Protein AF-A0A835CDZ9-F1 (afdb_monomer)

Sequence (1054 aa):
MYDGDENKRLDALRLAVELGADYVDVEVKVPVIGIAMGERGVMSRILCGKFGGYMTYGRLECGLVSSPGEPTIKDLLHVYNFREIGADTKIFGVIGNPIAHSKSPFLYNQSFQSVGFDAVYLHFLVDHLPSFLRTYSSTDFAGFSVGIPHKETALKCCDEVNPVAKSIGAVNCIIRRSEDGKLSGYNTDYFGAISAIEDALRGKVKDSSMWSPLTGRLFVVIGAGGAGKALAYGAKQKGARVVIANRTYDRARELANTIGGDALALSDLNNYHPEDAMILANATSIGMQPKVDETPISKHALKFYSLVFDAVYTPKMTRLLKEAEESGATIVTGMEMLIGQAYEQYESTKGAFQKNYDKLLMRIEIIKLGRAEAGGPAARPIGAHYFQPEITLASSLSPYGISEISQTALLFRFRHPSRSFSPRLRLSLHLFFSLKSECSTGPVLMDCNREEALRAKVIAEKKMESKDFTGARKIALKAQQLYPDLENIAQMLIVCEVHCSAEQKLFGNEMDWYGILKVEQTADEATIKKQYRKFALQLHPDKNKFAGAEAAFKLIGEAQGVLLDKNKRAMLDMRCRFPVNRTARSYHPAQKVHTNSNPGFQNNVKANFSNLNPQQQQQPPRQQTQQGPNGSRPTFWTACPFCSSRYEFYRDAINKSFRCPTCGKIFIASDVLMQGKSPAANSGQKAFCQQKYDLNQGASKVDIGSQDSSDSEEEMGVDKDGIPDGLNHPNYSEEPPRRSMRQKQQVIYKENVSDDDDDNLNPSTRAKGSDSSLDAGEDYGETAKMNNQNGYKNDDTVDMRGKEAARCSKGTEDSASKETEDPTFFNYPDAEFSDFVSDKNGEYFESGQIWAIYDTVDGMPRFYALIRKVISPGFRLRITWFEAEPDDKDEMCWVEKTLPVACGKYRFGHTEVTEDRLMFSHLILCKKIGRSNFNVYPRKGETWALYKNWDIKWYINVESHQKYEYEFVEILSDYVEGKGVSVAYLDKLKGFVSLFSRTMKGVECFQIPSVELYRFSHRVPSHKMTGQEREGVPEGSFELDPAALPMSLLAGCS

Organism: NCBI:txid362788

Nearest PDB structures (foldseek):
  2o7q-assembly1_A  TM=8.404E-01  e=3.250E-43  Arabidopsis thaliana
  2gpt-assembly1_A  TM=8.618E-01  e=6.941E-42  Arabidopsis thaliana
  2o7s-assembly1_A  TM=8.391E-01  e=1.553E-41  Arabidopsis thaliana
  6bmb-assembly1_A  TM=8.605E-01  e=1.939E-40  Arabidopsis thaliana
  5swv-assembly1_C  TM=5.764E-01  e=2.647E-18  Schizosaccharomyces pombe 972h-

Structure (mmCIF, N/CA/C/O backbone):
data_AF-A0A835CDZ9-F1
#
_entry.id   AF-A0A835CDZ9-F1
#
loop_
_atom_site.group_PDB
_atom_site.id
_atom_site.type_symbol
_atom_site.label_atom_id
_atom_site.label_alt_id
_atom_site.label_comp_id
_atom_site.label_asym_id
_atom_site.label_entity_id
_atom_site.label_seq_id
_atom_site.pdbx_PDB_ins_code
_atom_site.Cartn_x
_atom_site.Cartn_y
_atom_site.Cartn_z
_atom_site.occupancy
_atom_site.B_iso_or_equiv
_atom_site.auth_seq_id
_atom_site.auth_comp_id
_atom_site.auth_asym_id
_atom_site.auth_atom_id
_atom_site.pdbx_PDB_model_num
ATOM 1 N N . MET A 1 1 ? -32.973 -33.603 4.102 1.00 40.47 1 MET A N 1
ATOM 2 C CA . MET A 1 1 ? -32.270 -33.253 5.355 1.00 40.47 1 MET A CA 1
ATOM 3 C C . MET A 1 1 ? -31.479 -34.480 5.777 1.00 40.47 1 MET A C 1
ATOM 5 O O . MET A 1 1 ? -31.871 -35.575 5.387 1.00 40.47 1 MET A O 1
ATOM 9 N N . TYR A 1 2 ? -30.338 -34.303 6.443 1.00 45.53 2 TYR A N 1
ATOM 10 C CA . TYR A 1 2 ? -29.530 -35.416 6.938 1.00 45.53 2 TYR A CA 1
ATOM 11 C C . TYR A 1 2 ? -29.728 -35.526 8.447 1.00 45.53 2 TYR A C 1
ATOM 13 O O . TYR A 1 2 ? -29.120 -34.784 9.213 1.00 45.53 2 TYR A O 1
ATOM 21 N N . ASP A 1 3 ? -30.585 -36.456 8.857 1.00 49.28 3 ASP A N 1
ATOM 22 C CA . ASP A 1 3 ? -31.043 -36.573 10.245 1.00 49.28 3 ASP A CA 1
ATOM 23 C C . ASP A 1 3 ? -30.138 -37.527 11.063 1.00 49.28 3 ASP A C 1
ATOM 25 O O . ASP A 1 3 ? -30.593 -38.217 11.970 1.00 49.28 3 ASP A O 1
ATOM 29 N N . GLY A 1 4 ? -28.847 -37.605 10.704 1.00 53.53 4 GLY A N 1
ATOM 30 C CA . GLY A 1 4 ? -27.822 -38.419 11.378 1.00 53.53 4 GLY A CA 1
ATOM 31 C C . GLY A 1 4 ? -27.683 -39.879 10.915 1.00 53.53 4 GLY A C 1
ATOM 32 O O . GLY A 1 4 ? -26.839 -40.599 11.441 1.00 53.53 4 GLY A O 1
ATOM 33 N N . ASP A 1 5 ? -28.476 -40.335 9.941 1.00 74.06 5 ASP A N 1
ATOM 34 C CA . ASP A 1 5 ? -28.460 -41.727 9.460 1.00 74.06 5 ASP A CA 1
ATOM 35 C C . ASP A 1 5 ? -27.413 -41.962 8.353 1.00 74.06 5 ASP A C 1
ATOM 37 O O . ASP A 1 5 ? -27.692 -41.791 7.160 1.00 74.06 5 ASP A O 1
ATOM 41 N N . GLU A 1 6 ? -26.209 -42.382 8.757 1.00 69.00 6 GLU A N 1
ATOM 42 C CA . GLU A 1 6 ? -25.085 -42.714 7.862 1.00 69.00 6 GLU A CA 1
ATOM 43 C C . GLU A 1 6 ? -25.469 -43.671 6.721 1.00 69.00 6 GLU A C 1
ATOM 45 O O . GLU A 1 6 ? -24.983 -43.497 5.604 1.00 69.00 6 GLU A O 1
ATOM 50 N N . ASN A 1 7 ? -26.356 -44.650 6.951 1.00 74.81 7 ASN A N 1
ATOM 51 C CA . ASN A 1 7 ? -26.716 -45.628 5.918 1.00 74.81 7 ASN A CA 1
ATOM 52 C C . ASN A 1 7 ? -27.501 -44.957 4.788 1.00 74.81 7 ASN A C 1
ATOM 54 O O . ASN A 1 7 ? -27.161 -45.114 3.615 1.00 74.81 7 ASN A O 1
ATOM 58 N N . LYS A 1 8 ? -28.485 -44.113 5.138 1.00 70.12 8 LYS A N 1
ATOM 59 C CA . LYS A 1 8 ? -29.231 -43.316 4.148 1.00 70.12 8 LYS A CA 1
ATOM 60 C C . LYS A 1 8 ? -28.322 -42.356 3.374 1.00 70.12 8 LYS A C 1
ATOM 62 O O . LYS A 1 8 ? -28.577 -42.108 2.196 1.00 70.12 8 LYS A O 1
ATOM 67 N N . ARG A 1 9 ? -27.257 -41.832 3.999 1.00 69.38 9 ARG A N 1
ATOM 68 C CA . ARG A 1 9 ? -26.239 -41.020 3.305 1.00 69.38 9 ARG A CA 1
ATOM 69 C C . ARG A 1 9 ? -25.410 -41.865 2.338 1.00 69.38 9 ARG A C 1
ATOM 71 O O . ARG A 1 9 ? -25.201 -41.434 1.207 1.00 69.38 9 ARG A O 1
ATOM 78 N N . LEU A 1 10 ? -24.981 -43.059 2.748 1.00 74.62 10 LEU A N 1
ATOM 79 C CA . LEU A 1 10 ? -24.216 -43.980 1.904 1.00 74.62 10 LEU A CA 1
ATOM 80 C C . LEU A 1 10 ? -25.003 -44.420 0.663 1.00 74.62 10 LEU A C 1
ATOM 82 O O . LEU A 1 10 ? -24.458 -44.411 -0.439 1.00 74.62 10 LEU A O 1
ATOM 86 N N . ASP A 1 11 ? -26.281 -44.760 0.825 1.00 78.62 11 ASP A N 1
ATOM 87 C CA . ASP A 1 11 ? -27.119 -45.222 -0.284 1.00 78.62 11 ASP A CA 1
ATOM 88 C C . ASP A 1 11 ? -27.513 -44.078 -1.233 1.00 78.62 11 ASP A C 1
ATOM 90 O O . ASP A 1 11 ? -27.524 -44.271 -2.449 1.00 78.62 11 ASP A O 1
ATOM 94 N N . ALA A 1 12 ? -27.721 -42.858 -0.722 1.00 70.50 12 ALA A N 1
ATOM 95 C CA . ALA A 1 12 ? -27.889 -41.672 -1.567 1.00 70.50 12 ALA A CA 1
ATOM 96 C C . ALA A 1 12 ? -26.617 -41.335 -2.372 1.00 70.50 12 ALA A C 1
ATOM 98 O O . ALA A 1 12 ? -26.710 -40.979 -3.547 1.00 70.50 12 ALA A O 1
ATOM 99 N N . LEU A 1 13 ? -25.429 -41.483 -1.768 1.00 72.94 13 LEU A N 1
ATOM 100 C CA . LEU A 1 13 ? -24.143 -41.304 -2.453 1.00 72.94 13 LEU A CA 1
ATOM 101 C C . LEU A 1 13 ? -23.918 -42.370 -3.536 1.00 72.94 13 LEU A C 1
ATOM 103 O O . LEU A 1 13 ? -23.513 -42.028 -4.645 1.00 72.94 13 LEU A O 1
ATOM 107 N N . ARG A 1 14 ? -24.228 -43.643 -3.250 1.00 78.38 14 ARG A N 1
ATOM 108 C CA . ARG A 1 14 ? -24.182 -44.737 -4.238 1.00 78.38 14 ARG A CA 1
ATOM 109 C C . ARG A 1 14 ? -25.093 -44.455 -5.428 1.00 78.38 14 ARG A C 1
ATOM 111 O O . ARG A 1 14 ? -24.623 -44.494 -6.559 1.00 78.38 14 ARG A O 1
ATOM 118 N N . LEU A 1 15 ? -26.353 -44.098 -5.169 1.00 78.56 15 LEU A N 1
ATOM 119 C CA . LEU A 1 15 ? -27.329 -43.799 -6.217 1.00 78.56 15 LEU A CA 1
ATOM 120 C C . LEU A 1 15 ? -26.882 -42.623 -7.102 1.00 78.56 15 LEU A C 1
ATOM 122 O O . LEU A 1 15 ? -27.055 -42.669 -8.314 1.00 78.56 15 LEU A O 1
ATOM 126 N N . ALA A 1 16 ? -26.268 -41.585 -6.526 1.00 73.00 16 ALA A N 1
ATOM 127 C CA . ALA A 1 16 ? -25.736 -40.464 -7.300 1.00 73.00 16 ALA A CA 1
ATOM 128 C C . ALA A 1 16 ? -24.545 -40.867 -8.197 1.00 73.00 16 ALA A C 1
ATOM 130 O O . ALA A 1 16 ? -24.461 -40.411 -9.338 1.00 73.00 16 ALA A O 1
ATOM 131 N N . VAL A 1 17 ? -23.666 -41.759 -7.725 1.00 75.19 17 VAL A N 1
ATOM 132 C CA . VAL A 1 17 ? -22.567 -42.326 -8.532 1.00 75.19 17 VAL A CA 1
ATOM 133 C C . VAL A 1 17 ? -23.102 -43.244 -9.641 1.00 75.19 17 VAL A C 1
ATOM 135 O O . VAL A 1 17 ? -22.637 -43.158 -10.775 1.00 75.19 17 VAL A O 1
ATOM 138 N N . GLU A 1 18 ? -24.118 -44.067 -9.365 1.00 81.12 18 GLU A N 1
ATOM 139 C CA . GLU A 1 18 ? -24.803 -44.895 -10.376 1.00 81.12 18 GLU A CA 1
ATOM 140 C C . GLU A 1 18 ? -25.531 -44.053 -11.440 1.00 81.12 18 GLU A C 1
ATOM 142 O O . GLU A 1 18 ? -25.611 -44.455 -12.600 1.00 81.12 18 GLU A O 1
ATOM 147 N N . LEU A 1 19 ? -26.007 -42.859 -11.070 1.00 76.81 19 LEU A N 1
ATOM 148 C CA . LEU A 1 19 ? -26.580 -41.862 -11.982 1.00 76.81 19 LEU A CA 1
ATOM 149 C C . LEU A 1 19 ? -25.522 -41.016 -12.724 1.00 76.81 19 LEU A C 1
ATOM 151 O O . LEU A 1 19 ? -25.891 -40.127 -13.493 1.00 76.81 19 LEU A O 1
ATOM 155 N N . GLY A 1 20 ? -24.227 -41.293 -12.535 1.00 70.06 20 GLY A N 1
ATOM 156 C CA . GLY A 1 20 ? -23.135 -40.654 -13.275 1.00 70.06 20 GLY A CA 1
ATOM 157 C C . GLY A 1 20 ? -22.743 -39.257 -12.785 1.00 70.06 20 GLY A C 1
ATOM 158 O O . GLY A 1 20 ? -22.233 -38.467 -13.576 1.00 70.06 20 GLY A O 1
ATOM 159 N N . ALA A 1 21 ? -22.979 -38.925 -11.512 1.00 63.97 21 ALA A N 1
ATOM 160 C CA . ALA A 1 21 ? -22.506 -37.668 -10.936 1.00 63.97 21 ALA A CA 1
ATOM 161 C C . ALA A 1 21 ? -20.988 -37.713 -10.655 1.00 63.97 21 ALA A C 1
ATOM 163 O O . ALA A 1 21 ? -20.535 -38.491 -9.816 1.00 63.97 21 ALA A O 1
ATOM 164 N N . ASP A 1 22 ? -20.211 -36.837 -11.308 1.00 54.94 22 ASP A N 1
ATOM 165 C CA . ASP A 1 22 ? -18.755 -36.702 -11.095 1.00 54.94 22 ASP A CA 1
ATOM 166 C C . ASP A 1 22 ? -18.385 -36.299 -9.651 1.00 54.94 22 ASP A C 1
ATOM 168 O O . ASP A 1 22 ? -17.283 -36.578 -9.176 1.00 54.94 22 ASP A O 1
ATOM 172 N N . TYR A 1 23 ? -19.300 -35.627 -8.947 1.00 49.28 23 TYR A N 1
ATOM 173 C CA . TYR A 1 23 ? -19.199 -35.286 -7.529 1.00 49.28 23 TYR A CA 1
ATOM 174 C C . TYR A 1 23 ? -20.595 -35.149 -6.906 1.00 49.28 23 TYR A C 1
ATOM 176 O O . TYR A 1 23 ? -21.588 -34.965 -7.610 1.00 49.28 23 TYR A O 1
ATOM 184 N N . VAL A 1 24 ? -20.675 -35.226 -5.574 1.00 54.97 24 VAL A N 1
ATOM 185 C CA . VAL A 1 24 ? -21.930 -35.071 -4.823 1.00 54.97 24 VAL A CA 1
ATOM 186 C C . VAL A 1 24 ? -21.724 -34.066 -3.696 1.00 54.97 24 VAL A C 1
ATOM 188 O O . VAL A 1 24 ? -21.040 -34.363 -2.717 1.00 54.97 24 VAL A O 1
ATOM 191 N N . ASP A 1 25 ? -22.336 -32.888 -3.819 1.00 48.78 25 ASP A N 1
ATOM 192 C CA . ASP A 1 25 ? -22.372 -31.906 -2.735 1.00 48.78 25 ASP A CA 1
ATOM 193 C C . ASP A 1 25 ? -23.310 -32.379 -1.620 1.00 48.78 25 ASP A C 1
ATOM 195 O O . ASP A 1 25 ? -24.531 -32.459 -1.780 1.00 48.78 25 ASP A O 1
ATOM 199 N N . VAL A 1 26 ? -22.732 -32.689 -0.460 1.00 51.81 26 VAL A N 1
ATOM 200 C CA . VAL A 1 26 ? -23.492 -33.008 0.750 1.00 51.81 26 VAL A CA 1
ATOM 201 C C . VAL A 1 26 ? -23.608 -31.732 1.580 1.00 51.81 26 VAL A C 1
ATOM 203 O O . VAL A 1 26 ? -22.671 -31.368 2.287 1.00 51.81 26 VAL A O 1
ATOM 206 N N . GLU A 1 27 ? -24.765 -31.062 1.523 1.00 48.94 27 GLU A N 1
ATOM 207 C CA . GLU A 1 27 ? -25.079 -29.880 2.347 1.00 48.94 27 GLU A CA 1
ATOM 208 C C . GLU A 1 27 ? -25.246 -30.277 3.834 1.00 48.94 27 GLU A C 1
ATOM 210 O O . GLU A 1 27 ? -26.351 -30.349 4.383 1.00 48.94 27 GLU A O 1
ATOM 215 N N . VAL A 1 28 ? -24.129 -30.585 4.497 1.00 50.09 28 VAL A N 1
ATOM 216 C CA . VAL A 1 28 ? -24.076 -30.894 5.929 1.00 50.09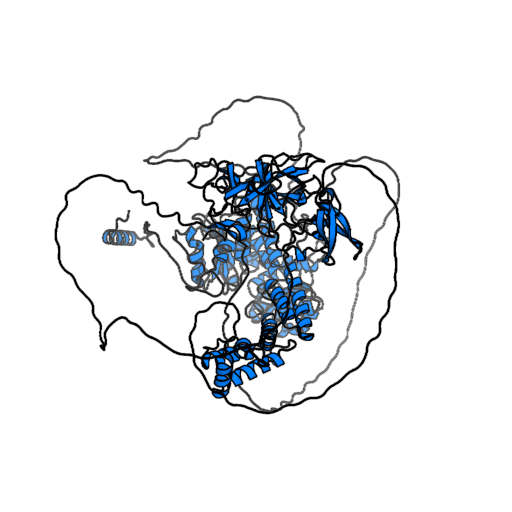 28 VAL A CA 1
ATOM 217 C C . VAL A 1 28 ? -24.278 -29.597 6.714 1.00 50.09 28 VAL A C 1
ATOM 219 O O . VAL A 1 28 ? -23.393 -28.748 6.765 1.00 50.09 28 VAL A O 1
ATOM 222 N N . LYS A 1 29 ? -25.434 -29.447 7.372 1.00 63.66 29 LYS A N 1
ATOM 223 C CA . LYS A 1 29 ? -25.773 -28.266 8.196 1.00 63.66 29 LYS A CA 1
ATOM 224 C C . LYS A 1 29 ? -25.116 -28.309 9.579 1.00 63.66 29 LYS A C 1
ATOM 226 O O . LYS A 1 29 ? -25.790 -28.245 10.602 1.00 63.66 29 LYS A O 1
ATOM 231 N N . VAL A 1 30 ? -23.793 -28.442 9.589 1.00 77.94 30 VAL A N 1
ATOM 232 C CA . VAL A 1 30 ? -22.928 -28.460 10.776 1.00 77.94 30 VAL A CA 1
ATOM 233 C C . VAL A 1 30 ? -21.796 -27.449 10.550 1.00 77.94 30 VAL A C 1
ATOM 235 O O . VAL A 1 30 ? -21.294 -27.370 9.431 1.00 77.94 30 VAL A O 1
ATOM 238 N N . PRO A 1 31 ? -21.365 -26.675 11.562 1.00 83.38 31 PRO A N 1
ATOM 239 C CA . PRO A 1 31 ? -20.198 -25.802 11.438 1.00 83.38 31 PRO A CA 1
ATOM 240 C C . PRO A 1 31 ? -18.922 -26.577 11.066 1.00 83.38 31 PRO A C 1
ATOM 242 O O . PRO A 1 31 ? -18.498 -27.466 11.804 1.00 83.38 31 PRO A O 1
ATOM 245 N N . VAL A 1 32 ? -18.286 -26.224 9.943 1.00 88.56 32 VAL A N 1
ATOM 246 C CA . VAL A 1 32 ? -17.040 -26.851 9.462 1.00 88.56 32 VAL A CA 1
ATOM 247 C C . VAL A 1 32 ? -15.886 -25.849 9.481 1.00 88.56 32 VAL A C 1
ATOM 249 O O . VAL A 1 32 ? -16.013 -24.725 8.997 1.00 88.56 32 VAL A O 1
ATOM 252 N N . ILE A 1 33 ? -14.730 -26.275 9.998 1.00 92.38 33 ILE A N 1
ATOM 253 C CA . ILE A 1 33 ? -13.465 -25.526 9.958 1.00 92.38 33 ILE A CA 1
ATOM 254 C C . ILE A 1 33 ? -12.548 -26.216 8.936 1.00 92.38 33 ILE A C 1
ATOM 256 O O . ILE A 1 33 ? -11.770 -27.104 9.276 1.00 92.38 33 ILE A O 1
ATOM 260 N N . GLY A 1 34 ? -12.700 -25.864 7.656 1.00 90.19 34 GLY A N 1
ATOM 261 C CA . GLY A 1 34 ? -11.948 -26.462 6.548 1.00 90.19 34 GLY A CA 1
ATOM 262 C C . GLY A 1 34 ? -10.712 -25.641 6.183 1.00 90.19 34 GLY A C 1
ATOM 263 O O . GLY A 1 34 ? -10.847 -24.514 5.716 1.00 90.19 34 GLY A O 1
ATOM 264 N N . ILE A 1 35 ? -9.509 -26.195 6.380 1.00 92.31 35 ILE A N 1
ATOM 265 C CA . ILE A 1 35 ? -8.235 -25.498 6.130 1.00 92.31 35 ILE A CA 1
ATOM 266 C C . ILE A 1 35 ? -7.232 -26.428 5.438 1.00 92.31 35 ILE A C 1
ATOM 268 O O . ILE A 1 35 ? -6.968 -27.536 5.902 1.00 92.31 35 ILE A O 1
ATOM 272 N N . ALA A 1 36 ? -6.610 -25.936 4.366 1.00 92.75 36 ALA A N 1
ATOM 273 C CA . ALA A 1 36 ? -5.431 -26.536 3.752 1.00 92.75 36 ALA A CA 1
ATOM 274 C C . ALA A 1 36 ? -4.154 -25.876 4.303 1.00 92.75 36 ALA A C 1
ATOM 276 O O . ALA A 1 36 ? -4.012 -24.651 4.297 1.00 92.75 36 ALA A O 1
ATOM 277 N N . MET A 1 37 ? -3.203 -26.688 4.768 1.00 90.38 37 MET A N 1
ATOM 278 C CA . MET A 1 37 ? -1.915 -26.210 5.286 1.00 90.38 37 MET A CA 1
ATOM 279 C C . MET A 1 37 ? -0.886 -25.944 4.173 1.00 90.38 37 MET A C 1
ATOM 281 O O . MET A 1 37 ? -0.975 -26.468 3.063 1.00 90.38 37 MET A O 1
ATOM 285 N N . GLY A 1 38 ? 0.143 -25.164 4.508 1.00 88.69 38 GLY A N 1
ATOM 286 C CA . GLY A 1 38 ? 1.262 -24.818 3.629 1.00 88.69 38 GLY A CA 1
ATOM 287 C C . GLY A 1 38 ? 0.992 -23.606 2.734 1.00 88.69 38 GLY A C 1
ATOM 288 O O . GLY A 1 38 ? -0.127 -23.114 2.638 1.00 88.69 38 GLY A O 1
ATOM 289 N N . GLU A 1 39 ? 2.033 -23.121 2.052 1.00 86.06 39 GLU A N 1
ATOM 290 C CA . GLU A 1 39 ? 1.974 -21.909 1.212 1.00 86.06 39 GLU A CA 1
ATOM 291 C C . GLU A 1 39 ? 0.934 -22.015 0.077 1.00 86.06 39 GLU A C 1
ATOM 293 O O . GLU A 1 39 ? 0.230 -21.055 -0.220 1.00 86.06 39 GLU A O 1
ATOM 298 N N . ARG A 1 40 ? 0.753 -23.213 -0.498 1.00 89.88 40 ARG A N 1
ATOM 299 C CA . ARG A 1 40 ? -0.297 -23.494 -1.500 1.00 89.88 40 ARG A CA 1
ATOM 300 C C . ARG A 1 40 ? -1.714 -23.502 -0.904 1.00 89.88 40 ARG A C 1
ATOM 302 O O . ARG A 1 40 ? -2.677 -23.301 -1.634 1.00 89.88 40 ARG A O 1
ATOM 309 N N . GLY A 1 41 ? -1.844 -23.729 0.405 1.00 90.56 41 GLY A N 1
ATOM 310 C CA . GLY A 1 41 ? -3.118 -23.789 1.125 1.00 90.56 41 GLY A CA 1
ATOM 311 C C . GLY A 1 41 ? -3.655 -22.433 1.598 1.00 90.56 41 GLY A C 1
ATOM 312 O O . GLY A 1 41 ? -4.828 -22.350 1.964 1.00 90.56 41 GLY A O 1
ATOM 313 N N . VAL A 1 42 ? -2.844 -21.365 1.540 1.00 91.94 42 VAL A N 1
ATOM 314 C CA . VAL A 1 42 ? -3.156 -20.004 2.039 1.00 91.94 42 VAL A CA 1
ATOM 315 C C . VAL A 1 42 ? -4.531 -19.496 1.582 1.00 91.94 42 VAL A C 1
ATOM 317 O O . VAL A 1 42 ? -5.267 -18.930 2.387 1.00 91.94 42 VAL A O 1
ATOM 320 N N . MET A 1 43 ? -4.927 -19.768 0.331 1.00 94.94 43 MET A N 1
ATOM 321 C CA . MET A 1 43 ? -6.247 -19.411 -0.211 1.00 94.94 43 MET A CA 1
ATOM 322 C C . MET A 1 43 ? -7.412 -19.892 0.674 1.00 94.94 43 MET A C 1
ATOM 324 O O . MET A 1 43 ? -8.358 -19.138 0.888 1.00 94.94 43 MET A O 1
ATOM 328 N N . SER A 1 44 ? -7.341 -21.113 1.220 1.00 94.81 44 SER A N 1
ATOM 329 C CA . SER A 1 44 ? -8.411 -21.687 2.058 1.00 94.81 44 SER A CA 1
ATOM 330 C C . SER A 1 44 ? -8.640 -20.906 3.355 1.00 94.81 44 SER A C 1
ATOM 332 O O . SER A 1 44 ? -9.771 -20.794 3.818 1.00 94.81 44 SER A O 1
ATOM 334 N N . ARG A 1 45 ? -7.578 -20.301 3.906 1.00 94.50 45 ARG A N 1
ATOM 335 C CA . ARG A 1 45 ? -7.635 -19.487 5.128 1.00 94.50 45 ARG A CA 1
ATOM 336 C C . ARG A 1 45 ? -8.214 -18.096 4.889 1.00 94.50 45 ARG A C 1
ATOM 338 O O . ARG A 1 45 ? -8.684 -17.483 5.841 1.00 94.50 45 ARG A O 1
ATOM 345 N N . ILE A 1 46 ? -8.151 -17.598 3.654 1.00 95.81 46 ILE A N 1
ATOM 346 C CA . ILE A 1 46 ? -8.638 -16.266 3.275 1.00 95.81 46 ILE A CA 1
ATOM 347 C C . ILE A 1 46 ? -10.087 -16.353 2.779 1.00 95.81 46 ILE A C 1
ATOM 349 O O . ILE A 1 46 ? -10.934 -15.582 3.211 1.00 95.81 46 ILE A O 1
ATOM 353 N N . LEU A 1 47 ? -10.402 -17.326 1.917 1.00 96.25 47 LEU A N 1
ATOM 354 C CA . LEU A 1 47 ? -11.718 -17.449 1.277 1.00 96.25 47 LEU A CA 1
ATOM 355 C C . LEU A 1 47 ? -12.773 -18.196 2.111 1.00 96.25 47 LEU A C 1
ATOM 357 O O . LEU A 1 47 ? -13.834 -18.533 1.586 1.00 96.25 47 LEU A O 1
ATOM 361 N N . CYS A 1 48 ? -12.529 -18.460 3.399 1.00 91.88 48 CYS A N 1
ATOM 362 C CA . CYS A 1 48 ? -13.485 -19.209 4.217 1.00 91.88 48 CYS A CA 1
ATOM 363 C C . CYS A 1 48 ? -14.835 -18.477 4.365 1.00 91.88 48 CYS A C 1
ATOM 365 O O . CYS A 1 48 ? -15.867 -19.139 4.352 1.00 91.88 48 CYS A O 1
ATOM 367 N N . GLY A 1 49 ? -14.848 -17.135 4.389 1.00 85.25 49 GLY A N 1
ATOM 368 C CA . GLY A 1 49 ? -16.081 -16.329 4.394 1.00 85.25 49 GLY A CA 1
ATOM 369 C C . GLY A 1 49 ? -16.937 -16.495 3.131 1.00 85.25 49 GLY A C 1
ATOM 370 O O . GLY A 1 49 ? -18.163 -16.487 3.213 1.00 85.25 49 GLY A O 1
ATOM 371 N N . LYS A 1 50 ? -16.303 -16.752 1.978 1.00 94.06 50 LYS A N 1
ATOM 372 C CA . LYS A 1 50 ? -16.986 -17.042 0.709 1.00 94.06 50 LYS A CA 1
ATOM 373 C C . LYS A 1 50 ? -17.506 -18.478 0.636 1.00 94.06 50 LYS A C 1
ATOM 375 O O . LYS A 1 50 ? -18.619 -18.704 0.175 1.00 94.06 50 LYS A O 1
ATOM 380 N N . PHE A 1 51 ? -16.707 -19.444 1.090 1.00 93.44 51 PHE A N 1
ATOM 381 C CA . PHE A 1 51 ? -16.999 -20.879 0.967 1.00 93.44 51 PHE A CA 1
ATOM 382 C C . PHE A 1 51 ? -17.550 -21.525 2.256 1.00 93.44 51 PHE A C 1
ATOM 384 O O . PHE A 1 51 ? -17.421 -22.731 2.449 1.00 93.44 51 PHE A O 1
ATOM 391 N N . GLY A 1 52 ? -18.168 -20.741 3.147 1.00 86.94 52 GLY A N 1
ATOM 392 C CA . GLY A 1 52 ? -18.925 -21.248 4.303 1.00 86.94 52 GLY A CA 1
ATOM 393 C C . GLY A 1 52 ? -18.101 -21.831 5.462 1.00 86.94 52 GLY A C 1
ATOM 394 O O . GLY A 1 52 ? -18.653 -22.525 6.315 1.00 86.94 52 GLY A O 1
ATOM 395 N N . GLY A 1 53 ? -16.794 -21.565 5.521 1.00 88.75 53 GLY A N 1
ATOM 396 C CA . GLY A 1 53 ? -15.930 -22.014 6.616 1.00 88.75 53 GLY A CA 1
ATOM 397 C C . GLY A 1 53 ? -16.154 -21.201 7.895 1.00 88.75 53 GLY A C 1
ATOM 398 O O . GLY A 1 53 ? -16.046 -19.976 7.887 1.00 88.75 53 GLY A O 1
ATOM 399 N N . TYR A 1 54 ? -16.429 -21.891 9.005 1.00 88.94 54 TYR A N 1
ATOM 400 C CA . TYR A 1 54 ? -16.894 -21.298 10.267 1.00 88.94 54 TYR A CA 1
ATOM 401 C C . TYR A 1 54 ? -15.883 -20.353 10.942 1.00 88.94 54 TYR A C 1
ATOM 403 O O . TYR A 1 54 ? -16.274 -19.372 11.572 1.00 88.94 54 TYR A O 1
ATOM 411 N N . MET A 1 55 ? -14.582 -20.632 10.817 1.00 91.31 55 MET A N 1
ATOM 412 C CA . MET A 1 55 ? -13.506 -19.739 11.257 1.00 91.31 55 MET A CA 1
ATOM 413 C C . MET A 1 55 ? -12.211 -20.000 10.477 1.00 91.31 55 MET A C 1
ATOM 415 O O . MET A 1 55 ? -12.078 -21.012 9.790 1.00 91.31 55 MET A O 1
ATOM 419 N N . THR A 1 56 ? -11.237 -19.104 10.640 1.00 94.19 56 THR A N 1
ATOM 420 C CA . THR A 1 56 ? -9.864 -19.246 10.142 1.00 94.19 56 THR A CA 1
ATOM 421 C C . THR A 1 56 ? -8.863 -18.850 11.227 1.00 94.19 56 THR A C 1
ATOM 423 O O . THR A 1 56 ? -9.212 -18.117 12.153 1.00 94.19 56 THR A O 1
ATOM 426 N N . TYR A 1 57 ? -7.614 -19.298 11.098 1.00 90.19 57 TYR A N 1
ATOM 427 C CA . TYR A 1 57 ? -6.517 -18.906 11.985 1.00 90.19 57 TYR A CA 1
ATOM 428 C C . TYR A 1 57 ? -5.636 -17.858 11.303 1.00 90.19 57 TYR A C 1
ATOM 430 O O . TYR A 1 57 ? -5.055 -18.118 10.246 1.00 90.19 57 TYR A O 1
ATOM 438 N N . GLY A 1 58 ? -5.517 -16.693 11.941 1.00 88.94 58 GLY A N 1
ATOM 439 C CA . GLY A 1 58 ? -4.496 -15.690 11.652 1.00 88.94 58 GLY A CA 1
ATOM 440 C C . GLY A 1 58 ? -3.525 -15.579 12.825 1.00 88.94 58 GLY A C 1
ATOM 441 O O . GLY A 1 58 ? -3.948 -15.603 13.981 1.00 88.94 58 GLY A O 1
ATOM 442 N N . ARG A 1 59 ? -2.227 -15.452 12.544 1.00 85.38 59 ARG A N 1
ATOM 443 C CA . ARG A 1 59 ? -1.186 -15.287 13.577 1.00 85.38 59 ARG A CA 1
ATOM 444 C C . ARG A 1 59 ? -1.028 -13.823 14.009 1.00 85.38 59 ARG A C 1
ATOM 446 O O . ARG A 1 59 ? -1.281 -12.912 13.222 1.00 85.38 59 ARG A O 1
ATOM 453 N N . LEU A 1 60 ? -0.569 -13.601 15.240 1.00 79.50 60 LEU A N 1
ATOM 454 C CA . LEU A 1 60 ? -0.338 -12.255 15.789 1.00 79.50 60 LEU A CA 1
ATOM 455 C C . LEU A 1 60 ? 0.871 -11.554 15.141 1.00 79.50 60 LEU A C 1
ATOM 457 O O . LEU A 1 60 ? 0.787 -10.384 14.790 1.00 79.50 60 LEU A O 1
ATOM 461 N N . GLU A 1 61 ? 1.976 -12.278 14.936 1.00 74.31 61 GLU A N 1
ATOM 462 C CA . GLU A 1 61 ? 3.263 -11.721 14.495 1.00 74.31 61 GLU A CA 1
ATOM 463 C C . GLU A 1 61 ? 3.916 -12.514 13.354 1.00 74.31 61 GLU A C 1
ATOM 465 O O . GLU A 1 61 ? 3.690 -13.715 13.173 1.00 74.31 61 GLU A O 1
ATOM 470 N N . CYS A 1 62 ? 4.841 -11.862 12.643 1.00 58.53 62 CYS A N 1
ATOM 471 C CA . CYS A 1 62 ? 5.769 -12.511 11.720 1.00 58.53 62 CYS A CA 1
ATOM 472 C C . CYS A 1 62 ? 6.862 -13.315 12.453 1.00 58.53 62 CYS A C 1
ATOM 474 O O . CYS A 1 62 ? 8.009 -12.891 12.544 1.00 58.53 62 CYS A O 1
ATOM 476 N N . GLY A 1 63 ? 6.506 -14.509 12.930 1.00 54.31 63 GLY A N 1
ATOM 477 C CA . GLY A 1 63 ? 7.460 -15.503 13.445 1.00 54.31 63 GLY A CA 1
ATOM 478 C C . GLY A 1 63 ? 6.777 -16.665 14.163 1.00 54.31 63 GLY A C 1
ATOM 479 O O . GLY A 1 63 ? 7.106 -17.825 13.935 1.00 54.31 63 GLY A O 1
ATOM 480 N N . LEU A 1 64 ? 5.747 -16.358 14.952 1.00 53.81 64 LEU A N 1
ATOM 481 C CA . LEU A 1 64 ? 4.892 -17.352 15.596 1.00 53.81 64 LEU A CA 1
ATOM 482 C C . LEU A 1 64 ? 3.937 -17.958 14.557 1.00 53.81 64 LEU A C 1
ATOM 484 O O . LEU A 1 64 ? 3.048 -17.276 14.052 1.00 53.81 64 LEU A O 1
ATOM 488 N N . VAL A 1 65 ? 4.139 -19.230 14.216 1.00 61.75 65 VAL A N 1
ATOM 489 C CA . VAL A 1 65 ? 3.323 -19.985 13.252 1.00 61.75 65 VAL A CA 1
ATOM 490 C C . VAL A 1 65 ? 2.820 -21.243 13.951 1.00 61.75 65 VAL A C 1
ATOM 492 O O . VAL A 1 65 ? 3.629 -22.064 14.380 1.00 61.75 65 VAL A O 1
ATOM 495 N N . SER A 1 66 ? 1.500 -21.391 14.075 1.00 68.69 66 SER A N 1
ATOM 496 C CA . SER A 1 66 ? 0.882 -22.564 14.710 1.00 68.69 66 SER A CA 1
ATOM 497 C C . SER A 1 66 ? 0.636 -23.697 13.711 1.00 68.69 66 SER A C 1
ATOM 499 O O . SER A 1 66 ? 0.769 -24.869 14.058 1.00 68.69 66 SER A O 1
ATOM 501 N N . SER A 1 67 ? 0.395 -23.363 12.439 1.00 74.56 67 SER A N 1
ATOM 502 C CA . SER A 1 67 ? 0.458 -24.310 11.324 1.00 74.56 67 SER A CA 1
ATOM 503 C C . SER A 1 67 ? 0.916 -23.636 10.015 1.00 74.56 67 SER A C 1
ATOM 505 O O . SER A 1 67 ? 0.675 -22.444 9.807 1.00 74.56 67 SER A O 1
ATOM 507 N N . PRO A 1 68 ? 1.599 -24.352 9.097 1.00 81.50 68 PRO A N 1
ATOM 508 C CA . PRO A 1 68 ? 2.175 -23.740 7.899 1.00 81.50 68 PRO A CA 1
ATOM 509 C C . PRO A 1 68 ? 1.149 -23.014 7.014 1.00 81.50 68 PRO A C 1
ATOM 511 O O . PRO A 1 68 ? 0.035 -23.499 6.794 1.00 81.50 68 PRO A O 1
ATOM 514 N N . GLY A 1 69 ? 1.555 -21.878 6.441 1.00 80.88 69 GLY A N 1
ATOM 515 C CA . GLY A 1 69 ? 0.704 -21.056 5.570 1.00 80.88 69 GLY A CA 1
ATOM 516 C C . GLY A 1 69 ? -0.261 -20.117 6.306 1.00 80.88 69 GLY A C 1
ATOM 517 O O . GLY A 1 69 ? -1.261 -19.721 5.718 1.00 80.88 69 GLY A O 1
ATOM 518 N N . GLU A 1 70 ? -0.011 -19.774 7.573 1.00 84.75 70 GLU A N 1
ATOM 519 C CA . GLU A 1 70 ? -0.829 -18.810 8.327 1.00 84.75 70 GLU A CA 1
ATOM 520 C C . GLU A 1 70 ? -0.515 -17.346 7.961 1.00 84.75 70 GLU A C 1
ATOM 522 O O . GLU A 1 70 ? 0.594 -16.874 8.241 1.00 84.75 70 GLU A O 1
ATOM 527 N N . PRO A 1 71 ? -1.468 -16.591 7.372 1.00 89.31 71 PRO A N 1
ATOM 528 C CA . PRO A 1 71 ? -1.350 -15.138 7.252 1.00 89.31 71 PRO A CA 1
ATOM 529 C C . PRO A 1 71 ? -1.432 -14.486 8.640 1.00 89.31 71 PRO A C 1
ATOM 531 O O . PRO A 1 71 ? -1.964 -15.082 9.583 1.00 89.31 71 PRO A O 1
ATOM 534 N N . THR A 1 72 ? -0.916 -13.264 8.801 1.00 90.00 72 THR A N 1
ATOM 535 C CA . THR A 1 72 ? -1.164 -12.523 10.048 1.00 90.00 72 THR A CA 1
ATOM 536 C C . THR A 1 72 ? -2.621 -12.052 10.116 1.00 90.00 72 THR A C 1
ATOM 538 O O . THR A 1 72 ? -3.295 -11.920 9.091 1.00 90.00 72 THR A O 1
ATOM 541 N N . ILE A 1 73 ? -3.117 -11.758 11.321 1.00 90.62 73 ILE A N 1
ATOM 542 C CA . ILE A 1 73 ? -4.431 -11.113 11.500 1.00 90.62 73 ILE A CA 1
ATOM 543 C C . ILE A 1 73 ? -4.460 -9.762 10.762 1.00 90.62 73 ILE A C 1
ATOM 545 O O . ILE A 1 73 ? -5.463 -9.429 10.132 1.00 90.62 73 ILE A O 1
ATOM 549 N N . LYS A 1 74 ? -3.336 -9.031 10.756 1.00 89.38 74 LYS A N 1
ATOM 550 C CA . LYS A 1 74 ? -3.164 -7.777 10.010 1.00 89.38 74 LYS A CA 1
ATOM 551 C C . LYS A 1 74 ? -3.316 -7.981 8.497 1.00 89.38 74 LYS A C 1
ATOM 553 O O . LYS A 1 74 ? -4.028 -7.212 7.857 1.00 89.38 74 LYS A O 1
ATOM 558 N N . ASP A 1 75 ? -2.714 -9.033 7.936 1.00 90.75 75 ASP A N 1
ATOM 559 C CA . ASP A 1 75 ? -2.845 -9.358 6.508 1.00 90.75 75 ASP A CA 1
ATOM 560 C C . ASP A 1 75 ? -4.290 -9.723 6.153 1.00 90.75 75 ASP A C 1
ATOM 562 O O . ASP A 1 75 ? -4.833 -9.218 5.172 1.00 90.75 75 ASP A O 1
ATOM 566 N N . LEU A 1 76 ? -4.941 -10.569 6.962 1.00 92.75 76 LEU A N 1
ATOM 567 C CA . LEU A 1 76 ? -6.346 -10.928 6.756 1.00 92.75 76 LEU A CA 1
ATOM 568 C C . LEU A 1 76 ? -7.232 -9.677 6.736 1.00 92.75 76 LEU A C 1
ATOM 570 O O . LEU A 1 76 ? -7.975 -9.474 5.778 1.00 92.75 76 LEU A O 1
ATOM 574 N N . LEU A 1 77 ? -7.140 -8.822 7.756 1.00 91.12 77 LEU A N 1
ATOM 575 C CA . LEU A 1 77 ? -8.029 -7.667 7.894 1.00 91.12 77 LEU A CA 1
ATOM 576 C C . LEU A 1 77 ? -7.745 -6.539 6.888 1.00 91.12 77 LEU A C 1
ATOM 578 O O . LEU A 1 77 ? -8.703 -5.943 6.406 1.00 91.12 77 LEU A O 1
ATOM 582 N N . HIS A 1 78 ? -6.477 -6.256 6.558 1.00 87.69 78 HIS A N 1
ATOM 583 C CA . HIS A 1 78 ? -6.092 -5.037 5.818 1.00 87.69 78 HIS A CA 1
ATOM 584 C C . HIS A 1 78 ? -5.412 -5.275 4.458 1.00 87.69 78 HIS A C 1
ATOM 586 O O . HIS A 1 78 ? -5.319 -4.341 3.661 1.00 87.69 78 HIS A O 1
ATOM 592 N N . VAL A 1 79 ? -4.921 -6.490 4.179 1.00 91.38 79 VAL A N 1
ATOM 593 C CA . VAL A 1 79 ? -4.319 -6.854 2.877 1.00 91.38 79 VAL A CA 1
ATOM 594 C C . VAL A 1 79 ? -5.275 -7.697 2.035 1.00 91.38 79 VAL A C 1
ATOM 596 O O . VAL A 1 79 ? -5.223 -7.606 0.814 1.00 91.38 79 VAL A O 1
ATOM 599 N N . TYR A 1 80 ? -6.149 -8.492 2.660 1.00 94.62 80 TYR A N 1
ATOM 600 C CA . TYR A 1 80 ? -7.159 -9.324 1.987 1.00 94.62 80 TYR A CA 1
ATOM 601 C C . TYR A 1 80 ? -8.609 -8.937 2.316 1.00 94.62 80 TYR A C 1
ATOM 603 O O . TYR A 1 80 ? -9.525 -9.644 1.905 1.00 94.62 80 TYR A O 1
ATOM 611 N N . ASN A 1 81 ? -8.820 -7.846 3.058 1.00 93.56 81 ASN A N 1
ATOM 612 C CA . ASN A 1 81 ? -10.130 -7.291 3.418 1.00 93.56 81 ASN A CA 1
ATOM 613 C C . ASN A 1 81 ? -11.117 -8.343 3.959 1.00 93.56 81 ASN A C 1
ATOM 615 O O . ASN A 1 81 ? -12.294 -8.352 3.614 1.00 93.56 81 ASN A O 1
ATOM 619 N N . PHE A 1 82 ? -10.652 -9.262 4.809 1.00 95.00 82 PHE A N 1
ATOM 620 C CA . PHE A 1 82 ? -11.354 -10.502 5.176 1.00 95.00 82 PHE A CA 1
ATOM 621 C C . PHE A 1 82 ? -12.794 -10.328 5.706 1.00 95.00 82 PHE A C 1
ATOM 623 O O . PHE A 1 82 ? -13.584 -11.266 5.663 1.00 95.00 82 PHE A O 1
ATOM 630 N N . ARG A 1 83 ? -13.162 -9.137 6.198 1.00 92.19 83 ARG A N 1
ATOM 631 C CA . ARG A 1 83 ? -14.531 -8.809 6.645 1.00 92.19 83 ARG A CA 1
ATOM 632 C C . ARG A 1 83 ? -15.513 -8.502 5.507 1.00 92.19 83 ARG A C 1
ATOM 634 O O . ARG A 1 83 ? -16.713 -8.535 5.748 1.00 92.19 83 ARG A O 1
ATOM 641 N N . GLU A 1 84 ? -15.012 -8.214 4.311 1.00 92.38 84 GLU A N 1
ATOM 642 C CA . GLU A 1 84 ? -15.786 -7.890 3.106 1.00 92.38 84 GLU A CA 1
ATOM 643 C C . GLU A 1 84 ? -16.028 -9.130 2.224 1.00 92.38 84 GLU A C 1
ATOM 645 O O . GLU A 1 84 ? -16.908 -9.106 1.371 1.00 92.38 84 GLU A O 1
ATOM 650 N N . ILE A 1 85 ? -15.290 -10.228 2.447 1.00 95.62 85 ILE A N 1
ATOM 651 C CA . ILE A 1 85 ? -15.398 -11.470 1.667 1.00 95.62 85 ILE A CA 1
ATOM 652 C C . ILE A 1 85 ? -16.714 -12.199 1.991 1.00 95.62 85 ILE A C 1
ATOM 654 O O . ILE A 1 85 ? -16.813 -12.919 2.989 1.00 95.62 85 ILE A O 1
ATOM 658 N N . GLY A 1 86 ? -17.702 -12.046 1.112 1.00 92.44 86 GLY A N 1
ATOM 659 C CA . GLY A 1 86 ? -18.981 -12.752 1.130 1.00 92.44 86 GLY A CA 1
ATOM 660 C C . GLY A 1 86 ? -19.079 -13.874 0.090 1.00 92.44 86 GLY A C 1
ATOM 661 O O . GLY A 1 86 ? -18.124 -14.205 -0.613 1.00 92.44 86 GLY A O 1
ATOM 662 N N . ALA A 1 87 ? -20.270 -14.471 -0.017 1.00 92.00 87 ALA A N 1
ATOM 663 C CA . ALA A 1 87 ? -20.537 -15.591 -0.924 1.00 92.00 87 ALA A CA 1
ATOM 664 C C . ALA A 1 87 ? -20.407 -15.213 -2.413 1.00 92.00 87 ALA A C 1
ATOM 666 O O . ALA A 1 87 ? -19.879 -15.998 -3.200 1.00 92.00 87 ALA A O 1
ATOM 667 N N . ASP A 1 88 ? -20.834 -14.009 -2.806 1.00 92.50 88 ASP A N 1
ATOM 668 C CA . ASP A 1 88 ? -20.826 -13.552 -4.204 1.00 92.50 88 ASP A CA 1
ATOM 669 C C . ASP A 1 88 ? -19.459 -13.014 -4.676 1.00 92.50 88 ASP A C 1
ATOM 671 O O . ASP A 1 88 ? -19.151 -13.095 -5.874 1.00 92.50 88 ASP A O 1
ATOM 675 N N . THR A 1 89 ? -18.614 -12.569 -3.734 1.00 94.50 89 THR A N 1
ATOM 676 C CA . THR A 1 89 ? -17.316 -11.905 -3.943 1.00 94.50 89 THR A CA 1
ATOM 677 C C . THR A 1 89 ? -16.467 -12.576 -5.016 1.00 94.50 89 THR A C 1
ATOM 679 O O . THR A 1 89 ? -16.254 -13.796 -4.997 1.00 94.50 89 THR A O 1
ATOM 682 N N . LYS A 1 90 ? -15.953 -11.786 -5.964 1.00 94.19 90 LYS A N 1
ATOM 683 C CA . LYS A 1 90 ? -15.150 -12.303 -7.080 1.00 94.19 90 LYS A CA 1
ATOM 684 C C . LYS A 1 90 ? -13.684 -12.473 -6.717 1.00 94.19 90 LYS A C 1
ATOM 686 O O . LYS A 1 90 ? -13.059 -11.614 -6.106 1.00 94.19 90 LYS A O 1
ATOM 691 N N . ILE A 1 91 ? -13.126 -13.610 -7.112 1.00 96.50 91 ILE A N 1
ATOM 692 C CA . ILE A 1 91 ? -11.751 -13.990 -6.826 1.00 96.50 91 ILE A CA 1
ATOM 693 C C . ILE A 1 91 ? -10.883 -13.577 -8.012 1.00 96.50 91 ILE A C 1
ATOM 695 O O . ILE A 1 91 ? -11.093 -14.011 -9.148 1.00 96.50 91 ILE A O 1
ATOM 699 N N . PHE A 1 92 ? -9.870 -12.777 -7.715 1.00 95.69 92 PHE A N 1
ATOM 700 C CA . PHE A 1 92 ? -8.760 -12.466 -8.602 1.00 95.69 92 PHE A CA 1
ATOM 701 C C . PHE A 1 92 ? -7.445 -12.922 -7.958 1.00 95.69 92 PHE A C 1
ATOM 703 O O . PHE A 1 92 ? -7.404 -13.320 -6.791 1.00 95.69 92 PHE A O 1
ATOM 710 N N . GLY A 1 93 ? -6.332 -12.855 -8.684 1.00 95.25 93 GLY A N 1
ATOM 711 C CA . GLY A 1 93 ? -5.025 -13.020 -8.052 1.00 95.25 93 GLY A CA 1
ATOM 712 C C . GLY A 1 93 ? -3.837 -13.026 -8.997 1.00 95.25 93 GLY A C 1
ATOM 713 O O . GLY A 1 93 ? -3.985 -13.038 -10.218 1.00 95.25 93 GLY A O 1
ATOM 714 N N . VAL A 1 94 ? -2.642 -13.040 -8.410 1.00 96.00 94 VAL A N 1
ATOM 715 C CA . VAL A 1 94 ? -1.370 -13.103 -9.132 1.00 96.00 94 VAL A CA 1
ATOM 716 C C . VAL A 1 94 ? -0.820 -14.529 -9.103 1.00 96.00 94 VAL A C 1
ATOM 718 O O . VAL A 1 94 ? -0.577 -15.101 -8.041 1.00 96.00 94 VAL A O 1
ATOM 721 N N . ILE A 1 95 ? -0.635 -15.113 -10.286 1.00 97.19 95 ILE A N 1
ATOM 722 C CA . ILE A 1 95 ? -0.110 -16.466 -10.487 1.00 97.19 95 ILE A CA 1
ATOM 723 C C . ILE A 1 95 ? 1.405 -16.412 -10.696 1.00 97.19 95 ILE A C 1
ATOM 725 O O . ILE A 1 95 ? 1.878 -15.740 -11.615 1.00 97.19 95 ILE A O 1
ATOM 729 N N . GLY A 1 96 ? 2.175 -17.183 -9.927 1.00 94.75 96 GLY A N 1
ATOM 730 C CA . GLY A 1 96 ? 3.618 -17.323 -10.146 1.00 94.75 96 GLY A CA 1
ATOM 731 C C . GLY A 1 96 ? 4.276 -18.418 -9.310 1.00 94.75 96 GLY A C 1
ATOM 732 O O . GLY A 1 96 ? 3.621 -19.093 -8.515 1.00 94.75 96 GLY A O 1
ATOM 733 N N . ASN A 1 97 ? 5.581 -18.596 -9.511 1.00 92.69 97 ASN A N 1
ATOM 734 C CA . ASN A 1 97 ? 6.448 -19.406 -8.658 1.00 92.69 97 ASN A CA 1
ATOM 735 C C . ASN A 1 97 ? 7.912 -18.910 -8.781 1.00 92.69 97 ASN A C 1
ATOM 737 O O . ASN A 1 97 ? 8.490 -19.042 -9.865 1.00 92.69 97 ASN A O 1
ATOM 741 N N . PRO A 1 98 ? 8.521 -18.333 -7.722 1.00 89.88 98 PRO A N 1
ATOM 742 C CA . PRO A 1 98 ? 7.918 -17.979 -6.427 1.00 89.88 98 PRO A CA 1
ATOM 743 C C . PRO A 1 98 ? 6.885 -16.845 -6.564 1.00 89.88 98 PRO A C 1
ATOM 745 O O . PRO A 1 98 ? 6.833 -16.185 -7.600 1.00 89.88 98 PRO A O 1
ATOM 748 N N . ILE A 1 99 ? 6.076 -16.596 -5.524 1.00 89.75 99 ILE A N 1
ATOM 749 C CA . ILE A 1 99 ? 5.004 -15.579 -5.588 1.00 89.75 99 ILE A CA 1
ATOM 750 C C . ILE A 1 99 ? 4.859 -14.672 -4.356 1.00 89.75 99 ILE A C 1
ATOM 752 O O . ILE A 1 99 ? 4.408 -13.540 -4.502 1.00 89.75 99 ILE A O 1
ATOM 756 N N . ALA A 1 100 ? 5.307 -15.100 -3.170 1.00 84.00 100 ALA A N 1
ATOM 757 C CA . ALA A 1 100 ? 5.150 -14.363 -1.905 1.00 84.00 100 ALA A CA 1
ATOM 758 C C . ALA A 1 100 ? 5.887 -13.001 -1.818 1.00 84.00 100 ALA A C 1
ATOM 760 O O . ALA A 1 100 ? 5.810 -12.319 -0.803 1.00 84.00 100 ALA A O 1
ATOM 761 N N . HIS A 1 101 ? 6.617 -12.599 -2.864 1.00 82.38 101 HIS A N 1
ATOM 762 C CA . HIS A 1 101 ? 7.274 -11.291 -2.982 1.00 82.38 101 HIS A CA 1
ATOM 763 C C . HIS A 1 101 ? 6.404 -10.231 -3.686 1.00 82.38 101 HIS A C 1
ATOM 765 O O . HIS A 1 101 ? 6.868 -9.103 -3.885 1.00 82.38 101 HIS A O 1
ATOM 771 N N . SER A 1 102 ? 5.202 -10.596 -4.146 1.00 88.56 102 SER A N 1
ATOM 772 C CA . SER A 1 102 ? 4.363 -9.716 -4.954 1.00 88.56 102 SER A CA 1
ATOM 773 C C . SER A 1 102 ? 3.616 -8.688 -4.107 1.00 88.56 102 SER A C 1
ATOM 775 O O . SER A 1 102 ? 3.048 -9.006 -3.068 1.00 88.56 102 SER A O 1
ATOM 777 N N . LYS A 1 103 ? 3.558 -7.446 -4.598 1.00 88.12 103 LYS A N 1
ATOM 778 C CA . LYS A 1 103 ? 2.723 -6.385 -4.015 1.00 88.12 103 LYS A CA 1
ATOM 779 C C . LYS A 1 103 ? 1.331 -6.296 -4.653 1.00 88.12 103 LYS A C 1
ATOM 781 O O . LYS A 1 103 ? 0.531 -5.460 -4.241 1.00 88.12 103 LYS A O 1
ATOM 786 N N . SER A 1 104 ? 1.012 -7.154 -5.630 1.00 89.25 104 SER A N 1
ATOM 787 C CA . SER A 1 104 ? -0.262 -7.082 -6.357 1.00 89.25 104 SER A CA 1
ATOM 788 C C . SER A 1 104 ? -1.496 -7.239 -5.455 1.00 89.25 104 SER A C 1
ATOM 790 O O . SER A 1 104 ? -2.399 -6.424 -5.611 1.00 89.25 104 SER A O 1
ATOM 792 N N . PRO A 1 105 ? -1.569 -8.174 -4.482 1.00 91.56 105 PRO A N 1
ATOM 793 C CA . PRO A 1 105 ? -2.731 -8.263 -3.589 1.00 91.56 105 PRO A CA 1
ATOM 794 C C . PRO A 1 105 ? -2.952 -7.014 -2.736 1.00 91.56 105 PRO A C 1
ATOM 796 O O . PRO A 1 105 ? -4.079 -6.543 -2.648 1.00 91.56 105 PRO A O 1
ATOM 799 N N . PHE A 1 106 ? -1.883 -6.425 -2.191 1.00 89.06 106 PHE A N 1
ATOM 800 C CA . PHE A 1 106 ? -1.962 -5.159 -1.457 1.00 89.06 106 PHE A CA 1
ATOM 801 C C . PHE A 1 106 ? -2.519 -4.033 -2.341 1.00 89.06 106 PHE A C 1
ATOM 803 O O . PHE A 1 106 ? -3.500 -3.389 -1.977 1.00 89.06 106 PHE A O 1
ATOM 810 N N . LEU A 1 107 ? -1.951 -3.857 -3.540 1.00 85.81 107 LEU A N 1
ATOM 811 C CA . LEU A 1 107 ? -2.379 -2.834 -4.497 1.00 85.81 107 LEU A CA 1
ATOM 812 C C . LEU A 1 107 ? -3.841 -3.021 -4.941 1.00 85.81 107 LEU A C 1
ATOM 814 O O . LEU A 1 107 ? -4.606 -2.057 -4.966 1.00 85.81 107 LEU A O 1
ATOM 818 N N . TYR A 1 108 ? -4.240 -4.249 -5.287 1.00 87.69 108 TYR A N 1
ATOM 819 C CA . TYR A 1 108 ? -5.577 -4.526 -5.811 1.00 87.69 108 TYR A CA 1
ATOM 820 C C . TYR A 1 108 ? -6.669 -4.524 -4.740 1.00 87.69 108 TYR A C 1
ATOM 822 O O . TYR A 1 108 ? -7.723 -3.959 -5.008 1.00 87.69 108 TYR A O 1
ATOM 830 N N . ASN A 1 109 ? -6.445 -5.069 -3.540 1.00 91.69 109 ASN A N 1
ATOM 831 C CA . ASN A 1 109 ? -7.488 -5.115 -2.502 1.00 91.69 109 ASN A CA 1
ATOM 832 C C . ASN A 1 109 ? -7.775 -3.738 -1.898 1.00 91.69 109 ASN A C 1
ATOM 834 O O . ASN A 1 109 ? -8.939 -3.384 -1.718 1.00 91.69 109 ASN A O 1
ATOM 838 N N . GLN A 1 110 ? -6.739 -2.920 -1.687 1.00 85.75 110 GLN A N 1
ATOM 839 C CA . GLN A 1 110 ? -6.905 -1.510 -1.322 1.00 85.75 110 GLN A CA 1
ATOM 840 C C . GLN A 1 110 ? -7.664 -0.736 -2.419 1.00 85.75 110 GLN A C 1
ATOM 842 O O . GLN A 1 110 ? -8.546 0.070 -2.119 1.00 85.75 110 GLN A O 1
ATOM 847 N N . SER A 1 111 ? -7.390 -1.022 -3.700 1.00 83.06 111 SER A N 1
ATOM 848 C CA . SER A 1 111 ? -8.103 -0.394 -4.824 1.00 83.06 111 SER A CA 1
ATOM 849 C C . SER A 1 111 ? -9.563 -0.855 -4.943 1.00 83.06 111 SER A C 1
ATOM 851 O O . SER A 1 111 ? -10.439 -0.015 -5.134 1.00 83.06 111 SER A O 1
ATOM 853 N N . PHE A 1 112 ? -9.843 -2.159 -4.804 1.00 85.62 112 PHE A N 1
ATOM 854 C CA . PHE A 1 112 ? -11.197 -2.730 -4.830 1.00 85.62 112 PHE A CA 1
ATOM 855 C C . PHE A 1 112 ? -12.069 -2.151 -3.709 1.00 85.62 112 PHE A C 1
ATOM 857 O O . PHE A 1 112 ? -13.163 -1.658 -3.989 1.00 85.62 112 PHE A O 1
ATOM 864 N N . GLN A 1 113 ? -11.548 -2.111 -2.477 1.00 85.44 113 GLN A N 1
ATOM 865 C CA . GLN A 1 113 ? -12.198 -1.485 -1.320 1.00 85.44 113 GLN A CA 1
ATOM 866 C C . GLN A 1 113 ? -12.514 -0.008 -1.576 1.00 85.44 113 GLN A C 1
ATOM 868 O O . GLN A 1 113 ? -13.648 0.434 -1.394 1.00 85.44 113 GLN A O 1
ATOM 873 N N . SER A 1 114 ? -11.530 0.746 -2.078 1.00 79.50 114 SER A N 1
ATOM 874 C CA . SER A 1 114 ? -11.656 2.187 -2.329 1.00 79.50 114 SER A CA 1
ATOM 875 C C . SER A 1 114 ? -12.708 2.548 -3.385 1.00 79.50 114 SER A C 1
ATOM 877 O O . SER A 1 114 ? -13.248 3.653 -3.345 1.00 79.50 114 SER A O 1
ATOM 879 N N . VAL A 1 115 ? -13.028 1.638 -4.315 1.00 78.44 115 VAL A N 1
ATOM 880 C CA . VAL A 1 115 ? -14.117 1.824 -5.297 1.00 78.44 115 VAL A CA 1
ATOM 881 C C . VAL A 1 115 ? -15.394 1.041 -4.970 1.00 78.44 115 VAL A C 1
ATOM 883 O O . VAL A 1 115 ? -16.367 1.138 -5.718 1.00 78.44 115 VAL A O 1
ATOM 886 N N . GLY A 1 116 ? -15.421 0.286 -3.867 1.00 82.38 116 GLY A N 1
ATOM 887 C CA . GLY A 1 116 ? -16.564 -0.538 -3.463 1.00 82.38 116 GLY A CA 1
ATOM 888 C C . GLY A 1 116 ? -16.873 -1.693 -4.423 1.00 82.38 116 GLY A C 1
ATOM 889 O O . GLY A 1 116 ? -18.044 -2.010 -4.637 1.00 82.38 116 GLY A O 1
ATOM 890 N N . PHE A 1 117 ? -15.849 -2.292 -5.039 1.00 84.19 117 PHE A N 1
ATOM 891 C CA . PHE A 1 117 ? -16.008 -3.455 -5.914 1.00 84.19 117 PHE A CA 1
ATOM 892 C C . PHE A 1 117 ? -15.862 -4.756 -5.115 1.00 84.19 117 PHE A C 1
ATOM 894 O O . PHE A 1 117 ? -14.832 -4.982 -4.488 1.00 84.19 117 PHE A O 1
ATOM 901 N N . ASP A 1 118 ? -16.889 -5.609 -5.166 1.00 91.00 118 ASP A N 1
ATOM 902 C CA . ASP A 1 118 ? -16.978 -6.871 -4.419 1.00 91.00 118 ASP A CA 1
ATOM 903 C C . ASP A 1 118 ? -16.042 -7.955 -4.990 1.00 91.00 118 ASP A C 1
ATOM 905 O O . ASP A 1 118 ? -16.439 -8.866 -5.730 1.00 91.00 118 ASP A O 1
ATOM 909 N N . ALA A 1 119 ? -14.754 -7.819 -4.677 1.00 92.31 119 ALA A N 1
ATOM 910 C CA . ALA A 1 119 ? -13.715 -8.740 -5.093 1.00 92.31 119 ALA A CA 1
ATOM 911 C C . ALA A 1 119 ? -12.543 -8.810 -4.109 1.00 92.31 119 ALA A C 1
ATOM 913 O O . ALA A 1 119 ? -12.209 -7.841 -3.431 1.00 92.31 119 ALA A O 1
ATOM 914 N N . VAL A 1 120 ? -11.865 -9.957 -4.111 1.00 96.06 120 VAL A N 1
ATOM 915 C CA . VAL A 1 120 ? -10.623 -10.198 -3.374 1.00 96.06 120 VAL A CA 1
ATOM 916 C C . VAL A 1 120 ? -9.548 -10.744 -4.311 1.00 96.06 120 VAL A C 1
ATOM 918 O O . VAL A 1 120 ? -9.779 -11.643 -5.119 1.00 96.06 120 VAL A O 1
ATOM 921 N N . TYR A 1 121 ? -8.352 -10.185 -4.201 1.00 95.88 121 TYR A N 1
ATOM 922 C CA . TYR A 1 121 ? -7.172 -10.489 -4.993 1.00 95.88 121 TYR A CA 1
ATOM 923 C C . TYR A 1 121 ? -6.159 -11.267 -4.145 1.00 95.88 121 TYR A C 1
ATOM 925 O O . TYR A 1 121 ? -5.784 -10.830 -3.056 1.00 95.88 121 TYR A O 1
ATOM 933 N N . LEU A 1 122 ? -5.691 -12.416 -4.636 1.00 96.06 122 LEU A N 1
ATOM 934 C CA . LEU A 1 122 ? -4.868 -13.360 -3.871 1.00 96.06 122 LEU A CA 1
ATOM 935 C C . LEU A 1 122 ? -3.472 -13.604 -4.462 1.00 96.06 122 LEU A C 1
ATOM 937 O O . LEU A 1 122 ? -3.189 -13.304 -5.622 1.00 96.06 122 LEU A O 1
ATOM 941 N N . HIS A 1 123 ? -2.601 -14.217 -3.660 1.00 94.88 123 HIS A N 1
ATOM 942 C CA . HIS A 1 123 ? -1.400 -14.897 -4.144 1.00 94.88 123 HIS A CA 1
ATOM 943 C C . HIS A 1 123 ? -1.747 -16.327 -4.585 1.00 94.88 123 HIS A C 1
ATOM 945 O O . HIS A 1 123 ? -2.306 -17.093 -3.800 1.00 94.88 123 HIS A O 1
ATOM 951 N N . PHE A 1 124 ? -1.348 -16.719 -5.797 1.00 96.19 124 PHE A N 1
ATOM 952 C CA . PHE A 1 124 ? -1.467 -18.094 -6.285 1.00 96.19 124 PHE A CA 1
ATOM 953 C C . PHE A 1 124 ? -0.084 -18.677 -6.600 1.00 96.19 124 PHE A C 1
ATOM 955 O O . PHE A 1 124 ? 0.498 -18.421 -7.658 1.00 96.19 124 PHE A O 1
ATOM 962 N N . LEU A 1 125 ? 0.437 -19.492 -5.675 1.00 95.44 125 LEU A N 1
ATOM 963 C CA . LEU A 1 125 ? 1.640 -20.293 -5.900 1.00 95.44 125 LEU A CA 1
ATOM 964 C C . LEU A 1 125 ? 1.278 -21.491 -6.784 1.00 95.44 125 LEU A C 1
ATOM 966 O O . LEU A 1 125 ? 0.623 -22.429 -6.327 1.00 95.44 125 LEU A O 1
ATOM 970 N N . VAL A 1 126 ? 1.689 -21.451 -8.052 1.00 95.81 126 VAL A N 1
ATOM 971 C CA . VAL A 1 126 ? 1.277 -22.435 -9.064 1.00 95.81 126 VAL A CA 1
ATOM 972 C C . VAL A 1 126 ? 2.486 -23.109 -9.688 1.00 95.81 126 VAL A C 1
ATOM 974 O O . VAL A 1 126 ? 3.364 -22.449 -10.238 1.00 95.81 126 VAL A O 1
ATOM 977 N N . ASP A 1 127 ? 2.493 -24.439 -9.676 1.00 93.81 127 ASP A N 1
ATOM 978 C CA . ASP A 1 127 ? 3.511 -25.243 -10.359 1.00 93.81 127 ASP A CA 1
ATOM 979 C C . ASP A 1 127 ? 3.122 -25.532 -11.820 1.00 93.81 127 ASP A C 1
ATOM 981 O O . ASP A 1 127 ? 3.949 -25.400 -12.720 1.00 93.81 127 ASP A O 1
ATOM 985 N N . HIS A 1 128 ? 1.848 -25.857 -12.083 1.00 96.12 128 HIS A N 1
ATOM 986 C CA . HIS A 1 128 ? 1.347 -26.209 -13.417 1.00 96.12 128 HIS A CA 1
ATOM 987 C C . HIS A 1 128 ? 0.074 -25.425 -13.790 1.00 96.12 128 HIS A C 1
ATOM 989 O O . HIS A 1 128 ? -1.042 -25.793 -13.412 1.00 96.12 128 HIS A O 1
ATOM 995 N N . LEU A 1 129 ? 0.245 -24.347 -14.566 1.00 96.25 129 LEU A N 1
ATOM 996 C CA . LEU A 1 129 ? -0.835 -23.434 -14.966 1.00 96.25 129 LEU A CA 1
ATOM 997 C C . LEU A 1 129 ? -2.052 -24.126 -15.633 1.00 96.25 129 LEU A C 1
ATOM 999 O O . LEU A 1 129 ? -3.173 -23.815 -15.226 1.00 96.25 129 LEU A O 1
ATOM 1003 N N . PRO A 1 130 ? -1.901 -25.076 -16.584 1.00 97.00 130 PRO A N 1
ATOM 1004 C CA . PRO A 1 130 ? -3.051 -25.730 -17.220 1.00 97.00 130 PRO A CA 1
ATOM 1005 C C . PRO A 1 130 ? -3.913 -26.563 -16.259 1.00 97.00 130 PRO A C 1
ATOM 1007 O O . PRO A 1 130 ? -5.100 -26.752 -16.518 1.00 97.00 130 PRO A O 1
ATOM 1010 N N . SER A 1 131 ? -3.338 -27.066 -15.159 1.00 96.31 131 SER A N 1
ATOM 1011 C CA . SER A 1 131 ? -4.115 -27.737 -14.108 1.00 96.31 131 SER A CA 1
ATOM 1012 C C . SER A 1 131 ? -4.848 -26.712 -13.249 1.00 96.31 131 SER A C 1
ATOM 1014 O O . SER A 1 131 ? -6.050 -26.841 -13.051 1.00 96.31 131 SER A O 1
ATOM 1016 N N . PHE A 1 132 ? -4.153 -25.658 -12.809 1.00 97.12 132 PHE A N 1
ATOM 1017 C CA . PHE A 1 132 ? -4.733 -24.588 -11.992 1.00 97.12 132 PHE A CA 1
ATOM 1018 C C . PHE A 1 132 ? -5.962 -23.944 -12.657 1.00 97.12 132 PHE A C 1
ATOM 1020 O O . PHE A 1 132 ? -7.018 -23.860 -12.037 1.00 97.12 132 PHE A O 1
ATOM 1027 N N . LEU A 1 133 ? -5.860 -23.563 -13.937 1.00 96.25 133 LEU A N 1
ATOM 1028 C CA . LEU A 1 133 ? -6.962 -22.929 -14.679 1.00 96.25 133 LEU A CA 1
ATOM 1029 C C . LEU A 1 133 ? -8.157 -23.869 -14.928 1.00 96.25 133 LEU A C 1
ATOM 1031 O O . LEU A 1 133 ? -9.275 -23.392 -15.124 1.00 96.25 133 LEU A O 1
ATOM 1035 N N . ARG A 1 134 ? -7.931 -25.192 -14.903 1.00 95.12 134 ARG A N 1
ATOM 1036 C CA . ARG A 1 134 ? -8.980 -26.220 -15.001 1.00 95.12 134 ARG A CA 1
ATOM 1037 C C . ARG A 1 134 ? -9.678 -26.442 -13.660 1.00 95.12 134 ARG A C 1
ATOM 1039 O O . ARG A 1 134 ? -10.901 -26.520 -13.628 1.00 95.12 134 ARG A O 1
ATOM 1046 N N . THR A 1 135 ? -8.916 -26.528 -12.569 1.00 95.12 135 THR A N 1
ATOM 1047 C CA . THR A 1 135 ? -9.450 -26.664 -11.204 1.00 95.12 135 THR A CA 1
ATOM 1048 C C . THR A 1 135 ? -10.262 -25.433 -10.802 1.00 95.12 135 THR A C 1
ATOM 1050 O O . THR A 1 135 ? -11.372 -25.570 -10.305 1.00 95.12 135 THR A O 1
ATOM 1053 N N . TYR A 1 136 ? -9.754 -24.231 -11.078 1.00 95.19 136 TYR A N 1
ATOM 1054 C CA . TYR A 1 136 ? -10.413 -22.964 -10.745 1.00 95.19 136 TYR A CA 1
ATOM 1055 C C . TYR A 1 136 ? -11.165 -22.393 -11.954 1.00 95.19 136 TYR A C 1
ATOM 1057 O O . TYR A 1 136 ? -10.928 -21.272 -12.414 1.00 95.19 136 TYR A O 1
ATOM 1065 N N . SER A 1 137 ? -12.053 -23.227 -12.500 1.00 93.31 137 SER A N 1
ATOM 1066 C CA . SER A 1 137 ? -12.839 -22.970 -13.712 1.00 93.31 137 SER A CA 1
ATOM 1067 C C . SER A 1 137 ? -14.172 -22.245 -13.472 1.00 93.31 137 SER A C 1
ATOM 1069 O O . SER A 1 137 ? -14.766 -21.771 -14.439 1.00 93.31 137 SER A O 1
ATOM 1071 N N . SER A 1 138 ? -14.631 -22.110 -12.219 1.00 91.44 138 SER A N 1
ATOM 1072 C CA . SER A 1 138 ? -15.911 -21.458 -11.898 1.00 91.44 138 SER A CA 1
ATOM 1073 C C . SER A 1 138 ? -15.921 -19.948 -12.186 1.00 91.44 138 SER A C 1
ATOM 1075 O O . SER A 1 138 ? -14.885 -19.281 -12.272 1.00 91.44 138 SER A O 1
ATOM 1077 N N . THR A 1 139 ? -17.130 -19.386 -12.262 1.00 89.19 139 THR A N 1
ATOM 1078 C CA . THR A 1 139 ? -17.410 -17.946 -12.418 1.00 89.19 139 THR A CA 1
ATOM 1079 C C . THR A 1 139 ? -17.130 -17.113 -11.157 1.00 89.19 139 THR A C 1
ATOM 1081 O O . THR A 1 139 ? -17.437 -15.917 -11.116 1.00 89.19 139 THR A O 1
ATOM 1084 N N . ASP A 1 140 ? -16.535 -17.710 -10.125 1.00 92.69 140 ASP A N 1
ATOM 1085 C CA . ASP A 1 140 ? -15.933 -16.992 -8.999 1.00 92.69 140 ASP A CA 1
ATOM 1086 C C . ASP A 1 140 ? -14.559 -16.442 -9.370 1.00 92.69 140 ASP A C 1
ATOM 1088 O O . ASP A 1 140 ? -14.233 -15.312 -9.017 1.00 92.69 140 ASP A O 1
ATOM 1092 N N . PHE A 1 141 ? -13.774 -17.230 -10.108 1.00 95.12 141 PHE A N 1
ATOM 1093 C CA . PHE A 1 141 ? -12.411 -16.905 -10.511 1.00 95.12 141 PHE A CA 1
ATOM 1094 C C . PHE A 1 141 ? -12.438 -16.068 -11.794 1.00 95.12 141 PHE A C 1
ATOM 1096 O O . PHE A 1 141 ? -12.364 -16.591 -12.911 1.00 95.12 141 PHE A O 1
ATOM 1103 N N . ALA A 1 142 ? -12.607 -14.759 -11.609 1.00 92.50 142 ALA A N 1
ATOM 1104 C CA . ALA A 1 142 ? -12.925 -13.797 -12.661 1.00 92.50 142 ALA A CA 1
ATOM 1105 C C . ALA A 1 142 ? -11.699 -13.310 -13.457 1.00 92.50 142 ALA A C 1
ATOM 1107 O O . ALA A 1 142 ? -11.834 -12.922 -14.619 1.00 92.50 142 ALA A O 1
ATOM 1108 N N . GLY A 1 143 ? -10.494 -13.349 -12.882 1.00 93.38 143 GLY A N 1
ATOM 1109 C CA . GLY A 1 143 ? -9.281 -12.997 -13.621 1.00 93.38 143 GLY A CA 1
ATOM 1110 C C . GLY A 1 143 ? -7.979 -13.159 -12.844 1.00 93.38 143 GLY A C 1
ATOM 1111 O O . GLY A 1 143 ? -7.956 -13.206 -11.617 1.00 93.38 143 GLY A O 1
ATOM 1112 N N . PHE A 1 144 ? -6.871 -13.227 -13.575 1.00 95.88 144 PHE A N 1
ATOM 1113 C CA . PHE A 1 144 ? -5.545 -13.486 -13.029 1.00 95.88 144 PHE A CA 1
ATOM 1114 C C . PHE A 1 144 ? -4.477 -12.616 -13.694 1.00 95.88 144 PHE A C 1
ATOM 1116 O O . PHE A 1 144 ? -4.389 -12.573 -14.923 1.00 95.88 144 PHE A O 1
ATOM 1123 N N . SER A 1 145 ? -3.593 -12.014 -12.902 1.00 95.88 145 SER A N 1
ATOM 1124 C CA . SER A 1 145 ? -2.312 -11.512 -13.416 1.00 95.88 145 SER A CA 1
ATOM 1125 C C . SER A 1 145 ? -1.288 -12.651 -13.403 1.00 95.88 145 SER A C 1
ATOM 1127 O O . SER A 1 145 ? -1.287 -13.487 -12.500 1.00 95.88 145 SER A O 1
ATOM 1129 N N . VAL A 1 146 ? -0.400 -12.713 -14.393 1.00 96.44 146 VAL A N 1
ATOM 1130 C CA . VAL A 1 146 ? 0.541 -13.827 -14.587 1.00 96.44 146 VAL A CA 1
ATOM 1131 C C . VAL A 1 146 ? 1.981 -13.328 -14.495 1.00 96.44 146 VAL A C 1
ATOM 1133 O O . VAL A 1 146 ? 2.439 -12.512 -15.303 1.00 96.44 146 VAL A O 1
ATOM 1136 N N . GLY A 1 147 ? 2.696 -13.833 -13.493 1.00 92.25 147 GLY A N 1
ATOM 1137 C CA . GLY A 1 147 ? 4.105 -13.576 -13.217 1.00 92.25 147 GLY A CA 1
ATOM 1138 C C . GLY A 1 147 ? 5.048 -14.635 -13.798 1.00 92.25 147 GLY A C 1
ATOM 1139 O O . GLY A 1 147 ? 4.716 -15.388 -14.717 1.00 92.25 147 GLY A O 1
ATOM 1140 N N . ILE A 1 148 ? 6.267 -14.679 -13.263 1.00 89.81 148 ILE A N 1
ATOM 1141 C CA . ILE A 1 148 ? 7.286 -15.674 -13.621 1.00 89.81 148 ILE A CA 1
ATOM 1142 C C . ILE A 1 148 ? 6.887 -17.046 -13.029 1.00 89.81 148 ILE A C 1
ATOM 1144 O O . ILE A 1 148 ? 6.389 -17.084 -11.903 1.00 89.81 148 ILE A O 1
ATOM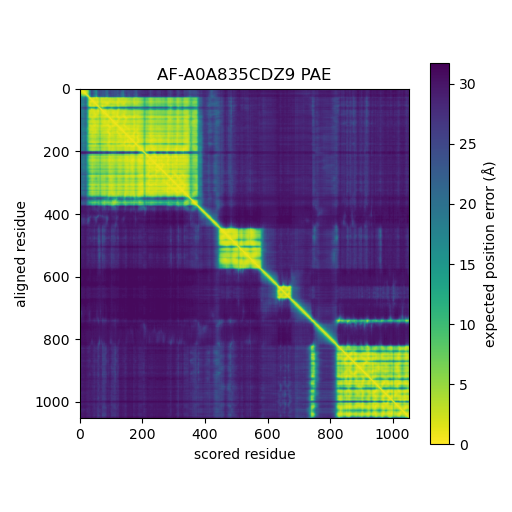 1148 N N . PRO A 1 149 ? 7.084 -18.175 -13.743 1.00 93.38 149 PRO A N 1
ATOM 1149 C CA . PRO A 1 149 ? 7.555 -18.317 -15.130 1.00 93.38 149 PRO A CA 1
ATOM 1150 C C . PRO A 1 149 ? 6.421 -18.333 -16.181 1.00 93.38 149 PRO A C 1
ATOM 1152 O O . PRO A 1 149 ? 6.677 -18.494 -17.372 1.00 93.38 149 PRO A O 1
ATOM 1155 N N . HIS A 1 150 ? 5.163 -18.199 -15.759 1.00 96.88 150 HIS A N 1
ATOM 1156 C CA . HIS A 1 150 ? 3.996 -18.713 -16.487 1.00 96.88 150 HIS A CA 1
ATOM 1157 C C . HIS A 1 150 ? 3.524 -17.905 -17.704 1.00 96.88 150 HIS A C 1
ATOM 1159 O O . HIS A 1 150 ? 2.701 -18.417 -18.464 1.00 96.88 150 HIS A O 1
ATOM 1165 N N . LYS A 1 151 ? 4.041 -16.691 -17.946 1.00 96.94 151 LYS A N 1
ATOM 1166 C CA . LYS A 1 151 ? 3.567 -15.789 -19.024 1.00 96.94 151 LYS A CA 1
ATOM 1167 C C . LYS A 1 151 ? 3.557 -16.413 -20.436 1.00 96.94 151 LYS A C 1
ATOM 1169 O O . LYS A 1 151 ? 2.695 -16.089 -21.251 1.00 96.94 151 LYS A O 1
ATOM 1174 N N . GLU A 1 152 ? 4.492 -17.316 -20.748 1.00 96.44 152 GLU A N 1
ATOM 1175 C CA . GLU A 1 152 ? 4.542 -18.012 -22.054 1.00 96.44 152 GLU A CA 1
ATOM 1176 C C . GLU A 1 152 ? 3.581 -19.210 -22.135 1.00 96.44 152 GLU A C 1
ATOM 1178 O O . GLU A 1 152 ? 3.121 -19.571 -23.219 1.00 96.44 152 GLU A O 1
ATOM 1183 N N . THR A 1 153 ? 3.257 -19.818 -20.992 1.00 97.12 153 THR A N 1
ATOM 1184 C CA . THR A 1 153 ? 2.273 -20.903 -20.879 1.00 97.12 153 THR A CA 1
ATOM 1185 C C . THR A 1 153 ? 0.855 -20.343 -20.924 1.00 97.12 153 THR A C 1
ATOM 1187 O O . THR A 1 153 ? 0.009 -20.906 -21.608 1.00 97.12 153 THR A O 1
ATOM 1190 N N . ALA A 1 154 ? 0.611 -19.189 -20.291 1.00 97.44 154 ALA A N 1
ATOM 1191 C CA . ALA A 1 154 ? -0.679 -18.496 -20.298 1.00 97.44 154 ALA A CA 1
ATOM 1192 C C . ALA A 1 154 ? -1.190 -18.201 -21.716 1.00 97.44 154 ALA A C 1
ATOM 1194 O O . ALA A 1 154 ? -2.363 -18.427 -21.996 1.00 97.44 154 ALA A O 1
ATOM 1195 N N . LEU A 1 155 ? -0.297 -17.817 -22.637 1.00 97.19 155 LEU A N 1
ATOM 1196 C CA . LEU A 1 155 ? -0.604 -17.641 -24.063 1.00 97.19 155 LEU A CA 1
ATOM 1197 C C . LEU A 1 155 ? -1.248 -18.887 -24.702 1.00 97.19 155 LEU A C 1
ATOM 1199 O O . LEU A 1 155 ? -2.064 -18.757 -25.607 1.00 97.19 155 LEU A O 1
ATOM 1203 N N . LYS A 1 156 ? -0.876 -20.087 -24.239 1.00 96.88 156 LYS A N 1
ATOM 1204 C CA . LYS A 1 156 ? -1.368 -21.384 -24.735 1.00 96.88 156 LYS A CA 1
ATOM 1205 C C . LYS A 1 156 ? -2.602 -21.892 -23.979 1.00 96.88 156 LYS A C 1
ATOM 1207 O O . LYS A 1 156 ? -3.162 -22.909 -24.370 1.00 96.88 156 LYS A O 1
ATOM 1212 N N . CYS A 1 157 ? -2.978 -21.235 -22.880 1.00 96.75 157 CYS A N 1
ATOM 1213 C CA . CYS A 1 157 ? -4.106 -21.608 -22.024 1.00 96.75 157 CYS A CA 1
ATOM 1214 C C . CYS A 1 157 ? -5.322 -20.684 -22.175 1.00 96.75 157 CYS A C 1
ATOM 1216 O O . CYS A 1 157 ? -6.339 -20.943 -21.543 1.00 96.75 157 CYS A O 1
ATOM 1218 N N . CYS A 1 158 ? -5.212 -19.606 -22.953 1.00 96.25 158 CYS A N 1
ATOM 1219 C CA . CYS A 1 158 ? -6.325 -18.709 -23.251 1.00 96.25 158 CYS A CA 1
ATOM 1220 C C . CYS A 1 158 ? -7.028 -19.163 -24.536 1.00 96.25 158 CYS A C 1
ATOM 1222 O O . CYS A 1 158 ? -6.359 -19.407 -25.542 1.00 96.25 158 CYS A O 1
ATOM 1224 N N . ASP A 1 159 ? -8.358 -19.232 -24.512 1.00 96.25 159 ASP A N 1
ATOM 1225 C CA . ASP A 1 159 ? -9.187 -19.554 -25.681 1.00 96.25 159 ASP A CA 1
ATOM 1226 C C . ASP A 1 159 ? -9.129 -18.434 -26.733 1.00 96.25 159 ASP A C 1
ATOM 1228 O O . ASP A 1 159 ? -9.148 -18.673 -27.941 1.00 96.25 159 ASP A O 1
ATOM 1232 N N . GLU A 1 160 ? -9.035 -17.191 -26.256 1.00 95.25 160 GLU A N 1
ATOM 1233 C CA . GLU A 1 160 ? -8.984 -15.969 -27.056 1.00 95.25 160 GLU A CA 1
ATOM 1234 C C . GLU A 1 160 ? -7.766 -15.143 -26.614 1.00 95.25 160 GLU A C 1
ATOM 1236 O O . GLU A 1 160 ? -7.507 -14.993 -25.423 1.00 95.25 160 GLU A O 1
ATOM 1241 N N . VAL A 1 161 ? -6.984 -14.597 -27.550 1.00 96.06 161 VAL A N 1
ATOM 1242 C CA . VAL A 1 161 ? -5.760 -13.834 -27.238 1.00 96.06 161 VAL A CA 1
ATOM 1243 C C . VAL A 1 161 ? -5.762 -12.512 -27.993 1.00 96.06 161 VAL A C 1
ATOM 1245 O O . VAL A 1 161 ? -5.906 -12.487 -29.216 1.00 96.06 161 VAL A O 1
ATOM 1248 N N . ASN A 1 162 ? -5.554 -11.413 -27.266 1.00 93.38 162 ASN A N 1
ATOM 1249 C CA . ASN A 1 162 ? -5.433 -10.074 -27.831 1.00 93.38 162 ASN A CA 1
ATOM 1250 C C . ASN A 1 162 ? -4.294 -10.014 -28.880 1.00 93.38 162 ASN A C 1
ATOM 1252 O O . ASN A 1 162 ? -3.208 -10.537 -28.610 1.00 93.38 162 ASN A O 1
ATOM 1256 N N . PRO A 1 163 ? -4.475 -9.345 -30.039 1.00 94.69 163 PRO A N 1
ATOM 1257 C CA . PRO A 1 163 ? -3.454 -9.276 -31.088 1.00 94.69 163 PRO A CA 1
ATOM 1258 C C . PRO A 1 163 ? -2.067 -8.826 -30.606 1.00 94.69 163 PRO A C 1
ATOM 1260 O O . PRO A 1 163 ? -1.067 -9.395 -31.032 1.00 94.69 163 PRO A O 1
ATOM 1263 N N . VAL A 1 164 ? -1.990 -7.875 -29.670 1.00 93.94 164 VAL A N 1
ATOM 1264 C CA . VAL A 1 164 ? -0.719 -7.391 -29.108 1.00 93.94 164 VAL A CA 1
ATOM 1265 C C . VAL A 1 164 ? -0.056 -8.462 -28.237 1.00 93.94 164 VAL A C 1
ATOM 1267 O O . VAL A 1 164 ? 1.132 -8.732 -28.394 1.00 93.94 164 VAL A O 1
ATOM 1270 N N . ALA A 1 165 ? -0.819 -9.149 -27.382 1.00 95.62 165 ALA A N 1
ATOM 1271 C CA . ALA A 1 165 ? -0.312 -10.263 -26.573 1.00 95.62 165 ALA A CA 1
ATOM 1272 C C . ALA A 1 165 ? 0.168 -11.445 -27.437 1.00 95.62 165 ALA A C 1
ATOM 1274 O O . ALA A 1 165 ? 1.169 -12.094 -27.119 1.00 95.62 165 ALA A O 1
ATOM 1275 N N . LYS A 1 166 ? -0.512 -11.684 -28.568 1.00 96.00 166 LYS A N 1
ATOM 1276 C CA . LYS A 1 166 ? -0.128 -12.685 -29.570 1.00 96.00 166 LYS A CA 1
ATOM 1277 C C . LYS A 1 166 ? 1.180 -12.313 -30.276 1.00 96.00 166 LYS A C 1
ATOM 1279 O O . LYS A 1 166 ? 2.049 -13.173 -30.381 1.00 96.00 166 LYS A O 1
ATOM 1284 N N . SER A 1 167 ? 1.353 -11.050 -30.676 1.00 95.38 167 SER A N 1
ATOM 1285 C CA . SER A 1 167 ? 2.594 -10.535 -31.283 1.00 95.38 167 SER A CA 1
ATOM 1286 C C . SER A 1 167 ? 3.780 -10.498 -30.312 1.00 95.38 167 SER A C 1
ATOM 1288 O O . SER A 1 167 ? 4.905 -10.776 -30.713 1.00 95.38 167 SER A O 1
ATOM 1290 N N . ILE A 1 168 ? 3.539 -10.214 -29.028 1.00 97.00 168 ILE A N 1
ATOM 1291 C CA . ILE A 1 168 ? 4.553 -10.317 -27.963 1.00 97.00 168 ILE A CA 1
ATOM 1292 C C . ILE A 1 168 ? 4.925 -11.788 -27.692 1.00 97.00 168 ILE A C 1
ATOM 1294 O O . ILE A 1 168 ? 6.040 -12.094 -27.267 1.00 97.00 168 ILE A O 1
ATOM 1298 N N . GLY A 1 169 ? 3.997 -12.724 -27.910 1.00 96.62 169 GLY A N 1
ATOM 1299 C CA . GLY A 1 169 ? 4.204 -14.138 -27.607 1.00 96.62 169 GLY A CA 1
ATOM 1300 C C . GLY A 1 169 ? 4.299 -14.420 -26.102 1.00 96.62 169 GLY A C 1
ATOM 1301 O O . GLY A 1 169 ? 5.068 -15.301 -25.697 1.00 96.62 169 GLY A O 1
ATOM 1302 N N . ALA A 1 170 ? 3.555 -13.659 -25.287 1.00 97.38 170 ALA A N 1
ATOM 1303 C CA . ALA A 1 170 ? 3.393 -13.842 -23.843 1.00 97.38 170 ALA A CA 1
ATOM 1304 C C . ALA A 1 170 ? 2.130 -13.120 -23.324 1.00 97.38 170 ALA A C 1
ATOM 1306 O O . ALA A 1 170 ? 1.819 -12.014 -23.765 1.00 97.38 170 ALA A O 1
ATOM 1307 N N . VAL A 1 171 ? 1.446 -13.708 -22.339 1.00 97.62 171 VAL A N 1
ATOM 1308 C CA . VAL A 1 171 ? 0.255 -13.155 -21.664 1.00 97.62 171 VAL A CA 1
ATOM 1309 C C . VAL A 1 171 ? 0.595 -12.857 -20.203 1.00 97.62 171 VAL A C 1
ATOM 1311 O O . VAL A 1 171 ? 1.152 -13.714 -19.521 1.00 97.62 171 VAL A O 1
ATOM 1314 N N . ASN A 1 172 ? 0.259 -11.661 -19.710 1.00 96.50 172 ASN A N 1
ATOM 1315 C CA . ASN A 1 172 ? 0.402 -11.297 -18.291 1.00 96.50 172 ASN A CA 1
ATOM 1316 C C . ASN A 1 172 ? -0.941 -11.104 -17.568 1.00 96.50 172 ASN A C 1
ATOM 1318 O O . ASN A 1 172 ? -0.940 -10.845 -16.370 1.00 96.50 172 ASN A O 1
ATOM 1322 N N . CYS A 1 173 ? -2.059 -11.200 -18.282 1.00 95.94 173 CYS A N 1
ATOM 1323 C CA . CYS A 1 173 ? -3.398 -10.922 -17.785 1.00 95.94 173 CYS A CA 1
ATOM 1324 C C . CYS A 1 173 ? -4.378 -11.893 -18.449 1.00 95.94 173 CYS A C 1
ATOM 1326 O O . CYS A 1 173 ? -4.443 -11.953 -19.676 1.00 95.94 173 CYS A O 1
ATOM 1328 N N . ILE A 1 174 ? -5.111 -12.665 -17.653 1.00 95.75 174 ILE A N 1
ATOM 1329 C CA . ILE A 1 174 ? -6.149 -13.593 -18.106 1.00 95.75 174 ILE A CA 1
ATOM 1330 C C . ILE A 1 174 ? -7.466 -13.128 -17.493 1.00 95.75 174 ILE A C 1
ATOM 1332 O O . ILE A 1 174 ? -7.572 -13.071 -16.271 1.00 95.75 174 ILE A O 1
ATOM 1336 N N . ILE A 1 175 ? -8.471 -12.833 -18.312 1.00 93.06 175 ILE A N 1
ATOM 1337 C CA . ILE A 1 175 ? -9.818 -12.470 -17.854 1.00 93.06 175 ILE A CA 1
ATOM 1338 C C . ILE A 1 175 ? -10.780 -13.597 -18.217 1.00 93.06 175 ILE A C 1
ATOM 1340 O O . ILE A 1 175 ? -10.779 -14.057 -19.359 1.00 93.06 175 ILE A O 1
ATOM 1344 N N . ARG A 1 176 ? -11.607 -14.036 -17.263 1.00 91.94 176 ARG A N 1
ATOM 1345 C CA . ARG A 1 176 ? -12.703 -14.969 -17.535 1.00 91.94 176 ARG A CA 1
ATOM 1346 C C . ARG A 1 176 ? -13.925 -14.181 -17.999 1.00 91.94 176 ARG A C 1
ATOM 1348 O O . ARG A 1 176 ? -14.441 -13.348 -17.253 1.00 91.94 176 ARG A O 1
ATOM 1355 N N . ARG A 1 177 ? -14.410 -14.443 -19.213 1.00 87.06 177 ARG A N 1
ATOM 1356 C CA . ARG A 1 177 ? -15.668 -13.860 -19.701 1.00 87.06 177 ARG A CA 1
ATOM 1357 C C . ARG A 1 177 ? -16.845 -14.473 -18.940 1.00 87.06 177 ARG A C 1
ATOM 1359 O O . ARG A 1 177 ? -16.952 -15.688 -18.806 1.00 87.06 177 ARG A O 1
ATOM 1366 N N . SER A 1 178 ? -17.730 -13.620 -18.431 1.00 81.75 178 SER A N 1
ATOM 1367 C CA . SER A 1 178 ? -18.907 -14.007 -17.637 1.00 81.75 178 SER A CA 1
ATOM 1368 C C . SER A 1 178 ? -20.018 -14.667 -18.463 1.00 81.75 178 SER A C 1
ATOM 1370 O O . SER A 1 178 ? -20.891 -15.316 -17.898 1.00 81.75 178 SER A O 1
ATOM 1372 N N . GLU A 1 179 ? -19.983 -14.494 -19.785 1.00 83.81 179 GLU A N 1
ATOM 1373 C CA . GLU A 1 179 ? -21.017 -14.923 -20.734 1.00 83.81 179 GLU A CA 1
ATOM 1374 C C . GLU A 1 179 ? -20.869 -16.397 -21.142 1.00 83.81 179 GLU A C 1
ATOM 1376 O O . GLU A 1 179 ? -21.859 -17.115 -21.237 1.00 83.81 179 GLU A O 1
ATOM 1381 N N . ASP A 1 180 ? -19.632 -16.837 -21.402 1.00 87.81 180 ASP A N 1
ATOM 1382 C CA . ASP A 1 180 ? -19.301 -18.169 -21.931 1.00 87.81 180 ASP A CA 1
ATOM 1383 C C . ASP A 1 180 ? -18.159 -18.874 -21.171 1.00 87.81 180 ASP A C 1
ATOM 1385 O O . ASP A 1 180 ? -17.737 -19.963 -21.555 1.00 87.81 180 ASP A O 1
ATOM 1389 N N . GLY A 1 181 ? -17.655 -18.276 -20.086 1.00 87.62 181 GLY A N 1
ATOM 1390 C CA . GLY A 1 181 ? -16.632 -18.859 -19.213 1.00 87.62 181 GLY A CA 1
ATOM 1391 C C . GLY A 1 181 ? -15.211 -18.892 -19.787 1.00 87.62 181 GLY A C 1
ATOM 1392 O O . GLY A 1 181 ? -14.299 -19.328 -19.073 1.00 87.62 181 GLY A O 1
ATOM 1393 N N . LYS A 1 182 ? -15.002 -18.431 -21.030 1.00 92.81 182 LYS A N 1
ATOM 1394 C CA . LYS A 1 182 ? -13.706 -18.472 -21.728 1.00 92.81 182 LYS A CA 1
ATOM 1395 C C . LYS A 1 182 ? -12.642 -17.597 -21.079 1.00 92.81 182 LYS A C 1
ATOM 1397 O O . LYS A 1 182 ? -12.941 -16.594 -20.429 1.00 92.81 182 LYS A O 1
ATOM 1402 N N . LEU A 1 183 ? -11.385 -17.948 -21.332 1.00 95.62 183 LEU A N 1
ATOM 1403 C CA . LEU A 1 183 ? -10.198 -17.218 -20.906 1.00 95.62 183 LEU A CA 1
ATOM 1404 C C . LEU A 1 183 ? -9.671 -16.321 -22.036 1.00 95.62 183 LEU A C 1
ATOM 1406 O O . LEU A 1 183 ? -9.113 -16.803 -23.024 1.00 95.62 183 LEU A O 1
ATOM 1410 N N . SER A 1 184 ? -9.808 -15.006 -21.865 1.00 94.69 184 SER A N 1
ATOM 1411 C CA . SER A 1 184 ? -9.261 -13.984 -22.764 1.00 94.69 184 SER A CA 1
ATOM 1412 C C . SER A 1 184 ? -7.898 -13.489 -22.254 1.00 94.69 184 SER A C 1
ATOM 1414 O O . SER A 1 184 ? -7.792 -12.976 -21.138 1.00 94.69 184 SER A O 1
ATOM 1416 N N . GLY A 1 185 ? -6.847 -13.646 -23.062 1.00 95.88 185 GLY A N 1
ATOM 1417 C CA . GLY A 1 185 ? -5.455 -13.337 -22.716 1.00 95.88 185 GLY A CA 1
ATOM 1418 C C . GLY A 1 185 ? -4.951 -11.994 -23.256 1.00 95.88 185 GLY A C 1
ATOM 1419 O O . GLY A 1 185 ? -5.013 -11.729 -24.459 1.00 95.88 185 GLY A O 1
ATOM 1420 N N . TYR A 1 186 ? -4.371 -11.179 -22.374 1.00 95.56 186 TYR A N 1
ATOM 1421 C CA . TYR A 1 186 ? -3.837 -9.840 -22.648 1.00 95.56 186 TYR A CA 1
ATOM 1422 C C . TYR A 1 186 ? -2.377 -9.702 -22.177 1.00 95.56 186 TYR A C 1
ATOM 1424 O O . TYR A 1 186 ? -1.861 -10.511 -21.398 1.00 95.56 186 TYR A O 1
ATOM 1432 N N . ASN A 1 187 ? -1.693 -8.660 -22.652 1.00 95.81 187 ASN A N 1
ATOM 1433 C CA . ASN A 1 187 ? -0.361 -8.282 -22.192 1.00 95.81 187 ASN A CA 1
ATOM 1434 C C . ASN A 1 187 ? -0.333 -6.781 -21.899 1.00 95.81 187 ASN A C 1
ATOM 1436 O O . ASN A 1 187 ? -0.633 -5.986 -22.782 1.00 95.81 187 ASN A O 1
ATOM 1440 N N . THR A 1 188 ? 0.035 -6.418 -20.675 1.00 94.31 188 THR A N 1
ATOM 1441 C CA . THR A 1 188 ? 0.117 -5.031 -20.190 1.00 94.31 188 THR A CA 1
ATOM 1442 C C . THR A 1 188 ? 1.520 -4.665 -19.690 1.00 94.31 188 THR A C 1
ATOM 1444 O O . THR A 1 188 ? 1.786 -3.501 -19.397 1.00 94.31 188 THR A O 1
ATOM 1447 N N . ASP A 1 189 ? 2.440 -5.642 -19.652 1.00 95.31 189 ASP A N 1
ATOM 1448 C CA . ASP A 1 189 ? 3.843 -5.466 -19.256 1.00 95.31 189 ASP A CA 1
ATOM 1449 C C . ASP A 1 189 ? 4.524 -4.427 -20.167 1.00 95.31 189 ASP A C 1
ATOM 1451 O O . ASP A 1 189 ? 5.266 -3.571 -19.687 1.00 95.31 189 ASP A O 1
ATOM 1455 N N . TYR A 1 190 ? 4.245 -4.479 -21.480 1.00 94.94 190 TYR A N 1
ATOM 1456 C CA . TYR A 1 190 ? 4.868 -3.584 -22.463 1.00 94.94 190 TYR A CA 1
ATOM 1457 C C . TYR A 1 190 ? 4.469 -2.121 -22.242 1.00 94.94 190 TYR A C 1
ATOM 1459 O O . TYR A 1 190 ? 5.318 -1.242 -22.338 1.00 94.94 190 TYR A O 1
ATOM 1467 N N . PHE A 1 191 ? 3.195 -1.859 -21.928 1.00 91.81 191 PHE A N 1
ATOM 1468 C CA . PHE A 1 191 ? 2.698 -0.507 -21.698 1.00 91.81 191 PHE A CA 1
ATOM 1469 C C . PHE A 1 191 ? 3.301 0.064 -20.414 1.00 91.81 191 PHE A C 1
ATOM 1471 O O . PHE A 1 191 ? 3.941 1.111 -20.452 1.00 91.81 191 PHE A O 1
ATOM 1478 N N . GLY A 1 192 ? 3.175 -0.668 -19.299 1.00 91.25 192 GLY A N 1
ATOM 1479 C CA . GLY A 1 192 ? 3.659 -0.202 -18.001 1.00 91.25 192 GLY A CA 1
ATOM 1480 C C . GLY A 1 192 ? 5.158 0.099 -17.989 1.00 91.25 192 GLY A C 1
ATOM 1481 O O . GLY A 1 192 ? 5.567 1.133 -17.468 1.00 91.25 192 GLY A O 1
ATOM 1482 N N . ALA A 1 193 ? 5.974 -0.762 -18.605 1.00 95.00 193 ALA A N 1
ATOM 1483 C CA . ALA A 1 193 ? 7.419 -0.556 -18.645 1.00 95.00 193 ALA A CA 1
ATOM 1484 C C . ALA A 1 193 ? 7.837 0.573 -19.607 1.00 95.00 193 ALA A C 1
ATOM 1486 O O . ALA A 1 193 ? 8.662 1.409 -19.245 1.00 95.00 193 ALA A O 1
ATOM 1487 N N . ILE A 1 194 ? 7.269 0.632 -20.819 1.00 96.38 194 ILE A N 1
ATOM 1488 C CA . ILE A 1 194 ? 7.668 1.643 -21.812 1.00 96.38 194 ILE A CA 1
ATOM 1489 C C . ILE A 1 194 ? 7.199 3.043 -21.418 1.00 96.38 194 ILE A C 1
ATOM 1491 O O . ILE A 1 194 ? 7.987 3.976 -21.541 1.00 96.38 194 ILE A O 1
ATOM 1495 N N . SER A 1 195 ? 5.984 3.202 -20.884 1.00 92.25 195 SER A N 1
ATOM 1496 C CA . SER A 1 195 ? 5.520 4.509 -20.399 1.00 92.25 195 SER A CA 1
ATOM 1497 C C . SER A 1 195 ? 6.385 5.034 -19.250 1.00 92.25 195 SER A C 1
ATOM 1499 O O . SER A 1 195 ? 6.788 6.191 -19.292 1.00 92.25 195 SER A O 1
ATOM 1501 N N . ALA A 1 196 ? 6.760 4.184 -18.285 1.00 92.19 196 ALA A N 1
ATOM 1502 C CA . ALA A 1 196 ? 7.648 4.581 -17.189 1.00 92.19 196 ALA A CA 1
ATOM 1503 C C . ALA A 1 196 ? 9.037 5.045 -17.680 1.00 92.19 196 ALA A C 1
ATOM 1505 O O . ALA A 1 196 ? 9.608 5.989 -17.133 1.00 92.19 196 ALA A O 1
ATOM 1506 N N . ILE A 1 197 ? 9.571 4.415 -18.733 1.00 95.38 197 ILE A N 1
ATOM 1507 C CA . ILE A 1 197 ? 10.844 4.815 -19.349 1.00 95.38 197 ILE A CA 1
ATOM 1508 C C . ILE A 1 197 ? 10.689 6.111 -20.164 1.00 95.38 197 ILE A C 1
ATOM 1510 O O . ILE A 1 197 ? 11.542 6.992 -20.075 1.00 95.38 197 ILE A O 1
ATOM 1514 N N . GLU A 1 198 ? 9.614 6.267 -20.943 1.00 93.62 198 GLU A N 1
ATOM 1515 C CA . GLU A 1 198 ? 9.363 7.493 -21.714 1.00 93.62 198 GLU A CA 1
ATOM 1516 C C . GLU A 1 198 ? 9.143 8.719 -20.815 1.00 93.62 198 GLU A C 1
ATOM 1518 O O . GLU A 1 198 ? 9.687 9.784 -21.113 1.00 93.62 198 GLU A O 1
ATOM 1523 N N . ASP A 1 199 ? 8.405 8.573 -19.711 1.00 90.38 199 ASP A N 1
ATOM 1524 C CA . ASP A 1 199 ? 8.184 9.643 -18.730 1.00 90.38 199 ASP A CA 1
ATOM 1525 C C . ASP A 1 199 ? 9.507 10.078 -18.075 1.00 90.38 199 ASP A C 1
ATOM 1527 O O . ASP A 1 199 ? 9.802 11.274 -17.990 1.00 90.38 199 ASP A O 1
ATOM 1531 N N . ALA A 1 200 ? 10.351 9.116 -17.682 1.00 91.06 200 ALA A N 1
ATOM 1532 C CA . ALA A 1 200 ? 11.664 9.392 -17.102 1.00 91.06 200 ALA A CA 1
ATOM 1533 C C . ALA A 1 200 ? 12.617 10.108 -18.080 1.00 91.06 200 ALA A C 1
ATOM 1535 O O . ALA A 1 200 ? 13.358 10.998 -17.664 1.00 91.06 200 ALA A O 1
ATOM 1536 N N . LEU A 1 201 ? 12.567 9.782 -19.379 1.00 90.31 201 LEU A N 1
ATOM 1537 C CA . LEU A 1 201 ? 13.373 10.451 -20.413 1.00 90.31 201 LEU A CA 1
ATOM 1538 C C . LEU A 1 201 ? 12.906 11.877 -20.739 1.00 90.31 201 LEU A C 1
ATOM 1540 O O . LEU A 1 201 ? 13.725 12.688 -21.169 1.00 90.31 201 LEU A O 1
ATOM 1544 N N . ARG A 1 202 ? 11.614 12.195 -20.566 1.00 86.44 202 ARG A N 1
ATOM 1545 C CA . ARG A 1 202 ? 11.084 13.560 -20.775 1.00 86.44 202 ARG A CA 1
ATOM 1546 C C . ARG A 1 202 ? 11.349 14.479 -19.574 1.00 86.44 202 ARG A C 1
ATOM 1548 O O . ARG A 1 202 ? 11.533 15.684 -19.743 1.00 86.44 202 ARG A O 1
ATOM 1555 N N . GLY A 1 203 ? 11.415 13.924 -18.363 1.00 70.69 203 GLY A N 1
ATOM 1556 C CA . GLY A 1 203 ? 11.758 14.672 -17.153 1.00 70.69 203 GLY A CA 1
ATOM 1557 C C . GLY A 1 203 ? 10.749 15.780 -16.816 1.00 70.69 203 GLY A C 1
ATOM 1558 O O . GLY A 1 203 ? 9.542 15.629 -16.993 1.00 70.69 203 GLY A O 1
ATOM 1559 N N . LYS A 1 204 ? 11.230 16.915 -16.285 1.00 46.44 204 LYS A N 1
ATOM 1560 C CA . LYS A 1 204 ? 10.364 18.033 -15.846 1.00 46.44 204 LYS A CA 1
ATOM 1561 C C . LYS A 1 204 ? 9.937 18.991 -16.968 1.00 46.44 204 LYS A C 1
ATOM 1563 O O . LYS A 1 204 ? 9.069 19.829 -16.731 1.00 46.44 204 LYS A O 1
ATOM 1568 N N . VAL A 1 205 ? 10.533 18.903 -18.158 1.00 45.62 205 VAL A N 1
ATOM 1569 C CA . VAL A 1 205 ? 10.234 19.808 -19.278 1.00 45.62 205 VAL A CA 1
ATOM 1570 C C . VAL A 1 205 ? 9.198 19.149 -20.182 1.00 45.62 205 VAL A C 1
ATOM 1572 O O . VAL A 1 205 ? 9.467 18.130 -20.809 1.00 45.62 205 VAL A O 1
ATOM 1575 N N . LYS A 1 206 ? 8.007 19.750 -20.280 1.00 46.94 206 LYS A N 1
ATOM 1576 C CA . LYS A 1 206 ? 6.979 19.342 -21.250 1.00 46.94 206 LYS A CA 1
ATOM 1577 C C . LYS A 1 206 ? 7.331 19.830 -22.657 1.00 46.94 206 LYS A C 1
ATOM 1579 O O . LYS A 1 206 ? 6.612 20.650 -23.228 1.00 46.94 206 LYS A O 1
ATOM 1584 N N . ASP A 1 207 ? 8.430 19.328 -23.213 1.00 47.16 207 ASP A N 1
ATOM 1585 C CA . ASP A 1 207 ? 8.622 19.431 -24.654 1.00 47.16 207 ASP A CA 1
ATOM 1586 C C . ASP A 1 207 ? 7.496 18.654 -25.355 1.00 47.16 207 ASP A C 1
ATOM 1588 O O . ASP A 1 207 ? 7.193 17.505 -25.017 1.00 47.16 207 ASP A O 1
ATOM 1592 N N . SER A 1 208 ? 6.839 19.324 -26.297 1.00 49.25 208 SER A N 1
ATOM 1593 C CA . SER A 1 208 ? 5.606 18.860 -26.944 1.00 49.25 208 SER A CA 1
ATOM 1594 C C . SER A 1 208 ? 5.888 18.056 -28.217 1.00 49.25 208 SER A C 1
ATOM 1596 O O . SER A 1 208 ? 5.029 17.931 -29.089 1.00 49.25 208 SER A O 1
ATOM 1598 N N . SER A 1 209 ? 7.096 17.499 -28.329 1.00 56.59 209 SER A N 1
ATOM 1599 C CA . SER A 1 209 ? 7.518 16.656 -29.441 1.00 56.59 209 SER A CA 1
ATOM 1600 C C . SER A 1 209 ? 6.618 15.421 -29.582 1.00 56.59 209 SER A C 1
ATOM 1602 O O . SER A 1 209 ? 6.541 14.559 -28.701 1.00 56.59 209 SER A O 1
ATOM 1604 N N . MET A 1 210 ? 5.962 15.322 -30.745 1.00 63.75 210 MET A N 1
ATOM 1605 C CA . MET A 1 210 ? 4.999 14.270 -31.121 1.00 63.75 210 MET A CA 1
ATOM 1606 C C . MET A 1 210 ? 5.637 12.873 -31.302 1.00 63.75 210 MET A C 1
ATOM 1608 O O . MET A 1 210 ? 4.970 11.908 -31.666 1.00 63.75 210 MET A O 1
ATOM 1612 N N . TRP A 1 211 ? 6.946 12.764 -31.076 1.00 78.81 211 TRP A N 1
ATOM 1613 C CA . TRP A 1 211 ? 7.768 11.577 -31.292 1.00 78.81 211 TRP A CA 1
ATOM 1614 C C . TRP A 1 211 ? 8.119 10.905 -29.958 1.00 78.81 211 TRP A C 1
ATOM 1616 O O . TRP A 1 211 ? 8.027 11.525 -28.896 1.00 78.81 211 TRP A O 1
ATOM 1626 N N . SER A 1 212 ? 8.526 9.634 -29.983 1.00 87.75 212 SER A N 1
ATOM 1627 C CA . SER A 1 212 ? 9.015 8.962 -28.772 1.00 87.75 212 SER A CA 1
ATOM 1628 C C . SER A 1 212 ? 10.453 9.393 -28.446 1.00 87.75 212 SER A C 1
ATOM 1630 O O . SER A 1 212 ? 11.275 9.462 -29.362 1.00 87.75 212 SER A O 1
ATOM 1632 N N . PRO A 1 213 ? 10.819 9.591 -27.161 1.00 91.31 213 PRO A N 1
ATOM 1633 C CA . PRO A 1 213 ? 12.217 9.769 -26.763 1.00 91.31 213 PRO A CA 1
ATOM 1634 C C . PRO A 1 213 ? 13.065 8.498 -26.963 1.00 91.31 213 PRO A C 1
ATOM 1636 O O . PRO A 1 213 ? 14.289 8.566 -26.839 1.00 91.31 213 PRO A O 1
ATOM 1639 N N . LEU A 1 214 ? 12.434 7.351 -27.257 1.00 94.12 214 LEU A N 1
ATOM 1640 C CA . LEU A 1 214 ? 13.092 6.078 -27.563 1.00 94.12 214 LEU A CA 1
ATOM 1641 C C . LEU A 1 214 ? 13.521 5.946 -29.029 1.00 94.12 214 LEU A C 1
ATOM 1643 O O . LEU A 1 214 ? 14.375 5.109 -29.324 1.00 94.12 214 LEU A O 1
ATOM 1647 N N . THR A 1 215 ? 12.943 6.723 -29.952 1.00 94.69 215 THR A N 1
ATOM 1648 C CA . THR A 1 215 ? 13.158 6.481 -31.381 1.00 94.69 215 THR A CA 1
ATOM 1649 C C . THR A 1 215 ? 14.624 6.657 -31.763 1.00 94.69 215 THR A C 1
ATOM 1651 O O . THR A 1 215 ? 15.260 7.645 -31.406 1.00 94.69 215 THR A O 1
ATOM 1654 N N . GLY A 1 216 ? 15.173 5.696 -32.507 1.00 93.31 216 GLY A N 1
ATOM 1655 C CA . GLY A 1 216 ? 16.563 5.712 -32.959 1.00 93.31 216 GLY A CA 1
ATOM 1656 C C . GLY A 1 216 ? 17.601 5.379 -31.881 1.00 93.31 216 GLY A C 1
ATOM 1657 O O . GLY A 1 216 ? 18.688 4.935 -32.251 1.00 93.31 216 GLY A O 1
ATOM 1658 N N . ARG A 1 217 ? 17.292 5.505 -30.580 1.00 95.12 217 ARG A N 1
ATOM 1659 C CA . ARG A 1 217 ? 18.189 5.088 -29.485 1.00 95.12 217 ARG A CA 1
ATOM 1660 C C . ARG A 1 217 ? 18.391 3.572 -29.473 1.00 95.12 217 ARG A C 1
ATOM 1662 O O . ARG A 1 217 ? 17.489 2.818 -29.851 1.00 95.12 217 ARG A O 1
ATOM 1669 N N . LEU A 1 218 ? 19.552 3.132 -28.994 1.00 98.12 218 LEU A N 1
ATOM 1670 C CA . LEU A 1 218 ? 19.816 1.726 -28.706 1.00 98.12 218 LEU A CA 1
ATOM 1671 C C . LEU A 1 218 ? 19.258 1.334 -27.325 1.00 98.12 218 LEU A C 1
ATOM 1673 O O . LEU A 1 218 ? 19.556 1.961 -26.305 1.00 98.12 218 LEU A O 1
ATOM 1677 N N . PHE A 1 219 ? 18.423 0.297 -27.312 1.00 98.38 219 PHE A N 1
ATOM 1678 C CA . PHE A 1 219 ? 17.663 -0.187 -26.163 1.00 98.38 219 PHE A CA 1
ATOM 1679 C C . PHE A 1 219 ? 18.029 -1.651 -25.893 1.00 98.38 219 PHE A C 1
ATOM 1681 O O . PHE A 1 219 ? 17.668 -2.554 -26.654 1.00 98.38 219 PHE A O 1
ATOM 1688 N N . VAL A 1 220 ? 18.765 -1.888 -24.812 1.00 98.62 220 VAL A N 1
ATOM 1689 C CA . VAL A 1 220 ? 19.326 -3.191 -24.450 1.00 98.62 220 VAL A CA 1
ATOM 1690 C C . VAL A 1 220 ? 18.428 -3.865 -23.412 1.00 98.62 220 VAL A C 1
ATOM 1692 O O . VAL A 1 220 ? 18.360 -3.447 -22.256 1.00 98.62 220 VAL A O 1
ATOM 1695 N N . VAL A 1 221 ? 17.730 -4.925 -23.818 1.00 98.62 221 VAL A N 1
ATOM 1696 C CA . VAL A 1 221 ? 16.873 -5.740 -22.946 1.00 98.62 221 VAL A CA 1
ATOM 1697 C C . VAL A 1 221 ? 17.683 -6.900 -22.383 1.00 98.62 221 VAL A C 1
ATOM 1699 O O . VAL A 1 221 ? 18.179 -7.736 -23.141 1.00 98.62 221 VAL A O 1
ATOM 1702 N N . ILE A 1 222 ? 17.767 -7.006 -21.058 1.00 98.44 222 ILE A N 1
ATOM 1703 C CA . ILE A 1 222 ? 18.343 -8.178 -20.396 1.00 98.44 222 ILE A CA 1
ATOM 1704 C C . ILE A 1 222 ? 17.231 -9.188 -20.101 1.00 98.44 222 ILE A C 1
ATOM 1706 O O . ILE A 1 222 ? 16.363 -8.947 -19.265 1.00 98.44 222 ILE A O 1
ATOM 1710 N N . GLY A 1 223 ? 17.293 -10.352 -20.740 1.00 97.00 223 GLY A N 1
ATOM 1711 C CA . GLY A 1 223 ? 16.394 -11.480 -20.516 1.00 97.00 223 GLY A CA 1
ATOM 1712 C C . GLY A 1 223 ? 15.398 -11.703 -21.652 1.00 97.00 223 GLY A C 1
ATOM 1713 O O . GLY A 1 223 ? 14.625 -10.824 -22.011 1.00 97.00 223 GLY A O 1
ATOM 1714 N N . ALA A 1 224 ? 15.347 -12.932 -22.167 1.00 96.75 224 ALA A N 1
ATOM 1715 C CA . ALA A 1 224 ? 14.420 -13.345 -23.227 1.00 96.75 224 ALA A CA 1
ATOM 1716 C C . ALA A 1 224 ? 13.201 -14.127 -22.685 1.00 96.75 224 ALA A C 1
ATOM 1718 O O . ALA A 1 224 ? 12.803 -15.147 -23.251 1.00 96.75 224 ALA A O 1
ATOM 1719 N N . GLY A 1 225 ? 12.652 -13.700 -21.541 1.00 94.44 225 GLY A N 1
ATOM 1720 C CA . GLY A 1 225 ? 11.410 -14.225 -20.946 1.00 94.44 225 GLY A CA 1
ATOM 1721 C C . GLY A 1 225 ? 10.181 -13.378 -21.305 1.00 94.44 225 GLY A C 1
ATOM 1722 O O . GLY A 1 225 ? 10.291 -12.416 -22.057 1.00 94.44 225 GLY A O 1
ATOM 1723 N N . GLY A 1 226 ? 9.008 -13.687 -20.738 1.00 95.38 226 GLY A N 1
ATOM 1724 C CA . GLY A 1 226 ? 7.751 -12.994 -21.079 1.00 95.38 226 GLY A CA 1
ATOM 1725 C C . GLY A 1 226 ? 7.754 -11.470 -20.855 1.00 95.38 226 GLY A C 1
ATOM 1726 O O . GLY A 1 226 ? 7.219 -10.741 -21.684 1.00 95.38 226 GLY A O 1
ATOM 1727 N N . ALA A 1 227 ? 8.410 -10.981 -19.796 1.00 95.88 227 ALA A N 1
ATOM 1728 C CA . ALA A 1 227 ? 8.583 -9.541 -19.566 1.00 95.88 227 ALA A CA 1
ATOM 1729 C C . ALA A 1 227 ? 9.568 -8.911 -20.570 1.00 95.88 227 ALA A C 1
ATOM 1731 O O . ALA A 1 227 ? 9.302 -7.843 -21.114 1.00 95.88 227 ALA A O 1
ATOM 1732 N N . GLY A 1 228 ? 10.670 -9.603 -20.881 1.00 97.25 228 GLY A N 1
ATOM 1733 C CA . GLY A 1 228 ? 11.656 -9.153 -21.867 1.00 97.25 228 GLY A CA 1
ATOM 1734 C C . GLY A 1 228 ? 11.094 -9.097 -23.286 1.00 97.25 228 GLY A C 1
ATOM 1735 O O . GLY A 1 228 ? 11.339 -8.134 -24.003 1.00 97.25 228 GLY A O 1
ATOM 1736 N N . LYS A 1 229 ? 10.245 -10.062 -23.659 1.00 98.00 229 LYS A N 1
ATOM 1737 C CA . LYS A 1 229 ? 9.435 -10.030 -24.886 1.00 98.00 229 LYS A CA 1
ATOM 1738 C C . LYS A 1 229 ? 8.562 -8.779 -24.970 1.00 98.00 229 LYS A C 1
ATOM 1740 O O . LYS A 1 229 ? 8.530 -8.125 -26.008 1.00 98.00 229 LYS A O 1
ATOM 1745 N N . ALA A 1 230 ? 7.874 -8.441 -23.879 1.00 97.62 230 ALA A N 1
ATOM 1746 C CA . ALA A 1 230 ? 6.991 -7.282 -23.819 1.00 97.62 230 ALA A CA 1
ATOM 1747 C C . ALA A 1 230 ? 7.769 -5.957 -23.932 1.00 97.62 230 ALA A C 1
ATOM 1749 O O . ALA A 1 230 ? 7.415 -5.112 -24.753 1.00 97.62 230 ALA A O 1
ATOM 1750 N N . LEU A 1 231 ? 8.872 -5.814 -23.188 1.00 97.88 231 LEU A N 1
ATOM 1751 C CA . LEU A 1 231 ? 9.812 -4.689 -23.295 1.00 97.88 231 LEU A CA 1
ATOM 1752 C C . LEU A 1 231 ? 10.384 -4.539 -24.710 1.00 97.88 231 LEU A C 1
ATOM 1754 O O . LEU A 1 231 ? 10.326 -3.457 -25.286 1.00 97.88 231 LEU A O 1
ATOM 1758 N N . ALA A 1 232 ? 10.892 -5.629 -25.287 1.00 98.06 232 ALA A N 1
ATOM 1759 C CA . ALA A 1 232 ? 11.500 -5.647 -26.613 1.00 98.06 232 ALA A CA 1
ATOM 1760 C C . ALA A 1 232 ? 10.512 -5.241 -27.717 1.00 98.06 232 ALA A C 1
ATOM 1762 O O . ALA A 1 232 ? 10.828 -4.399 -28.559 1.00 98.06 232 ALA A O 1
ATOM 1763 N N . TYR A 1 233 ? 9.297 -5.796 -27.680 1.00 98.12 233 TYR A N 1
ATOM 1764 C CA . TYR A 1 233 ? 8.206 -5.398 -28.567 1.00 98.12 233 TYR A CA 1
ATOM 1765 C C . TYR A 1 233 ? 7.853 -3.917 -28.381 1.00 98.12 233 TYR A C 1
ATOM 1767 O O . TYR A 1 233 ? 7.808 -3.171 -29.356 1.00 98.12 233 TYR A O 1
ATOM 1775 N N . GLY A 1 234 ? 7.642 -3.472 -27.140 1.00 96.88 234 GLY A N 1
ATOM 1776 C CA . GLY A 1 234 ? 7.241 -2.099 -26.840 1.00 96.88 234 GLY A CA 1
ATOM 1777 C C . GLY A 1 234 ? 8.279 -1.058 -27.277 1.00 96.88 234 GLY A C 1
ATOM 1778 O O . GLY A 1 234 ? 7.919 -0.074 -27.920 1.00 96.88 234 GLY A O 1
ATOM 1779 N N . ALA A 1 235 ? 9.566 -1.310 -27.025 1.00 97.38 235 ALA A N 1
ATOM 1780 C CA . ALA A 1 235 ? 10.662 -0.454 -27.481 1.00 97.38 235 ALA A CA 1
ATOM 1781 C C . ALA A 1 235 ? 10.733 -0.395 -29.018 1.00 97.38 235 ALA A C 1
ATOM 1783 O O . ALA A 1 235 ? 10.869 0.687 -29.592 1.00 97.38 235 ALA A O 1
ATOM 1784 N N . LYS A 1 236 ? 10.552 -1.537 -29.701 1.00 97.12 236 LYS A N 1
ATOM 1785 C CA . LYS A 1 236 ? 10.505 -1.599 -31.170 1.00 97.12 236 LYS A CA 1
ATOM 1786 C C . LYS A 1 236 ? 9.317 -0.819 -31.749 1.00 97.12 236 LYS A C 1
ATOM 1788 O O . LYS A 1 236 ? 9.494 -0.097 -32.726 1.00 97.12 236 LYS A O 1
ATOM 1793 N N . GLN A 1 237 ? 8.133 -0.907 -31.132 1.00 95.50 237 GLN A N 1
ATOM 1794 C CA . GLN A 1 237 ? 6.946 -0.124 -31.520 1.00 95.50 237 GLN A CA 1
ATOM 1795 C C . GLN A 1 237 ? 7.139 1.390 -31.321 1.00 95.50 237 GLN A C 1
ATOM 1797 O O . GLN A 1 237 ? 6.513 2.184 -32.017 1.00 95.50 237 GLN A O 1
ATOM 1802 N N . LYS A 1 238 ? 8.032 1.803 -30.412 1.00 95.38 238 LYS A N 1
ATOM 1803 C CA . LYS A 1 238 ? 8.475 3.199 -30.251 1.00 95.38 238 LYS A CA 1
ATOM 1804 C C . LYS A 1 238 ? 9.717 3.558 -31.084 1.00 95.38 238 LYS A C 1
ATOM 1806 O O . LYS A 1 238 ? 10.339 4.584 -30.843 1.00 95.38 238 LYS A O 1
ATOM 1811 N N . GLY A 1 239 ? 10.083 2.733 -32.068 1.00 95.50 239 GLY A N 1
ATOM 1812 C CA . GLY A 1 239 ? 11.149 3.030 -33.028 1.00 95.50 239 GLY A CA 1
ATOM 1813 C C . GLY A 1 239 ? 12.580 2.901 -32.492 1.00 95.50 239 GLY A C 1
ATOM 1814 O O . GLY A 1 239 ? 13.508 3.391 -33.139 1.00 95.50 239 GLY A O 1
ATOM 1815 N N . ALA A 1 240 ? 12.791 2.266 -31.336 1.00 97.00 240 ALA A N 1
ATOM 1816 C CA . ALA A 1 240 ? 14.134 1.987 -30.830 1.00 97.00 240 ALA A CA 1
ATOM 1817 C C . ALA A 1 240 ? 14.852 0.909 -31.666 1.00 97.00 240 ALA A C 1
ATOM 1819 O O . ALA A 1 240 ? 14.227 0.006 -32.239 1.00 97.00 240 ALA A O 1
ATOM 1820 N N . ARG A 1 241 ? 16.189 0.953 -31.673 1.00 97.81 241 ARG A N 1
ATOM 1821 C CA . ARG A 1 241 ? 17.028 -0.191 -32.063 1.00 97.81 241 ARG A CA 1
ATOM 1822 C C . ARG A 1 241 ? 17.132 -1.108 -30.847 1.00 97.81 241 ARG A C 1
ATOM 1824 O O . ARG A 1 241 ? 17.563 -0.657 -29.794 1.00 97.81 241 ARG A O 1
ATOM 1831 N N . VAL A 1 242 ? 16.697 -2.361 -30.958 1.00 98.38 242 VAL A N 1
ATOM 1832 C CA . VAL A 1 242 ? 16.567 -3.260 -29.798 1.00 98.38 242 VAL A CA 1
ATOM 1833 C C . VAL A 1 242 ? 17.627 -4.355 -29.834 1.00 98.38 242 VAL A C 1
ATOM 1835 O O . VAL A 1 242 ? 17.780 -5.031 -30.850 1.00 98.38 242 VAL A O 1
ATOM 1838 N N . VAL A 1 243 ? 18.309 -4.555 -28.706 1.00 98.56 243 VAL A N 1
ATOM 1839 C CA . VAL A 1 243 ? 19.309 -5.613 -28.491 1.00 98.56 243 VAL A CA 1
ATOM 1840 C C . VAL A 1 243 ? 18.826 -6.519 -27.366 1.00 98.56 243 VAL A C 1
ATOM 1842 O O . VAL A 1 243 ? 18.435 -6.029 -26.307 1.00 98.56 243 VAL A O 1
ATOM 1845 N N . ILE A 1 244 ? 18.862 -7.835 -27.564 1.00 98.62 244 ILE A N 1
ATOM 1846 C CA . ILE A 1 244 ? 18.455 -8.821 -26.558 1.00 98.62 244 ILE A CA 1
ATOM 1847 C C . ILE A 1 244 ? 19.694 -9.502 -25.974 1.00 98.62 244 ILE A C 1
ATOM 1849 O O . ILE A 1 244 ? 20.304 -10.349 -26.623 1.00 98.62 244 ILE A O 1
ATOM 1853 N N . ALA A 1 245 ? 20.042 -9.176 -24.730 1.00 98.19 245 ALA A N 1
ATOM 1854 C CA . ALA A 1 245 ? 21.078 -9.862 -23.964 1.00 98.19 245 ALA A CA 1
ATOM 1855 C C . ALA A 1 245 ? 20.455 -10.994 -23.132 1.00 98.19 245 ALA A C 1
ATOM 1857 O O . ALA A 1 245 ? 19.557 -10.751 -22.326 1.00 98.19 245 ALA A O 1
ATOM 1858 N N . ASN A 1 246 ? 20.899 -12.246 -23.285 1.00 97.75 246 ASN A N 1
ATOM 1859 C CA . ASN A 1 246 ? 20.337 -13.361 -22.504 1.00 97.75 246 ASN A CA 1
ATOM 1860 C C . ASN A 1 246 ? 21.370 -14.441 -22.156 1.00 97.75 246 ASN A C 1
ATOM 1862 O O . ASN A 1 246 ? 22.310 -14.696 -22.905 1.00 97.75 246 ASN A O 1
ATOM 1866 N N . ARG A 1 247 ? 21.159 -15.132 -21.024 1.00 94.75 247 ARG A N 1
ATOM 1867 C CA . ARG A 1 247 ? 22.007 -16.259 -20.582 1.00 94.75 247 ARG A CA 1
ATOM 1868 C C . ARG A 1 247 ? 21.967 -17.445 -21.555 1.00 94.75 247 ARG A C 1
ATOM 1870 O O . ARG A 1 247 ? 22.954 -18.151 -21.703 1.00 94.75 247 ARG A O 1
ATOM 1877 N N . THR A 1 248 ? 20.824 -17.673 -22.199 1.00 95.69 248 THR A N 1
ATOM 1878 C CA . THR A 1 248 ? 20.657 -18.681 -23.255 1.00 95.69 248 THR A CA 1
ATOM 1879 C C . THR A 1 248 ? 20.583 -17.951 -24.589 1.00 95.69 248 THR A C 1
ATOM 1881 O O . THR A 1 248 ? 19.554 -17.339 -24.888 1.00 95.69 248 THR A O 1
ATOM 1884 N N . TYR A 1 249 ? 21.672 -17.981 -25.359 1.00 96.06 249 TYR A N 1
ATOM 1885 C CA . TYR A 1 249 ? 21.821 -17.175 -26.574 1.00 96.06 249 TYR A CA 1
ATOM 1886 C C . TYR A 1 249 ? 20.733 -17.457 -27.622 1.00 96.06 249 TYR A C 1
ATOM 1888 O O . TYR A 1 249 ? 20.177 -16.520 -28.188 1.00 96.06 249 TYR A O 1
ATOM 1896 N N . ASP A 1 250 ? 20.334 -18.717 -27.816 1.00 97.06 250 ASP A N 1
ATOM 1897 C CA . ASP A 1 250 ? 19.297 -19.074 -28.794 1.00 97.06 250 ASP A CA 1
ATOM 1898 C C . ASP A 1 250 ? 17.959 -18.369 -28.528 1.00 97.06 250 ASP A C 1
ATOM 1900 O O . ASP A 1 250 ? 17.357 -17.846 -29.460 1.00 97.06 250 ASP A O 1
ATOM 1904 N N . ARG A 1 251 ? 17.553 -18.224 -27.256 1.00 96.38 251 ARG A N 1
ATOM 1905 C CA . ARG A 1 251 ? 16.346 -17.458 -26.889 1.00 96.38 251 ARG A CA 1
ATOM 1906 C C . ARG A 1 251 ? 16.496 -15.949 -27.119 1.00 96.38 251 ARG A C 1
ATOM 1908 O O . ARG A 1 251 ? 15.492 -15.284 -27.359 1.00 96.38 251 ARG A O 1
ATOM 1915 N N . ALA A 1 252 ? 17.714 -15.398 -27.056 1.00 97.12 252 ALA A N 1
ATOM 1916 C CA . ALA A 1 252 ? 17.955 -14.021 -27.495 1.00 97.12 252 ALA A CA 1
ATOM 1917 C C . ALA A 1 252 ? 17.812 -13.904 -29.017 1.00 97.12 252 ALA A C 1
ATOM 1919 O O . ALA A 1 252 ? 17.078 -13.038 -29.481 1.00 97.12 252 ALA A O 1
ATOM 1920 N N . ARG A 1 253 ? 18.436 -14.813 -29.779 1.00 97.69 253 ARG A N 1
ATOM 1921 C CA . ARG A 1 253 ? 18.362 -14.866 -31.249 1.00 97.69 253 ARG A CA 1
ATOM 1922 C C . ARG A 1 253 ? 16.928 -15.037 -31.757 1.00 97.69 253 ARG A C 1
ATOM 1924 O O . ARG A 1 253 ? 16.523 -14.334 -32.673 1.00 97.69 253 ARG A O 1
ATOM 1931 N N . GLU A 1 254 ? 16.139 -15.916 -31.144 1.00 96.75 254 GLU A N 1
ATOM 1932 C CA . GLU A 1 254 ? 14.715 -16.099 -31.459 1.00 96.75 254 GLU A CA 1
ATOM 1933 C C . GLU A 1 254 ? 13.909 -14.805 -31.273 1.00 96.75 254 GLU A C 1
ATOM 1935 O O . GLU A 1 254 ? 13.145 -14.418 -32.160 1.00 96.75 254 GLU A O 1
ATOM 1940 N N . LEU A 1 255 ? 14.098 -14.102 -30.149 1.00 96.69 255 LEU A N 1
ATOM 1941 C CA . LEU A 1 255 ? 13.389 -12.850 -29.873 1.00 96.69 255 LEU A CA 1
ATOM 1942 C C . LEU A 1 255 ? 13.860 -11.708 -30.786 1.00 96.69 255 LEU A C 1
ATOM 1944 O O . LEU A 1 255 ? 13.031 -11.006 -31.359 1.00 96.69 255 LEU A O 1
ATOM 1948 N N . ALA A 1 256 ? 15.172 -11.567 -30.973 1.00 96.94 256 ALA A N 1
ATOM 1949 C CA . ALA A 1 256 ? 15.795 -10.589 -31.860 1.00 96.94 256 ALA A CA 1
ATOM 1950 C C . ALA A 1 256 ? 15.306 -10.737 -33.313 1.00 96.94 256 ALA A C 1
ATOM 1952 O O . ALA A 1 256 ? 14.838 -9.767 -33.912 1.00 96.94 256 ALA A O 1
ATOM 1953 N N . ASN A 1 257 ? 15.278 -11.969 -33.836 1.00 96.31 257 ASN A N 1
ATOM 1954 C CA . ASN A 1 257 ? 14.720 -12.278 -35.155 1.00 96.31 257 ASN A CA 1
ATOM 1955 C C . ASN A 1 257 ? 13.222 -11.932 -35.251 1.00 96.31 257 ASN A C 1
ATOM 1957 O O . ASN A 1 257 ? 12.766 -11.472 -36.295 1.00 96.31 257 ASN A O 1
ATOM 1961 N N . THR A 1 258 ? 12.456 -12.134 -34.171 1.00 94.19 258 THR A N 1
ATOM 1962 C CA . THR A 1 258 ? 11.003 -11.865 -34.130 1.00 94.19 258 THR A CA 1
ATOM 1963 C C . THR A 1 258 ? 10.680 -10.366 -34.179 1.00 94.19 258 THR A C 1
ATOM 1965 O O . THR A 1 258 ? 9.680 -9.977 -34.779 1.00 94.19 258 THR A O 1
ATOM 1968 N N . ILE A 1 259 ? 11.512 -9.515 -33.568 1.00 93.38 259 ILE A N 1
ATOM 1969 C CA . ILE A 1 259 ? 11.300 -8.054 -33.502 1.00 93.38 259 ILE A CA 1
ATOM 1970 C C . ILE A 1 259 ? 12.089 -7.263 -34.559 1.00 93.38 259 ILE A C 1
ATOM 1972 O O . ILE A 1 259 ? 11.898 -6.052 -34.683 1.00 93.38 259 ILE A O 1
ATOM 1976 N N . GLY A 1 260 ? 13.011 -7.902 -35.283 1.00 94.06 260 GLY A N 1
ATOM 1977 C CA . GLY A 1 260 ? 13.986 -7.215 -36.133 1.00 94.06 260 GLY A CA 1
ATOM 1978 C C . GLY A 1 260 ? 14.960 -6.368 -35.309 1.00 94.06 260 GLY A C 1
ATOM 1979 O O . GLY A 1 260 ? 14.988 -5.141 -35.447 1.00 94.06 260 GLY A O 1
ATOM 1980 N N . GLY A 1 261 ? 15.702 -7.019 -34.417 1.00 94.94 261 GLY A N 1
ATOM 1981 C CA . GLY A 1 261 ? 16.777 -6.451 -33.599 1.00 94.94 261 GLY A CA 1
ATOM 1982 C C . GLY A 1 261 ? 17.956 -7.422 -33.484 1.00 94.94 261 GLY A C 1
ATOM 1983 O O . GLY A 1 261 ? 17.974 -8.446 -34.166 1.00 94.94 261 GLY A O 1
ATOM 1984 N N . ASP A 1 262 ? 18.910 -7.121 -32.605 1.00 97.44 262 ASP A N 1
ATOM 1985 C CA . ASP A 1 262 ? 20.158 -7.883 -32.450 1.00 97.44 262 ASP A CA 1
ATOM 1986 C C . ASP A 1 262 ? 20.157 -8.791 -31.207 1.00 97.44 262 ASP A C 1
ATOM 1988 O O . ASP A 1 262 ? 19.426 -8.561 -30.240 1.00 97.44 262 ASP A O 1
ATOM 1992 N N . ALA A 1 263 ? 20.995 -9.833 -31.213 1.00 97.94 263 ALA A N 1
ATOM 1993 C CA . ALA A 1 263 ? 21.114 -10.807 -30.123 1.00 97.94 263 ALA A CA 1
ATOM 1994 C C . ALA A 1 263 ? 22.536 -10.869 -29.553 1.00 97.94 263 ALA A C 1
ATOM 1996 O O . ALA A 1 263 ? 23.506 -11.025 -30.295 1.00 97.94 263 ALA A O 1
ATOM 1997 N N . LEU A 1 264 ? 22.636 -10.826 -28.224 1.00 97.62 264 LEU A N 1
ATOM 1998 C CA . LEU A 1 264 ? 23.882 -10.735 -27.467 1.00 97.62 264 LEU A CA 1
ATOM 1999 C C . LEU A 1 264 ? 23.938 -11.826 -26.382 1.00 97.62 264 LEU A C 1
ATOM 2001 O O . LEU A 1 264 ? 22.936 -12.116 -25.716 1.00 97.62 264 LEU A O 1
ATOM 2005 N N . ALA A 1 265 ? 25.105 -12.438 -26.173 1.00 97.00 265 ALA A N 1
ATOM 2006 C CA . ALA A 1 265 ? 25.301 -13.330 -25.034 1.00 97.00 265 ALA A CA 1
ATOM 2007 C C . ALA A 1 265 ? 25.500 -12.504 -23.752 1.00 97.00 265 ALA A C 1
ATOM 2009 O O . ALA A 1 265 ? 26.173 -11.477 -23.756 1.00 97.00 265 ALA A O 1
ATOM 2010 N N . LEU A 1 266 ? 24.922 -12.946 -22.630 1.00 95.50 266 LEU A N 1
ATOM 2011 C CA . LEU A 1 266 ? 24.993 -12.194 -21.365 1.00 95.50 266 LEU A CA 1
ATOM 2012 C C . LEU A 1 266 ? 26.431 -12.000 -20.835 1.00 95.50 266 LEU A C 1
ATOM 2014 O O . LEU A 1 266 ? 26.678 -11.062 -20.086 1.00 95.50 266 LEU A O 1
ATOM 2018 N N . SER A 1 267 ? 27.378 -12.849 -21.244 1.00 94.31 267 SER A N 1
ATOM 2019 C CA . SER A 1 267 ? 28.818 -12.677 -20.995 1.00 94.31 267 SER A CA 1
ATOM 2020 C C . SER A 1 267 ? 29.368 -11.368 -21.566 1.00 94.31 267 SER A C 1
ATOM 2022 O O . SER A 1 267 ? 30.192 -10.706 -20.933 1.00 94.31 267 SER A O 1
ATOM 2024 N N . ASP A 1 268 ? 28.885 -10.989 -22.746 1.00 96.00 268 ASP A N 1
ATOM 2025 C CA . ASP A 1 268 ? 29.500 -9.980 -23.607 1.00 96.00 268 ASP A CA 1
ATOM 2026 C C . ASP A 1 268 ? 28.962 -8.575 -23.288 1.00 96.00 268 ASP A C 1
ATOM 2028 O O . ASP A 1 268 ? 29.589 -7.570 -23.616 1.00 96.00 268 ASP A O 1
ATOM 2032 N N . LEU A 1 269 ? 27.825 -8.508 -22.582 1.00 96.12 269 LEU A N 1
ATOM 2033 C CA . LEU A 1 269 ? 27.114 -7.289 -22.185 1.00 96.12 269 LEU A CA 1
ATOM 2034 C C . LEU A 1 269 ? 27.995 -6.274 -21.434 1.00 96.12 269 LEU A C 1
ATOM 2036 O O . LEU A 1 269 ? 27.805 -5.072 -21.592 1.00 96.12 269 LEU A O 1
ATOM 2040 N N . ASN A 1 270 ? 28.988 -6.729 -20.663 1.00 95.12 270 ASN A N 1
ATOM 2041 C CA . ASN A 1 270 ? 29.930 -5.836 -19.970 1.00 95.12 270 ASN A CA 1
ATOM 2042 C C . ASN A 1 270 ? 30.830 -5.031 -20.925 1.00 95.12 270 ASN A C 1
ATOM 2044 O O . ASN A 1 270 ? 31.284 -3.950 -20.563 1.00 95.12 270 ASN A O 1
ATOM 2048 N N . ASN A 1 271 ? 31.065 -5.551 -22.132 1.00 94.25 271 ASN A N 1
ATOM 2049 C CA . ASN A 1 271 ? 31.898 -4.940 -23.169 1.00 94.25 271 ASN A CA 1
ATOM 2050 C C . ASN A 1 271 ? 31.044 -4.364 -24.318 1.00 94.25 271 ASN A C 1
ATOM 2052 O O . ASN A 1 271 ? 31.579 -3.937 -25.340 1.00 94.25 271 ASN A O 1
ATOM 2056 N N . TYR A 1 272 ? 29.713 -4.383 -24.184 1.00 94.81 272 TYR A N 1
ATOM 2057 C CA . TYR A 1 272 ? 28.792 -3.935 -25.222 1.00 94.81 272 TYR A CA 1
ATOM 2058 C C . TYR A 1 272 ? 28.446 -2.456 -25.033 1.00 94.81 272 TYR A C 1
ATOM 2060 O O . TYR A 1 272 ? 27.565 -2.098 -24.251 1.00 94.81 272 TYR A O 1
ATOM 2068 N N . HIS A 1 273 ? 29.172 -1.604 -25.754 1.00 92.56 273 HIS A N 1
ATOM 2069 C CA . HIS A 1 273 ? 28.983 -0.153 -25.781 1.00 92.56 273 HIS A CA 1
ATOM 2070 C C . HIS A 1 273 ? 29.307 0.427 -27.180 1.00 92.56 273 HIS A C 1
ATOM 2072 O O . HIS A 1 273 ? 30.303 1.131 -27.357 1.00 92.56 273 HIS A O 1
ATOM 2078 N N . PRO A 1 274 ? 28.511 0.097 -28.219 1.00 94.62 274 PRO A N 1
ATOM 2079 C CA . PRO A 1 274 ? 28.719 0.621 -29.574 1.00 94.62 274 PRO A CA 1
ATOM 2080 C C . PRO A 1 274 ? 28.396 2.122 -29.702 1.00 94.62 274 PRO A C 1
ATOM 2082 O O . PRO A 1 274 ? 28.803 2.748 -30.676 1.00 94.62 274 PRO A O 1
ATOM 2085 N N . GLU A 1 275 ? 27.673 2.688 -28.734 1.00 93.75 275 GLU A N 1
ATOM 2086 C CA . GLU A 1 275 ? 27.354 4.110 -28.606 1.00 93.75 275 GLU A CA 1
ATOM 2087 C C . GLU A 1 275 ? 27.215 4.493 -27.124 1.00 93.75 275 GLU A C 1
ATOM 2089 O O . GLU A 1 275 ? 26.995 3.627 -26.274 1.00 93.75 275 GLU A O 1
ATOM 2094 N N . ASP A 1 276 ? 27.331 5.786 -26.822 1.00 91.88 276 ASP A N 1
ATOM 2095 C CA . ASP A 1 276 ? 27.037 6.351 -25.501 1.00 91.88 276 ASP A CA 1
ATOM 2096 C C . ASP A 1 276 ? 25.532 6.646 -25.333 1.00 91.88 276 ASP A C 1
ATOM 2098 O O . ASP A 1 276 ? 24.772 6.695 -26.301 1.00 91.88 276 ASP A O 1
ATOM 2102 N N . ALA A 1 277 ? 25.098 6.909 -24.095 1.00 92.44 277 ALA A N 1
ATOM 2103 C CA . ALA A 1 277 ? 23.723 7.293 -23.747 1.00 92.44 277 ALA A CA 1
ATOM 2104 C C . ALA A 1 277 ? 22.630 6.278 -24.168 1.00 92.44 277 ALA A C 1
ATOM 2106 O O . ALA A 1 277 ? 21.472 6.643 -24.412 1.00 92.44 277 ALA A O 1
ATOM 2107 N N . MET A 1 278 ? 22.985 4.989 -24.186 1.00 97.44 278 MET A N 1
ATOM 2108 C CA . MET A 1 278 ? 22.065 3.865 -24.405 1.00 97.44 278 MET A CA 1
ATOM 2109 C C . MET A 1 278 ? 20.981 3.772 -23.312 1.00 97.44 278 MET A C 1
ATOM 2111 O O . MET A 1 278 ? 21.057 4.420 -22.263 1.00 97.44 278 MET A O 1
ATOM 2115 N N . ILE A 1 279 ? 19.984 2.909 -23.519 1.00 98.31 279 ILE A N 1
ATOM 2116 C CA . ILE A 1 279 ? 18.986 2.548 -22.499 1.00 98.31 279 ILE A CA 1
ATOM 2117 C C . ILE A 1 279 ? 19.144 1.072 -22.131 1.00 98.31 279 ILE A C 1
ATOM 2119 O O . ILE A 1 279 ? 19.174 0.221 -23.019 1.00 98.31 279 ILE A O 1
ATOM 2123 N N . LEU A 1 280 ? 19.219 0.763 -20.835 1.00 98.62 280 LEU A N 1
ATOM 2124 C CA . LEU A 1 280 ? 19.252 -0.607 -20.313 1.00 98.62 280 LEU A CA 1
ATOM 2125 C C . LEU A 1 280 ? 17.913 -0.955 -19.657 1.00 98.62 280 LEU A C 1
ATOM 2127 O O . LEU A 1 280 ? 17.371 -0.149 -18.903 1.00 98.62 280 LEU A O 1
ATOM 2131 N N . ALA A 1 281 ? 17.400 -2.161 -19.892 1.00 98.56 281 ALA A N 1
ATOM 2132 C CA . ALA A 1 281 ? 16.176 -2.658 -19.271 1.00 98.56 281 ALA A CA 1
ATOM 2133 C C . ALA A 1 281 ? 16.352 -4.102 -18.777 1.00 98.56 281 ALA A C 1
ATOM 2135 O O . ALA A 1 281 ? 16.335 -5.045 -19.573 1.00 98.56 281 ALA A O 1
ATOM 2136 N N . ASN A 1 282 ? 16.498 -4.304 -17.463 1.00 98.50 282 ASN A N 1
ATOM 2137 C CA . ASN A 1 282 ? 16.490 -5.648 -16.882 1.00 98.50 282 ASN A CA 1
ATOM 2138 C C . ASN A 1 282 ? 15.065 -6.216 -16.848 1.00 98.50 282 ASN A C 1
ATOM 2140 O O . ASN A 1 282 ? 14.162 -5.626 -16.262 1.00 98.50 282 ASN A O 1
ATOM 2144 N N . ALA A 1 283 ? 14.885 -7.390 -17.449 1.00 97.25 283 ALA A N 1
ATOM 2145 C CA . ALA A 1 283 ? 13.647 -8.165 -17.464 1.00 97.25 283 ALA A CA 1
ATOM 2146 C C . ALA A 1 283 ? 13.843 -9.590 -16.901 1.00 97.25 283 ALA A C 1
ATOM 2148 O O . ALA A 1 283 ? 13.036 -10.493 -17.154 1.00 97.25 283 ALA A O 1
ATOM 2149 N N . THR A 1 284 ? 14.941 -9.809 -16.169 1.00 95.94 284 THR A N 1
ATOM 2150 C CA . THR A 1 284 ? 15.242 -11.051 -15.443 1.00 95.94 284 THR A CA 1
ATOM 2151 C C . THR A 1 284 ? 14.824 -10.952 -13.971 1.00 95.94 284 THR A C 1
ATOM 2153 O O . THR A 1 284 ? 14.439 -9.893 -13.493 1.00 95.94 284 THR A O 1
ATOM 2156 N N . SER A 1 285 ? 14.944 -12.053 -13.225 1.00 94.31 285 SER A N 1
ATOM 2157 C CA . SER A 1 285 ? 14.806 -12.067 -11.760 1.00 94.31 285 SER A CA 1
ATOM 2158 C C . SER A 1 285 ? 16.142 -11.880 -11.017 1.00 94.31 285 SER A C 1
ATOM 2160 O O . SER A 1 285 ? 16.246 -12.256 -9.850 1.00 94.31 285 SER A O 1
ATOM 2162 N N . ILE A 1 286 ? 17.196 -11.398 -11.686 1.00 95.69 286 ILE A N 1
ATOM 2163 C CA . ILE A 1 286 ? 18.495 -11.108 -11.056 1.00 95.69 286 ILE A CA 1
ATOM 2164 C C . ILE A 1 286 ? 18.341 -9.842 -10.201 1.00 95.69 286 ILE A C 1
ATOM 2166 O O . ILE A 1 286 ? 17.718 -8.885 -10.648 1.00 95.69 286 ILE A O 1
ATOM 2170 N N . GLY A 1 287 ? 18.858 -9.857 -8.969 1.00 93.75 287 GLY A N 1
ATOM 2171 C CA . GLY A 1 287 ? 18.665 -8.785 -7.981 1.00 93.75 287 GLY 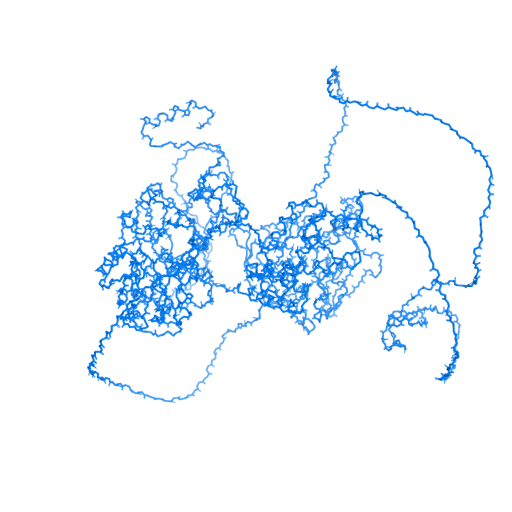A CA 1
ATOM 2172 C C . GLY A 1 287 ? 17.365 -8.886 -7.168 1.00 93.75 287 GLY A C 1
ATOM 2173 O O . GLY A 1 287 ? 17.198 -8.155 -6.194 1.00 93.75 287 GLY A O 1
ATOM 2174 N N . MET A 1 288 ? 16.451 -9.798 -7.524 1.00 92.81 288 MET A N 1
ATOM 2175 C CA . MET A 1 288 ? 15.200 -10.033 -6.791 1.00 92.81 288 MET A CA 1
ATOM 2176 C C . MET A 1 288 ? 15.453 -10.772 -5.472 1.00 92.81 288 MET A C 1
ATOM 2178 O O . MET A 1 288 ? 16.261 -11.702 -5.412 1.00 92.81 288 MET A O 1
ATOM 2182 N N . GLN A 1 289 ? 14.729 -10.403 -4.413 1.00 85.31 289 GLN A N 1
ATOM 2183 C CA . GLN A 1 289 ? 14.875 -11.026 -3.095 1.00 85.31 289 GLN A CA 1
ATOM 2184 C C . GLN A 1 289 ? 14.673 -12.561 -3.144 1.00 85.31 289 GLN A C 1
ATOM 2186 O O . GLN A 1 289 ? 13.777 -13.039 -3.846 1.00 85.31 289 GLN A O 1
ATOM 2191 N N . PRO A 1 290 ? 15.479 -13.355 -2.409 1.00 88.06 290 PRO A N 1
ATOM 2192 C CA . PRO A 1 290 ? 16.518 -12.944 -1.453 1.00 88.06 290 PRO A CA 1
ATOM 2193 C C . PRO A 1 290 ? 17.888 -12.605 -2.079 1.00 88.06 290 PRO A C 1
ATOM 2195 O O . PRO A 1 290 ? 18.809 -12.240 -1.358 1.00 88.06 290 PRO A O 1
ATOM 2198 N N . LYS A 1 291 ? 18.054 -12.709 -3.404 1.00 92.00 291 LYS A N 1
ATOM 2199 C CA . LYS A 1 291 ? 19.326 -12.530 -4.135 1.00 92.00 291 LYS A CA 1
ATOM 2200 C C . LYS A 1 291 ? 19.649 -11.051 -4.413 1.00 92.00 291 LYS A C 1
ATOM 2202 O O . LYS A 1 291 ? 19.932 -10.666 -5.546 1.00 92.00 291 LYS A O 1
ATOM 2207 N N . VAL A 1 292 ? 19.585 -10.217 -3.376 1.00 93.06 292 VAL A N 1
ATOM 2208 C CA . VAL A 1 292 ? 19.655 -8.746 -3.494 1.00 93.06 292 VAL A CA 1
ATOM 2209 C C . VAL A 1 292 ? 21.014 -8.215 -3.969 1.00 93.06 292 VAL A C 1
ATOM 2211 O O . VAL A 1 292 ? 21.069 -7.143 -4.568 1.00 93.06 292 VAL A O 1
ATOM 2214 N N . ASP A 1 293 ? 22.088 -8.981 -3.756 1.00 94.31 293 ASP A N 1
ATOM 2215 C CA . ASP A 1 293 ? 23.466 -8.631 -4.138 1.00 94.31 293 ASP A CA 1
ATOM 2216 C C . ASP A 1 293 ? 23.845 -9.057 -5.570 1.00 94.31 293 ASP A C 1
ATOM 2218 O O . ASP A 1 293 ? 24.973 -8.819 -6.018 1.00 94.31 293 ASP A O 1
ATOM 2222 N N . GLU A 1 294 ? 22.932 -9.696 -6.309 1.00 96.69 294 GLU A N 1
ATOM 2223 C CA . GLU A 1 294 ? 23.156 -10.076 -7.707 1.00 96.69 294 GLU A CA 1
ATOM 2224 C C . GLU A 1 294 ? 22.814 -8.907 -8.648 1.00 96.69 294 GLU A C 1
ATOM 2226 O O . GLU A 1 294 ? 21.793 -8.241 -8.496 1.00 96.69 294 GLU A O 1
ATOM 2231 N N . THR A 1 295 ? 23.662 -8.666 -9.650 1.00 97.56 295 THR A N 1
ATOM 2232 C CA . THR A 1 295 ? 23.443 -7.680 -10.724 1.00 97.56 295 THR A CA 1
ATOM 2233 C C . THR A 1 295 ? 23.714 -8.342 -12.081 1.00 97.56 295 THR A C 1
ATOM 2235 O O . THR A 1 295 ? 24.622 -9.174 -12.166 1.00 97.56 295 THR A O 1
ATOM 2238 N N . PRO A 1 296 ? 22.939 -8.047 -13.144 1.00 96.44 296 PRO A N 1
ATOM 2239 C CA . PRO A 1 296 ? 23.119 -8.677 -14.453 1.00 96.44 296 PRO A CA 1
ATOM 2240 C C . PRO A 1 296 ? 24.257 -8.071 -15.296 1.00 96.44 296 PRO A C 1
ATOM 2242 O O . PRO A 1 296 ? 24.601 -8.633 -16.334 1.00 96.44 296 PRO A O 1
ATOM 2245 N N . ILE A 1 297 ? 24.824 -6.936 -14.878 1.00 97.25 297 ILE A N 1
ATOM 2246 C CA . ILE A 1 297 ? 25.912 -6.212 -15.551 1.00 97.25 297 ILE A CA 1
ATOM 2247 C C . ILE A 1 297 ? 26.809 -5.555 -14.491 1.00 97.25 297 ILE A C 1
ATOM 2249 O O . ILE A 1 297 ? 26.357 -5.274 -13.380 1.00 97.25 297 ILE A O 1
ATOM 2253 N N . SER A 1 298 ? 28.080 -5.313 -14.808 1.00 96.62 298 SER A N 1
ATOM 2254 C CA . SER A 1 298 ? 29.005 -4.604 -13.917 1.00 96.62 298 SER A CA 1
ATOM 2255 C C . SER A 1 298 ? 28.828 -3.082 -13.970 1.00 96.62 298 SER A C 1
ATOM 2257 O O . SER A 1 298 ? 28.657 -2.501 -15.046 1.00 96.62 298 SER A O 1
ATOM 2259 N N . LYS A 1 299 ? 28.984 -2.418 -12.815 1.00 96.62 299 LYS A N 1
ATOM 2260 C CA . LYS A 1 299 ? 29.005 -0.951 -12.684 1.00 96.62 299 LYS A CA 1
ATOM 2261 C C . LYS A 1 299 ? 29.838 -0.222 -13.747 1.00 96.62 299 LYS A C 1
ATOM 2263 O O . LYS A 1 299 ? 29.422 0.817 -14.246 1.00 96.62 299 LYS A O 1
ATOM 2268 N N . HIS A 1 300 ? 30.993 -0.763 -14.141 1.00 94.75 300 HIS A N 1
ATOM 2269 C CA . HIS A 1 300 ? 31.883 -0.122 -15.120 1.00 94.75 300 HIS A CA 1
ATOM 2270 C C . HIS A 1 300 ? 31.261 0.070 -16.512 1.00 94.75 300 HIS A C 1
ATOM 2272 O O . HIS A 1 300 ? 31.678 0.983 -17.227 1.00 94.75 300 HIS A O 1
ATOM 2278 N N . ALA A 1 301 ? 30.272 -0.749 -16.884 1.00 95.88 301 ALA A N 1
ATOM 2279 C CA . ALA A 1 301 ? 29.529 -0.607 -18.133 1.00 95.88 301 ALA A CA 1
ATOM 2280 C C . ALA A 1 301 ? 28.345 0.372 -18.014 1.00 95.88 301 ALA A C 1
ATOM 2282 O O . ALA A 1 301 ? 27.928 0.947 -19.017 1.00 95.88 301 ALA A O 1
ATOM 2283 N N . LEU A 1 302 ? 27.819 0.614 -16.805 1.00 97.69 302 LEU A N 1
ATOM 2284 C CA . LEU A 1 302 ? 26.619 1.438 -16.592 1.00 97.69 302 LEU A CA 1
ATOM 2285 C C . LEU A 1 302 ? 26.805 2.905 -17.006 1.00 97.69 302 LEU A C 1
ATOM 2287 O O . LEU A 1 302 ? 25.848 3.528 -17.451 1.00 97.69 302 LEU A O 1
ATOM 2291 N N . LYS A 1 303 ? 28.041 3.422 -16.977 1.00 96.00 303 LYS A N 1
ATOM 2292 C CA . LYS A 1 303 ? 28.400 4.768 -17.471 1.00 96.00 303 LYS A CA 1
ATOM 2293 C C . LYS A 1 303 ? 28.019 5.036 -18.940 1.00 96.00 303 LYS A C 1
ATOM 2295 O O . LYS A 1 303 ? 27.944 6.192 -19.338 1.00 96.00 303 LYS A O 1
ATOM 2300 N N . PHE A 1 304 ? 27.837 3.989 -19.751 1.00 96.88 304 PHE A N 1
ATOM 2301 C CA . PHE A 1 304 ? 27.474 4.102 -21.170 1.00 96.88 304 PHE A CA 1
ATOM 2302 C C . PHE A 1 304 ? 25.953 4.217 -21.393 1.00 96.88 304 PHE A C 1
ATOM 2304 O O . PHE A 1 304 ? 25.499 4.401 -22.523 1.00 96.88 304 PHE A O 1
ATOM 2311 N N . TYR A 1 305 ? 25.151 4.123 -20.328 1.00 97.44 305 TYR A N 1
ATOM 2312 C CA . TYR A 1 305 ? 23.692 4.143 -20.383 1.00 97.44 305 TYR A CA 1
ATOM 2313 C C . TYR A 1 305 ? 23.151 5.433 -19.754 1.00 97.44 305 TYR A C 1
ATOM 2315 O O . TYR A 1 305 ? 23.457 5.748 -18.608 1.00 97.44 305 TYR A O 1
ATOM 2323 N N . SER A 1 306 ? 22.309 6.178 -20.478 1.00 96.19 306 SER A N 1
ATOM 2324 C CA . SER A 1 306 ? 21.652 7.379 -19.928 1.00 96.19 306 SER A CA 1
ATOM 2325 C C . SER A 1 306 ? 20.477 7.046 -19.008 1.00 96.19 306 SER A C 1
ATOM 2327 O O . SER A 1 306 ? 20.105 7.861 -18.163 1.00 96.19 306 SER A O 1
ATOM 2329 N N . LEU A 1 307 ? 19.889 5.855 -19.174 1.00 98.00 307 LEU A N 1
ATOM 2330 C CA . LEU A 1 307 ? 18.794 5.358 -18.349 1.00 98.00 307 LEU A CA 1
ATOM 2331 C C . LEU A 1 307 ? 18.935 3.854 -18.101 1.00 98.00 307 LEU A C 1
ATOM 2333 O O . LEU A 1 307 ? 19.219 3.092 -19.029 1.00 98.00 307 LEU A O 1
ATOM 2337 N N . VAL A 1 308 ? 18.678 3.437 -16.861 1.00 98.56 308 VAL A N 1
ATOM 2338 C CA . VAL A 1 308 ? 18.607 2.033 -16.442 1.00 98.56 308 VAL A CA 1
ATOM 2339 C C . VAL A 1 308 ? 17.251 1.755 -15.793 1.00 98.56 308 VAL A C 1
ATOM 2341 O O . VAL A 1 308 ? 16.905 2.306 -14.748 1.00 98.56 308 VAL A O 1
ATOM 2344 N N . PHE A 1 309 ? 16.486 0.873 -16.429 1.00 98.62 309 PHE A N 1
ATOM 2345 C CA . PHE A 1 309 ? 15.241 0.310 -15.926 1.00 98.62 309 PHE A CA 1
ATOM 2346 C C . PHE A 1 309 ? 15.479 -1.095 -15.359 1.00 98.62 309 PHE A C 1
ATOM 2348 O O . PHE A 1 309 ? 16.231 -1.888 -15.934 1.00 98.62 309 PHE A O 1
ATOM 2355 N N . ASP A 1 310 ? 14.781 -1.436 -14.277 1.00 98.31 310 ASP A N 1
ATOM 2356 C CA . ASP A 1 310 ? 14.768 -2.786 -13.715 1.00 98.31 310 ASP A CA 1
ATOM 2357 C C . ASP A 1 310 ? 13.332 -3.240 -13.430 1.00 98.31 310 ASP A C 1
ATOM 2359 O O . ASP A 1 310 ? 12.624 -2.594 -12.667 1.00 98.31 310 ASP A O 1
ATOM 2363 N N . ALA A 1 311 ? 12.888 -4.355 -14.020 1.00 96.31 311 ALA A N 1
ATOM 2364 C CA . ALA A 1 311 ? 11.558 -4.923 -13.778 1.00 96.31 311 ALA A CA 1
ATOM 2365 C C . ALA A 1 311 ? 11.388 -5.487 -12.353 1.00 96.31 311 ALA A C 1
ATOM 2367 O O . ALA A 1 311 ? 10.261 -5.749 -11.921 1.00 96.31 311 ALA A O 1
ATOM 2368 N N . VAL A 1 312 ? 12.485 -5.697 -11.619 1.00 94.62 312 VAL A N 1
ATOM 2369 C CA . VAL A 1 312 ? 12.446 -6.120 -10.218 1.00 94.62 312 VAL A CA 1
ATOM 2370 C C . VAL A 1 312 ? 12.000 -4.952 -9.331 1.00 94.62 312 VAL A C 1
ATOM 2372 O O . VAL A 1 312 ? 12.597 -3.879 -9.331 1.00 94.62 312 VAL A O 1
ATOM 2375 N N . TYR A 1 313 ? 10.951 -5.183 -8.537 1.00 91.31 313 TYR A N 1
ATOM 2376 C CA . TYR A 1 313 ? 10.408 -4.224 -7.560 1.00 91.31 313 TYR A CA 1
ATOM 2377 C C . TYR A 1 313 ? 10.550 -4.679 -6.095 1.00 91.31 313 TYR A C 1
ATOM 2379 O O . TYR A 1 313 ? 10.189 -3.940 -5.176 1.00 91.31 313 TYR A O 1
ATOM 2387 N N . THR A 1 314 ? 11.088 -5.880 -5.855 1.00 88.56 314 THR A N 1
ATOM 2388 C CA . THR A 1 314 ? 11.330 -6.435 -4.513 1.00 88.56 314 THR A CA 1
ATOM 2389 C C . THR A 1 314 ? 12.765 -6.980 -4.435 1.00 88.56 314 THR A C 1
ATOM 2391 O O . THR A 1 314 ? 13.004 -8.114 -4.862 1.00 88.56 314 THR A O 1
ATOM 2394 N N . PRO A 1 315 ? 13.743 -6.207 -3.914 1.00 91.94 315 PRO A N 1
ATOM 2395 C CA . PRO A 1 315 ? 13.632 -4.859 -3.337 1.00 91.94 315 PRO A CA 1
ATOM 2396 C C . PRO A 1 315 ? 13.400 -3.755 -4.387 1.00 91.94 315 PRO A C 1
ATOM 2398 O O . PRO A 1 315 ? 13.759 -3.915 -5.548 1.00 91.94 315 PRO A O 1
ATOM 2401 N N . LYS A 1 316 ? 12.861 -2.603 -3.954 1.00 89.56 316 LYS A N 1
ATOM 2402 C CA . LYS A 1 316 ? 12.631 -1.407 -4.798 1.00 89.56 316 LYS A CA 1
ATOM 2403 C C . LYS A 1 316 ? 13.921 -0.880 -5.442 1.00 89.56 316 LYS A C 1
ATOM 2405 O O . LYS A 1 316 ? 13.918 -0.495 -6.604 1.00 89.56 316 LYS A O 1
ATOM 2410 N N . MET A 1 317 ? 15.005 -0.841 -4.663 1.00 95.31 317 MET A N 1
ATOM 2411 C CA . MET A 1 317 ? 16.345 -0.467 -5.118 1.00 95.31 317 MET A CA 1
ATOM 2412 C C . MET A 1 317 ? 17.218 -1.717 -5.159 1.00 95.31 317 MET A C 1
ATOM 2414 O O . MET A 1 317 ? 17.843 -2.084 -4.158 1.00 95.31 317 MET A O 1
ATOM 2418 N N . THR A 1 318 ? 17.229 -2.382 -6.312 1.00 97.69 318 THR A N 1
ATOM 2419 C CA . THR A 1 318 ? 18.154 -3.484 -6.597 1.00 97.69 318 THR A CA 1
ATOM 2420 C C . THR A 1 318 ? 19.597 -2.987 -6.647 1.00 97.69 318 THR A C 1
ATOM 2422 O O . THR A 1 318 ? 19.866 -1.786 -6.762 1.00 97.69 318 THR A O 1
ATOM 2425 N N . ARG A 1 319 ? 20.553 -3.919 -6.596 1.00 98.12 319 ARG A N 1
ATOM 2426 C CA . ARG A 1 319 ? 21.965 -3.600 -6.819 1.00 98.12 319 ARG A CA 1
ATOM 2427 C C . ARG A 1 319 ? 22.200 -2.913 -8.171 1.00 98.12 319 ARG A C 1
ATOM 2429 O O . ARG A 1 319 ? 22.984 -1.972 -8.222 1.00 98.12 319 ARG A O 1
ATOM 2436 N N . LEU A 1 320 ? 21.494 -3.335 -9.224 1.00 98.44 320 LEU A N 1
ATOM 2437 C CA . LEU A 1 320 ? 21.576 -2.727 -10.556 1.00 98.44 320 LEU A CA 1
ATOM 2438 C C . LEU A 1 320 ? 21.225 -1.233 -10.523 1.00 98.44 320 LEU A C 1
ATOM 2440 O O . LEU A 1 320 ? 21.991 -0.418 -11.029 1.00 98.44 320 LEU A O 1
ATOM 2444 N N . LEU A 1 321 ? 20.094 -0.872 -9.907 1.00 98.19 321 LEU A N 1
ATOM 2445 C CA . LEU A 1 321 ? 19.654 0.524 -9.840 1.00 98.19 321 LEU A CA 1
ATOM 2446 C C . LEU A 1 321 ? 20.595 1.384 -8.981 1.00 98.19 321 LEU A C 1
ATOM 2448 O O . LEU A 1 321 ? 20.906 2.503 -9.373 1.00 98.19 321 LEU A O 1
ATOM 2452 N N . LYS A 1 322 ? 21.118 0.850 -7.869 1.00 97.88 322 LYS A N 1
ATOM 2453 C CA . LYS A 1 322 ? 22.132 1.545 -7.051 1.00 97.88 322 LYS A CA 1
ATOM 2454 C C . LYS A 1 322 ? 23.419 1.802 -7.839 1.00 97.88 322 LYS A C 1
ATOM 2456 O O . LYS A 1 322 ? 23.871 2.937 -7.924 1.00 97.88 322 LYS A O 1
ATOM 2461 N N . GLU A 1 323 ? 23.986 0.769 -8.470 1.00 98.25 323 GLU A N 1
ATOM 2462 C CA . GLU A 1 323 ? 25.211 0.916 -9.270 1.00 98.25 323 GLU A CA 1
ATOM 2463 C C . GLU A 1 323 ? 25.006 1.852 -10.480 1.00 98.25 323 GLU A C 1
ATOM 2465 O O . GLU A 1 323 ? 25.960 2.512 -10.898 1.00 98.25 323 GLU A O 1
ATOM 2470 N N . ALA A 1 324 ? 23.783 1.948 -11.019 1.00 98.06 324 ALA A N 1
ATOM 2471 C CA . ALA A 1 324 ? 23.418 2.849 -12.116 1.00 98.06 324 ALA A CA 1
ATOM 2472 C C . ALA A 1 324 ? 23.311 4.319 -11.675 1.00 98.06 324 ALA A C 1
ATOM 2474 O O . ALA A 1 324 ? 23.902 5.190 -12.316 1.00 98.06 324 ALA A O 1
ATOM 2475 N N . GLU A 1 325 ? 22.623 4.587 -10.563 1.00 97.06 325 GLU A N 1
ATOM 2476 C CA . GLU A 1 325 ? 22.522 5.916 -9.943 1.00 97.06 325 GLU A CA 1
ATOM 2477 C C . GLU A 1 325 ? 23.914 6.440 -9.549 1.00 97.06 325 GLU A C 1
ATOM 2479 O O . GLU A 1 325 ? 24.303 7.547 -9.923 1.00 97.06 325 GLU A O 1
ATOM 2484 N N . GLU A 1 326 ? 24.738 5.589 -8.928 1.00 97.06 326 GLU A N 1
ATOM 2485 C CA . GLU A 1 326 ? 26.150 5.872 -8.628 1.00 97.06 326 GLU A CA 1
ATOM 2486 C C . GLU A 1 326 ? 27.047 6.024 -9.878 1.00 97.06 326 GLU A C 1
ATOM 2488 O O . GLU A 1 326 ? 28.221 6.381 -9.746 1.00 97.06 326 GLU A O 1
ATOM 2493 N N . SER A 1 327 ? 26.535 5.715 -11.074 1.00 96.25 327 SER A N 1
ATOM 2494 C CA . SER A 1 327 ? 27.208 5.919 -12.369 1.00 96.25 327 SER A CA 1
ATOM 2495 C C . SER A 1 327 ? 26.644 7.113 -13.153 1.00 96.25 327 SER A C 1
ATOM 2497 O O . SER A 1 327 ? 27.088 7.362 -14.272 1.00 96.25 327 SER A O 1
ATOM 2499 N N . GLY A 1 328 ? 25.689 7.859 -12.580 1.00 94.62 328 GLY A N 1
ATOM 2500 C CA . GLY A 1 328 ? 25.068 9.036 -13.195 1.00 94.62 328 GLY A CA 1
ATOM 2501 C C . GLY A 1 328 ? 23.928 8.739 -14.177 1.00 94.62 328 GLY A C 1
ATOM 2502 O O . GLY A 1 328 ? 23.469 9.656 -14.858 1.00 94.62 328 GLY A O 1
ATOM 2503 N N . ALA A 1 329 ? 23.460 7.490 -14.264 1.00 95.94 329 ALA A N 1
ATOM 2504 C CA . ALA A 1 329 ? 22.331 7.125 -15.116 1.00 95.94 329 ALA A CA 1
ATOM 2505 C C . ALA A 1 329 ? 20.986 7.466 -14.450 1.00 95.94 329 ALA A C 1
ATOM 2507 O O . ALA A 1 329 ? 20.823 7.345 -13.235 1.00 95.94 329 ALA A O 1
ATOM 2508 N N . THR A 1 330 ? 19.983 7.825 -15.255 1.00 96.62 330 THR A N 1
ATOM 2509 C CA . THR A 1 330 ? 18.599 7.971 -14.775 1.00 96.62 330 THR A CA 1
ATOM 2510 C C . THR A 1 330 ? 18.047 6.595 -14.405 1.00 96.62 330 THR A C 1
ATOM 2512 O O . THR A 1 330 ? 18.095 5.679 -15.222 1.00 96.62 330 THR A O 1
ATOM 2515 N N . ILE A 1 331 ? 17.501 6.427 -13.202 1.00 97.38 331 ILE A N 1
ATOM 2516 C CA . ILE A 1 331 ? 16.941 5.143 -12.755 1.00 97.38 331 ILE A CA 1
ATOM 2517 C C . ILE A 1 331 ? 15.418 5.095 -12.892 1.00 97.38 331 ILE A C 1
ATOM 2519 O O . ILE A 1 331 ? 14.726 6.072 -12.609 1.00 97.38 331 ILE A O 1
ATOM 2523 N N . VAL A 1 332 ? 14.886 3.933 -13.281 1.00 96.25 332 VAL A N 1
ATOM 2524 C CA . VAL A 1 332 ? 13.440 3.660 -13.297 1.00 96.25 332 VAL A CA 1
ATOM 2525 C C . VAL A 1 332 ? 13.173 2.329 -12.599 1.00 96.25 332 VAL A C 1
ATOM 2527 O O . VAL A 1 332 ? 13.616 1.273 -13.049 1.00 96.25 332 VAL A O 1
ATOM 2530 N N . THR A 1 333 ? 12.459 2.383 -11.472 1.00 95.00 333 THR A N 1
ATOM 2531 C CA . THR A 1 333 ? 12.190 1.194 -10.646 1.00 95.00 333 THR A CA 1
ATOM 2532 C C . THR A 1 333 ? 11.053 0.347 -11.217 1.00 95.00 333 THR A C 1
ATOM 2534 O O . THR A 1 333 ? 10.097 0.877 -11.793 1.00 95.00 333 THR A O 1
ATOM 2537 N N . GLY A 1 334 ? 11.084 -0.962 -10.959 1.00 91.94 334 GLY A N 1
ATOM 2538 C CA . GLY A 1 334 ? 10.026 -1.888 -11.374 1.00 91.94 334 GLY A CA 1
ATOM 2539 C C . GLY A 1 334 ? 8.665 -1.601 -10.740 1.00 91.94 334 GLY A C 1
ATOM 2540 O O . GLY A 1 334 ? 7.653 -2.125 -11.204 1.00 91.94 334 GLY A O 1
ATOM 2541 N N . MET A 1 335 ? 8.612 -0.748 -9.708 1.00 87.75 335 MET A N 1
ATOM 2542 C CA . MET A 1 335 ? 7.355 -0.295 -9.119 1.00 87.75 335 MET A CA 1
ATOM 2543 C C . MET A 1 335 ? 6.548 0.541 -10.121 1.00 87.75 335 MET A C 1
ATOM 2545 O O . MET A 1 335 ? 5.355 0.301 -10.266 1.00 87.75 335 MET A O 1
ATOM 2549 N N . GLU A 1 336 ? 7.180 1.432 -10.895 1.00 86.88 336 GLU A N 1
ATOM 2550 C CA . GLU A 1 336 ? 6.478 2.226 -11.921 1.00 86.88 336 GLU A CA 1
ATOM 2551 C C . GLU A 1 336 ? 5.880 1.320 -13.014 1.00 86.88 336 GLU A C 1
ATOM 2553 O O . GLU A 1 336 ? 4.724 1.492 -13.411 1.00 86.88 336 GLU A O 1
ATOM 2558 N N . MET A 1 337 ? 6.616 0.274 -13.423 1.00 91.31 337 MET A N 1
ATOM 2559 C CA . MET A 1 337 ? 6.077 -0.771 -14.301 1.00 91.31 337 MET A CA 1
ATOM 2560 C C . MET A 1 337 ? 4.885 -1.482 -13.653 1.00 91.31 337 MET A C 1
ATOM 2562 O O . MET A 1 337 ? 3.874 -1.670 -14.330 1.00 91.31 337 MET A O 1
ATOM 2566 N N . LEU A 1 338 ? 4.983 -1.876 -12.376 1.00 87.88 338 LEU A N 1
ATOM 2567 C CA . LEU A 1 338 ? 3.925 -2.590 -11.652 1.00 87.88 338 LEU A CA 1
ATOM 2568 C C . LEU A 1 338 ? 2.618 -1.777 -11.601 1.00 87.88 338 LEU A C 1
ATOM 2570 O O . LEU A 1 338 ? 1.549 -2.351 -11.817 1.00 87.88 338 LEU A O 1
ATOM 2574 N N . ILE A 1 339 ? 2.709 -0.455 -11.407 1.00 82.75 339 ILE A N 1
ATOM 2575 C CA . ILE A 1 339 ? 1.573 0.483 -11.469 1.00 82.75 339 ILE A CA 1
ATOM 2576 C C . ILE A 1 339 ? 0.982 0.514 -12.882 1.00 82.75 339 ILE A C 1
ATOM 2578 O O . ILE A 1 339 ? -0.208 0.250 -13.065 1.00 82.75 339 ILE A O 1
ATOM 2582 N N . GLY A 1 340 ? 1.809 0.803 -13.893 1.00 82.00 340 GLY A N 1
ATOM 2583 C CA . GLY A 1 340 ? 1.346 0.963 -15.274 1.00 82.00 340 GLY A CA 1
ATOM 2584 C C . GLY A 1 340 ? 0.721 -0.311 -15.851 1.00 82.00 340 GLY A C 1
ATOM 2585 O O . GLY A 1 340 ? -0.329 -0.251 -16.492 1.00 82.00 340 GLY A O 1
ATOM 2586 N N . GLN A 1 341 ? 1.304 -1.480 -15.558 1.00 85.44 341 GLN A N 1
ATOM 2587 C CA . GLN A 1 341 ? 0.753 -2.773 -15.978 1.00 85.44 341 GLN A CA 1
ATOM 2588 C C . GLN A 1 341 ? -0.509 -3.162 -15.193 1.00 85.44 341 GLN A C 1
ATOM 2590 O O . GLN A 1 341 ? -1.339 -3.887 -15.746 1.00 85.44 341 GLN A O 1
ATOM 2595 N N . ALA A 1 342 ? -0.681 -2.673 -13.954 1.00 81.06 342 ALA A N 1
ATOM 2596 C CA . ALA A 1 342 ? -1.860 -2.946 -13.126 1.00 81.06 342 ALA A CA 1
ATOM 2597 C C . ALA A 1 342 ? -3.071 -2.111 -13.565 1.00 81.06 342 ALA A C 1
ATOM 2599 O O . ALA A 1 342 ? -4.189 -2.629 -13.641 1.00 81.06 342 ALA A O 1
ATOM 2600 N N . TYR A 1 343 ? -2.830 -0.845 -13.920 1.00 74.50 343 TYR A N 1
ATOM 2601 C CA . TYR A 1 343 ? -3.817 0.041 -14.537 1.00 74.50 343 TYR A CA 1
ATOM 2602 C C . TYR A 1 343 ? -4.339 -0.535 -15.867 1.00 74.50 343 TYR A C 1
ATOM 2604 O O . TYR A 1 343 ? -5.548 -0.689 -16.025 1.00 74.50 343 TYR A O 1
ATOM 2612 N N . GLU A 1 344 ? -3.464 -0.950 -16.791 1.00 77.75 344 GLU A N 1
ATOM 2613 C CA . GLU A 1 344 ? -3.919 -1.562 -18.052 1.00 77.75 344 GLU A CA 1
ATOM 2614 C C . GLU A 1 344 ? -4.502 -2.978 -17.863 1.00 77.75 344 GLU A C 1
ATOM 2616 O O . GLU A 1 344 ? -5.337 -3.421 -18.653 1.00 77.75 344 GLU A O 1
ATOM 2621 N N . GLN A 1 345 ? -4.131 -3.701 -16.796 1.00 78.44 345 GLN A N 1
ATOM 2622 C CA . GLN A 1 345 ? -4.810 -4.949 -16.412 1.00 78.44 345 GLN A CA 1
ATOM 2623 C C . GLN A 1 345 ? -6.262 -4.669 -16.037 1.00 78.44 345 GLN A C 1
ATOM 2625 O O . GLN A 1 345 ? -7.164 -5.333 -16.545 1.00 78.44 345 GLN A O 1
ATOM 2630 N N . TYR A 1 346 ? -6.491 -3.635 -15.227 1.00 67.62 346 TYR A N 1
ATOM 2631 C CA . TYR A 1 346 ? -7.829 -3.167 -14.907 1.00 67.62 346 TYR A CA 1
ATOM 2632 C C . TYR A 1 346 ? -8.584 -2.700 -16.168 1.00 67.62 346 TYR A C 1
ATOM 2634 O O . TYR A 1 346 ? -9.691 -3.169 -16.423 1.00 67.62 346 TYR A O 1
ATOM 2642 N N . GLU A 1 347 ? -7.981 -1.886 -17.037 1.00 65.69 347 GLU A N 1
ATOM 2643 C CA . GLU A 1 347 ? -8.610 -1.491 -18.309 1.00 65.69 347 GLU A CA 1
ATOM 2644 C C . GLU A 1 347 ? -8.842 -2.673 -19.275 1.00 65.69 347 GLU A C 1
ATOM 2646 O O . GLU A 1 347 ? -9.714 -2.592 -20.141 1.00 65.69 347 GLU A O 1
ATOM 2651 N N . SER A 1 348 ? -8.143 -3.800 -19.124 1.00 65.75 348 SER A N 1
ATOM 2652 C CA . SER A 1 348 ? -8.425 -5.033 -19.878 1.00 65.75 348 SER A CA 1
ATOM 2653 C C . SER A 1 348 ? -9.646 -5.797 -19.340 1.00 65.75 348 SER A C 1
ATOM 2655 O O . SER A 1 348 ? -10.299 -6.513 -20.094 1.00 65.75 348 SER A O 1
ATOM 2657 N N . THR A 1 349 ? -10.037 -5.595 -18.075 1.00 61.53 349 THR A N 1
ATOM 2658 C CA . THR A 1 349 ? -11.201 -6.253 -17.433 1.00 61.53 349 THR A CA 1
ATOM 2659 C C . THR A 1 349 ? -12.570 -5.696 -17.874 1.00 61.53 349 THR A C 1
ATOM 2661 O O . THR A 1 349 ? -13.587 -5.997 -17.252 1.00 61.53 349 THR A O 1
ATOM 2664 N N . LYS A 1 350 ? -12.628 -4.886 -18.943 1.00 52.97 350 LYS A N 1
ATOM 2665 C CA . LYS A 1 350 ? -13.756 -4.017 -19.357 1.00 52.97 350 LYS A CA 1
ATOM 2666 C C . LYS A 1 350 ? -15.175 -4.617 -19.323 1.00 52.97 350 LYS A C 1
ATOM 2668 O O . LYS A 1 350 ? -16.111 -3.829 -19.203 1.00 52.97 350 LYS A O 1
ATOM 2673 N N . GLY A 1 351 ? -15.339 -5.940 -19.435 1.00 47.00 351 GLY A N 1
ATOM 2674 C CA . GLY A 1 351 ? -16.630 -6.647 -19.357 1.00 47.00 351 GLY A CA 1
ATOM 2675 C C . GLY A 1 351 ? -17.073 -7.106 -17.955 1.00 47.00 351 GLY A C 1
ATOM 2676 O O . GLY A 1 351 ? -18.233 -7.462 -17.783 1.00 47.00 351 GLY A O 1
ATOM 2677 N N . ALA A 1 352 ? -16.192 -7.086 -16.949 1.00 47.28 352 ALA A N 1
ATOM 2678 C CA . ALA A 1 352 ? -16.509 -7.487 -15.570 1.00 47.28 352 ALA A CA 1
ATOM 2679 C C . ALA A 1 352 ? -17.023 -6.327 -14.689 1.00 47.28 352 ALA A C 1
ATOM 2681 O O . ALA A 1 352 ? -17.597 -6.565 -13.629 1.00 47.28 352 ALA A O 1
ATOM 2682 N N . PHE A 1 353 ? -16.835 -5.075 -15.122 1.00 46.88 353 PHE A N 1
ATOM 2683 C CA . PHE A 1 353 ? -17.145 -3.866 -14.349 1.00 46.88 353 PHE A CA 1
ATOM 2684 C C . PHE A 1 353 ? -18.329 -3.104 -14.954 1.00 46.88 353 PHE A C 1
ATOM 2686 O O . PHE A 1 353 ? -18.269 -2.639 -16.094 1.00 46.88 353 PHE A O 1
ATOM 2693 N N . GLN A 1 354 ? -19.407 -2.953 -14.178 1.00 40.97 354 GLN A N 1
ATOM 2694 C CA . GLN A 1 354 ? -20.722 -2.516 -14.673 1.00 40.97 354 GLN A CA 1
ATOM 2695 C C . GLN A 1 354 ? -20.858 -1.020 -15.016 1.00 40.97 354 GLN A C 1
ATOM 2697 O O . GLN A 1 354 ? -21.876 -0.633 -15.592 1.00 40.97 354 GLN A O 1
ATOM 2702 N N . LYS A 1 355 ? -19.886 -0.158 -14.682 1.00 47.81 355 LYS A N 1
ATOM 2703 C CA . LYS A 1 355 ? -19.941 1.289 -14.974 1.00 47.81 355 LYS A CA 1
ATOM 2704 C C . LYS A 1 355 ? -18.580 1.823 -15.419 1.00 47.81 355 LYS A C 1
ATOM 2706 O O . LYS A 1 355 ? -17.536 1.256 -15.119 1.00 47.81 355 LYS A O 1
ATOM 2711 N N . ASN A 1 356 ? -18.592 2.954 -16.127 1.00 46.91 356 ASN A N 1
ATOM 2712 C CA . ASN A 1 356 ? -17.369 3.635 -16.573 1.00 46.91 356 ASN A CA 1
ATOM 2713 C C . ASN A 1 356 ? -16.784 4.617 -15.540 1.00 46.91 356 ASN A C 1
ATOM 2715 O O . ASN A 1 356 ? -15.636 5.017 -15.686 1.00 46.91 356 ASN A O 1
ATOM 2719 N N . TYR A 1 357 ? -17.544 5.011 -14.513 1.00 46.62 357 TYR A N 1
ATOM 2720 C CA . TYR A 1 357 ? -17.084 5.967 -13.494 1.00 46.62 357 TYR A CA 1
ATOM 2721 C C . TYR A 1 357 ? -16.072 5.323 -12.535 1.00 46.62 357 TYR A C 1
ATOM 2723 O O . TYR A 1 357 ? -14.985 5.853 -12.312 1.00 46.62 357 TYR A O 1
ATOM 2731 N N . ASP A 1 358 ? -16.404 4.115 -12.079 1.00 54.88 358 ASP A N 1
ATOM 2732 C CA . ASP A 1 358 ? -15.609 3.235 -11.219 1.00 54.88 358 ASP A CA 1
ATOM 2733 C C . ASP A 1 358 ? -14.181 3.034 -11.782 1.00 54.88 358 ASP A C 1
ATOM 2735 O O . ASP A 1 358 ? -13.208 2.969 -11.032 1.00 54.88 358 ASP A O 1
ATOM 2739 N N . LYS A 1 359 ? -14.048 3.040 -13.118 1.00 56.12 359 LYS A N 1
ATOM 2740 C CA . LYS A 1 359 ? -12.784 2.857 -13.848 1.00 56.12 359 LYS A CA 1
ATOM 2741 C C . LYS A 1 359 ? -11.792 3.995 -13.634 1.00 56.12 359 LYS A C 1
ATOM 2743 O O . LYS A 1 359 ? -10.612 3.757 -13.379 1.00 56.12 359 LYS A O 1
ATOM 2748 N N . LEU A 1 360 ? -12.268 5.240 -13.696 1.00 56.59 360 LEU A N 1
ATOM 2749 C CA . LEU A 1 360 ? -11.419 6.413 -13.483 1.00 56.59 360 LEU A CA 1
ATOM 2750 C C . LEU A 1 360 ? -10.983 6.525 -12.015 1.00 56.59 360 LEU A C 1
ATOM 2752 O O . LEU A 1 360 ? -9.837 6.883 -11.752 1.00 56.59 360 LEU A O 1
ATOM 2756 N N . LEU A 1 361 ? -11.859 6.161 -11.073 1.00 59.47 361 LEU A N 1
ATOM 2757 C CA . LEU A 1 361 ? -11.521 6.116 -9.649 1.00 59.47 361 LEU A CA 1
ATOM 2758 C C . LEU A 1 361 ? -10.477 5.031 -9.350 1.00 59.47 361 LEU A C 1
ATOM 2760 O O . LEU A 1 361 ? -9.457 5.335 -8.734 1.00 59.47 361 LEU A O 1
ATOM 2764 N N . MET A 1 362 ? -10.660 3.806 -9.858 1.00 64.25 362 MET A N 1
ATOM 2765 C CA . MET A 1 362 ? -9.687 2.725 -9.653 1.00 64.25 362 MET A CA 1
ATOM 2766 C C . MET A 1 362 ? -8.330 3.052 -10.295 1.00 64.25 362 MET A C 1
ATOM 2768 O O . MET A 1 362 ? -7.288 2.787 -9.697 1.00 64.25 362 MET A O 1
ATOM 2772 N N . ARG A 1 363 ? -8.315 3.711 -11.463 1.00 62.44 363 ARG A N 1
ATOM 2773 C CA . ARG A 1 363 ? -7.087 4.249 -12.074 1.00 62.44 363 ARG A CA 1
ATOM 2774 C C . ARG A 1 363 ? -6.368 5.244 -11.159 1.00 62.44 363 ARG A C 1
ATOM 2776 O O . ARG A 1 363 ? -5.151 5.151 -11.013 1.00 62.44 363 ARG A O 1
ATOM 2783 N N . ILE A 1 364 ? -7.094 6.206 -10.584 1.00 67.25 364 ILE A N 1
ATOM 2784 C CA . ILE A 1 364 ? -6.521 7.211 -9.675 1.00 67.25 364 ILE A CA 1
ATOM 2785 C C . ILE A 1 364 ? -5.925 6.525 -8.443 1.00 67.25 364 ILE A C 1
ATOM 2787 O O . ILE A 1 364 ? -4.797 6.837 -8.061 1.00 67.25 364 ILE A O 1
ATOM 2791 N N . GLU A 1 365 ? -6.641 5.564 -7.861 1.00 69.81 365 GLU A N 1
ATOM 2792 C CA . GLU A 1 365 ? -6.223 4.920 -6.618 1.00 69.81 365 GLU A CA 1
ATOM 2793 C C . GLU A 1 365 ? -5.039 3.954 -6.813 1.00 69.81 365 GLU A C 1
ATOM 2795 O O . GLU A 1 365 ? -4.079 4.024 -6.049 1.00 69.81 365 GLU A O 1
ATOM 2800 N N . ILE A 1 366 ? -5.007 3.170 -7.901 1.00 68.56 366 ILE A N 1
ATOM 2801 C CA . ILE A 1 366 ? -3.835 2.350 -8.281 1.00 68.56 366 ILE A CA 1
ATOM 2802 C C . ILE A 1 366 ? -2.572 3.221 -8.413 1.00 68.56 366 ILE A C 1
ATOM 2804 O O . ILE A 1 366 ? -1.498 2.836 -7.947 1.00 68.56 366 ILE A O 1
ATOM 2808 N N . ILE A 1 367 ? -2.683 4.409 -9.020 1.00 69.31 367 ILE A N 1
ATOM 2809 C CA . ILE A 1 367 ? -1.550 5.337 -9.179 1.00 69.31 367 ILE A CA 1
ATOM 2810 C C . ILE A 1 367 ? -1.158 5.977 -7.835 1.00 69.31 367 ILE A C 1
ATOM 2812 O O . ILE A 1 367 ? 0.032 6.142 -7.565 1.00 69.31 367 ILE A O 1
ATOM 2816 N N . LYS A 1 368 ? -2.132 6.315 -6.981 1.00 73.62 368 LYS A N 1
ATOM 2817 C CA . LYS A 1 368 ? -1.928 6.909 -5.648 1.00 73.62 368 LYS A CA 1
ATOM 2818 C C . LYS A 1 368 ? -1.237 5.940 -4.683 1.00 73.62 368 LYS A C 1
ATOM 2820 O O . LYS A 1 368 ? -0.156 6.257 -4.187 1.00 73.62 368 LYS A O 1
ATOM 2825 N N . LEU A 1 369 ? -1.803 4.749 -4.486 1.00 67.81 369 LEU A N 1
ATOM 2826 C CA . LEU A 1 369 ? -1.223 3.676 -3.666 1.00 67.81 369 LEU A CA 1
ATOM 2827 C C . LEU A 1 369 ? 0.139 3.246 -4.210 1.00 67.81 369 LEU A C 1
ATOM 2829 O O . LEU A 1 369 ? 1.116 3.139 -3.470 1.00 67.81 369 LEU A O 1
ATOM 2833 N N . GLY A 1 370 ? 0.218 3.073 -5.530 1.00 61.94 370 GLY A N 1
ATOM 2834 C CA . GLY A 1 370 ? 1.441 2.708 -6.223 1.00 61.94 370 GLY A CA 1
ATOM 2835 C C . GLY A 1 370 ? 2.591 3.683 -5.986 1.00 61.94 370 GLY A C 1
ATOM 2836 O O . GLY A 1 370 ? 3.712 3.249 -5.738 1.00 61.94 370 GLY A O 1
ATOM 2837 N N . ARG A 1 371 ? 2.324 4.996 -6.013 1.00 66.12 371 ARG A N 1
ATOM 2838 C CA . ARG A 1 371 ? 3.346 6.031 -5.782 1.00 66.12 371 ARG A CA 1
ATOM 2839 C C . ARG A 1 371 ? 3.728 6.209 -4.314 1.00 66.12 371 ARG A C 1
ATOM 2841 O O . ARG A 1 371 ? 4.873 6.571 -4.045 1.00 66.12 371 ARG A O 1
ATOM 2848 N N . ALA A 1 372 ? 2.823 5.901 -3.383 1.00 62.56 372 ALA A N 1
ATOM 2849 C CA . ALA A 1 372 ? 3.166 5.778 -1.966 1.00 62.56 372 ALA A CA 1
ATOM 2850 C C . ALA A 1 372 ? 4.140 4.604 -1.742 1.00 62.56 372 ALA A C 1
ATOM 2852 O O . ALA A 1 372 ? 5.208 4.792 -1.164 1.00 62.56 372 ALA A O 1
ATOM 2853 N N . GLU A 1 373 ? 3.852 3.431 -2.316 1.00 61.09 373 GLU A N 1
ATOM 2854 C CA . GLU A 1 373 ? 4.759 2.268 -2.328 1.00 61.09 373 GLU A CA 1
ATOM 2855 C C . GLU A 1 373 ? 6.074 2.531 -3.090 1.00 61.09 373 GLU A C 1
ATOM 2857 O O . GLU A 1 373 ? 7.136 2.015 -2.725 1.00 61.09 373 GLU A O 1
ATOM 2862 N N . ALA A 1 374 ? 6.034 3.375 -4.125 1.00 54.91 374 ALA A N 1
ATOM 2863 C CA . ALA A 1 374 ? 7.213 3.866 -4.833 1.00 54.91 374 ALA A CA 1
ATOM 2864 C C . ALA A 1 374 ? 7.962 4.979 -4.076 1.00 54.91 374 ALA A C 1
ATOM 2866 O O . ALA A 1 374 ? 8.999 5.429 -4.565 1.00 54.91 374 ALA A O 1
ATOM 2867 N N . GLY A 1 375 ? 7.509 5.406 -2.890 1.00 44.22 375 GLY A N 1
ATOM 2868 C CA . GLY A 1 375 ? 8.176 6.394 -2.033 1.00 44.22 375 GLY A CA 1
ATOM 2869 C C . GLY A 1 375 ? 8.603 7.661 -2.778 1.00 44.22 375 GLY A C 1
ATOM 2870 O O . GLY A 1 375 ? 9.766 8.052 -2.686 1.00 44.22 375 GLY A O 1
ATOM 2871 N N . GLY A 1 376 ? 7.705 8.217 -3.595 1.00 35.34 376 GLY A N 1
ATOM 2872 C CA . GLY A 1 376 ? 7.914 9.466 -4.328 1.00 35.34 376 GLY A CA 1
ATOM 2873 C C . GLY A 1 376 ? 7.029 10.597 -3.786 1.00 35.34 376 GLY A C 1
ATOM 2874 O O . GLY A 1 376 ? 5.949 10.326 -3.255 1.00 35.34 376 GLY A O 1
ATOM 2875 N N . PRO A 1 377 ? 7.430 11.873 -3.932 1.00 27.28 377 PRO A N 1
ATOM 2876 C CA . PRO A 1 377 ? 6.599 12.997 -3.513 1.00 27.28 377 PRO A CA 1
ATOM 2877 C C . PRO A 1 377 ? 5.307 13.042 -4.341 1.00 27.28 377 PRO A C 1
ATOM 2879 O O . PRO A 1 377 ? 5.351 12.998 -5.574 1.00 27.28 377 PRO A O 1
ATOM 2882 N N . ALA A 1 378 ? 4.148 13.168 -3.687 1.00 29.98 378 ALA A N 1
ATOM 2883 C CA . ALA A 1 378 ? 2.888 13.320 -4.409 1.00 29.98 378 ALA A CA 1
ATOM 2884 C C . ALA A 1 378 ? 2.875 14.657 -5.163 1.00 29.98 378 ALA A C 1
ATOM 2886 O O . ALA A 1 378 ? 2.947 15.732 -4.568 1.00 29.98 378 ALA A O 1
ATOM 2887 N N . ALA A 1 379 ? 2.765 14.579 -6.487 1.00 28.72 379 ALA A N 1
ATOM 2888 C CA . ALA A 1 379 ? 2.723 15.727 -7.379 1.00 28.72 379 ALA A CA 1
ATOM 2889 C C . ALA A 1 379 ? 1.429 15.743 -8.206 1.00 28.72 379 ALA A C 1
ATOM 2891 O O . ALA A 1 379 ? 0.771 14.719 -8.397 1.00 28.72 379 ALA A O 1
ATOM 2892 N N . ARG A 1 380 ? 1.080 16.949 -8.673 1.00 27.91 380 ARG A N 1
ATOM 2893 C CA . ARG A 1 380 ? -0.172 17.322 -9.358 1.00 27.91 380 ARG A CA 1
ATOM 2894 C C . ARG A 1 380 ? -0.522 16.403 -10.550 1.00 27.91 380 ARG A C 1
ATOM 2896 O O . ARG A 1 380 ? 0.383 15.818 -11.145 1.00 27.91 380 ARG A O 1
ATOM 2903 N N . PRO A 1 381 ? -1.817 16.287 -10.920 1.00 27.91 381 PRO A N 1
ATOM 2904 C CA . PRO A 1 381 ? -2.282 15.356 -11.949 1.00 27.91 381 PRO A CA 1
ATOM 2905 C C . PRO A 1 381 ? -1.514 15.462 -13.273 1.00 27.91 381 PRO A C 1
ATOM 2907 O O . PRO A 1 381 ? -1.236 16.553 -13.777 1.00 27.91 381 PRO A O 1
ATOM 2910 N N . ILE A 1 382 ? -1.222 14.295 -13.855 1.00 29.62 382 ILE A N 1
ATOM 2911 C CA . ILE A 1 382 ? -0.686 14.169 -15.214 1.00 29.62 382 ILE A CA 1
ATOM 2912 C C . ILE A 1 382 ? -1.695 14.814 -16.177 1.00 29.62 382 ILE A C 1
ATOM 2914 O O . ILE A 1 382 ? -2.900 14.598 -16.061 1.00 29.62 382 ILE A O 1
ATOM 2918 N N . GLY A 1 383 ? -1.207 15.655 -17.092 1.00 27.56 383 GLY A N 1
ATOM 2919 C CA . GLY A 1 383 ? -2.060 16.547 -17.881 1.00 27.56 383 GLY A CA 1
ATOM 2920 C C . GLY A 1 383 ? -3.032 15.802 -18.800 1.00 27.56 383 GLY A C 1
ATOM 2921 O O . GLY A 1 383 ? -2.606 15.007 -19.634 1.00 27.56 383 GLY A O 1
ATOM 2922 N N . ALA A 1 384 ? -4.324 16.118 -18.691 1.00 26.42 384 ALA A N 1
ATOM 2923 C CA . ALA A 1 384 ? -5.417 15.506 -19.451 1.00 26.42 384 ALA A CA 1
ATOM 2924 C C . ALA A 1 384 ? -5.507 16.005 -20.914 1.00 26.42 384 ALA A C 1
ATOM 2926 O O . ALA A 1 384 ? -6.552 16.477 -21.353 1.00 26.42 384 ALA A O 1
ATOM 2927 N N . HIS A 1 385 ? -4.395 15.937 -21.657 1.00 29.83 385 HIS A N 1
ATOM 2928 C CA . HIS A 1 385 ? -4.293 16.401 -23.052 1.00 29.83 385 HIS A CA 1
ATOM 2929 C C . HIS A 1 385 ? -3.882 15.327 -24.071 1.00 29.83 385 HIS A C 1
ATOM 2931 O O . HIS A 1 385 ? -3.817 15.615 -25.261 1.00 29.83 385 HIS A O 1
ATOM 2937 N N . TYR A 1 386 ? -3.703 14.078 -23.638 1.00 29.16 386 TYR A N 1
ATOM 2938 C CA . TYR A 1 386 ? -3.997 12.933 -24.503 1.00 29.16 386 TYR A CA 1
ATOM 2939 C C . TYR A 1 386 ? -5.446 12.490 -24.242 1.00 29.16 386 TYR A C 1
ATOM 2941 O O . TYR A 1 386 ? -5.940 12.650 -23.126 1.00 29.16 386 TYR A O 1
ATOM 2949 N N . PHE A 1 387 ? -6.094 11.913 -25.261 1.00 29.89 387 PHE A N 1
ATOM 2950 C CA . PHE A 1 387 ? -7.495 11.450 -25.268 1.00 29.89 387 PHE A CA 1
ATOM 2951 C C . PHE A 1 387 ? -8.583 12.541 -25.354 1.00 29.89 387 PHE A C 1
ATOM 2953 O O . PHE A 1 387 ? -9.432 12.667 -24.474 1.00 29.89 387 PHE A O 1
ATOM 2960 N N . GLN A 1 388 ? -8.653 13.237 -26.495 1.00 22.12 388 GLN A N 1
ATOM 2961 C CA . GLN A 1 388 ? -9.960 13.614 -27.047 1.00 22.12 388 GLN A CA 1
ATOM 2962 C C . GLN A 1 388 ? -10.537 12.423 -27.835 1.00 22.12 388 GLN A C 1
ATOM 2964 O O . GLN A 1 388 ? -9.862 11.928 -28.737 1.00 22.12 388 GLN A O 1
ATOM 2969 N N . PRO A 1 389 ? -11.766 11.963 -27.548 1.00 25.22 389 PRO A N 1
ATOM 2970 C CA . PRO A 1 389 ? -12.580 11.248 -28.519 1.00 25.22 389 PRO A CA 1
ATOM 2971 C C . PRO A 1 389 ? -13.335 12.268 -29.385 1.00 25.22 389 PRO A C 1
ATOM 2973 O O . PRO A 1 389 ? -14.084 13.095 -28.861 1.00 25.22 389 PRO A O 1
ATOM 2976 N N . GLU A 1 390 ? -13.169 12.214 -30.706 1.00 24.06 390 GLU A N 1
ATOM 2977 C CA . GLU A 1 390 ? -13.994 13.011 -31.619 1.00 24.06 390 GLU A CA 1
ATOM 2978 C C . GLU A 1 390 ? -15.451 12.530 -31.559 1.00 24.06 390 GLU A C 1
ATOM 2980 O O . GLU A 1 390 ? -15.760 11.393 -31.915 1.00 24.06 390 GLU A O 1
ATOM 2985 N N . ILE A 1 391 ? -16.362 13.400 -31.114 1.00 25.56 391 ILE A N 1
ATOM 2986 C CA . ILE A 1 391 ? -17.810 13.185 -31.213 1.00 25.56 391 ILE A CA 1
ATOM 2987 C C . ILE A 1 391 ? -18.416 14.388 -31.929 1.00 25.56 391 ILE A C 1
ATOM 2989 O O . ILE A 1 391 ? -18.841 15.369 -31.318 1.00 25.56 391 ILE A O 1
ATOM 2993 N N . THR A 1 392 ? -18.445 14.305 -33.255 1.00 25.45 392 THR A N 1
ATOM 2994 C CA . THR A 1 392 ? -19.118 15.276 -34.116 1.00 25.45 392 THR A CA 1
ATOM 2995 C C . THR A 1 392 ? -20.631 15.103 -33.984 1.00 25.45 392 THR A C 1
ATOM 2997 O O . THR A 1 392 ? -21.188 14.122 -34.473 1.00 25.45 392 THR A O 1
ATOM 3000 N N . LEU A 1 393 ? -21.315 16.054 -33.347 1.00 25.42 393 LEU A N 1
ATOM 3001 C CA . LEU A 1 393 ? -22.779 16.134 -33.340 1.00 25.42 393 LEU A CA 1
ATOM 3002 C C . LEU A 1 393 ? -23.245 17.546 -33.696 1.00 25.42 393 LEU A C 1
ATOM 3004 O O . LEU A 1 393 ? -22.626 18.539 -33.321 1.00 25.42 393 LEU A O 1
ATOM 3008 N N . ALA A 1 394 ? -24.320 17.613 -34.477 1.00 22.83 394 ALA A N 1
ATOM 3009 C CA . ALA A 1 394 ? -24.732 18.813 -35.191 1.00 22.83 394 ALA A CA 1
ATOM 3010 C C . ALA A 1 394 ? -25.973 19.493 -34.589 1.00 22.83 394 ALA A C 1
ATOM 3012 O O . ALA A 1 394 ? -26.773 18.877 -33.891 1.00 22.83 394 ALA A O 1
ATOM 3013 N N . SER A 1 395 ? -26.150 20.756 -34.990 1.00 22.73 395 SER A N 1
ATOM 3014 C CA . SER A 1 395 ? -27.437 21.449 -35.175 1.00 22.73 395 SER A CA 1
ATOM 3015 C C . SER A 1 395 ? -28.428 21.547 -33.995 1.00 22.73 395 SER A C 1
ATOM 3017 O O . SER A 1 395 ? -29.245 20.663 -33.768 1.00 22.73 395 SER A O 1
ATOM 3019 N N . SER A 1 396 ? -28.470 22.757 -33.418 1.00 23.88 396 SER A N 1
ATOM 3020 C CA . SER A 1 396 ? -29.682 23.578 -33.189 1.00 23.88 396 SER A CA 1
ATOM 3021 C C . SER A 1 396 ? -30.882 23.031 -32.390 1.00 23.88 396 SER A C 1
ATOM 3023 O O . SER A 1 396 ? -31.623 22.184 -32.883 1.00 23.88 396 SER A O 1
ATOM 3025 N N . LEU A 1 397 ? -31.252 23.739 -31.310 1.00 24.84 397 LEU A N 1
ATOM 3026 C CA . LEU A 1 397 ? -32.376 24.707 -31.320 1.00 24.84 397 LEU A CA 1
ATOM 3027 C C . LEU A 1 397 ? -32.410 25.567 -30.029 1.00 24.84 397 LEU A C 1
ATOM 3029 O O . LEU A 1 397 ? -31.578 25.381 -29.144 1.00 24.84 397 LEU A O 1
ATOM 3033 N N . SER A 1 398 ? -33.298 26.569 -29.967 1.00 24.14 398 SER A N 1
ATOM 3034 C CA . SER A 1 398 ? -33.332 27.650 -28.956 1.00 24.14 398 SER A CA 1
ATOM 3035 C C . SER A 1 398 ? -34.448 27.499 -27.885 1.00 24.14 398 SER A C 1
ATOM 3037 O O . SER A 1 398 ? -35.320 26.645 -28.048 1.00 24.14 398 SER A O 1
ATOM 3039 N N . PRO A 1 399 ? -34.433 28.276 -26.770 1.00 32.59 399 PRO A N 1
ATOM 3040 C CA . PRO A 1 399 ? -35.173 27.925 -25.545 1.00 32.59 399 PRO A CA 1
ATOM 3041 C C . PRO A 1 399 ? -36.394 28.804 -25.181 1.00 32.59 399 PRO A C 1
ATOM 3043 O O . PRO A 1 399 ? -36.351 30.024 -25.305 1.00 32.59 399 PRO A O 1
ATOM 3046 N N . TYR A 1 400 ? -37.413 28.169 -24.580 1.00 25.44 400 TYR A N 1
ATOM 3047 C CA . TYR A 1 400 ? -38.495 28.723 -23.731 1.00 25.44 400 TYR A CA 1
ATOM 3048 C C . TYR A 1 400 ? -39.013 27.578 -22.811 1.00 25.44 400 TYR A C 1
ATOM 3050 O O . TYR A 1 400 ? -38.896 26.420 -23.202 1.00 25.44 400 TYR A O 1
ATOM 3058 N N . GLY A 1 401 ? -39.600 27.759 -21.616 1.00 24.67 401 GLY A N 1
ATOM 3059 C CA . GLY A 1 401 ? -39.706 28.946 -20.756 1.00 24.67 401 GLY A CA 1
ATOM 3060 C C . GLY A 1 401 ? -40.812 28.849 -19.672 1.00 24.67 401 GLY A C 1
ATOM 3061 O O . GLY A 1 401 ? -41.976 28.902 -20.031 1.00 24.67 401 GLY A O 1
ATOM 3062 N N . ILE A 1 402 ? -40.421 28.839 -18.380 1.00 22.91 402 ILE A N 1
ATOM 3063 C CA . ILE A 1 402 ? -41.153 29.352 -17.178 1.00 22.91 402 ILE A CA 1
ATOM 3064 C C . ILE A 1 402 ? -42.439 28.613 -16.669 1.00 22.91 402 ILE A C 1
ATOM 3066 O O . ILE A 1 402 ? -43.319 28.293 -17.451 1.00 22.91 402 ILE A O 1
ATOM 3070 N N . SER A 1 403 ? -42.529 28.455 -15.323 1.00 22.36 403 SER A N 1
ATOM 3071 C CA . SER A 1 403 ? -43.712 28.214 -14.428 1.00 22.36 403 SER A CA 1
ATOM 3072 C C . SER A 1 403 ? -44.612 26.959 -14.615 1.00 22.36 403 SER A C 1
ATOM 3074 O O . SER A 1 403 ? -44.657 26.372 -15.685 1.00 22.36 403 SER A O 1
ATOM 3076 N N . GLU A 1 404 ? -45.377 26.444 -13.629 1.00 23.50 404 GLU A N 1
ATOM 3077 C CA . GLU A 1 404 ? -45.353 26.507 -12.142 1.00 23.50 404 GLU A CA 1
ATOM 3078 C C . GLU A 1 404 ? -46.118 25.301 -11.515 1.00 23.50 404 GLU A C 1
ATOM 3080 O O . GLU A 1 404 ? -46.919 24.657 -12.182 1.00 23.50 404 GLU A O 1
ATOM 3085 N N . ILE A 1 405 ? -45.870 25.035 -10.219 1.00 22.95 405 ILE A N 1
ATOM 3086 C CA . ILE A 1 405 ? -46.762 24.460 -9.171 1.00 22.95 405 ILE A CA 1
ATOM 3087 C C . ILE A 1 405 ? -47.830 23.403 -9.569 1.00 22.95 405 ILE A C 1
ATOM 3089 O O . ILE A 1 405 ? -48.860 23.742 -10.141 1.00 22.95 405 ILE A O 1
ATOM 3093 N N . SER A 1 406 ? -47.719 22.171 -9.032 1.00 20.80 406 SER A N 1
ATOM 3094 C CA . SER A 1 406 ? -48.645 21.642 -7.990 1.00 20.80 406 SER A CA 1
ATOM 3095 C C . SER A 1 406 ? -48.267 20.226 -7.495 1.00 20.80 406 SER A C 1
ATOM 3097 O O . SER A 1 406 ? -47.511 19.507 -8.145 1.00 20.80 406 SER A O 1
ATOM 3099 N N . GLN A 1 407 ? -48.798 19.819 -6.335 1.00 23.62 407 GLN A N 1
ATOM 3100 C CA . GLN A 1 407 ? -48.641 18.488 -5.730 1.00 23.62 407 GLN A CA 1
ATOM 3101 C C . GLN A 1 407 ? -49.866 17.591 -5.993 1.00 23.62 407 GLN A C 1
ATOM 3103 O O . GLN A 1 407 ? -50.952 17.915 -5.521 1.00 23.62 407 GLN A O 1
ATOM 3108 N N . THR A 1 408 ? -49.672 16.401 -6.578 1.00 22.00 408 THR A N 1
ATOM 3109 C CA . THR A 1 408 ? -50.568 15.242 -6.361 1.00 22.00 408 THR A CA 1
ATOM 3110 C C . THR A 1 408 ? -49.787 13.932 -6.512 1.00 22.00 408 THR A C 1
ATOM 3112 O O . THR A 1 408 ? -48.947 13.810 -7.401 1.00 22.00 408 THR A O 1
ATOM 3115 N N . ALA A 1 409 ? -50.062 12.934 -5.669 1.00 23.25 409 ALA A N 1
ATOM 3116 C CA . ALA A 1 409 ? -49.453 11.605 -5.765 1.00 23.25 409 ALA A CA 1
ATOM 3117 C C . ALA A 1 409 ? -50.226 10.673 -6.719 1.00 23.25 409 ALA A C 1
ATOM 3119 O O . ALA A 1 409 ? -51.455 10.725 -6.779 1.00 23.25 409 ALA A O 1
ATOM 3120 N N . LEU A 1 410 ? -49.524 9.755 -7.398 1.00 21.00 410 LEU A N 1
ATOM 3121 C CA . LEU A 1 410 ? -50.143 8.646 -8.135 1.00 21.00 410 LEU A CA 1
ATOM 3122 C C . LEU A 1 410 ? -49.290 7.369 -8.060 1.00 21.00 410 LEU A C 1
ATOM 3124 O O . LEU A 1 410 ? -48.074 7.406 -8.226 1.00 21.00 410 LEU A O 1
ATOM 3128 N N . LEU A 1 411 ? -49.942 6.230 -7.810 1.00 20.48 411 LEU A N 1
ATOM 3129 C CA . LEU A 1 411 ? -49.312 4.907 -7.730 1.00 20.48 411 LEU A CA 1
ATOM 3130 C C . LEU A 1 411 ? -49.138 4.300 -9.128 1.00 20.48 411 LEU A C 1
ATOM 3132 O O . LEU A 1 411 ? -50.064 4.381 -9.932 1.00 20.48 411 LEU A O 1
ATOM 3136 N N . PHE A 1 412 ? -48.072 3.518 -9.346 1.00 20.38 412 PHE A N 1
ATOM 3137 C CA . PHE A 1 412 ? -48.090 2.467 -10.371 1.00 20.38 412 PHE A CA 1
ATOM 3138 C C . PHE A 1 412 ? -47.576 1.107 -9.876 1.00 20.38 412 PHE A C 1
ATOM 3140 O O . PHE A 1 412 ? -46.485 0.961 -9.337 1.00 20.38 412 PHE A O 1
ATOM 3147 N N . ARG A 1 413 ? -48.439 0.103 -10.079 1.00 19.61 413 ARG A N 1
ATOM 3148 C CA . ARG A 1 413 ? -48.286 -1.326 -9.763 1.00 19.61 413 ARG A CA 1
ATOM 3149 C C . ARG A 1 413 ? -46.986 -1.952 -10.287 1.00 19.61 413 ARG A C 1
ATOM 3151 O O . ARG A 1 413 ? -46.705 -1.864 -11.478 1.00 19.61 413 ARG A O 1
ATOM 3158 N N . PHE A 1 414 ? -46.364 -2.795 -9.462 1.00 20.30 414 PHE A N 1
ATOM 3159 C CA . PHE A 1 414 ? -45.612 -3.959 -9.950 1.00 20.30 414 PHE A CA 1
ATOM 3160 C C . PHE A 1 414 ? -46.558 -5.112 -10.333 1.00 20.30 414 PHE A C 1
ATOM 3162 O O . PHE A 1 414 ? -47.673 -5.221 -9.813 1.00 20.30 414 PHE A O 1
ATOM 3169 N N . ARG A 1 415 ? -46.110 -5.995 -11.236 1.00 22.77 415 ARG A N 1
ATOM 3170 C CA . ARG A 1 415 ? -46.864 -7.163 -11.723 1.00 22.77 415 ARG A CA 1
ATOM 3171 C C . ARG A 1 415 ? -46.022 -8.434 -11.555 1.00 22.77 415 ARG A C 1
ATOM 3173 O O . ARG A 1 415 ? -45.019 -8.593 -12.239 1.00 22.77 415 ARG A O 1
ATOM 3180 N N . HIS A 1 416 ? -46.434 -9.329 -10.655 1.00 23.84 416 HIS A N 1
ATOM 3181 C CA . HIS A 1 416 ? -45.846 -10.670 -10.514 1.00 23.84 416 HIS A CA 1
ATOM 3182 C C . HIS A 1 416 ? -46.122 -11.549 -11.752 1.00 23.84 416 HIS A C 1
ATOM 3184 O O . HIS A 1 416 ? -47.085 -11.302 -12.486 1.00 23.84 416 HIS A O 1
ATOM 3190 N N . PRO A 1 417 ? -45.292 -12.584 -11.965 1.00 27.11 417 PRO A N 1
ATOM 3191 C CA . PRO A 1 417 ? -45.655 -13.933 -11.500 1.00 27.11 417 PRO A CA 1
ATOM 3192 C C . PRO A 1 417 ? -44.640 -14.480 -10.468 1.00 27.11 417 PRO A C 1
ATOM 3194 O O . PRO A 1 417 ? -43.461 -14.181 -10.580 1.00 27.11 417 PRO A O 1
ATOM 3197 N N . SER A 1 418 ? -44.944 -15.199 -9.375 1.00 23.86 418 SER A N 1
ATOM 3198 C CA . SER A 1 418 ? -46.084 -16.012 -8.888 1.00 23.86 418 SER A CA 1
ATOM 3199 C C . SER A 1 418 ? -45.932 -17.541 -9.032 1.00 23.86 418 SER A C 1
ATOM 3201 O O . SER A 1 418 ? -46.407 -18.119 -10.008 1.00 23.86 418 SER A O 1
ATOM 3203 N N . ARG A 1 419 ? -45.354 -18.174 -7.995 1.00 25.39 419 ARG A N 1
ATOM 3204 C CA . ARG A 1 419 ? -45.656 -19.513 -7.416 1.00 25.39 419 ARG A CA 1
ATOM 3205 C C . ARG A 1 419 ? -44.845 -19.628 -6.098 1.00 25.39 419 ARG A C 1
ATOM 3207 O O . ARG A 1 419 ? -43.627 -19.632 -6.171 1.00 25.39 419 ARG A O 1
ATOM 3214 N N . SER A 1 420 ? -45.386 -19.391 -4.891 1.00 23.31 420 SER A N 1
ATOM 3215 C CA . SER A 1 420 ? -46.286 -20.234 -4.055 1.00 23.31 420 SER A CA 1
ATOM 3216 C C . SER A 1 420 ? -45.641 -21.558 -3.594 1.00 23.31 420 SER A C 1
ATOM 3218 O O . SER A 1 420 ? -45.296 -22.342 -4.469 1.00 23.31 420 SER A O 1
ATOM 3220 N N . PHE A 1 421 ? -45.519 -21.953 -2.314 1.00 24.52 421 PHE A N 1
ATOM 3221 C CA . PHE A 1 421 ? -45.726 -21.353 -0.966 1.00 24.52 421 PHE A CA 1
ATOM 3222 C C . PHE A 1 421 ? -44.865 -22.179 0.056 1.00 24.52 421 PHE A C 1
ATOM 3224 O O . PHE A 1 421 ? -44.154 -23.069 -0.392 1.00 24.52 421 PHE A O 1
ATOM 3231 N N . SER A 1 422 ? -44.783 -21.998 1.390 1.00 25.28 422 SER A N 1
ATOM 3232 C CA . SER A 1 422 ? -45.639 -21.394 2.443 1.00 25.28 422 SER A CA 1
ATOM 3233 C C . SER A 1 422 ? -44.778 -20.823 3.625 1.00 25.28 422 SER A C 1
ATOM 3235 O O . SER A 1 422 ? -43.555 -20.855 3.497 1.00 25.28 422 SER A O 1
ATOM 3237 N N . PRO A 1 423 ? -45.329 -20.235 4.725 1.00 36.03 423 PRO A N 1
ATOM 3238 C CA . PRO A 1 423 ? -44.584 -19.234 5.522 1.00 36.03 423 PRO A CA 1
ATOM 3239 C C . PRO A 1 423 ? -44.398 -19.469 7.044 1.00 36.03 423 PRO A C 1
ATOM 3241 O O . PRO A 1 423 ? -45.240 -20.091 7.690 1.00 36.03 423 PRO A O 1
ATOM 3244 N N . ARG A 1 424 ? -43.372 -18.802 7.617 1.00 25.36 424 ARG A N 1
ATOM 3245 C CA . ARG A 1 424 ? -43.271 -18.064 8.920 1.00 25.36 424 ARG A CA 1
ATOM 3246 C C . ARG A 1 424 ? -41.766 -17.805 9.205 1.00 25.36 424 ARG A C 1
ATOM 3248 O O . ARG A 1 424 ? -40.981 -18.710 8.979 1.00 25.36 424 ARG A O 1
ATOM 3255 N N . LEU A 1 425 ? -41.276 -16.647 9.671 1.00 24.59 425 LEU A N 1
ATOM 3256 C CA . LEU A 1 425 ? -41.911 -15.381 10.072 1.00 24.59 425 LEU A CA 1
ATOM 3257 C C . LEU A 1 425 ? -41.073 -14.156 9.603 1.00 24.59 425 LEU A C 1
ATOM 3259 O O . LEU A 1 425 ? -39.954 -14.295 9.130 1.00 24.59 425 LEU A O 1
ATOM 3263 N N . ARG A 1 426 ? -41.677 -12.967 9.725 1.00 21.94 426 ARG A N 1
ATOM 3264 C CA . ARG A 1 426 ? -41.190 -11.590 9.446 1.00 21.94 426 ARG A CA 1
ATOM 3265 C C . ARG A 1 426 ? -39.838 -11.227 10.127 1.00 21.94 426 ARG A C 1
ATOM 3267 O O . ARG A 1 426 ? -39.466 -11.914 11.066 1.00 21.94 426 ARG A O 1
ATOM 3274 N N . LEU A 1 427 ? -39.119 -10.141 9.780 1.00 21.25 427 LEU A N 1
ATOM 3275 C CA . LEU A 1 427 ? -39.556 -8.829 9.242 1.00 21.25 427 LEU A CA 1
ATOM 3276 C C . LEU A 1 427 ? -38.455 -8.072 8.436 1.00 21.25 427 LEU A C 1
ATOM 3278 O O . LEU A 1 427 ? -37.277 -8.243 8.704 1.00 21.25 427 LEU A O 1
ATOM 3282 N N . SER A 1 428 ? -38.887 -7.193 7.517 1.00 22.28 428 SER A N 1
ATOM 3283 C CA . SER A 1 428 ? -38.216 -6.005 6.925 1.00 22.28 428 SER A CA 1
ATOM 3284 C C . SER A 1 428 ? -36.726 -6.013 6.532 1.00 22.28 428 SER A C 1
ATOM 3286 O O . SER A 1 428 ? -35.839 -5.880 7.367 1.00 22.28 428 SER A O 1
ATOM 3288 N N . LEU A 1 429 ? -36.493 -5.880 5.221 1.00 20.83 429 LEU A N 1
ATOM 3289 C CA . LEU A 1 429 ? -35.331 -5.201 4.630 1.00 20.83 429 LEU A CA 1
ATOM 3290 C C . LEU A 1 429 ? -35.830 -3.920 3.931 1.00 20.83 429 LEU A C 1
ATOM 3292 O O . LEU A 1 429 ? -36.901 -3.968 3.321 1.00 20.83 429 LEU A O 1
ATOM 3296 N N . HIS A 1 430 ? -35.092 -2.803 3.961 1.00 21.39 430 HIS A N 1
ATOM 3297 C CA . HIS A 1 430 ? -35.381 -1.670 3.065 1.00 21.39 430 HIS A CA 1
ATOM 3298 C C . HIS A 1 430 ? -34.191 -0.718 2.870 1.00 21.39 430 HIS A C 1
ATOM 3300 O O . HIS A 1 430 ? -33.896 0.094 3.740 1.00 21.39 430 HIS A O 1
ATOM 3306 N N . LEU A 1 431 ? -33.547 -0.782 1.699 1.00 22.83 431 LEU A N 1
ATOM 3307 C CA . LEU A 1 431 ? -32.712 0.280 1.118 1.00 22.83 431 LEU A CA 1
ATOM 3308 C C . LEU A 1 431 ? -32.272 -0.138 -0.293 1.00 22.83 431 LEU A C 1
ATOM 3310 O O . LEU A 1 431 ? -31.756 -1.237 -0.451 1.00 22.83 431 LEU A O 1
ATOM 3314 N N . PHE A 1 432 ? -32.462 0.725 -1.297 1.00 21.92 432 PHE A N 1
ATOM 3315 C CA . PHE A 1 432 ? -31.372 1.252 -2.133 1.00 21.92 432 PHE A CA 1
ATOM 3316 C C . PHE A 1 432 ? -31.875 2.334 -3.107 1.00 21.92 432 PHE A C 1
ATOM 3318 O O . PHE A 1 432 ? -33.076 2.535 -3.272 1.00 21.92 432 PHE A O 1
ATOM 3325 N N . PHE A 1 433 ? -30.908 2.997 -3.746 1.00 19.78 433 PHE A N 1
ATOM 3326 C CA . PHE A 1 433 ? -30.969 4.254 -4.502 1.00 19.78 433 PHE A CA 1
ATOM 3327 C C . PHE A 1 433 ? -31.177 5.514 -3.631 1.00 19.78 433 PHE A C 1
ATOM 3329 O O . PHE A 1 433 ? -31.960 5.507 -2.692 1.00 19.78 433 PHE A O 1
ATOM 3336 N N . SER A 1 434 ? -30.474 6.628 -3.880 1.00 21.72 434 SER A N 1
ATOM 3337 C CA . SER A 1 434 ? -29.597 6.932 -5.028 1.00 21.72 434 SER A CA 1
ATOM 3338 C C . SER A 1 434 ? -28.256 7.574 -4.639 1.00 21.72 434 SER A C 1
ATOM 3340 O O . SER A 1 434 ? -28.122 8.174 -3.577 1.00 21.72 434 SER A O 1
ATOM 3342 N N . LEU A 1 435 ? -27.269 7.453 -5.532 1.00 25.69 435 LEU A N 1
ATOM 3343 C CA . LEU A 1 435 ? -25.925 8.028 -5.418 1.00 25.69 435 LEU A CA 1
ATOM 3344 C C . LEU A 1 435 ? -25.768 9.261 -6.313 1.00 25.69 435 LEU A C 1
ATOM 3346 O O . LEU A 1 435 ? -26.188 9.234 -7.468 1.00 25.69 435 LEU A O 1
ATOM 3350 N N . LYS A 1 436 ? -25.050 10.262 -5.798 1.00 23.20 436 LYS A N 1
ATOM 3351 C CA . LYS A 1 436 ? -24.104 11.169 -6.483 1.00 23.20 436 LYS A CA 1
ATOM 3352 C C . LYS A 1 436 ? -23.399 11.949 -5.356 1.00 23.20 436 LYS A C 1
ATOM 3354 O O . LYS A 1 436 ? -24.084 12.393 -4.444 1.00 23.20 436 LYS A O 1
ATOM 3359 N N . SER A 1 437 ? -22.080 12.016 -5.182 1.00 24.55 437 SER A N 1
ATOM 3360 C CA . SER A 1 437 ? -20.895 12.100 -6.053 1.00 24.55 437 SER A CA 1
ATOM 3361 C C . SER A 1 437 ? -20.194 13.415 -5.701 1.00 24.55 437 SER A C 1
ATOM 3363 O O . SER A 1 437 ? -20.737 14.467 -6.008 1.00 24.55 437 SER A O 1
ATOM 3365 N N . GLU A 1 438 ? -19.010 13.354 -5.098 1.00 23.47 438 GLU A N 1
ATOM 3366 C CA . GLU A 1 438 ? -17.960 14.374 -5.234 1.00 23.47 438 GLU A CA 1
ATOM 3367 C C . GLU A 1 438 ? -16.647 13.810 -4.677 1.00 23.47 438 GLU A C 1
ATOM 3369 O O . GLU A 1 438 ? -16.663 12.891 -3.856 1.00 23.47 438 GLU A O 1
ATOM 3374 N N . CYS A 1 439 ? -15.514 14.269 -5.212 1.00 23.33 439 CYS A N 1
ATOM 3375 C CA . CYS A 1 439 ? -14.236 13.562 -5.120 1.00 23.33 439 CYS A CA 1
ATOM 3376 C C . CYS A 1 439 ? -13.053 14.537 -5.184 1.00 23.33 439 CYS A C 1
ATOM 3378 O O . CYS A 1 439 ? -12.841 15.162 -6.223 1.00 23.33 439 CYS A O 1
ATOM 3380 N N . SER A 1 440 ? -12.231 14.596 -4.130 1.00 25.45 440 SER A N 1
ATOM 3381 C CA . SER A 1 440 ? -10.933 15.287 -4.162 1.00 25.45 440 SER A CA 1
ATOM 3382 C C . SER A 1 440 ? -9.994 14.879 -3.011 1.00 25.45 440 SER A C 1
ATOM 3384 O O . SER A 1 440 ? -10.298 15.132 -1.852 1.00 25.45 440 SER A O 1
ATOM 3386 N N . THR A 1 441 ? -8.834 14.320 -3.382 1.00 23.22 441 THR A N 1
ATOM 3387 C CA . THR A 1 441 ? -7.475 14.581 -2.835 1.00 23.22 441 THR A CA 1
ATOM 3388 C C . THR A 1 441 ? -7.185 14.563 -1.320 1.00 23.22 441 THR A C 1
ATOM 3390 O O . THR A 1 441 ? -7.742 15.342 -0.556 1.00 23.22 441 THR A O 1
ATOM 3393 N N . GLY A 1 442 ? -6.124 13.836 -0.938 1.00 25.84 442 GLY A N 1
ATOM 3394 C CA . GLY A 1 442 ? -5.366 14.015 0.314 1.00 25.84 442 GLY A CA 1
ATOM 3395 C C . GLY A 1 442 ? -3.844 13.832 0.084 1.00 25.84 442 GLY A C 1
ATOM 3396 O O . GLY A 1 442 ? -3.491 13.085 -0.836 1.00 25.84 442 GLY A O 1
ATOM 3397 N N . PRO A 1 443 ? -2.946 14.512 0.835 1.00 39.56 443 PRO A N 1
ATOM 3398 C CA . PRO A 1 443 ? -1.495 14.521 0.582 1.00 39.56 443 PRO A CA 1
ATOM 3399 C C . PRO A 1 443 ? -0.636 13.622 1.508 1.00 39.56 443 PRO A C 1
ATOM 3401 O O . PRO A 1 443 ? -1.107 13.042 2.481 1.00 39.56 443 PRO A O 1
ATOM 3404 N N . VAL A 1 444 ? 0.658 13.545 1.167 1.00 34.88 444 VAL A N 1
ATOM 3405 C CA . VAL A 1 444 ? 1.772 12.812 1.815 1.00 34.88 444 VAL A CA 1
ATOM 3406 C C . VAL A 1 444 ? 1.956 13.129 3.303 1.00 34.88 444 VAL A C 1
ATOM 3408 O O . VAL A 1 444 ? 1.997 14.307 3.653 1.00 34.88 444 VAL A O 1
ATOM 3411 N N . LEU A 1 445 ? 2.251 12.116 4.141 1.00 31.16 445 LEU A N 1
ATOM 3412 C CA . LEU A 1 445 ? 2.964 12.329 5.416 1.00 31.16 445 LEU A CA 1
ATOM 3413 C C . LEU A 1 445 ? 3.599 11.043 6.016 1.00 31.16 445 LEU A C 1
ATOM 3415 O O . LEU A 1 445 ? 2.977 10.394 6.853 1.00 31.16 445 LEU A O 1
ATOM 3419 N N . MET A 1 446 ? 4.836 10.664 5.635 1.00 39.31 446 MET A N 1
ATOM 3420 C CA . MET A 1 446 ? 5.535 9.534 6.303 1.00 39.31 446 MET A CA 1
ATOM 3421 C C . MET A 1 446 ? 7.078 9.597 6.429 1.00 39.31 446 MET A C 1
ATOM 3423 O O . MET A 1 446 ? 7.642 8.809 7.185 1.00 39.31 446 MET A O 1
ATOM 3427 N N . ASP A 1 447 ? 7.787 10.532 5.786 1.00 40.50 447 ASP A N 1
ATOM 3428 C CA . ASP A 1 447 ? 9.268 10.560 5.829 1.00 40.50 447 ASP A CA 1
ATOM 3429 C C . ASP A 1 447 ? 9.881 11.122 7.133 1.00 40.50 447 ASP A C 1
ATOM 3431 O O . ASP A 1 447 ? 11.038 10.842 7.461 1.00 40.50 447 ASP A O 1
ATOM 3435 N N . CYS A 1 448 ? 9.117 11.892 7.916 1.00 48.91 448 CYS A N 1
ATOM 3436 C CA . CYS A 1 448 ? 9.634 12.692 9.036 1.00 48.91 448 CYS A CA 1
ATOM 3437 C C . CYS A 1 448 ? 10.303 11.883 10.166 1.00 48.91 448 CYS A C 1
ATOM 3439 O O . CYS A 1 448 ? 11.286 12.341 10.754 1.00 48.91 448 CYS A O 1
ATOM 3441 N N . ASN A 1 449 ? 9.805 10.681 10.470 1.00 65.31 449 ASN A N 1
ATOM 3442 C CA . ASN A 1 449 ? 10.281 9.905 11.623 1.00 65.31 449 ASN A CA 1
ATOM 3443 C C . ASN A 1 449 ? 11.681 9.317 11.390 1.00 65.31 449 ASN A C 1
ATOM 3445 O O . ASN A 1 449 ? 12.487 9.241 12.319 1.00 65.31 449 ASN A O 1
ATOM 3449 N N . ARG A 1 450 ? 12.002 8.950 10.141 1.00 77.94 450 ARG A N 1
ATOM 3450 C CA . ARG A 1 450 ? 13.291 8.343 9.778 1.00 77.94 450 ARG A CA 1
ATOM 3451 C C . ARG A 1 450 ? 14.444 9.340 9.900 1.00 77.94 450 ARG A C 1
ATOM 3453 O O . ARG A 1 450 ? 15.512 8.978 10.393 1.00 77.94 450 ARG A O 1
ATOM 3460 N N . GLU A 1 451 ? 14.232 10.592 9.494 1.00 72.75 451 GLU A N 1
ATOM 3461 C CA . GLU A 1 451 ? 15.238 11.643 9.674 1.00 72.75 451 GLU A CA 1
ATOM 3462 C C . GLU A 1 451 ? 15.501 11.946 11.150 1.00 72.75 451 GLU A C 1
ATOM 3464 O O . GLU A 1 451 ? 16.655 12.061 11.556 1.00 72.75 451 GLU A O 1
ATOM 3469 N N . GLU A 1 452 ? 14.452 12.060 11.966 1.00 77.81 452 GLU A N 1
ATOM 3470 C CA . GLU A 1 452 ? 14.596 12.367 13.393 1.00 77.81 452 GLU A CA 1
ATOM 3471 C C . GLU A 1 452 ? 15.249 11.201 14.161 1.00 77.81 452 GLU A C 1
ATOM 3473 O O . GLU A 1 452 ? 16.078 11.435 15.042 1.00 77.81 452 GLU A O 1
ATOM 3478 N N . ALA A 1 453 ? 14.988 9.948 13.770 1.00 84.44 453 ALA A N 1
ATOM 3479 C CA . ALA A 1 453 ? 15.708 8.781 14.285 1.00 84.44 453 ALA A CA 1
ATOM 3480 C C . ALA A 1 453 ? 17.206 8.802 13.922 1.00 84.44 453 ALA A C 1
ATOM 3482 O O . ALA A 1 453 ? 18.057 8.559 14.783 1.00 84.44 453 ALA A O 1
ATOM 3483 N N . LEU A 1 454 ? 17.551 9.151 12.674 1.00 84.69 454 LEU A N 1
ATOM 3484 C CA . LEU A 1 454 ? 18.944 9.321 12.235 1.00 84.69 454 LEU A CA 1
ATOM 3485 C C . LEU A 1 454 ? 19.652 10.447 13.007 1.00 84.69 454 LEU A C 1
ATOM 3487 O O . LEU A 1 454 ? 20.772 10.250 13.485 1.00 84.69 454 LEU A O 1
ATOM 3491 N N . ARG A 1 455 ? 18.991 11.599 13.196 1.00 86.94 455 ARG A N 1
ATOM 3492 C CA . ARG A 1 455 ? 19.506 12.709 14.021 1.00 86.94 455 ARG A CA 1
ATOM 3493 C C . ARG A 1 455 ? 19.744 12.261 15.464 1.00 86.94 455 ARG A C 1
ATOM 3495 O O . ARG A 1 455 ? 20.824 12.504 16.004 1.00 86.94 455 ARG A O 1
ATOM 3502 N N . ALA A 1 456 ? 18.782 11.565 16.073 1.00 88.88 456 ALA A N 1
ATOM 3503 C CA . ALA A 1 456 ? 18.906 11.038 17.430 1.00 88.88 456 ALA A CA 1
ATOM 3504 C C . ALA A 1 456 ? 20.084 10.052 17.560 1.00 88.88 456 ALA A C 1
ATOM 3506 O O . ALA A 1 456 ? 20.890 10.191 18.483 1.00 88.88 456 ALA A O 1
ATOM 3507 N N . LYS A 1 457 ? 20.264 9.126 16.607 1.00 92.19 457 LYS A N 1
ATOM 3508 C CA . LYS A 1 457 ? 21.420 8.212 16.579 1.00 92.19 457 LYS A CA 1
ATOM 3509 C C . LYS A 1 457 ? 22.755 8.966 16.569 1.00 92.19 457 LYS A C 1
ATOM 3511 O O . LYS A 1 457 ? 23.584 8.703 17.434 1.00 92.19 457 LYS A O 1
ATOM 3516 N N . VAL A 1 458 ? 22.934 9.955 15.689 1.00 91.69 458 VAL A N 1
ATOM 3517 C CA . VAL A 1 458 ? 24.177 10.759 15.621 1.00 91.69 458 VAL A CA 1
ATOM 3518 C C . VAL A 1 458 ? 24.438 11.539 16.921 1.00 91.69 458 VAL A C 1
ATOM 3520 O O . VAL A 1 458 ? 25.587 11.725 17.325 1.00 91.69 458 VAL A O 1
ATOM 3523 N N . ILE A 1 459 ? 23.390 11.989 17.619 1.00 89.94 459 ILE A N 1
ATOM 3524 C CA . ILE A 1 459 ? 23.526 12.642 18.933 1.00 89.94 459 ILE A CA 1
ATOM 3525 C C . ILE A 1 459 ? 23.936 11.628 20.018 1.00 89.94 459 ILE A C 1
ATOM 3527 O O . ILE A 1 459 ? 24.730 11.962 20.901 1.00 89.94 459 ILE A O 1
ATOM 3531 N N . ALA A 1 460 ? 23.432 10.394 19.958 1.00 92.12 460 ALA A N 1
ATOM 3532 C CA . ALA A 1 460 ? 23.815 9.328 20.880 1.00 92.12 460 ALA A CA 1
ATOM 3533 C C . ALA A 1 460 ? 25.260 8.843 20.650 1.00 92.12 460 ALA A C 1
ATOM 3535 O O . ALA A 1 460 ? 25.998 8.698 21.623 1.00 92.12 460 ALA A O 1
ATOM 3536 N N . GLU A 1 461 ? 25.700 8.696 19.395 1.00 91.50 461 GLU A N 1
ATOM 3537 C CA . GLU A 1 461 ? 27.094 8.383 19.029 1.00 91.50 461 GLU A CA 1
ATOM 3538 C C . GLU A 1 461 ? 28.068 9.409 19.637 1.00 91.50 461 GLU A C 1
ATOM 3540 O O . GLU A 1 461 ? 28.975 9.037 20.384 1.00 91.50 461 GLU A O 1
ATOM 3545 N N . LYS A 1 462 ? 27.801 10.711 19.453 1.00 91.31 462 LYS A N 1
ATOM 3546 C CA . LYS A 1 462 ? 28.592 11.804 20.056 1.00 91.31 462 LYS A CA 1
ATOM 3547 C C . LYS A 1 462 ? 28.621 11.773 21.588 1.00 91.31 462 LYS A C 1
ATOM 3549 O O . LYS A 1 462 ? 29.609 12.182 22.198 1.00 91.31 462 LYS A O 1
ATOM 3554 N N . LYS A 1 463 ? 27.562 11.277 22.237 1.00 88.50 463 LYS A N 1
ATOM 3555 C CA . LYS A 1 463 ? 27.552 11.072 23.695 1.00 88.50 463 LYS A CA 1
ATOM 3556 C C . LYS A 1 463 ? 28.399 9.877 24.133 1.00 88.50 463 LYS A C 1
ATOM 3558 O O . LYS A 1 463 ? 28.993 9.934 25.205 1.00 88.50 463 LYS A O 1
ATOM 3563 N N . MET A 1 464 ? 28.519 8.831 23.316 1.00 90.75 464 MET A N 1
ATOM 3564 C CA . MET A 1 464 ? 29.440 7.717 23.587 1.00 90.75 464 MET A CA 1
ATOM 3565 C C . MET A 1 464 ? 30.901 8.152 23.425 1.00 90.75 464 MET A C 1
ATOM 3567 O O . MET A 1 464 ? 31.737 7.801 24.256 1.00 90.75 464 MET A O 1
ATOM 3571 N N . GLU A 1 465 ? 31.201 8.989 22.425 1.00 90.25 465 GLU A N 1
ATOM 3572 C CA . GLU A 1 465 ? 32.509 9.649 22.283 1.00 90.25 465 GLU A CA 1
ATOM 3573 C C . GLU A 1 465 ? 32.846 10.501 23.520 1.00 90.25 465 GLU A C 1
ATOM 3575 O O . GLU A 1 465 ? 33.956 10.417 24.052 1.00 90.25 465 GLU A O 1
ATOM 3580 N N . SER A 1 466 ? 31.870 11.250 24.052 1.00 87.69 466 SER A N 1
ATOM 3581 C CA . SER A 1 466 ? 32.021 12.013 25.302 1.00 87.69 466 SER A CA 1
ATOM 3582 C C . SER A 1 466 ? 31.901 11.172 26.586 1.00 87.69 466 SER A C 1
ATOM 3584 O O . SER A 1 466 ? 31.856 11.748 27.674 1.00 87.69 466 SER A O 1
ATOM 3586 N N . LYS A 1 467 ? 31.830 9.835 26.484 1.00 87.00 467 LYS A N 1
ATOM 3587 C CA . LYS A 1 467 ? 31.656 8.867 27.592 1.00 87.00 467 LYS A CA 1
ATOM 3588 C C . LYS A 1 467 ? 30.398 9.065 28.457 1.00 87.00 467 LYS A C 1
ATOM 3590 O O . LYS A 1 467 ? 30.312 8.518 29.550 1.00 87.00 467 LYS A O 1
ATOM 3595 N N . ASP A 1 468 ? 29.399 9.796 27.968 1.00 90.31 468 ASP A N 1
ATOM 3596 C CA . ASP A 1 468 ? 28.075 9.915 28.586 1.00 90.31 468 ASP A CA 1
ATOM 3597 C C . ASP A 1 468 ? 27.200 8.725 28.160 1.00 90.31 468 ASP A C 1
ATOM 3599 O O . ASP A 1 468 ? 26.245 8.868 27.396 1.00 90.31 468 ASP A O 1
ATOM 3603 N N . PHE A 1 469 ? 27.539 7.519 28.624 1.00 90.12 469 PHE A N 1
ATOM 3604 C CA . PHE A 1 469 ? 26.817 6.297 28.249 1.00 90.12 469 PHE A CA 1
ATOM 3605 C C . PHE A 1 469 ? 25.374 6.284 28.773 1.00 90.12 469 PHE A C 1
ATOM 3607 O O . PHE A 1 469 ? 24.469 5.793 28.095 1.00 90.12 469 PHE A O 1
ATOM 3614 N N . THR A 1 470 ? 25.123 6.899 29.934 1.00 88.81 470 THR A N 1
ATOM 3615 C CA . THR A 1 470 ? 23.770 7.070 30.487 1.00 88.81 470 THR A CA 1
ATOM 3616 C C . THR A 1 470 ? 22.897 7.979 29.609 1.00 88.81 470 THR A C 1
ATOM 3618 O O . THR A 1 470 ? 21.733 7.648 29.356 1.00 88.81 470 THR A O 1
ATOM 3621 N N . GLY A 1 471 ? 23.425 9.108 29.123 1.00 84.69 471 GLY A N 1
ATOM 3622 C CA . GLY A 1 471 ? 22.724 10.001 28.198 1.00 84.69 471 GLY A CA 1
ATOM 3623 C C . GLY A 1 471 ? 22.631 9.441 26.779 1.00 84.69 471 GLY A C 1
ATOM 3624 O O . GLY A 1 471 ? 21.573 9.552 26.156 1.00 84.69 471 GLY A O 1
ATOM 3625 N N . ALA A 1 472 ? 23.685 8.779 26.292 1.00 90.75 472 ALA A N 1
ATOM 3626 C CA . ALA A 1 472 ? 23.684 8.073 25.013 1.00 90.75 472 ALA A CA 1
ATOM 3627 C C . ALA A 1 472 ? 22.576 7.018 24.978 1.00 90.75 472 ALA A C 1
ATOM 3629 O O . ALA A 1 472 ? 21.765 7.039 24.059 1.00 90.75 472 ALA A O 1
ATOM 3630 N N . ARG A 1 473 ? 22.450 6.179 26.021 1.00 92.62 473 ARG A N 1
ATOM 3631 C CA . ARG A 1 473 ? 21.386 5.164 26.123 1.00 92.62 473 ARG A CA 1
ATOM 3632 C C . ARG A 1 473 ? 19.986 5.762 25.979 1.00 92.62 473 ARG A C 1
ATOM 3634 O O . ARG A 1 473 ? 19.166 5.196 25.269 1.00 92.62 473 ARG A O 1
ATOM 3641 N N . LYS A 1 474 ? 19.704 6.906 26.615 1.00 90.69 474 LYS A N 1
ATOM 3642 C CA . LYS A 1 474 ? 18.387 7.571 26.518 1.00 90.69 474 LYS A CA 1
ATOM 3643 C C . LYS A 1 474 ? 18.062 8.002 25.087 1.00 90.69 474 LYS A C 1
ATOM 3645 O O . LYS A 1 474 ? 16.944 7.800 24.626 1.00 90.69 474 LYS A O 1
ATOM 3650 N N . ILE A 1 475 ? 19.034 8.583 24.384 1.00 88.50 475 ILE A N 1
ATOM 3651 C CA . ILE A 1 475 ? 18.829 9.082 23.018 1.00 88.50 475 ILE A CA 1
ATOM 3652 C C . ILE A 1 475 ? 18.873 7.930 21.997 1.00 88.50 475 ILE A C 1
ATOM 3654 O O . ILE A 1 475 ? 18.123 7.952 21.027 1.00 88.50 475 ILE A O 1
ATOM 3658 N N . ALA A 1 476 ? 19.653 6.880 22.260 1.00 88.56 476 ALA A N 1
ATOM 3659 C CA . ALA A 1 476 ? 19.654 5.634 21.499 1.00 88.56 476 ALA A CA 1
ATOM 3660 C C . ALA A 1 476 ? 18.303 4.902 21.582 1.00 88.56 476 ALA A C 1
ATOM 3662 O O . ALA A 1 476 ? 17.803 4.440 20.561 1.00 88.56 476 ALA A O 1
ATOM 3663 N N . LEU A 1 477 ? 17.680 4.859 22.769 1.00 89.38 477 LEU A N 1
ATOM 3664 C CA . LEU A 1 477 ? 16.314 4.351 22.939 1.00 89.38 477 LEU A CA 1
ATOM 3665 C C . LEU A 1 477 ? 15.308 5.214 22.164 1.00 89.38 477 LEU A C 1
ATOM 3667 O O . LEU A 1 477 ? 14.530 4.666 21.393 1.00 89.38 477 LEU A O 1
ATOM 3671 N N . LYS A 1 478 ? 15.383 6.555 22.258 1.00 87.44 478 LYS A N 1
ATOM 3672 C CA . LYS A 1 478 ? 14.529 7.450 21.447 1.00 87.44 478 LYS A CA 1
ATOM 3673 C C . LYS A 1 478 ? 14.699 7.183 19.942 1.00 87.44 478 LYS A C 1
ATOM 3675 O O . LYS A 1 478 ? 13.711 7.123 19.222 1.00 87.44 478 LYS A O 1
ATOM 3680 N N . ALA A 1 479 ? 15.932 6.996 19.465 1.00 86.75 479 ALA A N 1
ATOM 3681 C CA . ALA A 1 479 ? 16.213 6.673 18.065 1.00 86.75 479 ALA A CA 1
ATOM 3682 C C . ALA A 1 479 ? 15.610 5.319 17.645 1.00 86.75 479 ALA A C 1
ATOM 3684 O O . ALA A 1 479 ? 15.041 5.225 16.561 1.00 86.75 479 ALA A O 1
ATOM 3685 N N . GLN A 1 480 ? 15.684 4.305 18.516 1.00 87.81 480 GLN A N 1
ATOM 3686 C CA . GLN A 1 480 ? 15.070 2.994 18.291 1.00 87.81 480 GLN A CA 1
ATOM 3687 C C . GLN A 1 480 ? 13.534 3.065 18.271 1.00 87.81 480 GLN A C 1
ATOM 3689 O O . GLN A 1 480 ? 12.916 2.418 17.436 1.00 87.81 480 GLN A O 1
ATOM 3694 N N . GLN A 1 481 ? 12.911 3.862 19.143 1.00 87.12 481 GLN A N 1
ATOM 3695 C CA . GLN A 1 481 ? 11.452 4.039 19.162 1.00 87.12 481 GLN A CA 1
ATOM 3696 C C . GLN A 1 481 ? 10.944 4.814 17.936 1.00 87.12 481 GLN A C 1
ATOM 3698 O O . GLN A 1 481 ? 9.922 4.462 17.357 1.00 87.12 481 GLN A O 1
ATOM 3703 N N . LEU A 1 482 ? 11.680 5.841 17.495 1.00 81.88 482 LEU A N 1
ATOM 3704 C CA . LEU A 1 482 ? 11.339 6.614 16.295 1.00 81.88 482 LEU A CA 1
ATOM 3705 C C . LEU A 1 482 ? 11.477 5.806 14.994 1.00 81.88 482 LEU A C 1
ATOM 3707 O O . LEU A 1 482 ? 10.759 6.080 14.031 1.00 81.88 482 LEU A O 1
ATOM 3711 N N . TYR A 1 483 ? 12.412 4.850 14.943 1.00 83.44 483 TYR A N 1
ATOM 3712 C CA . TYR A 1 483 ? 12.617 3.961 13.798 1.00 83.44 483 TYR A CA 1
ATOM 3713 C C . TYR A 1 483 ? 13.316 2.656 14.249 1.00 83.44 483 TYR A C 1
ATOM 3715 O O . TYR A 1 483 ? 14.544 2.633 14.361 1.00 83.44 483 TYR A O 1
ATOM 3723 N N . PRO A 1 484 ? 12.580 1.556 14.508 1.00 78.75 484 PRO A N 1
ATOM 3724 C CA . PRO A 1 484 ? 13.170 0.316 15.032 1.00 78.75 484 PRO A CA 1
ATOM 3725 C C . PRO A 1 484 ? 14.231 -0.319 14.122 1.00 78.75 484 PRO A C 1
ATOM 3727 O O . PRO A 1 484 ? 15.239 -0.827 14.615 1.00 78.75 484 PRO A O 1
ATOM 3730 N N . ASP A 1 485 ? 14.061 -0.211 12.800 1.00 77.50 485 ASP A N 1
ATOM 3731 C CA . ASP A 1 485 ? 14.966 -0.761 11.776 1.00 77.50 485 ASP A CA 1
ATOM 3732 C C . ASP A 1 485 ? 16.257 0.068 11.570 1.00 77.50 485 ASP A C 1
ATOM 3734 O O . ASP A 1 485 ? 16.898 0.004 10.516 1.00 77.50 485 ASP A O 1
ATOM 3738 N N . LEU A 1 486 ? 16.649 0.909 12.535 1.00 81.69 486 LEU A N 1
ATOM 3739 C CA . LEU A 1 486 ? 17.801 1.798 12.384 1.00 81.69 486 LEU A CA 1
ATOM 3740 C C . LEU A 1 486 ? 19.120 1.027 12.540 1.00 81.69 486 LEU A C 1
ATOM 3742 O O . LEU A 1 486 ? 19.445 0.515 13.613 1.00 81.69 486 LEU A O 1
ATOM 3746 N N . GLU A 1 487 ? 19.912 0.975 11.466 1.00 80.94 487 GLU A N 1
ATOM 3747 C CA . GLU A 1 487 ? 21.131 0.161 11.391 1.00 80.94 487 GLU A CA 1
ATOM 3748 C C . GLU A 1 487 ? 22.041 0.306 12.622 1.00 80.94 487 GLU A C 1
ATOM 3750 O O . GLU A 1 487 ? 22.449 1.408 13.006 1.00 80.94 487 GLU A O 1
ATOM 3755 N N . ASN A 1 488 ? 22.402 -0.837 13.209 1.00 83.94 488 ASN A N 1
ATOM 3756 C CA . ASN A 1 488 ? 23.295 -0.981 14.362 1.00 83.94 488 ASN A CA 1
ATOM 3757 C C . ASN A 1 488 ? 22.824 -0.320 15.681 1.00 83.94 488 ASN A C 1
ATOM 3759 O O . ASN A 1 488 ? 23.576 -0.346 16.657 1.00 83.94 488 ASN A O 1
ATOM 3763 N N . ILE A 1 489 ? 21.583 0.183 15.788 1.00 88.00 489 ILE A N 1
ATOM 3764 C CA . ILE A 1 489 ? 21.088 0.825 17.027 1.00 88.00 489 ILE A CA 1
ATOM 3765 C C . ILE A 1 489 ? 21.133 -0.115 18.246 1.00 88.00 489 ILE A C 1
ATOM 3767 O O . ILE A 1 489 ? 21.547 0.286 19.333 1.00 88.00 489 ILE A O 1
ATOM 3771 N N . ALA A 1 490 ? 20.819 -1.401 18.056 1.00 86.31 490 ALA A N 1
ATOM 3772 C CA . ALA A 1 490 ? 20.891 -2.411 19.112 1.00 86.31 490 ALA A CA 1
ATOM 3773 C C . ALA A 1 490 ? 22.331 -2.658 19.608 1.00 86.31 490 ALA A C 1
ATOM 3775 O O . ALA A 1 490 ? 22.552 -2.812 20.807 1.00 86.31 490 ALA A O 1
ATOM 3776 N N . GLN A 1 491 ? 23.326 -2.645 18.712 1.00 87.94 491 GLN A N 1
ATOM 3777 C CA . GLN A 1 491 ? 24.742 -2.756 19.094 1.00 87.94 491 GLN A CA 1
ATOM 3778 C C . GLN A 1 491 ? 25.177 -1.554 19.944 1.00 87.94 491 GLN A C 1
ATOM 3780 O O . GLN A 1 491 ? 25.858 -1.722 20.955 1.00 87.94 491 GLN A O 1
ATOM 3785 N N . MET A 1 492 ? 24.745 -0.355 19.548 1.00 89.19 492 MET A N 1
ATOM 3786 C CA . MET A 1 492 ? 25.016 0.907 20.237 1.00 89.19 492 MET A CA 1
ATOM 3787 C C . MET A 1 492 ? 24.419 0.921 21.656 1.00 89.19 492 MET A C 1
ATOM 3789 O O . MET A 1 492 ? 25.084 1.315 22.617 1.00 89.19 492 MET A O 1
ATOM 3793 N N . LEU A 1 493 ? 23.193 0.407 21.802 1.00 90.81 493 LEU A N 1
ATOM 3794 C CA . LEU A 1 493 ? 22.520 0.236 23.090 1.00 90.81 493 LEU A CA 1
ATOM 3795 C C . LEU A 1 493 ? 23.270 -0.721 24.019 1.00 90.81 493 LEU A C 1
ATOM 3797 O O . LEU A 1 493 ? 23.524 -0.350 25.161 1.00 90.81 493 LEU A O 1
ATOM 3801 N N . ILE A 1 494 ? 23.688 -1.900 23.542 1.00 88.75 494 ILE A N 1
ATOM 3802 C CA . ILE A 1 494 ? 24.397 -2.895 24.372 1.00 88.75 494 ILE A CA 1
ATOM 3803 C C . ILE A 1 494 ? 25.717 -2.324 24.925 1.00 88.75 494 ILE A C 1
ATOM 3805 O O . ILE A 1 494 ? 26.034 -2.547 26.095 1.00 88.75 494 ILE A O 1
ATOM 3809 N N . VAL A 1 495 ? 26.455 -1.531 24.133 1.00 89.75 495 VAL A N 1
ATOM 3810 C CA . VAL A 1 495 ? 27.655 -0.815 24.615 1.00 89.75 495 VAL A CA 1
ATOM 3811 C C . VAL A 1 495 ? 27.291 0.140 25.751 1.00 89.75 495 VAL A C 1
ATOM 3813 O O . VAL A 1 495 ? 27.918 0.105 26.810 1.00 89.75 495 VAL A O 1
ATOM 3816 N N . CYS A 1 496 ? 26.256 0.966 25.563 1.00 90.81 496 CYS A N 1
ATOM 3817 C CA . CYS A 1 496 ? 25.815 1.904 26.594 1.00 90.81 496 CYS A CA 1
ATOM 3818 C C . CYS A 1 496 ? 25.333 1.187 27.864 1.00 90.81 496 CYS A C 1
ATOM 3820 O O . CYS A 1 496 ? 25.599 1.656 28.968 1.00 90.81 496 CYS A O 1
ATOM 3822 N N . GLU A 1 497 ? 24.636 0.057 27.732 1.00 88.88 497 GLU A N 1
ATOM 3823 C CA . GLU A 1 497 ? 24.125 -0.717 28.865 1.00 88.88 497 GLU A CA 1
ATOM 3824 C C . GLU A 1 497 ? 25.229 -1.350 29.710 1.00 88.88 497 GLU A C 1
ATOM 3826 O O . GLU A 1 497 ? 25.169 -1.235 30.932 1.00 88.88 497 GLU A O 1
ATOM 3831 N N . VAL A 1 498 ? 26.249 -1.959 29.095 1.00 90.19 498 VAL A N 1
ATOM 3832 C CA . VAL A 1 498 ? 27.376 -2.547 29.841 1.00 90.19 498 VAL A CA 1
ATOM 3833 C C . VAL A 1 498 ? 28.140 -1.476 30.624 1.00 90.19 498 VAL A C 1
ATOM 3835 O O . VAL A 1 498 ? 28.461 -1.699 31.793 1.00 90.19 498 VAL A O 1
ATOM 3838 N N . HIS A 1 499 ? 28.359 -0.292 30.040 1.00 89.56 499 HIS A N 1
ATOM 3839 C CA . HIS A 1 499 ? 28.955 0.836 30.768 1.00 89.56 499 HIS A CA 1
ATOM 3840 C C . HIS A 1 499 ? 28.040 1.360 31.881 1.00 89.56 499 HIS A C 1
ATOM 3842 O O . HIS A 1 499 ? 28.512 1.551 32.998 1.00 89.56 499 HIS A O 1
ATOM 3848 N N . CYS A 1 500 ? 26.726 1.480 31.647 1.00 87.38 500 CYS A N 1
ATOM 3849 C CA . CYS A 1 500 ? 25.767 1.842 32.702 1.00 87.38 500 CYS A CA 1
ATOM 3850 C C . CYS A 1 500 ? 25.779 0.847 33.880 1.00 87.38 500 CYS A C 1
ATOM 3852 O O . CYS A 1 500 ? 25.668 1.271 35.030 1.00 87.38 500 CYS A O 1
ATOM 3854 N N . SER A 1 501 ? 25.908 -0.461 33.624 1.00 85.00 501 SER A N 1
ATOM 3855 C CA . SER A 1 501 ? 26.021 -1.480 34.681 1.00 85.00 501 SER A CA 1
ATOM 3856 C C . SER A 1 501 ? 27.368 -1.415 35.414 1.00 85.00 501 SER A C 1
ATOM 3858 O O . SER A 1 501 ? 27.412 -1.587 36.629 1.00 85.00 501 SER A O 1
ATOM 3860 N N . ALA A 1 502 ? 28.467 -1.112 34.716 1.00 83.75 502 ALA A N 1
ATOM 3861 C CA . ALA A 1 502 ? 29.787 -0.932 35.331 1.00 83.75 502 ALA A CA 1
ATOM 3862 C C . ALA A 1 502 ? 29.906 0.367 36.160 1.00 83.75 502 ALA A C 1
ATOM 3864 O O . ALA A 1 502 ? 30.657 0.420 37.139 1.00 83.75 502 ALA A O 1
ATOM 3865 N N . GLU A 1 503 ? 29.141 1.404 35.806 1.00 81.56 503 GLU A N 1
ATOM 3866 C CA . GLU A 1 503 ? 28.957 2.622 36.608 1.00 81.56 503 GLU A CA 1
ATOM 3867 C C . GLU A 1 503 ? 28.120 2.360 37.878 1.00 81.56 503 GLU A C 1
ATOM 3869 O O . GLU A 1 503 ? 28.365 2.977 38.919 1.00 81.56 503 GLU A O 1
ATOM 3874 N N . GLN A 1 504 ? 27.176 1.410 37.833 1.00 73.38 504 GLN A N 1
ATOM 3875 C CA . GLN A 1 504 ? 26.333 0.998 38.966 1.00 73.38 504 GLN A CA 1
ATOM 3876 C C . GLN A 1 504 ? 27.077 0.069 39.939 1.00 73.38 504 GLN A C 1
ATOM 3878 O O . GLN A 1 504 ? 26.798 -1.122 40.072 1.00 73.38 504 GLN A O 1
ATOM 3883 N N . LYS A 1 505 ? 28.036 0.648 40.663 1.00 71.50 505 LYS A N 1
ATOM 3884 C CA . LYS A 1 505 ? 28.824 -0.055 41.682 1.00 71.50 505 LYS A CA 1
ATOM 3885 C C . LYS A 1 505 ? 27.979 -0.518 42.872 1.00 71.50 505 LYS A C 1
ATOM 3887 O O . LYS A 1 505 ? 27.202 0.255 43.438 1.00 71.50 505 LYS A O 1
ATOM 3892 N N . LEU A 1 506 ? 28.204 -1.759 43.297 1.00 63.28 506 LEU A N 1
ATOM 3893 C CA . LEU A 1 506 ? 27.627 -2.344 44.508 1.00 63.28 506 LEU A CA 1
ATOM 3894 C C . LEU A 1 506 ? 28.599 -2.208 45.693 1.00 63.28 506 LEU A C 1
ATOM 3896 O O . LEU A 1 506 ? 29.815 -2.167 45.517 1.00 63.28 506 LEU A O 1
ATOM 3900 N N . PHE A 1 507 ? 28.026 -2.116 46.901 1.00 49.72 507 PHE A N 1
ATOM 3901 C CA . PHE A 1 507 ? 28.667 -1.959 48.222 1.00 49.72 507 PHE A CA 1
ATOM 3902 C C . PHE A 1 507 ? 30.210 -1.918 48.252 1.00 49.72 507 PHE A C 1
ATOM 3904 O O . PHE A 1 507 ? 30.900 -2.918 48.463 1.00 49.72 507 PHE A O 1
ATOM 3911 N N . GLY A 1 508 ? 30.747 -0.703 48.119 1.00 52.97 508 GLY A N 1
ATOM 3912 C CA . GLY A 1 508 ? 32.177 -0.443 47.997 1.00 52.97 508 GLY A CA 1
ATOM 3913 C C . GLY A 1 508 ? 32.524 0.017 46.583 1.00 52.97 508 GLY A C 1
ATOM 3914 O O . GLY A 1 508 ? 31.697 0.605 45.893 1.00 52.97 508 GLY A O 1
ATOM 3915 N N . ASN A 1 509 ? 33.767 -0.211 46.161 1.00 60.91 509 ASN A N 1
ATOM 3916 C CA . ASN A 1 509 ? 34.258 0.212 44.846 1.00 60.91 509 ASN A CA 1
ATOM 3917 C C . ASN A 1 509 ? 34.168 -0.914 43.792 1.00 60.91 509 ASN A C 1
ATOM 3919 O O . ASN A 1 509 ? 34.989 -0.957 42.878 1.00 60.91 509 ASN A O 1
ATOM 3923 N N . GLU A 1 510 ? 33.223 -1.848 43.947 1.00 66.38 510 GLU A N 1
ATOM 3924 C CA . GLU A 1 510 ? 33.095 -3.057 43.118 1.00 66.38 510 GLU A CA 1
ATOM 3925 C C . GLU A 1 510 ? 31.945 -2.952 42.115 1.00 66.38 510 GLU A C 1
ATOM 3927 O O . GLU A 1 510 ? 30.948 -2.275 42.355 1.00 66.38 510 GLU A O 1
ATOM 3932 N N . MET A 1 511 ? 32.103 -3.609 40.967 1.00 76.75 511 MET A N 1
ATOM 3933 C CA . MET A 1 511 ? 31.126 -3.588 39.87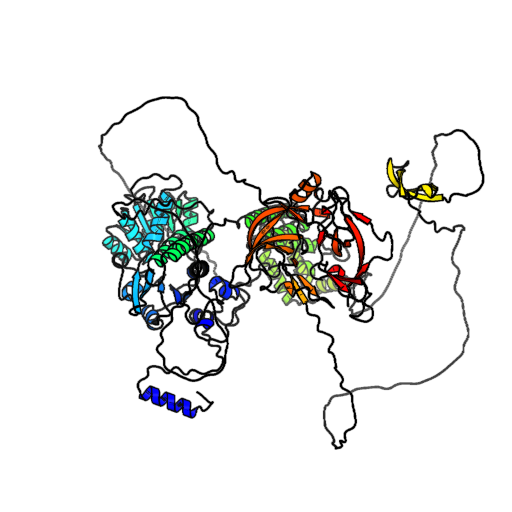8 1.00 76.75 511 MET A CA 1
ATOM 3934 C C . MET A 1 511 ? 30.080 -4.690 40.038 1.00 76.75 511 MET A C 1
ATOM 3936 O O . MET A 1 511 ? 30.381 -5.775 40.538 1.00 76.75 511 MET A O 1
ATOM 3940 N N . ASP A 1 512 ? 28.863 -4.432 39.558 1.00 82.25 512 ASP A N 1
ATOM 3941 C CA . ASP A 1 512 ? 27.838 -5.464 39.442 1.00 82.25 512 ASP A CA 1
ATOM 3942 C C . ASP A 1 512 ? 28.136 -6.396 38.255 1.00 82.25 512 ASP A C 1
ATOM 3944 O O . ASP A 1 512 ? 27.647 -6.211 37.141 1.00 82.25 512 ASP A O 1
ATOM 3948 N N . TRP A 1 513 ? 28.956 -7.422 38.488 1.00 83.81 513 TRP A N 1
ATOM 3949 C CA . TRP A 1 513 ? 29.288 -8.425 37.471 1.00 83.81 513 TRP A CA 1
ATOM 3950 C C . TRP A 1 513 ? 28.063 -9.211 36.967 1.00 83.81 513 TRP A C 1
ATOM 3952 O O . TRP A 1 513 ? 28.069 -9.684 35.829 1.00 83.81 513 TRP A O 1
ATOM 3962 N N . TYR A 1 514 ? 27.000 -9.312 37.774 1.00 84.00 514 TYR A N 1
ATOM 3963 C CA . TYR A 1 514 ? 25.730 -9.927 37.380 1.00 84.00 514 TYR A CA 1
ATOM 3964 C C . TYR A 1 514 ? 24.927 -8.988 36.462 1.00 84.00 514 TYR A C 1
ATOM 3966 O O . TYR A 1 514 ? 24.491 -9.400 35.383 1.00 84.00 514 TYR A O 1
ATOM 3974 N N . GLY A 1 515 ? 24.828 -7.704 36.822 1.00 83.06 515 GLY A N 1
ATOM 3975 C CA . GLY A 1 515 ? 24.224 -6.640 36.011 1.00 83.06 515 GLY A CA 1
ATOM 3976 C C . GLY A 1 515 ? 24.981 -6.315 34.714 1.00 83.06 515 GLY A C 1
ATOM 3977 O O . GLY A 1 515 ? 24.355 -5.945 33.719 1.00 83.06 515 GLY A O 1
ATOM 3978 N N . ILE A 1 516 ? 26.306 -6.506 34.674 1.00 86.38 516 ILE A N 1
ATOM 3979 C CA . ILE A 1 516 ? 27.138 -6.388 33.457 1.00 86.38 516 ILE A CA 1
ATOM 3980 C C . ILE A 1 516 ? 26.816 -7.500 32.446 1.00 86.38 516 ILE A C 1
ATOM 3982 O O . ILE A 1 516 ? 26.783 -7.241 31.244 1.00 86.38 516 ILE A O 1
ATOM 3986 N N . LEU A 1 517 ? 26.546 -8.726 32.908 1.00 85.50 517 LEU A N 1
ATOM 3987 C CA . LEU A 1 517 ? 26.183 -9.865 32.048 1.00 85.50 517 LEU A CA 1
ATOM 3988 C C . LEU A 1 517 ? 24.663 -10.094 31.916 1.00 85.50 517 LEU A C 1
ATOM 3990 O O . LEU A 1 517 ? 24.256 -11.039 31.239 1.00 85.50 517 LEU A O 1
ATOM 3994 N N . LYS A 1 518 ? 23.833 -9.245 32.542 1.00 84.62 518 LYS A N 1
ATOM 3995 C CA . LYS A 1 518 ? 22.366 -9.383 32.644 1.00 84.62 518 LYS A CA 1
ATOM 3996 C C . LYS A 1 518 ? 21.919 -10.808 33.016 1.00 84.62 518 LYS A C 1
ATOM 3998 O O . LYS A 1 518 ? 21.050 -11.397 32.372 1.00 84.62 518 LYS A O 1
ATOM 4003 N N . VAL A 1 519 ? 22.529 -11.358 34.064 1.00 86.38 519 VAL A N 1
ATOM 4004 C CA . VAL A 1 519 ? 22.197 -12.670 34.643 1.00 86.38 519 VAL A CA 1
ATOM 4005 C C . VAL A 1 519 ? 21.781 -12.521 36.100 1.00 86.38 519 VAL A C 1
ATOM 4007 O O . VAL A 1 519 ? 22.357 -11.727 36.836 1.00 86.38 519 VAL A O 1
ATOM 4010 N N . GLU A 1 520 ? 20.797 -13.304 36.537 1.00 81.12 520 GLU A N 1
ATOM 4011 C CA . GLU A 1 520 ? 20.434 -13.374 37.954 1.00 81.12 520 GLU A CA 1
ATOM 4012 C C . GLU A 1 520 ? 21.545 -14.034 38.787 1.00 81.12 520 GLU A C 1
ATOM 4014 O O . GLU A 1 520 ? 22.303 -14.872 38.294 1.00 81.12 520 GLU A O 1
ATOM 4019 N N . GLN A 1 521 ? 21.609 -13.714 40.083 1.00 82.12 521 GLN A N 1
ATOM 4020 C CA . GLN A 1 521 ? 22.594 -14.293 41.012 1.00 82.12 521 GLN A CA 1
ATOM 4021 C C . GLN A 1 521 ? 22.455 -15.820 41.161 1.00 82.12 521 GLN A C 1
ATOM 4023 O O . GLN A 1 521 ? 23.417 -16.517 41.482 1.00 82.12 521 GLN A O 1
ATOM 4028 N N . THR A 1 522 ? 21.264 -16.341 40.870 1.00 81.12 522 THR A N 1
ATOM 4029 C CA . THR A 1 522 ? 20.873 -17.758 40.803 1.00 81.12 522 THR A CA 1
ATOM 4030 C C . THR A 1 522 ? 21.372 -18.490 39.551 1.00 81.12 522 THR A C 1
ATOM 4032 O O . THR A 1 522 ? 21.317 -19.718 39.517 1.00 81.12 522 THR A O 1
ATOM 4035 N N . ALA A 1 523 ? 21.857 -17.781 38.522 1.00 85.00 523 ALA A N 1
ATOM 4036 C CA . ALA A 1 523 ? 22.153 -18.364 37.214 1.00 85.00 523 ALA A CA 1
ATOM 4037 C C . ALA A 1 523 ? 23.259 -19.433 37.263 1.00 85.00 523 ALA A C 1
ATOM 4039 O O . ALA A 1 523 ? 24.313 -19.253 37.886 1.00 85.00 523 ALA A O 1
ATOM 4040 N N . ASP A 1 524 ? 23.042 -20.541 36.557 1.00 85.19 524 ASP A N 1
ATOM 4041 C CA . ASP A 1 524 ? 23.986 -21.652 36.488 1.00 85.19 524 ASP A CA 1
ATOM 4042 C C . ASP A 1 524 ? 25.178 -21.355 35.550 1.00 85.19 524 ASP A C 1
ATOM 4044 O O . ASP A 1 524 ? 25.195 -20.383 34.784 1.00 85.19 524 ASP A O 1
ATOM 4048 N N . GLU A 1 525 ? 26.200 -22.217 35.585 1.00 85.44 525 GLU A N 1
ATOM 4049 C CA . GLU A 1 525 ? 27.373 -22.076 34.715 1.00 85.44 525 GLU A CA 1
ATOM 4050 C C . GLU A 1 525 ? 27.017 -22.087 33.215 1.00 85.44 525 GLU A C 1
ATOM 4052 O O . GLU A 1 525 ? 27.702 -21.418 32.435 1.00 85.44 525 GLU A O 1
ATOM 4057 N N . ALA A 1 526 ? 25.988 -22.829 32.785 1.00 84.94 526 ALA A N 1
ATOM 4058 C CA . ALA A 1 526 ? 25.579 -22.873 31.382 1.00 84.94 526 ALA A CA 1
ATOM 4059 C C . ALA A 1 526 ? 24.898 -21.566 30.953 1.00 84.94 526 ALA A C 1
ATOM 4061 O O . ALA A 1 526 ? 25.235 -21.035 29.892 1.00 84.94 526 ALA A O 1
ATOM 4062 N N . THR A 1 527 ? 24.018 -20.998 31.783 1.00 86.81 527 THR A N 1
ATOM 4063 C CA . THR A 1 527 ? 23.368 -19.700 31.528 1.00 86.81 527 THR A CA 1
ATOM 4064 C C . THR A 1 527 ? 24.390 -18.568 31.438 1.00 86.81 527 THR A C 1
ATOM 4066 O O . THR A 1 527 ? 24.345 -17.783 30.488 1.00 86.81 527 THR A O 1
ATOM 4069 N N . ILE A 1 528 ? 25.376 -18.527 32.342 1.00 87.50 528 ILE A N 1
ATOM 4070 C CA . ILE A 1 528 ? 26.464 -17.531 32.301 1.00 87.50 528 ILE A CA 1
ATOM 4071 C C . ILE A 1 528 ? 27.301 -17.687 31.020 1.00 87.50 528 ILE A C 1
ATOM 4073 O O . ILE A 1 528 ? 27.558 -16.705 30.320 1.00 87.50 528 ILE A O 1
ATOM 4077 N N . LYS A 1 529 ? 27.668 -18.923 30.642 1.00 86.62 529 LYS A N 1
ATOM 4078 C CA . LYS A 1 529 ? 28.379 -19.201 29.377 1.00 86.62 529 LYS A CA 1
ATOM 4079 C C . LYS A 1 529 ? 27.533 -18.838 28.145 1.00 86.62 529 LYS A C 1
ATOM 4081 O O . LYS A 1 529 ? 28.096 -18.384 27.148 1.00 86.62 529 LYS A O 1
ATOM 4086 N N . LYS A 1 530 ? 26.204 -18.992 28.202 1.00 88.50 530 LYS A N 1
ATOM 4087 C CA . LYS A 1 530 ? 25.260 -18.646 27.123 1.00 88.50 530 LYS A CA 1
ATOM 4088 C C . LYS A 1 530 ? 25.125 -17.130 26.940 1.00 88.50 530 LYS A C 1
ATOM 4090 O O . LYS A 1 530 ? 25.266 -16.659 25.812 1.00 88.50 530 LYS A O 1
ATOM 4095 N N . GLN A 1 531 ? 24.920 -16.365 28.016 1.00 87.50 531 GLN A N 1
ATOM 4096 C CA . GLN A 1 531 ? 24.803 -14.901 27.925 1.00 87.50 531 GLN A CA 1
ATOM 4097 C C . GLN A 1 531 ? 26.137 -14.232 27.575 1.00 87.50 531 GLN A C 1
ATOM 4099 O O . GLN A 1 531 ? 26.156 -13.351 26.716 1.00 87.50 531 GLN A O 1
ATOM 4104 N N . TYR A 1 532 ? 27.267 -14.710 28.117 1.00 90.31 532 TYR A N 1
ATOM 4105 C CA . TYR A 1 532 ? 28.582 -14.226 27.682 1.00 90.31 532 TYR A CA 1
ATOM 4106 C C . TYR A 1 532 ? 28.787 -14.420 26.172 1.00 90.31 532 TYR A C 1
ATOM 4108 O O . TYR A 1 532 ? 29.168 -13.475 25.490 1.00 90.31 532 TYR A O 1
ATOM 4116 N N . ARG A 1 533 ? 28.475 -15.603 25.614 1.00 88.56 533 ARG A N 1
ATOM 4117 C CA . ARG A 1 533 ? 28.572 -15.840 24.159 1.00 88.56 533 ARG A CA 1
ATOM 4118 C C . ARG A 1 533 ? 27.686 -14.883 23.355 1.00 88.56 533 ARG A C 1
ATOM 4120 O O . ARG A 1 533 ? 28.132 -14.382 22.327 1.00 88.56 533 ARG A O 1
ATOM 4127 N N . LYS A 1 534 ? 26.466 -14.600 23.831 1.00 89.19 534 LYS A N 1
ATOM 4128 C CA . LYS A 1 534 ? 25.548 -13.637 23.201 1.00 89.19 534 LYS A CA 1
ATOM 4129 C C . LYS A 1 534 ? 26.157 -12.230 23.155 1.00 89.19 534 LYS A C 1
ATOM 4131 O O . LYS A 1 534 ? 26.253 -11.655 22.074 1.00 89.19 534 LYS A O 1
ATOM 4136 N N . PHE A 1 535 ? 26.622 -11.705 24.289 1.00 87.56 535 PHE A N 1
ATOM 4137 C CA . PHE A 1 535 ? 27.232 -10.372 24.344 1.00 87.56 535 PHE A CA 1
ATOM 4138 C C . PHE A 1 535 ? 28.580 -10.303 23.619 1.00 87.56 535 PHE A C 1
ATOM 4140 O O . PHE A 1 535 ? 28.822 -9.338 22.902 1.00 87.56 535 PHE A O 1
ATOM 4147 N N . ALA A 1 536 ? 29.424 -11.335 23.701 1.00 88.19 536 ALA A N 1
ATOM 4148 C CA . ALA A 1 536 ? 30.698 -11.384 22.983 1.00 88.19 536 ALA A CA 1
ATOM 4149 C C . ALA A 1 536 ? 30.508 -11.304 21.456 1.00 88.19 536 ALA A C 1
ATOM 4151 O O . ALA A 1 536 ? 31.264 -10.609 20.785 1.00 88.19 536 ALA A O 1
ATOM 4152 N N . LEU A 1 537 ? 29.464 -11.933 20.902 1.00 86.44 537 LEU A N 1
ATOM 4153 C CA . LEU A 1 537 ? 29.126 -11.827 19.474 1.00 86.44 537 LEU A CA 1
ATOM 4154 C C . LEU A 1 537 ? 28.604 -10.439 19.056 1.00 86.44 537 LEU A C 1
ATOM 4156 O O . LEU A 1 537 ? 28.681 -10.107 17.872 1.00 86.44 537 LEU A O 1
ATOM 4160 N N . GLN A 1 538 ? 28.077 -9.649 19.999 1.00 84.06 538 GLN A N 1
ATOM 4161 C CA . GLN A 1 538 ? 27.441 -8.340 19.771 1.00 84.06 538 GLN A CA 1
ATOM 4162 C C . GLN A 1 538 ? 28.354 -7.145 20.119 1.00 84.06 538 GLN A C 1
ATOM 4164 O O . GLN A 1 538 ? 28.148 -6.040 19.614 1.00 84.06 538 GLN A O 1
ATOM 4169 N N . LEU A 1 539 ? 29.375 -7.367 20.952 1.00 86.69 539 LEU A N 1
ATOM 4170 C CA . LEU A 1 539 ? 30.379 -6.383 21.376 1.00 86.69 539 LEU A CA 1
ATOM 4171 C C . LEU A 1 539 ? 31.770 -6.618 20.758 1.00 86.69 539 LEU A C 1
ATOM 4173 O O . LEU A 1 539 ? 32.689 -5.864 21.058 1.00 86.69 539 LEU A O 1
ATOM 4177 N N . HIS A 1 540 ? 31.950 -7.641 19.912 1.00 85.94 540 HIS A N 1
ATOM 4178 C CA . HIS A 1 540 ? 33.248 -7.926 19.289 1.00 85.94 540 HIS A CA 1
ATOM 4179 C C . HIS A 1 540 ? 33.770 -6.709 18.497 1.00 85.94 540 HIS A C 1
ATOM 4181 O O . HIS A 1 540 ? 33.035 -6.239 17.621 1.00 85.94 540 HIS A O 1
ATOM 4187 N N . PRO A 1 541 ? 35.014 -6.233 18.717 1.00 80.38 541 PRO A N 1
ATOM 4188 C CA . PRO A 1 541 ? 35.539 -5.027 18.062 1.00 80.38 541 PRO A CA 1
ATOM 4189 C C . PRO A 1 541 ? 35.426 -5.032 16.527 1.00 80.38 541 PRO A C 1
ATOM 4191 O O . PRO A 1 541 ? 35.049 -4.027 15.929 1.00 80.38 541 PRO A O 1
ATOM 4194 N N . ASP A 1 542 ? 35.646 -6.182 15.880 1.00 77.75 542 ASP A N 1
ATOM 4195 C CA . ASP A 1 542 ? 35.517 -6.321 14.417 1.00 77.75 542 ASP A CA 1
ATOM 4196 C C . ASP A 1 542 ? 34.094 -6.046 13.892 1.00 77.75 542 ASP A C 1
ATOM 4198 O O . ASP A 1 542 ? 33.919 -5.644 12.739 1.00 77.75 542 ASP A O 1
ATOM 4202 N N . LYS A 1 543 ? 33.072 -6.297 14.725 1.00 74.44 543 LYS A N 1
ATOM 4203 C CA . LYS A 1 543 ? 31.644 -6.192 14.377 1.00 74.44 543 LYS A CA 1
ATOM 4204 C C . LYS A 1 543 ? 30.977 -4.931 14.920 1.00 74.44 543 LYS A C 1
ATOM 4206 O O . LYS A 1 543 ? 29.978 -4.502 14.353 1.00 74.44 543 LYS A O 1
ATOM 4211 N N . ASN A 1 544 ? 31.501 -4.368 16.006 1.00 84.56 544 ASN A N 1
ATOM 4212 C CA . ASN A 1 544 ? 30.924 -3.240 16.726 1.00 84.56 544 ASN A CA 1
ATOM 4213 C C . ASN A 1 544 ? 31.989 -2.146 16.891 1.00 84.56 544 ASN A C 1
ATOM 4215 O O . ASN A 1 544 ? 32.889 -2.254 17.722 1.00 84.56 544 ASN A O 1
ATOM 4219 N N . LYS A 1 545 ? 31.878 -1.095 16.071 1.00 84.56 545 LYS A N 1
ATOM 4220 C CA . LYS A 1 545 ? 32.863 -0.004 15.972 1.00 84.56 545 LYS A CA 1
ATOM 4221 C C . LYS A 1 545 ? 32.501 1.237 16.800 1.00 84.56 545 LYS A C 1
ATOM 4223 O O . LYS A 1 545 ? 33.132 2.276 16.633 1.00 84.56 545 LYS A O 1
ATOM 4228 N N . PHE A 1 546 ? 31.484 1.163 17.662 1.00 89.06 546 PHE A N 1
ATOM 4229 C CA . PHE A 1 546 ? 31.061 2.312 18.466 1.00 89.06 546 PHE A CA 1
ATOM 4230 C C . PHE A 1 546 ? 32.050 2.634 19.594 1.00 89.06 546 PHE A C 1
ATOM 4232 O O . PHE A 1 546 ? 32.703 1.751 20.158 1.00 89.06 546 PHE A O 1
ATOM 4239 N N . ALA A 1 547 ? 32.125 3.915 19.966 1.00 85.81 547 ALA A N 1
ATOM 4240 C CA . ALA A 1 547 ? 32.977 4.383 21.052 1.00 85.81 547 ALA A CA 1
ATOM 4241 C C . ALA A 1 547 ? 32.679 3.622 22.360 1.00 85.81 547 ALA A C 1
ATOM 4243 O O . ALA A 1 547 ? 31.551 3.601 22.848 1.00 85.81 547 ALA A O 1
ATOM 4244 N N . GLY A 1 548 ? 33.700 2.971 22.922 1.00 85.94 548 GLY A N 1
ATOM 4245 C CA . GLY A 1 548 ? 33.577 2.162 24.138 1.00 85.94 548 GLY A CA 1
ATOM 4246 C C . GLY A 1 548 ? 33.204 0.687 23.934 1.00 85.94 548 GLY A C 1
ATOM 4247 O O . GLY A 1 548 ? 33.146 -0.026 24.936 1.00 85.94 548 GLY A O 1
ATOM 4248 N N . ALA A 1 549 ? 33.004 0.197 22.702 1.00 89.00 549 ALA A N 1
ATOM 4249 C CA . ALA A 1 549 ? 32.667 -1.210 22.447 1.00 89.00 549 ALA A CA 1
ATOM 4250 C C . ALA A 1 549 ? 33.746 -2.192 22.942 1.00 89.00 549 ALA A C 1
ATOM 4252 O O . ALA A 1 549 ? 33.429 -3.136 23.661 1.00 89.00 549 ALA A O 1
ATOM 4253 N N . GLU A 1 550 ? 35.025 -1.918 22.667 1.00 89.56 550 GLU A N 1
ATOM 4254 C CA . GLU A 1 550 ? 36.164 -2.703 23.173 1.00 89.56 550 GLU A CA 1
ATOM 4255 C C . GLU A 1 550 ? 36.202 -2.750 24.713 1.00 89.56 550 GLU A C 1
ATOM 4257 O O . GLU A 1 550 ? 36.400 -3.805 25.317 1.00 89.56 550 GLU A O 1
ATOM 4262 N N . ALA A 1 551 ? 35.941 -1.616 25.370 1.00 88.19 551 ALA A N 1
ATOM 4263 C CA . ALA A 1 551 ? 35.903 -1.540 26.828 1.00 88.19 551 ALA A CA 1
ATOM 4264 C C . ALA A 1 551 ? 34.711 -2.324 27.413 1.00 88.19 551 ALA A C 1
ATOM 4266 O O . ALA A 1 551 ? 34.871 -3.008 28.423 1.00 88.19 551 ALA A O 1
ATOM 4267 N N . ALA A 1 552 ? 33.548 -2.298 26.755 1.00 89.56 552 ALA A N 1
ATOM 4268 C CA . ALA A 1 552 ? 32.401 -3.132 27.117 1.00 89.56 552 ALA A CA 1
ATOM 4269 C C . ALA A 1 552 ? 32.690 -4.632 26.902 1.00 89.56 552 ALA A C 1
ATOM 4271 O O . ALA A 1 552 ? 32.372 -5.450 27.766 1.00 89.56 552 ALA A O 1
ATOM 4272 N N . PHE A 1 553 ? 33.363 -4.997 25.805 1.00 91.12 553 PHE A N 1
ATOM 4273 C CA . PHE A 1 553 ? 33.820 -6.364 25.532 1.00 91.12 553 PHE A CA 1
ATOM 4274 C C . PHE A 1 553 ? 34.797 -6.875 26.608 1.00 91.12 553 PHE A C 1
ATOM 4276 O O . PHE A 1 553 ? 34.698 -8.019 27.056 1.00 91.12 553 PHE A O 1
ATOM 4283 N N . LYS A 1 554 ? 35.696 -6.010 27.095 1.00 91.88 554 LYS A N 1
ATOM 4284 C CA . LYS A 1 554 ? 36.585 -6.322 28.225 1.00 91.88 554 LYS A CA 1
ATOM 4285 C C . LYS A 1 554 ? 35.807 -6.515 29.531 1.00 91.88 554 LYS A C 1
ATOM 4287 O O . LYS A 1 554 ? 36.034 -7.508 30.218 1.00 91.88 554 LYS A O 1
ATOM 4292 N N . LEU A 1 555 ? 34.851 -5.632 29.839 1.00 90.25 555 LEU A N 1
ATOM 4293 C CA . LEU A 1 555 ? 34.014 -5.715 31.046 1.00 90.25 555 LEU A CA 1
ATOM 4294 C C . LEU A 1 555 ? 33.198 -7.017 31.119 1.00 90.25 555 LEU A C 1
ATOM 4296 O O . LEU A 1 555 ? 33.171 -7.648 32.174 1.00 90.25 555 LEU A O 1
ATOM 4300 N N . ILE A 1 556 ? 32.592 -7.478 30.015 1.00 91.56 556 ILE A N 1
ATOM 4301 C CA . ILE A 1 556 ? 31.876 -8.772 30.004 1.00 91.56 556 ILE A CA 1
ATOM 4302 C C . ILE A 1 556 ? 32.825 -9.976 30.154 1.00 91.56 556 ILE A C 1
ATOM 4304 O O . ILE A 1 556 ? 32.420 -11.006 30.692 1.00 91.56 556 ILE A O 1
ATOM 4308 N N . GLY A 1 557 ? 34.080 -9.860 29.701 1.00 87.06 557 GLY A N 1
ATOM 4309 C CA . GLY A 1 557 ? 35.111 -10.888 29.872 1.00 87.06 557 GLY A CA 1
ATOM 4310 C C . GLY A 1 557 ? 35.611 -10.975 31.314 1.00 87.06 557 GLY A C 1
ATOM 4311 O O . GLY A 1 557 ? 35.728 -12.070 31.863 1.00 87.06 557 GLY A O 1
ATOM 4312 N N . GLU A 1 558 ? 35.824 -9.829 31.961 1.00 88.94 558 GLU A N 1
ATOM 4313 C CA . GLU A 1 558 ? 36.132 -9.751 33.393 1.00 88.94 558 GLU A CA 1
ATOM 4314 C C . GLU A 1 558 ? 34.969 -10.293 34.237 1.00 88.94 558 GLU A C 1
ATOM 4316 O O . GLU A 1 558 ? 35.189 -11.147 35.098 1.00 88.94 558 GLU A O 1
ATOM 4321 N N . ALA A 1 559 ? 33.726 -9.916 33.911 1.00 88.06 559 ALA A N 1
ATOM 4322 C CA . ALA A 1 559 ? 32.523 -10.462 34.538 1.00 88.06 559 ALA A CA 1
ATOM 4323 C C . ALA A 1 559 ? 32.450 -11.994 34.414 1.00 88.06 559 ALA A C 1
ATOM 4325 O O . ALA A 1 559 ? 32.243 -12.691 35.407 1.00 88.06 559 ALA A O 1
ATOM 4326 N N . GLN A 1 560 ? 32.682 -12.544 33.218 1.00 90.94 560 GLN A N 1
ATOM 4327 C CA . GLN A 1 560 ? 32.677 -13.993 33.000 1.00 90.94 560 GLN A CA 1
ATOM 4328 C C . GLN A 1 560 ? 33.805 -14.688 33.786 1.00 90.94 560 GLN A C 1
ATOM 4330 O O . GLN A 1 560 ? 33.579 -15.739 34.390 1.00 90.94 560 GLN A O 1
ATOM 4335 N N . GLY A 1 561 ? 35.003 -14.095 33.819 1.00 86.62 561 GLY A N 1
ATOM 4336 C CA . GLY A 1 561 ? 36.159 -14.601 34.568 1.00 86.62 561 GLY A CA 1
ATOM 4337 C C . GLY A 1 561 ? 36.003 -14.544 36.094 1.00 86.62 561 GLY A C 1
ATOM 4338 O O . GLY A 1 561 ? 36.686 -15.288 36.805 1.00 86.62 561 GLY A O 1
ATOM 4339 N N . VAL A 1 562 ? 35.097 -13.702 36.601 1.00 86.19 562 VAL A N 1
ATOM 4340 C CA . VAL A 1 562 ? 34.666 -13.676 38.009 1.00 86.19 562 VAL A CA 1
ATOM 4341 C C . VAL A 1 562 ? 33.541 -14.686 38.264 1.00 86.19 562 VAL A C 1
ATOM 4343 O O . VAL A 1 562 ? 33.631 -15.446 39.224 1.00 86.19 562 VAL A O 1
ATOM 4346 N N . LEU A 1 563 ? 32.515 -14.744 37.407 1.00 86.12 563 LEU A N 1
ATOM 4347 C CA . LEU A 1 563 ? 31.322 -15.578 37.625 1.00 86.12 563 LEU A CA 1
ATOM 4348 C C . LEU A 1 563 ? 31.493 -17.070 37.277 1.00 86.12 563 LEU A C 1
ATOM 4350 O O . LEU A 1 563 ? 30.671 -17.884 37.699 1.00 86.12 563 LEU A O 1
ATOM 4354 N N . LEU A 1 564 ? 32.531 -17.460 36.527 1.00 86.50 564 LEU A N 1
ATOM 4355 C CA . LEU A 1 564 ? 32.859 -18.874 36.270 1.00 86.50 564 LEU A CA 1
ATOM 4356 C C . LEU A 1 564 ? 33.968 -19.433 37.172 1.00 86.50 564 LEU A C 1
ATOM 4358 O O . LEU A 1 564 ? 34.111 -20.651 37.282 1.00 86.50 564 LEU A O 1
ATOM 4362 N N . ASP A 1 565 ? 34.735 -18.575 37.841 1.00 86.56 565 ASP A N 1
ATOM 4363 C CA . ASP A 1 565 ? 35.667 -19.001 38.882 1.00 86.56 565 ASP A CA 1
ATOM 4364 C C . ASP A 1 565 ? 34.885 -19.228 40.181 1.00 86.56 565 ASP A C 1
ATOM 4366 O O . ASP A 1 565 ? 34.357 -18.292 40.781 1.00 86.56 565 ASP A O 1
ATOM 4370 N N . LYS A 1 566 ? 34.812 -20.486 40.629 1.00 78.75 566 LYS A N 1
ATOM 4371 C CA . LYS A 1 566 ? 34.006 -20.883 41.797 1.00 78.75 566 LYS A CA 1
ATOM 4372 C C . LYS A 1 566 ? 34.434 -20.183 43.087 1.00 78.75 566 LYS A C 1
ATOM 4374 O O . LYS A 1 566 ? 33.583 -19.934 43.935 1.00 78.75 566 LYS A O 1
ATOM 4379 N N . ASN A 1 567 ? 35.709 -19.813 43.215 1.00 80.00 567 ASN A N 1
ATOM 4380 C CA . ASN A 1 567 ? 36.213 -19.086 44.376 1.00 80.00 567 ASN A CA 1
ATOM 4381 C C . ASN A 1 567 ? 35.879 -17.592 44.271 1.00 80.00 567 ASN A C 1
ATOM 4383 O O . ASN A 1 567 ? 35.394 -17.008 45.240 1.00 80.00 567 ASN A O 1
ATOM 4387 N N . LYS A 1 568 ? 36.082 -16.966 43.100 1.00 81.38 568 LYS A N 1
ATOM 4388 C CA . LYS A 1 568 ? 35.745 -15.542 42.903 1.00 81.38 568 LYS A CA 1
ATOM 4389 C C . LYS A 1 568 ? 34.240 -15.290 42.984 1.00 81.38 568 LYS A C 1
ATOM 4391 O O . LYS A 1 568 ? 33.837 -14.351 43.668 1.00 81.38 568 LYS A O 1
ATOM 4396 N N . ARG A 1 569 ? 33.415 -16.149 42.372 1.00 82.75 569 ARG A N 1
ATOM 4397 C CA . ARG A 1 569 ? 31.953 -16.085 42.490 1.00 82.75 569 ARG A CA 1
ATOM 4398 C C . ARG A 1 569 ? 31.512 -16.255 43.943 1.00 82.75 569 ARG A C 1
ATOM 4400 O O . ARG A 1 569 ? 30.759 -15.425 44.429 1.00 82.75 569 ARG A O 1
ATOM 4407 N N . ALA A 1 570 ? 32.041 -17.243 44.671 1.00 76.50 570 ALA A N 1
ATOM 4408 C CA . ALA A 1 570 ? 31.717 -17.411 46.089 1.00 76.50 570 ALA A CA 1
ATOM 4409 C C . ALA A 1 570 ? 32.103 -16.186 46.942 1.00 76.50 570 ALA A C 1
ATOM 4411 O O . ALA A 1 570 ? 31.339 -15.800 47.824 1.00 76.50 570 ALA A O 1
ATOM 4412 N N . MET A 1 571 ? 33.241 -15.534 46.665 1.00 75.31 571 MET A N 1
ATOM 4413 C CA . MET A 1 571 ? 33.627 -14.287 47.345 1.00 75.31 571 MET A CA 1
ATOM 4414 C C . MET A 1 571 ? 32.693 -13.113 47.006 1.00 75.31 571 MET A C 1
ATOM 4416 O O . MET A 1 571 ? 32.321 -12.363 47.908 1.00 75.31 571 MET A O 1
ATOM 4420 N N . LEU A 1 572 ? 32.278 -12.973 45.742 1.00 74.94 572 LEU A N 1
ATOM 4421 C CA . LEU A 1 572 ? 31.294 -11.973 45.311 1.00 74.94 572 LEU A CA 1
ATOM 4422 C C . LEU A 1 572 ? 29.936 -12.207 45.994 1.00 74.94 572 LEU A C 1
ATOM 4424 O O . LEU A 1 572 ? 29.396 -11.306 46.632 1.00 74.94 572 LEU A O 1
ATOM 4428 N N . ASP A 1 573 ? 29.438 -13.443 45.950 1.00 77.38 573 ASP A N 1
ATOM 4429 C CA . ASP A 1 573 ? 28.158 -13.845 46.536 1.00 77.38 573 ASP A CA 1
ATOM 4430 C C . ASP A 1 573 ? 28.161 -13.713 48.068 1.00 77.38 573 ASP A C 1
ATOM 4432 O O . ASP A 1 573 ? 27.144 -13.344 48.655 1.00 77.38 573 ASP A O 1
ATOM 4436 N N . MET A 1 574 ? 29.295 -13.961 48.737 1.00 68.88 574 MET A N 1
ATOM 4437 C CA . MET A 1 574 ? 29.470 -13.653 50.164 1.00 68.88 574 MET A CA 1
ATOM 4438 C C . MET A 1 574 ? 29.414 -12.147 50.437 1.00 68.88 574 MET A C 1
ATOM 4440 O O . MET A 1 574 ? 28.806 -11.722 51.421 1.00 68.88 574 MET A O 1
ATOM 4444 N N . ARG A 1 575 ? 30.021 -11.326 49.577 1.00 67.62 575 ARG A N 1
ATOM 4445 C CA . ARG A 1 575 ? 30.075 -9.871 49.761 1.00 67.62 575 ARG A CA 1
ATOM 4446 C C . ARG A 1 575 ? 28.729 -9.191 49.504 1.00 67.62 575 ARG A C 1
ATOM 4448 O O . ARG A 1 575 ? 28.404 -8.221 50.184 1.00 67.62 575 ARG A O 1
ATOM 4455 N N . CYS A 1 576 ? 27.897 -9.763 48.636 1.00 64.75 576 CYS A N 1
ATOM 4456 C CA . CYS A 1 576 ? 26.505 -9.354 48.432 1.00 64.75 576 CYS A CA 1
ATOM 4457 C C . CYS A 1 576 ? 25.547 -9.728 49.590 1.00 64.75 576 CYS A C 1
ATOM 4459 O O . CYS A 1 576 ? 24.398 -9.293 49.572 1.00 64.75 576 CYS A O 1
ATOM 4461 N N . ARG A 1 577 ? 25.973 -10.508 50.601 1.00 50.28 577 ARG A N 1
ATOM 4462 C CA . ARG A 1 577 ? 25.092 -11.045 51.669 1.00 50.28 577 ARG A CA 1
ATOM 4463 C C . ARG A 1 577 ? 25.008 -10.222 52.968 1.00 50.28 577 ARG A C 1
ATOM 4465 O O . ARG A 1 577 ? 24.347 -10.667 53.905 1.00 50.28 577 ARG A O 1
ATOM 4472 N N . PHE A 1 578 ? 25.619 -9.037 53.057 1.00 40.66 578 PHE A N 1
ATOM 4473 C CA . PHE A 1 578 ? 25.518 -8.172 54.248 1.00 40.66 578 PHE A CA 1
ATOM 4474 C C . PHE A 1 578 ? 24.394 -7.117 54.128 1.00 40.66 578 PHE A C 1
ATOM 4476 O O . PHE A 1 578 ? 24.477 -6.249 53.259 1.00 40.66 578 PHE A O 1
ATOM 4483 N N . PRO A 1 579 ? 23.364 -7.127 55.002 1.00 39.66 579 PRO A N 1
ATOM 4484 C CA . PRO A 1 579 ? 22.250 -6.183 54.927 1.00 39.66 579 PRO A CA 1
ATOM 4485 C C . PRO A 1 579 ? 22.480 -4.898 55.743 1.00 39.66 579 PRO A C 1
ATOM 4487 O O . PRO A 1 579 ? 22.870 -4.942 56.910 1.00 39.66 579 PRO A O 1
ATOM 4490 N N . VAL A 1 580 ? 22.119 -3.750 55.161 1.00 34.28 580 VAL A N 1
ATOM 4491 C CA . VAL A 1 580 ? 21.895 -2.475 55.868 1.00 34.28 580 VAL A CA 1
ATOM 4492 C C . VAL A 1 580 ? 20.560 -1.894 55.399 1.00 34.28 580 VAL A C 1
ATOM 4494 O O . VAL A 1 580 ? 20.242 -1.946 54.212 1.00 34.28 580 VAL A O 1
ATOM 4497 N N . ASN A 1 581 ? 19.767 -1.351 56.327 1.00 34.97 581 ASN A N 1
ATOM 4498 C CA . ASN A 1 581 ? 18.393 -0.911 56.073 1.00 34.97 581 ASN A CA 1
ATOM 4499 C C . ASN A 1 581 ? 18.278 0.145 54.957 1.00 34.97 581 ASN A C 1
ATOM 4501 O O . ASN A 1 581 ? 18.561 1.325 55.166 1.00 34.97 581 ASN A O 1
ATOM 4505 N N . ARG A 1 582 ? 17.713 -0.264 53.815 1.00 30.50 582 ARG A N 1
ATOM 4506 C CA . ARG A 1 582 ? 16.870 0.594 52.970 1.00 30.50 582 ARG A CA 1
ATOM 4507 C C . ARG A 1 582 ? 15.407 0.208 53.174 1.00 30.50 582 ARG A C 1
ATOM 4509 O O . ARG A 1 582 ? 15.074 -0.967 53.286 1.00 30.50 582 ARG A O 1
ATOM 4516 N N . THR A 1 583 ? 14.524 1.198 53.177 1.00 34.75 583 THR A N 1
ATOM 4517 C CA . THR A 1 583 ? 13.072 1.007 53.253 1.00 34.75 583 THR A CA 1
ATOM 4518 C C . THR A 1 583 ? 12.496 0.531 51.915 1.00 34.75 583 THR A C 1
ATOM 4520 O O . THR A 1 583 ? 12.027 1.353 51.130 1.00 34.75 583 THR A O 1
ATOM 4523 N N . ALA A 1 584 ? 12.503 -0.782 51.655 1.00 27.97 584 ALA A N 1
ATOM 4524 C CA . ALA A 1 584 ? 11.608 -1.418 50.679 1.00 27.97 584 ALA A CA 1
ATOM 4525 C C . ALA A 1 584 ? 11.493 -2.943 50.888 1.00 27.97 584 ALA A C 1
ATOM 4527 O O . ALA A 1 584 ? 12.495 -3.642 50.839 1.00 27.97 584 ALA A O 1
ATOM 4528 N N . ARG A 1 585 ? 10.247 -3.416 51.059 1.00 27.81 585 ARG A N 1
ATOM 4529 C CA . ARG A 1 585 ? 9.695 -4.768 50.789 1.00 27.81 585 ARG A CA 1
ATOM 4530 C C . ARG A 1 585 ? 10.558 -6.006 51.117 1.00 27.81 585 ARG A C 1
ATOM 4532 O O . ARG A 1 585 ? 11.501 -6.342 50.415 1.00 27.81 585 ARG A O 1
ATOM 4539 N N . SER A 1 586 ? 10.092 -6.778 52.103 1.00 24.56 586 SER A N 1
ATOM 4540 C CA . SER A 1 586 ? 10.586 -8.121 52.438 1.00 24.56 586 SER A CA 1
ATOM 4541 C C . SER A 1 586 ? 9.705 -9.218 51.829 1.00 24.56 586 SER A C 1
ATOM 4543 O O . SER A 1 586 ? 8.513 -9.276 52.130 1.00 24.56 586 SER A O 1
ATOM 4545 N N . TYR A 1 587 ? 10.336 -10.180 51.158 1.00 20.08 587 TYR A N 1
ATOM 4546 C CA . TYR A 1 587 ? 10.256 -11.571 51.614 1.00 20.08 587 TYR A CA 1
ATOM 4547 C C . TYR A 1 587 ? 11.691 -12.130 51.687 1.00 20.08 587 TYR A C 1
ATOM 4549 O O . TYR A 1 587 ? 12.518 -11.807 50.836 1.00 20.08 587 TYR A O 1
ATOM 4557 N N . HIS A 1 588 ? 12.015 -12.880 52.743 1.00 33.22 588 HIS A N 1
ATOM 4558 C CA . HIS A 1 588 ? 13.381 -13.326 53.090 1.00 33.22 588 HIS A CA 1
ATOM 4559 C C . HIS A 1 588 ? 13.510 -14.861 53.010 1.00 33.22 588 HIS A C 1
ATOM 4561 O O . HIS A 1 588 ? 12.483 -15.542 53.011 1.00 33.22 588 HIS A O 1
ATOM 4567 N N . PRO A 1 589 ? 14.739 -15.423 52.921 1.00 28.03 589 PRO A N 1
ATOM 4568 C CA . PRO A 1 589 ? 15.517 -15.827 54.124 1.00 28.03 589 PRO A CA 1
ATOM 4569 C C . PRO A 1 589 ? 17.062 -15.670 53.955 1.00 28.03 589 PRO A C 1
ATOM 4571 O O . PRO A 1 589 ? 17.523 -15.356 52.867 1.00 28.03 589 PRO A O 1
ATOM 4574 N N . ALA A 1 590 ? 17.974 -15.930 54.911 1.00 24.38 590 ALA A N 1
ATOM 4575 C CA . ALA A 1 590 ? 18.020 -15.790 56.380 1.00 24.38 590 ALA A CA 1
ATOM 4576 C C . ALA A 1 590 ? 19.494 -15.963 56.886 1.00 24.38 590 ALA A C 1
ATOM 4578 O O . ALA A 1 590 ? 20.239 -16.734 56.297 1.00 24.38 590 ALA A O 1
ATOM 4579 N N . GLN A 1 591 ? 19.885 -15.241 57.959 1.00 26.66 591 GLN A N 1
ATOM 4580 C CA . GLN A 1 591 ? 20.797 -15.572 59.106 1.00 26.66 591 GLN A CA 1
ATOM 4581 C C . GLN A 1 591 ? 21.897 -16.680 58.956 1.00 26.66 591 GLN A C 1
ATOM 4583 O O . GLN A 1 591 ? 21.578 -17.763 58.490 1.00 26.66 591 GLN A O 1
ATOM 4588 N N . LYS A 1 592 ? 23.173 -16.610 59.420 1.00 24.98 592 LYS A N 1
ATOM 4589 C CA . LYS A 1 592 ? 23.895 -16.099 60.645 1.00 24.98 592 LYS A CA 1
ATOM 4590 C C . LYS A 1 592 ? 25.452 -16.212 60.411 1.00 24.98 592 LYS A C 1
ATOM 4592 O O . LYS A 1 592 ? 25.815 -16.795 59.400 1.00 24.98 592 LYS A O 1
ATOM 4597 N N . VAL A 1 593 ? 26.434 -15.885 61.291 1.00 25.75 593 VAL A N 1
ATOM 4598 C CA . VAL A 1 593 ? 26.729 -14.763 62.240 1.00 25.75 593 VAL A CA 1
ATOM 4599 C C . VAL A 1 593 ? 28.155 -14.935 62.887 1.00 25.75 593 VAL A C 1
ATOM 4601 O O . VAL A 1 593 ? 28.607 -16.067 62.995 1.00 25.75 593 VAL A O 1
ATOM 4604 N N . HIS A 1 594 ? 28.801 -13.857 63.397 1.00 26.36 594 HIS A N 1
ATOM 4605 C CA . HIS A 1 594 ? 29.995 -13.803 64.315 1.00 26.36 594 HIS A CA 1
ATOM 4606 C C . HIS A 1 594 ? 31.410 -14.228 63.784 1.00 26.36 594 HIS A C 1
ATOM 4608 O O . HIS A 1 594 ? 31.492 -14.933 62.790 1.00 26.36 594 HIS A O 1
ATOM 4614 N N . THR A 1 595 ? 32.583 -13.797 64.328 1.00 24.12 595 THR A N 1
ATOM 4615 C CA . THR A 1 595 ? 32.924 -13.028 65.573 1.00 24.12 595 THR A CA 1
ATOM 4616 C C . THR A 1 595 ? 34.199 -12.128 65.485 1.00 24.12 595 THR A C 1
ATOM 4618 O O . THR A 1 595 ? 35.045 -12.310 64.621 1.00 24.12 595 THR A O 1
ATOM 4621 N N . ASN A 1 596 ? 34.329 -11.202 66.454 1.00 25.38 596 ASN A N 1
ATOM 4622 C CA . ASN A 1 596 ? 35.351 -10.162 66.756 1.00 25.38 596 ASN A CA 1
ATOM 4623 C C . ASN A 1 596 ? 36.872 -10.495 66.764 1.00 25.38 596 ASN A C 1
ATOM 4625 O O . ASN A 1 596 ? 37.270 -11.584 67.171 1.00 25.38 596 ASN A O 1
ATOM 4629 N N . SER A 1 597 ? 37.719 -9.451 66.620 1.00 23.89 597 SER A N 1
ATOM 4630 C CA . SER A 1 597 ? 38.734 -9.015 67.634 1.00 23.89 597 SER A CA 1
ATOM 4631 C C . SER A 1 597 ? 39.351 -7.609 67.332 1.00 23.89 597 SER A C 1
ATOM 4633 O O . SER A 1 597 ? 38.956 -6.972 66.362 1.00 23.89 597 SER A O 1
ATOM 4635 N N . ASN A 1 598 ? 40.203 -7.065 68.227 1.00 23.72 598 ASN A N 1
ATOM 4636 C CA . ASN A 1 598 ? 40.663 -5.645 68.378 1.00 23.72 598 ASN A CA 1
ATOM 4637 C C . ASN A 1 598 ? 42.195 -5.638 68.752 1.00 23.72 598 ASN A C 1
ATOM 4639 O O . ASN A 1 598 ? 42.714 -6.757 68.796 1.00 23.72 598 ASN A O 1
ATOM 4643 N N . PRO A 1 599 ? 42.947 -4.558 69.154 1.00 44.66 599 PRO A N 1
ATOM 4644 C CA . PRO A 1 599 ? 42.760 -3.075 69.175 1.00 44.66 599 PRO A CA 1
ATOM 4645 C C . PRO A 1 599 ? 44.020 -2.202 68.784 1.00 44.66 599 PRO A C 1
ATOM 4647 O O . PRO A 1 599 ? 45.073 -2.753 68.484 1.00 44.66 599 PRO A O 1
ATOM 4650 N N . GLY A 1 600 ? 43.991 -0.847 68.928 1.00 25.67 600 GLY A N 1
ATOM 4651 C CA . GLY A 1 600 ? 45.220 -0.045 69.240 1.00 25.67 600 GLY A CA 1
ATOM 4652 C C . GLY A 1 600 ? 45.323 1.487 68.927 1.00 25.67 600 GLY A C 1
ATOM 4653 O O . GLY A 1 600 ? 45.395 1.853 67.767 1.00 25.67 600 GLY A O 1
ATOM 4654 N N . PHE A 1 601 ? 45.439 2.340 69.975 1.00 26.23 601 PHE A N 1
ATOM 4655 C CA . PHE A 1 601 ? 46.147 3.664 70.135 1.00 26.23 601 PHE A CA 1
ATOM 4656 C C . PHE A 1 601 ? 46.075 4.804 69.051 1.00 26.23 601 PHE A C 1
ATOM 4658 O O . PHE A 1 601 ? 46.518 4.602 67.933 1.00 26.23 601 PHE A O 1
ATOM 4665 N N . GLN A 1 602 ? 45.476 6.004 69.293 1.00 27.25 602 GLN A N 1
ATOM 4666 C CA . GLN A 1 602 ? 45.955 7.277 69.963 1.00 27.25 602 GLN A CA 1
ATOM 4667 C C . GLN A 1 602 ? 46.723 8.292 69.037 1.00 27.25 602 GLN A C 1
ATOM 4669 O O . GLN A 1 602 ? 47.116 7.885 67.956 1.00 27.25 602 GLN A O 1
ATOM 4674 N N . ASN A 1 603 ? 46.954 9.613 69.288 1.00 26.58 603 ASN A N 1
ATOM 4675 C CA . ASN A 1 603 ? 46.848 10.523 70.472 1.00 26.58 603 ASN A CA 1
ATOM 4676 C C . ASN A 1 603 ? 46.407 12.017 70.125 1.00 26.58 603 ASN A C 1
ATOM 4678 O O . ASN A 1 603 ? 45.448 12.187 69.382 1.00 26.58 603 ASN A O 1
ATOM 4682 N N . ASN A 1 604 ? 47.027 13.081 70.700 1.00 25.66 604 ASN A N 1
ATOM 4683 C CA . ASN A 1 604 ? 46.674 14.546 70.717 1.00 25.66 604 ASN A CA 1
ATOM 4684 C C . ASN A 1 604 ? 47.528 15.472 69.771 1.00 25.66 604 ASN A C 1
ATOM 4686 O O . ASN A 1 604 ? 48.411 14.950 69.101 1.00 25.66 604 ASN A O 1
ATOM 4690 N N . VAL A 1 605 ? 47.335 16.814 69.602 1.00 28.53 605 VAL A N 1
ATOM 4691 C CA . VAL A 1 605 ? 47.645 18.006 70.489 1.00 28.53 605 VAL A CA 1
ATOM 4692 C C . VAL A 1 605 ? 46.937 19.334 70.008 1.00 28.53 605 VAL A C 1
ATOM 4694 O O . VAL A 1 605 ? 46.228 19.317 69.009 1.00 28.53 605 VAL A O 1
ATOM 4697 N N . LYS A 1 606 ? 47.044 20.465 70.754 1.00 25.08 606 LYS A N 1
ATOM 4698 C CA . LYS A 1 606 ? 46.308 21.778 70.668 1.00 25.08 606 LYS A CA 1
ATOM 4699 C C . LYS A 1 606 ? 47.269 22.990 70.360 1.00 25.08 606 LYS A C 1
ATOM 4701 O O . LYS A 1 606 ? 48.431 22.706 70.108 1.00 25.08 606 LYS A O 1
ATOM 4706 N N . ALA A 1 607 ? 46.981 24.320 70.392 1.00 26.56 607 ALA A N 1
ATOM 4707 C CA . ALA A 1 607 ? 45.844 25.188 70.815 1.00 26.56 607 ALA A CA 1
ATOM 4708 C C . ALA A 1 607 ? 45.941 26.675 70.296 1.00 26.56 607 ALA A C 1
ATOM 4710 O O . ALA A 1 607 ? 47.049 27.139 70.057 1.00 26.56 607 ALA A O 1
ATOM 4711 N N . ASN A 1 608 ? 44.824 27.442 70.341 1.00 26.03 608 ASN A N 1
ATOM 4712 C CA . ASN A 1 608 ? 44.677 28.936 70.441 1.00 26.03 608 ASN A CA 1
ATOM 4713 C C . ASN A 1 608 ? 45.189 29.848 69.268 1.00 26.03 608 ASN A C 1
ATOM 4715 O O . ASN A 1 608 ? 45.878 29.352 68.391 1.00 26.03 608 ASN A O 1
ATOM 4719 N N . PHE A 1 609 ? 44.863 31.160 69.113 1.00 24.27 609 PHE A N 1
ATOM 4720 C CA . PHE A 1 609 ? 44.319 32.224 70.009 1.00 24.27 609 PHE A CA 1
ATOM 4721 C C . PHE A 1 609 ? 43.504 33.355 69.274 1.00 24.27 609 PHE A C 1
ATOM 4723 O O . PHE A 1 609 ? 43.754 33.642 68.111 1.00 24.27 609 PHE A O 1
ATOM 4730 N N . SER A 1 610 ? 42.620 34.054 70.019 1.00 24.97 610 SER A N 1
ATOM 4731 C CA . SER A 1 610 ? 42.146 35.478 69.921 1.00 24.97 610 SER A CA 1
ATOM 4732 C C . SER A 1 610 ? 41.342 36.098 68.735 1.00 24.97 610 SER A C 1
ATOM 4734 O O . SER A 1 610 ? 41.840 36.289 67.635 1.00 24.97 610 SER A O 1
ATOM 4736 N N . ASN A 1 611 ? 40.145 36.593 69.107 1.00 24.98 611 ASN A N 1
ATOM 4737 C CA . ASN A 1 611 ? 39.291 37.727 68.658 1.00 24.98 611 ASN A CA 1
ATOM 4738 C C . ASN A 1 611 ? 39.781 38.811 67.659 1.00 24.98 611 ASN A C 1
ATOM 4740 O O . ASN A 1 611 ? 40.878 39.337 67.812 1.00 24.98 611 ASN A O 1
ATOM 4744 N N . LEU A 1 612 ? 38.823 39.361 66.880 1.00 27.44 612 LEU A N 1
ATOM 4745 C CA . LEU A 1 612 ? 38.594 40.819 66.684 1.00 27.44 612 LEU A CA 1
ATOM 4746 C C . LEU A 1 612 ? 37.196 41.121 66.071 1.00 27.44 612 LEU A C 1
ATOM 4748 O O . LEU A 1 612 ? 36.681 40.298 65.319 1.00 27.44 612 LEU A O 1
ATOM 4752 N N . ASN A 1 613 ? 36.577 42.273 66.394 1.00 32.19 613 ASN A N 1
ATOM 4753 C CA . ASN A 1 613 ? 35.320 42.810 65.806 1.00 32.19 613 ASN A CA 1
ATOM 4754 C C . ASN A 1 613 ? 35.088 44.270 66.289 1.00 32.19 613 ASN A C 1
ATOM 4756 O O . ASN A 1 613 ? 35.341 44.502 67.475 1.00 32.19 613 ASN A O 1
ATOM 4760 N N . PRO A 1 614 ? 34.650 45.254 65.459 1.00 42.12 614 PRO A N 1
ATOM 4761 C CA . PRO A 1 614 ? 33.474 46.077 65.853 1.00 42.12 614 PRO A CA 1
ATOM 4762 C C . PRO A 1 614 ? 32.676 46.844 64.748 1.00 42.12 614 PRO A C 1
ATOM 4764 O O . PRO A 1 614 ? 33.271 47.558 63.952 1.00 42.12 614 PRO A O 1
ATOM 4767 N N . GLN A 1 615 ? 31.333 46.890 64.904 1.00 29.08 615 GLN A N 1
ATOM 4768 C CA . GLN A 1 615 ? 30.390 48.031 64.648 1.00 29.08 615 GLN A CA 1
ATOM 4769 C C . GLN A 1 615 ? 30.336 48.667 63.219 1.00 29.08 615 GLN A C 1
ATOM 4771 O O . GLN A 1 615 ? 31.131 48.324 62.361 1.00 29.08 615 GLN A O 1
ATOM 4776 N N . GLN A 1 616 ? 29.397 49.535 62.788 1.00 32.44 616 GLN A N 1
ATOM 4777 C CA . GLN A 1 616 ? 28.408 50.510 63.341 1.00 32.44 616 GLN A CA 1
ATOM 4778 C C . GLN A 1 616 ? 27.139 50.539 62.416 1.00 32.44 616 GLN A C 1
ATOM 4780 O O . GLN A 1 616 ? 27.146 49.796 61.442 1.00 32.44 616 GLN A O 1
ATOM 4785 N N . GLN A 1 617 ? 26.059 51.355 62.471 1.00 29.02 617 GLN A N 1
ATOM 4786 C CA . GLN A 1 617 ? 25.148 52.096 63.407 1.00 29.02 617 GLN A CA 1
ATOM 4787 C C . GLN A 1 617 ? 23.943 52.599 62.505 1.00 29.02 617 GLN A C 1
ATOM 4789 O O . GLN A 1 617 ? 23.952 52.277 61.321 1.00 29.02 617 GLN A O 1
ATOM 4794 N N . GLN A 1 618 ? 22.864 53.341 62.847 1.00 28.55 618 GLN A N 1
ATOM 4795 C CA . GLN A 1 618 ? 22.319 53.992 64.063 1.00 28.55 618 GLN A CA 1
ATOM 4796 C C . GLN A 1 618 ? 20.743 53.998 64.049 1.00 28.55 618 GLN A C 1
ATOM 4798 O O . GLN A 1 618 ? 20.148 52.987 63.688 1.00 28.55 618 GLN A O 1
ATOM 4803 N N . GLN A 1 619 ? 20.063 55.086 64.472 1.00 24.36 619 GLN A N 1
ATOM 4804 C CA . GLN A 1 619 ? 18.591 55.323 64.586 1.00 24.36 619 GLN A CA 1
ATOM 4805 C C . GLN A 1 619 ? 18.310 56.872 64.460 1.00 24.36 619 GLN A C 1
ATOM 4807 O O . GLN A 1 619 ? 19.220 57.540 63.968 1.00 24.36 619 GLN A O 1
ATOM 4812 N N . PRO A 1 620 ? 17.219 57.542 64.964 1.00 45.56 620 PRO A N 1
ATOM 4813 C CA . PRO A 1 620 ? 15.849 57.082 65.318 1.00 45.56 620 PRO A CA 1
ATOM 4814 C C . PRO A 1 620 ? 14.560 57.719 64.670 1.00 45.56 620 PRO A C 1
ATOM 4816 O O . PRO A 1 620 ? 13.827 56.946 64.066 1.00 45.56 620 PRO A O 1
ATOM 4819 N N . PRO A 1 621 ? 14.124 58.995 64.866 1.00 40.53 621 PRO A N 1
ATOM 4820 C CA . PRO A 1 621 ? 13.178 59.372 65.945 1.00 40.53 621 PRO A CA 1
ATOM 4821 C C . PRO A 1 621 ? 11.842 60.102 65.585 1.00 40.53 621 PRO A C 1
ATOM 4823 O O . PRO A 1 621 ? 11.808 60.901 64.658 1.00 40.53 621 PRO A O 1
ATOM 4826 N N . ARG A 1 622 ? 10.850 60.014 66.513 1.00 24.98 622 ARG A N 1
ATOM 4827 C CA . ARG A 1 622 ? 9.729 60.977 66.816 1.00 24.98 622 ARG A CA 1
ATOM 4828 C C . ARG A 1 622 ? 8.554 61.103 65.793 1.00 24.98 622 ARG A C 1
ATOM 4830 O O . ARG A 1 622 ? 8.748 60.835 64.621 1.00 24.98 622 ARG A O 1
ATOM 4837 N N . GLN A 1 623 ? 7.304 61.483 66.154 1.00 25.09 623 GLN A N 1
ATOM 4838 C CA . GLN A 1 623 ? 6.680 61.812 67.466 1.00 25.09 623 GLN A CA 1
ATOM 4839 C C . GLN A 1 623 ? 5.155 61.468 67.569 1.00 25.09 623 GLN A C 1
ATOM 4841 O O . GLN A 1 623 ? 4.563 60.946 66.636 1.00 25.09 623 GLN A O 1
ATOM 4846 N N . GLN A 1 624 ? 4.563 61.735 68.748 1.00 24.53 624 GLN A N 1
ATOM 4847 C CA . GLN A 1 624 ? 3.192 61.450 69.257 1.00 24.53 624 GLN A CA 1
ATOM 4848 C C . GLN A 1 624 ? 2.063 62.236 68.509 1.00 24.53 624 GLN A C 1
ATOM 4850 O O . GLN A 1 624 ? 2.396 63.159 67.778 1.00 24.53 624 GLN A O 1
ATOM 4855 N N . THR A 1 625 ? 0.741 61.962 68.611 1.00 24.06 625 THR A N 1
ATOM 4856 C CA . THR A 1 625 ? -0.111 61.991 69.837 1.00 24.06 625 THR A CA 1
ATOM 4857 C C . THR A 1 625 ? -1.516 61.336 69.751 1.00 24.06 625 THR A C 1
ATOM 4859 O O . THR A 1 625 ? -2.202 61.441 68.747 1.00 24.06 625 THR A O 1
ATOM 4862 N N . GLN A 1 626 ? -1.952 60.781 70.899 1.00 27.03 626 GLN A N 1
ATOM 4863 C CA . GLN A 1 626 ? -3.308 60.758 71.515 1.00 27.03 626 GLN A CA 1
ATOM 4864 C C . GLN A 1 626 ? -4.590 60.487 70.682 1.00 27.03 626 GLN A C 1
ATOM 4866 O O . GLN A 1 626 ? -5.054 61.360 69.960 1.00 27.03 626 GLN A O 1
ATOM 4871 N N . GLN A 1 627 ? -5.305 59.392 70.998 1.00 28.56 627 GLN A N 1
ATOM 4872 C CA . GLN A 1 627 ? -6.561 59.369 71.797 1.00 28.56 627 GLN A CA 1
ATOM 4873 C C . GLN A 1 627 ? -7.044 57.907 72.015 1.00 28.56 627 GLN A C 1
ATOM 4875 O O . GLN A 1 627 ? -6.519 56.985 71.395 1.00 28.56 627 GLN A O 1
ATOM 4880 N N . GLY A 1 628 ? -7.997 57.676 72.928 1.00 26.89 628 GLY A N 1
ATOM 4881 C CA . GLY A 1 628 ? -8.603 56.361 73.235 1.00 26.89 628 GLY A CA 1
ATOM 4882 C C . GLY A 1 628 ? -10.090 56.505 73.619 1.00 26.89 628 GLY A C 1
ATOM 4883 O O . GLY A 1 628 ? -10.574 57.636 73.571 1.00 26.89 628 GLY A O 1
ATOM 4884 N N . PRO A 1 629 ? -10.820 55.438 74.028 1.00 43.50 629 PRO A N 1
ATOM 4885 C CA . PRO A 1 629 ? -10.336 54.137 74.514 1.00 43.50 629 PRO A CA 1
ATOM 4886 C C . PRO A 1 629 ? -10.891 52.902 73.749 1.00 43.50 629 PRO A C 1
ATOM 4888 O O . PRO A 1 629 ? -11.634 53.032 72.784 1.00 43.50 629 PRO A O 1
ATOM 4891 N N . ASN A 1 630 ? -10.594 51.708 74.285 1.00 38.38 630 ASN A N 1
ATOM 4892 C CA . ASN A 1 630 ? -11.110 50.372 73.929 1.00 38.38 630 ASN A CA 1
ATOM 4893 C C . ASN A 1 630 ? -10.660 49.757 72.586 1.00 38.38 630 ASN A C 1
ATOM 4895 O O . ASN A 1 630 ? -10.455 50.429 71.583 1.00 38.38 630 ASN A O 1
ATOM 4899 N N . GLY A 1 631 ? -10.534 48.422 72.587 1.00 36.19 631 GLY A N 1
ATOM 4900 C CA . GLY A 1 631 ? -10.178 47.614 71.414 1.00 36.19 631 GLY A CA 1
ATOM 4901 C C . GLY A 1 631 ? -8.675 47.373 71.245 1.00 36.19 631 GLY A C 1
ATOM 4902 O O . GLY A 1 631 ? -8.034 47.972 70.384 1.00 36.19 631 GLY A O 1
ATOM 4903 N N . SER A 1 632 ? -8.108 46.438 72.015 1.00 46.31 63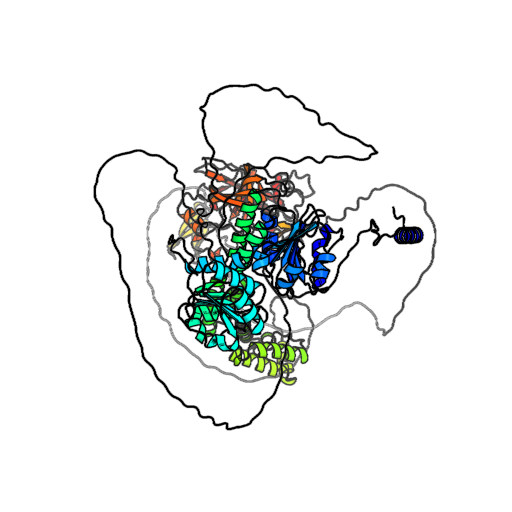2 SER A N 1
ATOM 4904 C CA . SER A 1 632 ? -6.763 45.905 71.763 1.00 46.31 632 SER A CA 1
ATOM 4905 C C . SER A 1 632 ? -6.757 45.117 70.446 1.00 46.31 632 SER A C 1
ATOM 4907 O O . SER A 1 632 ? -7.097 43.931 70.433 1.00 46.31 632 SER A O 1
ATOM 4909 N N . ARG A 1 633 ? -6.419 45.776 69.329 1.00 49.25 633 ARG A N 1
ATOM 4910 C CA . ARG A 1 633 ? -6.374 45.127 68.010 1.00 49.25 633 ARG A CA 1
ATOM 4911 C C . ARG A 1 633 ? -5.355 43.981 68.042 1.00 49.25 633 ARG A C 1
ATOM 4913 O O . ARG A 1 633 ? -4.187 44.250 68.329 1.00 49.25 633 ARG A O 1
ATOM 4920 N N . PRO A 1 634 ? -5.760 42.725 67.777 1.00 66.25 634 PRO A N 1
ATOM 4921 C CA . PRO A 1 634 ? -4.847 41.593 67.850 1.00 66.25 634 PRO A CA 1
ATOM 4922 C C . PRO A 1 634 ? -3.738 41.736 66.807 1.00 66.25 634 PRO A C 1
ATOM 4924 O O . PRO A 1 634 ? -4.005 42.107 65.662 1.00 66.25 634 PRO A O 1
ATOM 4927 N N . THR A 1 635 ? -2.503 41.428 67.189 1.00 75.44 635 THR A N 1
ATOM 4928 C CA . THR A 1 635 ? -1.379 41.280 66.260 1.00 75.44 635 THR A CA 1
ATOM 4929 C C . THR A 1 635 ? -1.251 39.840 65.771 1.00 75.44 635 THR A C 1
ATOM 4931 O O . THR A 1 635 ? -1.871 38.918 66.306 1.00 75.44 635 THR A O 1
ATOM 4934 N N . PHE A 1 636 ? -0.461 39.656 64.719 1.00 82.44 636 PHE A N 1
ATOM 4935 C CA . PHE A 1 636 ? 0.004 38.369 64.231 1.00 82.44 636 PHE A CA 1
ATOM 4936 C C . PHE A 1 636 ? 1.464 38.468 63.799 1.00 82.44 636 PHE A C 1
ATOM 4938 O O . PHE A 1 636 ? 1.945 39.528 63.387 1.00 82.44 636 PHE A O 1
ATOM 4945 N N . TRP A 1 637 ? 2.156 37.335 63.850 1.00 81.00 637 TRP A N 1
ATOM 4946 C CA . TRP A 1 637 ? 3.506 37.203 63.322 1.00 81.00 637 TRP A CA 1
ATOM 4947 C C . TRP A 1 637 ? 3.450 36.624 61.916 1.00 81.00 637 TRP A C 1
ATOM 4949 O O . TRP A 1 637 ? 2.829 35.591 61.706 1.00 81.00 637 TRP A O 1
ATOM 4959 N N . THR A 1 638 ? 4.139 37.253 60.969 1.00 82.56 638 THR A N 1
ATOM 4960 C CA . THR A 1 638 ? 4.345 36.722 59.617 1.00 82.56 638 THR A CA 1
ATOM 4961 C C . THR A 1 638 ? 5.822 36.431 59.389 1.00 82.56 638 THR A C 1
ATOM 4963 O O . THR A 1 638 ? 6.694 37.081 59.967 1.00 82.56 638 THR A O 1
ATOM 4966 N N . ALA A 1 639 ? 6.125 35.485 58.503 1.00 86.81 639 ALA A N 1
ATOM 4967 C CA . ALA A 1 639 ? 7.472 35.269 57.980 1.00 86.81 639 ALA A CA 1
ATOM 4968 C C . ALA A 1 639 ? 7.512 35.617 56.487 1.00 86.81 639 ALA A C 1
ATOM 4970 O O . ALA A 1 639 ? 6.582 35.287 55.754 1.00 86.81 639 ALA A O 1
ATOM 4971 N N . CYS A 1 640 ? 8.586 36.255 56.020 1.00 82.44 640 CYS A N 1
ATOM 4972 C CA . CYS A 1 640 ? 8.838 36.377 54.587 1.00 82.44 640 CYS A CA 1
ATOM 4973 C C . CYS A 1 640 ? 9.285 35.007 54.040 1.00 82.44 640 CYS A C 1
ATOM 4975 O O . CYS A 1 640 ? 10.342 34.522 54.456 1.00 82.44 640 CYS A O 1
ATOM 4977 N N . PRO A 1 641 ? 8.561 34.386 53.089 1.00 74.69 641 PRO A N 1
ATOM 4978 C CA . PRO A 1 641 ? 8.897 33.049 52.590 1.00 74.69 641 PRO A CA 1
ATOM 4979 C C . PRO A 1 641 ? 10.220 33.009 51.808 1.00 74.69 641 PRO A C 1
ATOM 4981 O O . PRO A 1 641 ? 10.800 31.944 51.636 1.00 74.69 641 PRO A O 1
ATOM 4984 N N . PHE A 1 642 ? 10.728 34.162 51.356 1.00 80.94 642 PHE A N 1
ATOM 4985 C CA . PHE A 1 642 ? 11.950 34.253 50.551 1.00 80.94 642 PHE A CA 1
ATOM 4986 C C . PHE A 1 642 ? 13.247 34.366 51.367 1.00 80.94 642 PHE A C 1
ATOM 4988 O O . PHE A 1 642 ? 14.321 34.153 50.810 1.00 80.94 642 PHE A O 1
ATOM 4995 N N . CYS A 1 643 ? 13.176 34.744 52.649 1.00 84.00 643 CYS A N 1
ATOM 4996 C CA . CYS A 1 643 ? 14.362 34.924 53.503 1.00 84.00 643 CYS A CA 1
ATOM 4997 C C . CYS A 1 643 ? 14.149 34.548 54.983 1.00 84.00 643 CYS A C 1
ATOM 4999 O O . CYS A 1 643 ? 15.017 34.809 55.813 1.00 84.00 643 CYS A O 1
ATOM 5001 N N . SER A 1 644 ? 12.995 33.971 55.333 1.00 81.75 644 SER A N 1
ATOM 5002 C CA . SER A 1 644 ? 12.593 33.528 56.682 1.00 81.75 644 SER A CA 1
ATOM 5003 C C . SER A 1 644 ? 12.572 34.599 57.786 1.00 81.75 644 SER A C 1
ATOM 5005 O O . SER A 1 644 ? 12.247 34.292 58.934 1.00 81.75 644 SER A O 1
ATOM 5007 N N . SER A 1 645 ? 12.867 35.861 57.462 1.00 79.50 645 SER A N 1
ATOM 5008 C CA . SER A 1 645 ? 12.779 36.998 58.383 1.00 79.50 645 SER A CA 1
ATOM 5009 C C . SER A 1 645 ? 11.335 37.204 58.847 1.00 79.50 645 SER A C 1
ATOM 5011 O O . SER A 1 645 ? 10.412 37.179 58.030 1.00 79.50 645 SER A O 1
ATOM 5013 N N . ARG A 1 646 ? 11.139 37.384 60.158 1.00 83.44 646 ARG A N 1
ATOM 5014 C CA . ARG A 1 646 ? 9.816 37.502 60.789 1.00 83.44 646 ARG A CA 1
ATOM 5015 C C . ARG A 1 646 ? 9.494 38.947 61.158 1.00 83.44 646 ARG A C 1
ATOM 5017 O O . ARG A 1 646 ? 10.382 39.682 61.581 1.00 83.44 646 ARG A O 1
ATOM 5024 N N . TYR A 1 647 ? 8.223 39.312 61.030 1.00 79.50 647 TYR A N 1
ATOM 5025 C CA . TYR A 1 647 ? 7.693 40.649 61.301 1.00 79.50 647 TYR A CA 1
ATOM 5026 C C . TYR A 1 647 ? 6.342 40.525 62.019 1.00 79.50 647 TYR A C 1
ATOM 5028 O O . TYR A 1 647 ? 5.589 39.592 61.739 1.00 79.50 647 TYR A O 1
ATOM 5036 N N . GLU A 1 648 ? 6.029 41.452 62.922 1.00 85.25 648 GLU A N 1
ATOM 5037 C CA . GLU A 1 648 ? 4.730 41.521 63.602 1.00 85.25 648 GLU A CA 1
ATOM 5038 C C . GLU A 1 648 ? 3.876 42.647 63.004 1.00 85.25 648 GLU A C 1
ATOM 5040 O O . GLU A 1 648 ? 4.368 43.755 62.783 1.00 85.25 648 GLU A O 1
ATOM 5045 N N . PHE A 1 649 ? 2.598 42.366 62.748 1.00 80.62 649 PHE A N 1
ATOM 5046 C CA . PHE A 1 649 ? 1.624 43.328 62.224 1.00 80.62 649 PHE A CA 1
ATOM 5047 C C . PHE A 1 649 ? 0.275 43.188 62.948 1.00 80.62 649 PHE A C 1
ATOM 5049 O O . PHE A 1 649 ? -0.049 42.130 63.480 1.00 80.62 649 PHE A O 1
ATOM 5056 N N . TYR A 1 650 ? -0.556 44.233 62.950 1.00 81.62 650 TYR A N 1
ATOM 5057 C CA . TYR A 1 650 ? -1.958 44.137 63.392 1.00 81.62 650 TYR A CA 1
ATOM 5058 C C . TYR A 1 650 ? -2.770 43.270 62.419 1.00 81.62 650 TYR A C 1
ATOM 5060 O O . TYR A 1 650 ? -2.560 43.382 61.215 1.00 81.62 650 TYR A O 1
ATOM 5068 N N . ARG A 1 651 ? -3.723 42.451 62.894 1.00 75.56 651 ARG A N 1
ATOM 5069 C CA . ARG A 1 651 ? -4.505 41.513 62.052 1.00 75.56 651 ARG A CA 1
ATOM 5070 C C . ARG A 1 651 ? -5.256 42.163 60.889 1.00 75.56 651 ARG A C 1
ATOM 5072 O O . ARG A 1 651 ? -5.465 41.507 59.875 1.00 75.56 651 ARG A O 1
ATOM 5079 N N . ASP A 1 652 ? -5.532 43.460 60.965 1.00 74.06 652 ASP A N 1
ATOM 5080 C CA . ASP A 1 652 ? -6.015 44.303 59.862 1.00 74.06 652 ASP A CA 1
ATOM 5081 C C . ASP A 1 652 ? -5.090 44.285 58.615 1.00 74.06 652 ASP A C 1
ATOM 5083 O O . ASP A 1 652 ? -5.462 44.794 57.554 1.00 74.06 652 ASP A O 1
ATOM 5087 N N . ALA A 1 653 ? -3.871 43.747 58.743 1.00 68.31 653 ALA A N 1
ATOM 5088 C CA . ALA A 1 653 ? -2.869 43.551 57.699 1.00 68.31 653 ALA A CA 1
ATOM 5089 C C . ALA A 1 653 ? -2.764 42.105 57.166 1.00 68.31 653 ALA A C 1
ATOM 5091 O O . ALA A 1 653 ? -1.979 41.875 56.244 1.00 68.31 653 ALA A O 1
ATOM 5092 N N . ILE A 1 654 ? -3.533 41.142 57.696 1.00 75.19 654 ILE A N 1
ATOM 5093 C CA . ILE A 1 654 ? -3.607 39.787 57.121 1.00 75.19 654 ILE A CA 1
ATOM 5094 C C . ILE A 1 654 ? -4.044 39.890 55.653 1.00 75.19 654 ILE A C 1
ATOM 5096 O O . ILE A 1 654 ? -4.903 40.699 55.297 1.00 75.19 654 ILE A O 1
ATOM 5100 N N . ASN A 1 655 ? -3.427 39.073 54.801 1.00 69.94 655 ASN A N 1
ATOM 5101 C CA . ASN A 1 655 ? -3.657 39.004 53.358 1.00 69.94 655 ASN A CA 1
ATOM 5102 C C . ASN A 1 655 ? -3.338 40.297 52.576 1.00 69.94 655 ASN A C 1
ATOM 5104 O O . ASN A 1 655 ? -3.679 40.399 51.399 1.00 69.94 655 ASN A O 1
ATOM 5108 N N . LYS A 1 656 ? -2.624 41.264 53.174 1.00 75.75 656 LYS A N 1
ATOM 5109 C CA . LYS A 1 656 ? -2.078 42.432 52.456 1.00 75.75 656 LYS A CA 1
ATOM 5110 C C . LYS A 1 656 ? -0.622 42.204 52.048 1.00 75.75 656 LYS A C 1
ATOM 5112 O O . LYS A 1 656 ? 0.136 41.511 52.726 1.00 75.75 656 LYS A O 1
ATOM 5117 N N . SER A 1 657 ? -0.240 42.785 50.912 1.00 79.31 657 SER A N 1
ATOM 5118 C CA . SER A 1 657 ? 1.092 42.660 50.315 1.00 79.31 657 SER A CA 1
ATOM 5119 C C . SER A 1 657 ? 2.073 43.691 50.883 1.00 79.31 657 SER A C 1
ATOM 5121 O O . SER A 1 657 ? 1.858 44.895 50.735 1.00 79.31 657 SER A O 1
ATOM 5123 N N . PHE A 1 658 ? 3.188 43.232 51.448 1.00 73.69 658 PHE A N 1
ATOM 5124 C CA . PHE A 1 658 ? 4.256 44.070 51.993 1.00 73.69 658 PHE A CA 1
ATOM 5125 C C . PHE A 1 658 ? 5.590 43.770 51.311 1.00 73.69 658 PHE A C 1
ATOM 5127 O O . PHE A 1 658 ? 5.912 42.620 51.011 1.00 73.69 658 PHE A O 1
ATOM 5134 N N . ARG A 1 659 ? 6.411 44.800 51.085 1.00 83.75 659 ARG A N 1
ATOM 5135 C CA . ARG A 1 659 ? 7.795 44.609 50.636 1.00 83.75 659 ARG A CA 1
ATOM 5136 C C . ARG A 1 659 ? 8.664 44.229 51.834 1.00 83.75 659 ARG A C 1
ATOM 5138 O O . ARG A 1 659 ? 8.788 45.009 52.771 1.00 83.75 659 ARG A O 1
ATOM 5145 N N . CYS A 1 660 ? 9.275 43.048 51.794 1.00 82.62 660 CYS A N 1
ATOM 5146 C CA . CYS A 1 660 ? 10.181 42.553 52.825 1.00 82.62 660 CYS A CA 1
ATOM 5147 C C . CYS A 1 660 ? 11.410 43.472 52.963 1.00 82.62 660 CYS A C 1
ATOM 5149 O O . CYS A 1 660 ? 12.207 43.527 52.021 1.00 82.62 660 CYS A O 1
ATOM 5151 N N . PRO A 1 661 ? 11.644 44.116 54.125 1.00 64.69 661 PRO A N 1
ATOM 5152 C CA . PRO A 1 661 ? 12.809 44.981 54.329 1.00 64.69 661 PRO A CA 1
ATOM 5153 C C . PRO A 1 661 ? 14.155 44.275 54.111 1.00 64.69 661 PRO A C 1
ATOM 5155 O O . PRO A 1 661 ? 15.103 44.893 53.645 1.00 64.69 661 PRO A O 1
ATOM 5158 N N . THR A 1 662 ? 14.238 42.974 54.411 1.00 75.94 662 THR A N 1
ATOM 5159 C CA . THR A 1 662 ? 15.503 42.217 54.386 1.00 75.94 662 THR A CA 1
ATOM 5160 C C . THR A 1 662 ? 15.902 41.681 53.002 1.00 75.94 662 THR A C 1
ATOM 5162 O O . THR A 1 662 ? 17.081 41.433 52.779 1.00 75.94 662 THR A O 1
ATOM 5165 N N . CYS A 1 663 ? 14.967 41.505 52.056 1.00 81.69 663 CYS A N 1
ATOM 5166 C CA . CYS A 1 663 ? 15.277 40.969 50.717 1.00 81.69 663 CYS A CA 1
ATOM 5167 C C . CYS A 1 663 ? 14.607 41.707 49.543 1.00 81.69 663 CYS A C 1
ATOM 5169 O O . CYS A 1 663 ? 14.701 41.255 48.404 1.00 81.69 663 CYS A O 1
ATOM 5171 N N . GLY A 1 664 ? 13.891 42.809 49.791 1.00 68.94 664 GLY A N 1
ATOM 5172 C CA . GLY A 1 664 ? 13.281 43.658 48.759 1.00 68.94 664 GLY A CA 1
ATOM 5173 C C . GLY A 1 664 ? 12.100 43.049 47.984 1.00 68.94 664 GLY A C 1
ATOM 5174 O O . GLY A 1 664 ? 11.417 43.779 47.265 1.00 68.94 664 GLY A O 1
ATOM 5175 N N . LYS A 1 665 ? 11.820 41.748 48.134 1.00 69.31 665 LYS A N 1
ATOM 5176 C CA . LYS A 1 665 ? 10.689 41.059 47.492 1.00 69.31 665 LYS A CA 1
ATOM 5177 C C . LYS A 1 665 ? 9.368 41.371 48.196 1.00 69.31 665 LYS A C 1
ATOM 5179 O O . LYS A 1 665 ? 9.330 41.553 49.411 1.00 69.31 665 LYS A O 1
ATOM 5184 N N . ILE A 1 666 ? 8.281 41.432 47.431 1.00 80.38 666 ILE A N 1
ATOM 5185 C CA . ILE A 1 666 ? 6.925 41.604 47.968 1.00 80.38 666 ILE A CA 1
ATOM 5186 C C . ILE A 1 666 ? 6.378 40.230 48.360 1.00 80.38 666 ILE A C 1
ATOM 5188 O O . ILE A 1 666 ? 6.508 39.278 47.596 1.00 80.38 666 ILE A O 1
ATOM 5192 N N . PHE A 1 667 ? 5.788 40.131 49.548 1.00 82.75 667 PHE A N 1
ATOM 5193 C CA . PHE A 1 667 ? 5.129 38.932 50.062 1.00 82.75 667 PHE A CA 1
ATOM 5194 C C . PHE A 1 667 ? 3.813 39.316 50.748 1.00 82.75 667 PHE A C 1
ATOM 5196 O O . PHE A 1 667 ? 3.619 40.469 51.132 1.00 82.75 667 PHE A O 1
ATOM 5203 N N . ILE A 1 668 ? 2.896 38.363 50.887 1.00 84.94 668 ILE A N 1
ATOM 5204 C CA . ILE A 1 668 ? 1.618 38.573 51.575 1.00 84.94 668 ILE A CA 1
ATOM 5205 C C . ILE A 1 668 ? 1.789 38.196 53.050 1.00 84.94 668 ILE A C 1
ATOM 5207 O O . ILE A 1 668 ? 2.366 37.151 53.350 1.00 84.94 668 ILE A O 1
ATOM 5211 N N . ALA A 1 669 ? 1.312 39.042 53.965 1.00 76.44 669 ALA A N 1
ATOM 5212 C CA . ALA A 1 669 ? 1.419 38.779 55.398 1.00 76.44 669 ALA A CA 1
ATOM 5213 C C . ALA A 1 669 ? 0.336 37.789 55.873 1.00 76.44 669 ALA A C 1
ATOM 5215 O O . ALA A 1 669 ? -0.860 38.030 55.691 1.00 76.44 669 ALA A O 1
ATOM 5216 N N . SER A 1 670 ? 0.759 36.692 56.506 1.00 73.88 670 SER A N 1
ATOM 5217 C CA . SER A 1 670 ? -0.091 35.597 57.000 1.00 73.88 670 SER A CA 1
ATOM 5218 C C . SER A 1 670 ? 0.213 35.244 58.465 1.00 73.88 670 SER A C 1
ATOM 5220 O O . SER A 1 670 ? 1.336 35.423 58.932 1.00 73.88 670 SER A O 1
ATOM 5222 N N . ASP A 1 671 ? -0.794 34.766 59.206 1.00 75.69 671 ASP A N 1
ATOM 5223 C CA . ASP A 1 671 ? -0.689 34.449 60.641 1.00 75.69 671 ASP A CA 1
ATOM 5224 C C . ASP A 1 671 ? 0.071 33.130 60.882 1.00 75.69 671 ASP A C 1
ATOM 5226 O O . ASP A 1 671 ? -0.461 32.031 60.712 1.00 75.69 671 ASP A O 1
ATOM 5230 N N . VAL A 1 672 ? 1.345 33.245 61.263 1.00 69.62 672 VAL A N 1
ATOM 5231 C CA . VAL A 1 672 ? 2.218 32.131 61.649 1.00 69.62 672 VAL A CA 1
ATOM 5232 C C . VAL A 1 672 ? 2.020 31.851 63.139 1.00 69.62 672 VAL A C 1
ATOM 5234 O O . VAL A 1 672 ? 2.729 32.385 63.997 1.00 69.62 672 VAL A O 1
ATOM 5237 N N . LEU A 1 673 ? 1.052 30.982 63.437 1.00 44.03 673 LEU A N 1
ATOM 5238 C CA . LEU A 1 673 ? 0.700 30.575 64.799 1.00 44.03 673 LEU A CA 1
ATOM 5239 C C . LEU A 1 673 ? 1.918 30.037 65.573 1.00 44.03 673 LEU A C 1
ATOM 5241 O O . LEU A 1 673 ? 2.477 28.983 65.262 1.00 44.03 673 LEU A O 1
ATOM 5245 N N . MET A 1 674 ? 2.308 30.756 66.625 1.00 31.84 674 MET A N 1
ATOM 5246 C CA . MET A 1 674 ? 3.435 30.397 67.486 1.00 31.84 674 MET A CA 1
ATOM 5247 C C . MET A 1 674 ? 3.049 29.282 68.469 1.00 31.84 674 MET A C 1
ATOM 5249 O O . MET A 1 674 ? 2.446 29.546 69.508 1.00 31.84 674 MET A O 1
ATOM 5253 N N . GLN A 1 675 ? 3.482 28.044 68.212 1.00 27.62 675 GLN A N 1
ATOM 5254 C CA . GLN A 1 675 ? 3.706 27.088 69.301 1.00 27.62 675 GLN A CA 1
ATOM 5255 C C . GLN A 1 675 ? 5.105 27.314 69.884 1.00 27.62 675 GLN A C 1
ATOM 5257 O O . GLN A 1 675 ? 6.109 27.125 69.199 1.00 27.62 675 GLN A O 1
ATOM 5262 N N . GLY A 1 676 ? 5.181 27.718 71.154 1.00 28.05 676 GLY A N 1
ATOM 5263 C CA . GLY A 1 676 ? 6.462 27.946 71.819 1.00 28.05 676 GLY A CA 1
ATOM 5264 C C . GLY A 1 676 ? 6.359 28.180 73.324 1.00 28.05 676 GLY A C 1
ATOM 5265 O O . GLY A 1 676 ? 5.936 29.245 73.766 1.00 28.05 676 GLY A O 1
ATOM 5266 N N . LYS A 1 677 ? 6.843 27.209 74.108 1.00 24.28 677 LYS A N 1
ATOM 5267 C CA . LYS A 1 677 ? 7.343 27.419 75.476 1.00 24.28 677 LYS A CA 1
ATOM 5268 C C . LYS A 1 677 ? 8.663 26.670 75.687 1.00 24.28 677 LYS A C 1
ATOM 5270 O O . LYS A 1 677 ? 8.697 25.531 76.132 1.00 24.28 677 LYS A O 1
ATOM 5275 N N . SER A 1 678 ? 9.756 27.362 75.384 1.00 23.45 678 SER A N 1
ATOM 5276 C CA . SER A 1 678 ? 11.002 27.315 76.167 1.00 23.45 678 SER A CA 1
ATOM 5277 C C . SER A 1 678 ? 10.768 27.970 77.558 1.00 23.45 678 SER A C 1
ATOM 5279 O O . SER A 1 678 ? 9.725 28.620 77.697 1.00 23.45 678 SER A O 1
ATOM 5281 N N . PRO A 1 679 ? 11.678 27.903 78.567 1.00 32.25 679 PRO A N 1
ATOM 5282 C CA . PRO A 1 679 ? 13.116 27.595 78.454 1.00 32.25 679 PRO A CA 1
ATOM 5283 C C . PRO A 1 679 ? 13.767 26.730 79.570 1.00 32.25 679 PRO A C 1
ATOM 5285 O O . PRO A 1 679 ? 13.187 26.534 80.628 1.00 32.25 679 PRO A O 1
ATOM 5288 N N . ALA A 1 680 ? 15.055 26.395 79.352 1.00 23.89 680 ALA A N 1
ATOM 5289 C CA . ALA A 1 680 ? 16.105 26.133 80.365 1.00 23.89 680 ALA A CA 1
ATOM 5290 C C . ALA A 1 680 ? 15.964 24.872 81.273 1.00 23.89 680 ALA A C 1
ATOM 5292 O O . ALA A 1 680 ? 14.866 24.408 81.536 1.00 23.89 680 ALA A O 1
ATOM 5293 N N . ALA A 1 681 ? 17.034 24.237 81.786 1.00 23.69 681 ALA A N 1
ATOM 5294 C CA . ALA A 1 681 ? 18.489 24.443 81.640 1.00 23.69 681 ALA A CA 1
ATOM 5295 C C . ALA A 1 681 ? 19.285 23.110 81.730 1.00 23.69 681 ALA A C 1
ATOM 5297 O O . ALA A 1 681 ? 18.780 22.119 82.237 1.00 23.69 681 ALA A O 1
ATOM 5298 N N . ASN A 1 682 ? 20.541 23.153 81.257 1.00 22.56 682 ASN A N 1
ATOM 5299 C CA . ASN A 1 682 ? 21.750 22.392 81.641 1.00 22.56 682 ASN A CA 1
ATOM 5300 C C . ASN A 1 682 ? 21.675 20.950 82.207 1.00 22.56 682 ASN A C 1
ATOM 5302 O O . ASN A 1 682 ? 21.130 20.738 83.278 1.00 22.56 682 ASN A O 1
ATOM 5306 N N . SER A 1 683 ? 22.498 20.061 81.612 1.00 23.31 683 SER A N 1
ATOM 5307 C CA . SER A 1 683 ? 23.289 18.955 82.234 1.00 23.31 683 SER A CA 1
ATOM 5308 C C . SER A 1 683 ? 22.604 17.901 83.140 1.00 23.31 683 SER A C 1
ATOM 5310 O O . SER A 1 683 ? 21.841 18.226 84.029 1.00 23.31 683 SER A O 1
ATOM 5312 N N . GLY A 1 684 ? 22.952 16.609 83.095 1.00 23.41 684 GLY A N 1
ATOM 5313 C CA . GLY A 1 684 ? 23.952 15.901 82.286 1.00 23.41 684 GLY A CA 1
ATOM 5314 C C . GLY A 1 684 ? 24.363 14.559 82.931 1.00 23.41 684 GLY A C 1
ATOM 5315 O O . GLY A 1 684 ? 24.200 14.380 84.125 1.00 23.41 684 GLY A O 1
ATOM 5316 N N . GLN A 1 685 ? 24.911 13.639 82.126 1.00 23.80 685 GLN A N 1
ATOM 5317 C CA . GLN A 1 685 ? 25.633 12.401 82.509 1.00 23.80 685 GLN A CA 1
ATOM 5318 C C . GLN A 1 685 ? 25.019 11.401 83.532 1.00 23.80 685 GLN A C 1
ATOM 5320 O O . GLN A 1 685 ? 25.106 11.560 84.739 1.00 23.80 685 GLN A O 1
ATOM 5325 N N . LYS A 1 686 ? 24.609 10.242 82.989 1.00 24.78 686 LYS A N 1
ATOM 5326 C CA . LYS A 1 686 ? 24.914 8.858 83.437 1.00 24.78 686 LYS A CA 1
ATOM 5327 C C . LYS A 1 686 ? 25.124 8.542 84.940 1.00 24.78 686 LYS A C 1
ATOM 5329 O O . LYS A 1 686 ? 26.205 8.767 85.476 1.00 24.78 686 LYS A O 1
ATOM 5334 N N . ALA A 1 687 ? 24.238 7.696 85.468 1.00 21.67 687 ALA A N 1
ATOM 5335 C CA . ALA A 1 687 ? 24.522 6.593 86.406 1.00 21.67 687 ALA A CA 1
ATOM 5336 C C . ALA A 1 687 ? 23.332 5.600 86.369 1.00 21.67 687 ALA A C 1
ATOM 5338 O O . ALA A 1 687 ? 22.263 5.995 85.915 1.00 21.67 687 ALA A O 1
ATOM 5339 N N . PHE A 1 688 ? 23.377 4.347 86.839 1.00 19.36 688 PHE A N 1
ATOM 5340 C CA . PHE A 1 688 ? 24.388 3.268 86.810 1.00 19.36 688 PHE A CA 1
ATOM 5341 C C . PHE A 1 688 ? 23.608 1.935 87.046 1.00 19.36 688 PHE A C 1
ATOM 5343 O O . PHE A 1 688 ? 22.380 1.943 87.043 1.00 19.36 688 PHE A O 1
ATOM 5350 N N . CYS A 1 689 ? 24.269 0.781 87.186 1.00 21.23 689 CYS A N 1
ATOM 5351 C CA . CYS A 1 689 ? 23.625 -0.538 87.358 1.00 21.23 689 CYS A CA 1
ATOM 5352 C C . CYS A 1 689 ? 23.308 -0.890 88.839 1.00 21.23 689 CYS A C 1
ATOM 5354 O O . CYS A 1 689 ? 23.793 -0.195 89.726 1.00 21.23 689 CYS A O 1
ATOM 5356 N N . GLN A 1 690 ? 22.635 -2.043 89.055 1.00 21.61 690 GLN A N 1
ATOM 5357 C CA . GLN A 1 690 ? 22.395 -2.817 90.308 1.00 21.61 690 GLN A CA 1
ATOM 5358 C C . GLN A 1 690 ? 21.078 -2.544 91.081 1.00 21.61 690 GLN A C 1
ATOM 5360 O O . GLN A 1 690 ? 20.657 -1.401 91.168 1.00 21.61 690 GLN A O 1
ATOM 5365 N N . GLN A 1 691 ? 20.409 -3.530 91.721 1.00 23.47 691 GLN A N 1
ATOM 5366 C CA . GLN A 1 691 ? 20.288 -4.996 91.482 1.00 23.47 691 GLN A CA 1
ATOM 5367 C C . GLN A 1 691 ? 19.154 -5.613 92.362 1.00 23.47 691 GLN A C 1
ATOM 5369 O O . GLN A 1 691 ? 18.863 -5.062 93.414 1.00 23.47 691 GLN A O 1
ATOM 5374 N N . LYS A 1 692 ? 18.691 -6.832 92.007 1.00 23.28 692 LYS A N 1
ATOM 5375 C CA . LYS A 1 692 ? 18.158 -7.925 92.880 1.00 23.28 692 LYS A CA 1
ATOM 5376 C C . LYS A 1 692 ? 16.740 -7.880 93.520 1.00 23.28 692 LYS A C 1
ATOM 5378 O O . LYS A 1 692 ? 16.439 -6.991 94.297 1.00 23.28 692 LYS A O 1
ATOM 5383 N N . TYR A 1 693 ? 16.040 -9.018 93.323 1.00 21.70 693 TYR A N 1
ATOM 5384 C CA . TYR A 1 693 ? 15.058 -9.721 94.194 1.00 21.70 693 TYR A CA 1
ATOM 5385 C C . TYR A 1 693 ? 13.683 -9.044 94.498 1.00 21.70 693 TYR A C 1
ATOM 5387 O O . TYR A 1 693 ? 13.608 -7.828 94.594 1.00 21.70 693 TYR A O 1
ATOM 5395 N N . ASP A 1 694 ? 12.544 -9.757 94.635 1.00 21.61 694 ASP A N 1
ATOM 5396 C CA . ASP A 1 694 ? 12.305 -11.224 94.599 1.00 21.61 694 ASP A CA 1
ATOM 5397 C C . ASP A 1 694 ? 10.886 -11.685 94.117 1.00 21.61 694 ASP A C 1
ATOM 5399 O O . ASP A 1 694 ? 10.058 -10.878 93.700 1.00 21.61 694 ASP A O 1
ATOM 5403 N N . LEU A 1 695 ? 10.657 -13.011 94.141 1.00 25.08 695 LEU A N 1
ATOM 5404 C CA . LEU A 1 695 ? 9.562 -13.851 93.584 1.00 25.08 695 LEU A CA 1
ATOM 5405 C C . LEU A 1 695 ? 8.096 -13.681 94.074 1.00 25.08 695 LEU A C 1
ATOM 5407 O O . LEU A 1 695 ? 7.848 -13.523 95.267 1.00 25.08 695 LEU A O 1
ATOM 5411 N N . ASN A 1 696 ? 7.123 -13.975 93.181 1.00 25.23 696 ASN A N 1
ATOM 5412 C CA . ASN A 1 696 ? 6.226 -15.171 93.228 1.00 25.23 696 ASN A CA 1
ATOM 5413 C C . ASN A 1 696 ? 5.280 -15.246 91.991 1.00 25.23 696 ASN A C 1
ATOM 5415 O O . ASN A 1 696 ? 4.771 -14.222 91.557 1.00 25.23 696 ASN A O 1
ATOM 5419 N N . GLN A 1 697 ? 5.223 -16.356 91.229 1.00 29.11 697 GLN A N 1
ATOM 5420 C CA . GLN A 1 697 ? 4.355 -17.565 91.350 1.00 29.11 697 GLN A CA 1
ATOM 5421 C C . GLN A 1 697 ? 2.842 -17.319 91.129 1.00 29.11 697 GLN A C 1
ATOM 5423 O O . GLN A 1 697 ? 2.286 -16.418 91.740 1.00 29.11 697 GLN A O 1
ATOM 5428 N N . GLY A 1 698 ? 2.100 -18.096 90.318 1.00 24.11 698 GLY A N 1
ATOM 5429 C CA . GLY A 1 698 ? 2.418 -19.270 89.469 1.00 24.11 698 GLY A CA 1
ATOM 5430 C C . GLY A 1 698 ? 1.290 -19.523 88.430 1.00 24.11 698 GLY A C 1
ATOM 5431 O O . GLY A 1 698 ? 0.475 -18.633 88.227 1.00 24.11 698 GLY A O 1
ATOM 5432 N N . ALA A 1 699 ? 1.149 -20.667 87.741 1.00 23.88 699 ALA A N 1
ATOM 5433 C CA . ALA A 1 699 ? 1.911 -21.924 87.760 1.00 23.88 699 ALA A CA 1
ATOM 5434 C C . ALA A 1 699 ? 1.651 -22.786 86.485 1.00 23.88 699 ALA A C 1
ATOM 5436 O O . ALA A 1 699 ? 0.578 -22.671 85.911 1.00 23.88 699 ALA A O 1
ATOM 5437 N N . SER A 1 700 ? 2.592 -23.695 86.151 1.00 25.17 700 SER A N 1
ATOM 5438 C CA . SER A 1 700 ? 2.393 -25.112 85.716 1.00 25.17 700 SER A CA 1
ATOM 5439 C C . SER A 1 700 ? 1.474 -25.485 84.515 1.00 25.17 700 SER A C 1
ATOM 5441 O O . SER A 1 700 ? 0.361 -24.998 84.418 1.00 25.17 700 SER A O 1
ATOM 5443 N N . LYS A 1 701 ? 1.784 -26.467 83.638 1.00 25.41 701 LYS A N 1
ATOM 5444 C CA . LYS A 1 701 ? 2.868 -27.492 83.585 1.00 25.41 701 LYS A CA 1
ATOM 5445 C C . LYS A 1 701 ? 2.832 -28.298 82.244 1.00 25.41 701 LYS A C 1
ATOM 5447 O O . LYS A 1 701 ? 1.726 -28.509 81.774 1.00 25.41 701 LYS A O 1
ATOM 5452 N N . VAL A 1 702 ? 3.982 -28.859 81.794 1.00 24.38 702 VAL A N 1
ATOM 5453 C CA . VAL A 1 702 ? 4.194 -30.246 81.228 1.00 24.38 702 VAL A CA 1
ATOM 5454 C C . VAL A 1 702 ? 3.442 -30.670 79.933 1.00 24.38 702 VAL A C 1
ATOM 5456 O O . VAL A 1 702 ? 2.246 -30.450 79.835 1.00 24.38 702 VAL A O 1
ATOM 5459 N N . ASP A 1 703 ? 3.997 -31.411 78.952 1.00 22.58 703 ASP A N 1
ATOM 5460 C CA . ASP A 1 703 ? 5.384 -31.688 78.486 1.00 22.58 703 ASP A CA 1
ATOM 5461 C C . ASP A 1 703 ? 5.373 -32.562 77.189 1.00 22.58 703 ASP A C 1
ATOM 5463 O O . ASP A 1 703 ? 4.342 -33.140 76.874 1.00 22.58 703 ASP A O 1
ATOM 5467 N N . ILE A 1 704 ? 6.536 -32.696 76.516 1.00 26.12 704 ILE A N 1
ATOM 5468 C CA . ILE A 1 704 ? 7.066 -33.869 75.741 1.00 26.12 704 ILE A CA 1
ATOM 5469 C C . ILE A 1 704 ? 6.180 -34.615 74.693 1.00 26.12 704 ILE A C 1
ATOM 5471 O O . ILE A 1 704 ? 5.131 -35.147 75.030 1.00 26.12 704 ILE A O 1
ATOM 5475 N N . GLY A 1 705 ? 6.736 -34.908 73.490 1.00 23.45 705 GLY A N 1
ATOM 5476 C CA . GLY A 1 705 ? 6.512 -36.240 72.857 1.00 23.45 705 GLY A CA 1
ATOM 5477 C C . GLY A 1 705 ? 6.425 -36.409 71.321 1.00 23.45 705 GLY A C 1
ATOM 5478 O O . GLY A 1 705 ? 5.341 -36.612 70.802 1.00 23.45 705 GLY A O 1
ATOM 5479 N N . SER A 1 706 ? 7.572 -36.439 70.632 1.00 27.27 706 SER A N 1
ATOM 5480 C CA . SER A 1 706 ? 7.966 -37.335 69.508 1.00 27.27 706 SER A CA 1
ATOM 5481 C C . SER A 1 706 ? 7.010 -37.856 68.390 1.00 27.27 706 SER A C 1
ATOM 5483 O O . SER A 1 706 ? 6.149 -38.687 68.639 1.00 27.27 706 SER A O 1
ATOM 5485 N N . GLN A 1 707 ? 7.441 -37.590 67.139 1.00 25.64 707 GLN A N 1
ATOM 5486 C CA . GLN A 1 707 ? 7.592 -38.510 65.972 1.00 25.64 707 GLN A CA 1
ATOM 5487 C C . GLN A 1 707 ? 6.421 -38.964 65.047 1.00 25.64 707 GLN A C 1
ATOM 5489 O O . GLN A 1 707 ? 5.548 -39.725 65.438 1.00 25.64 707 GLN A O 1
ATOM 5494 N N . ASP A 1 708 ? 6.612 -38.613 63.759 1.00 23.86 708 ASP A N 1
ATOM 5495 C CA . ASP A 1 708 ? 6.557 -39.414 62.507 1.00 23.86 708 ASP A CA 1
ATOM 5496 C C . ASP A 1 708 ? 5.253 -40.009 61.905 1.00 23.86 708 ASP A C 1
ATOM 5498 O O . ASP A 1 708 ? 4.458 -40.654 62.577 1.00 23.86 708 ASP A O 1
ATOM 5502 N N . SER A 1 709 ? 5.185 -39.950 60.553 1.00 25.97 709 SER A N 1
ATOM 5503 C CA . SER A 1 709 ? 4.349 -40.744 59.600 1.00 25.97 709 SER A CA 1
ATOM 5504 C C . SER A 1 709 ? 2.812 -40.514 59.580 1.00 25.97 709 SER A C 1
ATOM 5506 O O . SER A 1 709 ? 2.261 -40.034 60.562 1.00 25.97 709 SER A O 1
ATOM 5508 N N . SER A 1 710 ? 2.029 -40.834 58.527 1.00 24.97 710 SER A N 1
ATOM 5509 C CA . SER A 1 710 ? 2.231 -40.894 57.048 1.00 24.97 710 SER A CA 1
ATOM 5510 C C . SER A 1 710 ? 0.894 -41.198 56.321 1.00 24.97 710 SER A C 1
ATOM 5512 O O . SER A 1 710 ? 0.165 -42.047 56.817 1.00 24.97 710 SER A O 1
ATOM 5514 N N . ASP A 1 711 ? 0.671 -40.617 55.130 1.00 24.83 711 ASP A N 1
ATOM 5515 C CA . ASP A 1 711 ? -0.123 -41.116 53.971 1.00 24.83 711 ASP A CA 1
ATOM 5516 C C . ASP A 1 711 ? -1.612 -41.574 54.101 1.00 24.83 711 ASP A C 1
ATOM 5518 O O . ASP A 1 711 ? -2.150 -41.777 55.184 1.00 24.83 711 ASP A O 1
ATOM 5522 N N . SER A 1 712 ? -2.256 -41.778 52.930 1.00 26.31 712 SER A N 1
ATOM 5523 C CA . SER A 1 712 ? -3.625 -42.310 52.643 1.00 26.31 712 SER A CA 1
ATOM 5524 C C . SER A 1 712 ? -4.836 -41.494 53.166 1.00 26.31 712 SER A C 1
ATOM 5526 O O . SER A 1 712 ? -4.855 -41.070 54.313 1.00 26.31 712 SER A O 1
ATOM 5528 N N . GLU A 1 713 ? -5.831 -41.069 52.367 1.00 25.83 713 GLU A N 1
ATOM 5529 C CA . GLU A 1 713 ? -6.723 -41.732 51.370 1.00 25.83 713 GLU A CA 1
ATOM 5530 C C . GLU A 1 713 ? -8.006 -42.347 51.985 1.00 25.83 713 GLU A C 1
ATOM 5532 O O . GLU A 1 713 ? -7.908 -43.079 52.956 1.00 25.83 713 GLU A O 1
ATOM 5537 N N . GLU A 1 714 ? -9.165 -41.991 51.389 1.00 24.80 714 GLU A N 1
ATOM 5538 C CA . GLU A 1 714 ? -10.446 -42.726 51.153 1.00 24.80 714 GLU A CA 1
ATOM 5539 C C . GLU A 1 714 ? -11.067 -43.651 52.260 1.00 24.80 714 GLU A C 1
ATOM 5541 O O . GLU A 1 714 ? -10.382 -44.228 53.089 1.00 24.80 714 GLU A O 1
ATOM 5546 N N . GLU A 1 715 ? -12.389 -43.874 52.397 1.00 24.84 715 GLU A N 1
ATOM 5547 C CA . GLU A 1 715 ? -13.573 -43.571 51.566 1.00 24.84 715 GLU A CA 1
ATOM 5548 C C . GLU A 1 715 ? -14.907 -43.558 52.393 1.00 24.84 715 GLU A C 1
ATOM 5550 O O . GLU A 1 715 ? -14.923 -43.879 53.577 1.00 24.84 715 GLU A O 1
ATOM 5555 N N . MET A 1 716 ? -16.018 -43.200 51.724 1.00 23.86 716 MET A N 1
ATOM 5556 C CA . MET A 1 716 ? -17.466 -43.492 51.932 1.00 23.86 716 MET A CA 1
ATOM 5557 C C . MET A 1 716 ? -18.106 -43.962 53.273 1.00 23.86 716 MET A C 1
ATOM 5559 O O . MET A 1 716 ? -17.701 -44.931 53.907 1.00 23.86 716 MET A O 1
ATOM 5563 N N . GLY A 1 717 ? -19.324 -43.431 53.519 1.00 24.44 717 GLY A N 1
ATOM 5564 C CA . GLY A 1 717 ? -20.437 -44.095 54.239 1.00 24.44 717 GLY A CA 1
ATOM 5565 C C . GLY A 1 717 ? -21.254 -43.169 55.168 1.00 24.44 717 GLY A C 1
ATOM 5566 O O . GLY A 1 717 ? -20.668 -42.313 55.819 1.00 24.44 717 GLY A O 1
ATOM 5567 N N . VAL A 1 718 ? -22.588 -43.256 55.328 1.00 28.88 718 VAL A N 1
ATOM 5568 C CA . VAL A 1 718 ? -23.678 -44.046 54.692 1.00 28.88 718 VAL A CA 1
ATOM 5569 C C . VAL A 1 718 ? -24.982 -43.201 54.740 1.00 28.88 718 VAL A C 1
ATOM 5571 O O . VAL A 1 718 ? -25.090 -42.289 55.560 1.00 28.88 718 VAL A O 1
ATOM 5574 N N . ASP A 1 719 ? -25.966 -43.488 53.881 1.00 26.09 719 ASP A N 1
ATOM 5575 C CA . ASP A 1 719 ? -27.252 -42.774 53.715 1.00 26.09 719 ASP A CA 1
ATOM 5576 C C . ASP A 1 719 ? -28.156 -42.658 54.967 1.00 26.09 719 ASP A C 1
ATOM 5578 O O . ASP A 1 719 ? -28.174 -43.567 55.806 1.00 26.09 719 ASP A O 1
ATOM 5582 N N . LYS A 1 720 ? -29.049 -41.639 54.986 1.00 30.08 720 LYS A N 1
ATOM 5583 C CA . LYS A 1 720 ? -30.521 -41.851 54.851 1.00 30.08 720 LYS A CA 1
ATOM 5584 C C . LYS A 1 720 ? -31.417 -40.593 54.850 1.00 30.08 720 LYS A C 1
ATOM 5586 O O . LYS A 1 720 ? -31.339 -39.760 55.743 1.00 30.08 720 LYS A O 1
ATOM 5591 N N . ASP A 1 721 ? -32.315 -40.566 53.860 1.00 28.22 721 ASP A N 1
ATOM 5592 C CA . ASP A 1 721 ? -33.746 -40.186 53.850 1.00 28.22 721 ASP A CA 1
ATOM 5593 C C . ASP A 1 721 ? -34.330 -39.139 54.833 1.00 28.22 721 ASP A C 1
ATOM 5595 O O . ASP A 1 721 ? -34.319 -39.331 56.048 1.00 28.22 721 ASP A O 1
ATOM 5599 N N . GLY A 1 722 ? -35.078 -38.157 54.293 1.00 26.73 722 GLY A N 1
ATOM 5600 C CA . GLY A 1 722 ? -36.201 -37.517 55.013 1.00 26.73 722 GLY A CA 1
ATOM 5601 C C . GLY A 1 722 ? -36.522 -36.052 54.664 1.00 26.73 722 GLY A C 1
ATOM 5602 O O . GLY A 1 722 ? -35.933 -35.146 55.241 1.00 26.73 722 GLY A O 1
ATOM 5603 N N . ILE A 1 723 ? -37.522 -35.809 53.803 1.00 27.52 723 ILE A N 1
ATOM 5604 C CA . ILE A 1 723 ? -38.118 -34.473 53.546 1.00 27.52 723 ILE A CA 1
ATOM 5605 C C . ILE A 1 723 ? -39.486 -34.382 54.253 1.00 27.52 723 ILE A C 1
ATOM 5607 O O . ILE A 1 723 ? -40.251 -35.349 54.210 1.00 27.52 723 ILE A O 1
ATOM 5611 N N . PRO A 1 724 ? -39.801 -33.252 54.913 1.00 35.47 724 PRO A N 1
ATOM 5612 C CA . PRO A 1 724 ? -41.034 -32.524 54.569 1.00 35.47 724 PRO A CA 1
ATOM 5613 C C . PRO A 1 724 ? -40.864 -30.986 54.518 1.00 35.47 724 PRO A C 1
ATOM 5615 O O . PRO A 1 724 ? -39.983 -30.414 55.158 1.00 35.47 724 PRO A O 1
ATOM 5618 N N . ASP A 1 725 ? -41.733 -30.318 53.754 1.00 26.28 725 ASP A N 1
ATOM 5619 C CA . ASP A 1 725 ? -41.686 -28.879 53.434 1.00 26.28 725 ASP A CA 1
ATOM 5620 C C . ASP A 1 725 ? -42.041 -27.918 54.591 1.00 26.28 725 ASP A C 1
ATOM 5622 O O . ASP A 1 725 ? -42.815 -28.257 55.489 1.00 26.28 725 ASP A O 1
ATOM 5626 N N . GLY A 1 726 ? -41.583 -26.655 54.509 1.00 25.41 726 GLY A N 1
ATOM 5627 C CA . GLY A 1 726 ? -42.040 -25.599 55.427 1.00 25.41 726 GLY A CA 1
ATOM 5628 C C . GLY A 1 726 ? -41.461 -24.181 55.259 1.00 25.41 726 GLY A C 1
ATOM 5629 O O . GLY A 1 726 ? -40.566 -23.802 56.000 1.00 25.41 726 GLY A O 1
ATOM 5630 N N . LEU A 1 727 ? -42.103 -23.362 54.410 1.00 28.44 727 LEU A N 1
ATOM 5631 C CA . LEU A 1 727 ? -42.171 -21.879 54.453 1.00 28.44 727 LEU A CA 1
ATOM 5632 C C . LEU A 1 727 ? -40.934 -21.003 54.094 1.00 28.44 727 LEU A C 1
ATOM 5634 O O . LEU A 1 727 ? -39.994 -20.839 54.858 1.00 28.44 727 LEU A O 1
ATOM 5638 N N . ASN A 1 728 ? -41.104 -20.253 52.995 1.00 26.00 728 ASN A N 1
ATOM 5639 C CA . ASN A 1 728 ? -40.764 -18.829 52.795 1.00 26.00 728 ASN A CA 1
ATOM 5640 C C . ASN A 1 728 ? -39.365 -18.279 53.171 1.00 26.00 728 ASN A C 1
ATOM 5642 O O . ASN A 1 728 ? -39.189 -17.750 54.265 1.00 26.00 728 ASN A O 1
ATOM 5646 N N . HIS A 1 729 ? -38.492 -18.098 52.166 1.00 29.20 729 HIS A N 1
ATOM 5647 C CA . HIS A 1 729 ? -38.094 -16.741 51.725 1.00 29.20 729 HIS A CA 1
ATOM 5648 C C . HIS A 1 729 ? -37.403 -16.751 50.339 1.00 29.20 729 HIS A C 1
ATOM 5650 O O . HIS A 1 729 ? -36.586 -17.634 50.083 1.00 29.20 729 HIS A O 1
ATOM 5656 N N . PRO A 1 730 ? -37.673 -15.780 49.440 1.00 28.38 730 PRO A N 1
ATOM 5657 C CA . PRO A 1 730 ? -36.931 -15.635 48.188 1.00 28.38 730 PRO A CA 1
ATOM 5658 C C . PRO A 1 730 ? -35.627 -14.854 48.415 1.00 28.38 730 PRO A C 1
ATOM 5660 O O . PRO A 1 730 ? -35.633 -13.624 48.447 1.00 28.38 730 PRO A O 1
ATOM 5663 N N . ASN A 1 731 ? -34.498 -15.553 48.545 1.00 25.88 731 ASN A N 1
ATOM 5664 C CA . ASN A 1 731 ? -33.187 -14.901 48.550 1.00 25.88 731 ASN A CA 1
ATOM 5665 C C . ASN A 1 731 ? -32.701 -14.646 47.119 1.00 25.88 731 ASN A C 1
ATOM 5667 O O . ASN A 1 731 ? -32.185 -15.543 46.453 1.00 25.88 731 ASN A O 1
ATOM 5671 N N . TYR A 1 732 ? -32.795 -13.388 46.687 1.00 28.02 732 TYR A N 1
ATOM 5672 C CA . TYR A 1 732 ? -31.880 -12.847 45.686 1.00 28.02 732 TYR A CA 1
ATOM 5673 C C . TYR A 1 732 ? -30.467 -12.847 46.284 1.00 28.02 732 TYR A C 1
ATOM 5675 O O . TYR A 1 732 ? -30.128 -11.989 47.096 1.00 28.02 732 TYR A O 1
ATOM 5683 N N . SER A 1 733 ? -29.635 -13.814 45.898 1.00 26.95 733 SER A N 1
ATOM 5684 C CA . SER A 1 733 ? -28.190 -13.718 46.097 1.00 26.95 733 SER A CA 1
ATOM 5685 C C . SER A 1 733 ? -27.606 -12.852 44.982 1.00 26.95 733 SER A C 1
ATOM 5687 O O . SER A 1 733 ? -27.213 -13.365 43.932 1.00 26.95 733 SER A O 1
ATOM 5689 N N . GLU A 1 734 ? -27.588 -11.537 45.188 1.00 28.80 734 GLU A N 1
ATOM 5690 C CA . GLU A 1 734 ? -26.852 -10.626 44.313 1.00 28.80 734 GLU A CA 1
ATOM 5691 C C . GLU A 1 734 ? -25.353 -10.962 44.391 1.00 28.80 734 GLU A C 1
ATOM 5693 O O . GLU A 1 734 ? -24.703 -10.717 45.410 1.00 28.80 734 GLU A O 1
ATOM 5698 N N . GLU A 1 735 ? -24.784 -11.539 43.323 1.00 26.02 735 GLU A N 1
ATOM 5699 C CA . GLU A 1 735 ? -23.328 -11.503 43.153 1.00 26.02 735 GLU A CA 1
ATOM 5700 C C . GLU A 1 735 ? -22.905 -10.024 43.088 1.00 26.02 735 GLU A C 1
ATOM 5702 O O . GLU A 1 735 ? -23.529 -9.255 42.348 1.00 26.02 735 GLU A O 1
ATOM 5707 N N . PRO A 1 736 ? -21.847 -9.596 43.804 1.00 27.30 736 PRO A N 1
ATOM 5708 C CA . PRO A 1 736 ? -21.346 -8.237 43.659 1.00 27.30 736 PRO A CA 1
ATOM 5709 C C . PRO A 1 736 ? -20.943 -8.017 42.191 1.00 27.30 736 PRO A C 1
ATOM 5711 O O . PRO A 1 736 ? -20.214 -8.850 41.637 1.00 27.30 736 PRO A O 1
ATOM 5714 N N . PRO A 1 737 ? -21.395 -6.928 41.537 1.00 31.36 737 PRO A N 1
ATOM 5715 C CA . PRO A 1 737 ? -21.199 -6.749 40.106 1.00 31.36 737 PRO A CA 1
ATOM 5716 C C . PRO A 1 737 ? -19.707 -6.763 39.776 1.00 31.36 737 PRO A C 1
ATOM 5718 O O . PRO A 1 737 ? -18.925 -5.949 40.278 1.00 31.36 737 PRO A O 1
ATOM 5721 N N . ARG A 1 738 ? -19.303 -7.716 38.928 1.00 32.09 738 ARG A N 1
ATOM 5722 C CA . ARG A 1 738 ? -17.919 -7.845 38.458 1.00 32.09 738 ARG A CA 1
ATOM 5723 C C . ARG A 1 738 ? -17.551 -6.553 37.736 1.00 32.09 738 ARG A C 1
ATOM 5725 O O . ARG A 1 738 ? -18.050 -6.327 36.640 1.00 32.09 738 ARG A O 1
ATOM 5732 N N . ARG A 1 739 ? -16.700 -5.718 38.351 1.00 43.56 739 ARG A N 1
ATOM 5733 C CA . ARG A 1 739 ? -16.267 -4.426 37.790 1.00 43.56 739 ARG A CA 1
ATOM 5734 C C . ARG A 1 739 ? -15.754 -4.608 36.360 1.00 43.56 739 ARG A C 1
ATOM 5736 O O . ARG A 1 739 ? -14.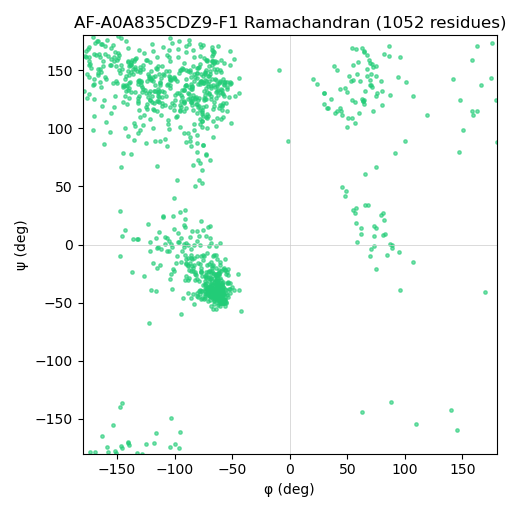631 -5.067 36.151 1.00 43.56 739 ARG A O 1
ATOM 5743 N N . SER A 1 740 ? -16.569 -4.201 35.394 1.00 52.12 740 SER A N 1
ATOM 5744 C CA . SER A 1 740 ? -16.139 -3.920 34.033 1.00 52.12 740 SER A CA 1
ATOM 5745 C C . SER A 1 740 ? -15.089 -2.807 34.049 1.00 52.12 740 SER A C 1
ATOM 5747 O O . SER A 1 740 ? -15.103 -1.910 34.897 1.00 52.12 740 SER A O 1
ATOM 5749 N N . MET A 1 741 ? -14.165 -2.882 33.094 1.00 57.09 741 MET A N 1
ATOM 5750 C CA . MET A 1 741 ? -13.316 -1.760 32.717 1.00 57.09 741 MET A CA 1
ATOM 5751 C C . MET A 1 741 ? -13.674 -1.379 31.284 1.00 57.09 741 MET A C 1
ATOM 5753 O O . MET A 1 741 ? -13.676 -2.242 30.402 1.00 57.09 741 MET A O 1
ATOM 5757 N N . ARG A 1 742 ? -13.975 -0.103 31.050 1.00 69.12 742 ARG A N 1
ATOM 5758 C CA . ARG A 1 742 ? -14.233 0.452 29.715 1.00 69.12 742 ARG A CA 1
ATOM 5759 C C . ARG A 1 742 ? -12.970 1.102 29.158 1.00 69.12 742 ARG A C 1
ATOM 5761 O O . ARG A 1 742 ? -12.038 1.417 29.894 1.00 69.12 742 ARG A O 1
ATOM 5768 N N . GLN A 1 743 ? -12.947 1.287 27.842 1.00 71.69 743 GLN A N 1
ATOM 5769 C CA . GLN A 1 743 ? -11.823 1.857 27.100 1.00 71.69 743 GLN A CA 1
ATOM 5770 C C . GLN A 1 743 ? -12.210 3.172 26.425 1.00 71.69 743 GLN A C 1
ATOM 5772 O O . GLN A 1 743 ? -13.340 3.338 25.964 1.00 71.69 743 GLN A O 1
ATOM 5777 N N . LYS A 1 744 ? -11.254 4.102 26.368 1.00 71.62 744 LYS A N 1
ATOM 5778 C CA . LYS A 1 744 ? -11.275 5.308 25.524 1.00 71.62 744 LYS A CA 1
ATOM 5779 C C . LYS A 1 744 ? -9.985 5.383 24.705 1.00 71.62 744 LYS A C 1
ATOM 5781 O O . LYS A 1 744 ? -8.964 4.840 25.137 1.00 71.62 744 LYS A O 1
ATOM 5786 N N . GLN A 1 745 ? -10.036 6.065 23.565 1.00 69.06 745 GLN A N 1
ATOM 5787 C CA . GLN A 1 745 ? -8.916 6.223 22.632 1.00 69.06 745 GLN A CA 1
ATOM 5788 C C . GLN A 1 745 ? -8.543 7.709 22.491 1.00 69.06 745 GLN A C 1
ATOM 5790 O O . GLN A 1 745 ? -9.415 8.573 22.545 1.00 69.06 745 GLN A O 1
ATOM 5795 N N . GLN A 1 746 ? -7.248 8.007 22.347 1.00 68.69 746 GLN A N 1
ATOM 5796 C CA . GLN A 1 746 ? -6.723 9.359 22.098 1.00 68.69 746 GLN A CA 1
ATOM 5797 C C . GLN A 1 746 ? -6.531 9.603 20.593 1.00 68.69 746 GLN A C 1
ATOM 5799 O O . GLN A 1 746 ? -6.189 8.667 19.870 1.00 68.69 746 GLN A O 1
ATOM 5804 N N . VAL A 1 747 ? -6.662 10.851 20.121 1.00 53.75 747 VAL A N 1
ATOM 5805 C CA . VAL A 1 747 ? -6.471 11.195 18.693 1.00 53.75 747 VAL A CA 1
ATOM 5806 C C . VAL A 1 747 ? -5.500 12.364 18.496 1.00 53.75 747 VAL A C 1
ATOM 5808 O O . VAL A 1 747 ? -5.614 13.402 19.143 1.00 53.75 747 VAL A O 1
ATOM 5811 N N . ILE A 1 748 ? -4.528 12.187 17.591 1.00 44.91 748 ILE A N 1
ATOM 5812 C CA . ILE A 1 748 ? -3.465 13.163 17.299 1.00 44.91 748 ILE A CA 1
ATOM 5813 C C . ILE A 1 748 ? -4.005 14.296 16.415 1.00 44.91 748 ILE A C 1
ATOM 5815 O O . ILE A 1 748 ? -4.189 14.119 15.213 1.00 44.91 748 ILE A O 1
ATOM 5819 N N . TYR A 1 749 ? -4.162 15.481 16.998 1.00 38.12 749 TYR A N 1
ATOM 5820 C CA . TYR A 1 749 ? -4.408 16.731 16.275 1.00 38.12 749 TYR A CA 1
ATOM 5821 C C . TYR A 1 749 ? -3.095 17.314 15.708 1.00 38.12 749 TYR A C 1
ATOM 5823 O O . TYR A 1 749 ? -2.022 17.129 16.291 1.00 38.12 749 TYR A O 1
ATOM 5831 N N . LYS A 1 750 ? -3.162 17.990 14.552 1.00 35.41 750 LYS A N 1
ATOM 5832 C CA . LYS A 1 750 ? -2.013 18.612 13.867 1.00 35.41 750 LYS A CA 1
ATOM 5833 C C . LYS A 1 750 ? -2.421 19.928 13.210 1.00 35.41 750 LYS A C 1
ATOM 5835 O O . LYS A 1 750 ? -2.941 19.922 12.098 1.00 35.41 750 LYS A O 1
ATOM 5840 N N . GLU A 1 751 ? -2.115 21.042 13.861 1.00 31.78 751 GLU A N 1
ATOM 5841 C CA . GLU A 1 751 ? -2.244 22.367 13.248 1.00 31.78 751 GLU A CA 1
ATOM 5842 C C . GLU A 1 751 ? -1.212 22.541 12.131 1.00 31.78 751 GLU A C 1
ATOM 5844 O O . GLU A 1 751 ? -0.043 22.187 12.298 1.00 31.78 751 GLU A O 1
ATOM 5849 N N . ASN A 1 752 ? -1.634 23.098 10.996 1.00 33.00 752 ASN A N 1
ATOM 5850 C CA . ASN A 1 752 ? -0.736 23.690 10.010 1.00 33.00 752 ASN A CA 1
ATOM 5851 C C . ASN A 1 752 ? -1.402 24.909 9.367 1.00 33.00 752 ASN A C 1
ATOM 5853 O O . ASN A 1 752 ? -2.583 24.890 9.043 1.00 33.00 752 ASN A O 1
ATOM 5857 N N . VAL A 1 753 ? -0.583 25.947 9.223 1.00 30.77 753 VAL A N 1
ATOM 5858 C CA . VAL A 1 753 ? -0.882 27.325 8.818 1.00 30.77 753 VAL A CA 1
ATOM 5859 C C . VAL A 1 753 ? -1.841 27.453 7.624 1.00 30.77 753 VAL A C 1
ATOM 5861 O O . VAL A 1 753 ? -1.765 26.699 6.658 1.00 30.77 753 VAL A O 1
ATOM 5864 N N . SER A 1 754 ? -2.691 28.478 7.704 1.00 28.09 754 SER A N 1
ATOM 5865 C CA . SER A 1 754 ? -3.631 28.968 6.690 1.00 28.09 754 SER A CA 1
ATOM 5866 C C . SER A 1 754 ? -3.024 29.253 5.309 1.00 28.09 754 SER A C 1
ATOM 5868 O O . SER A 1 754 ? -2.009 29.943 5.216 1.00 28.09 754 SER A O 1
ATOM 5870 N N . ASP A 1 755 ? -3.768 28.892 4.263 1.00 26.69 755 ASP A N 1
ATOM 5871 C CA . ASP A 1 755 ? -3.912 29.691 3.038 1.00 26.69 755 ASP A CA 1
ATOM 5872 C C . ASP A 1 755 ? -5.393 30.126 2.982 1.00 26.69 755 ASP A C 1
ATOM 5874 O O . ASP A 1 755 ? -6.274 29.268 3.058 1.00 26.69 755 ASP A O 1
ATOM 5878 N N . ASP A 1 756 ? -5.677 31.431 2.907 1.00 31.52 756 ASP A N 1
ATOM 5879 C CA . ASP A 1 756 ? -7.051 31.964 2.848 1.00 31.52 756 ASP A CA 1
ATOM 5880 C C . ASP A 1 756 ? -7.631 31.924 1.418 1.00 31.52 756 ASP A C 1
ATOM 5882 O O . ASP A 1 756 ? -6.929 32.182 0.436 1.00 31.52 756 ASP A O 1
ATOM 5886 N N . ASP A 1 757 ? -8.938 31.661 1.307 1.00 30.02 757 ASP A N 1
ATOM 5887 C CA . ASP A 1 757 ? -9.715 31.866 0.077 1.00 30.02 757 ASP A CA 1
ATOM 5888 C C . ASP A 1 757 ? -9.913 33.371 -0.207 1.00 30.02 757 ASP A C 1
ATOM 5890 O O . ASP A 1 757 ? -10.184 34.147 0.711 1.00 30.02 757 ASP A O 1
ATOM 5894 N N . ASP A 1 758 ? -9.925 33.774 -1.483 1.00 27.92 758 ASP A N 1
ATOM 5895 C CA . ASP A 1 758 ? -10.575 35.024 -1.912 1.00 27.92 758 ASP A CA 1
ATOM 5896 C C . ASP A 1 758 ? -11.275 34.833 -3.271 1.00 27.92 758 ASP A C 1
ATOM 5898 O O . ASP A 1 758 ? -10.743 34.187 -4.180 1.00 27.92 758 ASP A O 1
ATOM 5902 N N . ASP A 1 759 ? -12.497 35.358 -3.401 1.00 27.97 759 ASP A N 1
ATOM 5903 C CA . ASP A 1 759 ? -13.451 34.979 -4.452 1.00 27.97 759 ASP A CA 1
ATOM 5904 C C . ASP A 1 759 ? -14.112 36.204 -5.113 1.00 27.97 759 ASP A C 1
ATOM 5906 O O . ASP A 1 759 ? -15.069 36.779 -4.600 1.00 27.97 759 ASP A O 1
ATOM 5910 N N . ASN A 1 760 ? -13.606 36.538 -6.308 1.00 26.48 760 ASN A N 1
ATOM 5911 C CA . ASN A 1 760 ? -14.199 37.391 -7.350 1.00 26.48 760 ASN A CA 1
ATOM 5912 C C . ASN A 1 760 ? -14.668 38.825 -6.990 1.00 26.48 760 ASN A C 1
ATOM 5914 O O . ASN A 1 760 ? -15.668 39.026 -6.309 1.00 26.48 760 ASN A O 1
ATOM 5918 N N . LEU A 1 761 ? -14.136 39.823 -7.721 1.00 25.30 761 LEU A N 1
ATOM 5919 C CA . LEU A 1 761 ? -14.909 40.556 -8.751 1.00 25.30 761 LEU A CA 1
ATOM 5920 C C . LEU A 1 761 ? -14.045 41.532 -9.591 1.00 25.30 761 LEU A C 1
ATOM 5922 O O . LEU A 1 761 ? -13.040 42.070 -9.140 1.00 25.30 761 LEU A O 1
ATOM 5926 N N . ASN A 1 762 ? -14.466 41.768 -10.839 1.00 24.58 762 ASN A N 1
ATOM 5927 C CA . ASN A 1 762 ? -13.889 42.721 -11.813 1.00 24.58 762 ASN A CA 1
ATOM 5928 C C . ASN A 1 762 ? -14.618 44.088 -11.694 1.00 24.58 762 ASN A C 1
ATOM 5930 O O . ASN A 1 762 ? -15.785 44.058 -11.287 1.00 24.58 762 ASN A O 1
ATOM 5934 N N . PRO A 1 763 ? -14.052 45.266 -12.080 1.00 31.31 763 PRO A N 1
ATOM 5935 C CA . PRO A 1 763 ? -13.813 45.565 -13.511 1.00 31.31 763 PRO A CA 1
ATOM 5936 C C . PRO A 1 763 ? -12.681 46.577 -13.880 1.00 31.31 763 PRO A C 1
ATOM 5938 O O . PRO A 1 763 ? -12.368 47.477 -13.116 1.00 31.31 763 PRO A O 1
ATOM 5941 N N . SER A 1 764 ? -12.198 46.518 -15.139 1.00 23.47 764 SER A N 1
ATOM 5942 C CA . SER A 1 764 ? -11.729 47.627 -16.035 1.00 23.47 764 SER A CA 1
ATOM 5943 C C . SER A 1 764 ? -10.826 48.773 -15.483 1.00 23.47 764 SER A C 1
ATOM 5945 O O . SER A 1 764 ? -11.183 49.447 -14.532 1.00 23.47 764 SER A O 1
ATOM 5947 N N . THR A 1 765 ? -9.725 49.206 -16.126 1.00 23.97 765 THR A N 1
ATOM 5948 C CA . THR A 1 765 ? -9.693 49.816 -17.482 1.00 23.97 765 THR A CA 1
ATOM 5949 C C . THR A 1 765 ? -8.274 50.002 -18.084 1.00 23.97 765 THR A C 1
ATOM 5951 O O . THR A 1 765 ? -7.392 50.522 -17.414 1.00 23.97 765 THR A O 1
ATOM 5954 N N . ARG A 1 766 ? -8.145 49.793 -19.411 1.00 22.28 766 ARG A N 1
ATOM 5955 C CA . ARG A 1 766 ? -7.492 50.689 -20.417 1.00 22.28 766 ARG A CA 1
ATOM 5956 C C . ARG A 1 766 ? -6.023 51.173 -20.213 1.00 22.28 766 ARG A C 1
ATOM 5958 O O . ARG A 1 766 ? -5.822 52.173 -19.537 1.00 22.28 766 ARG A O 1
ATOM 5965 N N . ALA A 1 767 ? -5.074 50.657 -21.022 1.00 22.81 767 ALA A N 1
ATOM 5966 C CA . ALA A 1 767 ? -4.312 51.403 -22.071 1.00 22.81 767 ALA A CA 1
ATOM 5967 C C . ALA A 1 767 ? -2.847 50.945 -22.335 1.00 22.81 767 ALA A C 1
ATOM 5969 O O . ALA A 1 767 ? -2.013 51.121 -21.462 1.00 22.81 767 ALA A O 1
ATOM 5970 N N . LYS A 1 768 ? -2.541 50.605 -23.610 1.00 24.41 768 LYS A N 1
ATOM 5971 C CA . LYS A 1 768 ? -1.237 50.702 -24.341 1.00 24.41 768 LYS A CA 1
ATOM 5972 C C . LYS A 1 768 ? -0.003 49.947 -23.773 1.00 24.41 768 LYS A C 1
ATOM 5974 O O . LYS A 1 768 ? 0.169 49.845 -22.574 1.00 24.41 768 LYS A O 1
ATOM 5979 N N . GLY A 1 769 ? 0.931 49.437 -24.583 1.00 23.58 769 GLY A N 1
ATOM 5980 C CA . GLY A 1 769 ? 1.063 49.368 -26.052 1.00 23.58 769 GLY A CA 1
ATOM 5981 C C . GLY A 1 769 ? 1.900 48.132 -26.461 1.00 23.58 769 GLY A C 1
ATOM 5982 O O . GLY A 1 769 ? 2.387 47.427 -25.588 1.00 23.58 769 GLY A O 1
ATOM 5983 N N . SER A 1 770 ? 1.893 47.717 -27.734 1.00 25.19 770 SER A N 1
ATOM 5984 C CA . SER A 1 770 ? 2.931 48.041 -28.747 1.00 25.19 770 SER A CA 1
ATOM 5985 C C . SER A 1 770 ? 4.332 47.471 -28.415 1.00 25.19 770 SER A C 1
ATOM 5987 O O . SER A 1 770 ? 4.881 47.829 -27.379 1.00 25.19 770 SER A O 1
ATOM 5989 N N . ASP A 1 771 ? 4.991 46.672 -29.263 1.00 22.80 771 ASP A N 1
ATOM 5990 C CA . ASP A 1 771 ? 4.672 46.323 -30.662 1.00 22.80 771 ASP A CA 1
ATOM 5991 C C . ASP A 1 771 ? 5.443 45.069 -31.160 1.00 22.80 771 ASP A C 1
ATOM 5993 O O . ASP A 1 771 ? 6.322 44.595 -30.449 1.00 22.80 771 ASP A O 1
ATOM 5997 N N . SER A 1 772 ? 5.098 44.589 -32.369 1.00 26.05 772 SER A N 1
ATOM 5998 C CA . SER A 1 772 ? 5.926 43.966 -33.443 1.00 26.05 772 SER A CA 1
ATOM 5999 C C . SER A 1 772 ? 7.103 42.985 -33.163 1.00 26.05 772 SER A C 1
ATOM 6001 O O . SER A 1 772 ? 7.845 43.156 -32.208 1.00 26.05 772 SER A O 1
ATOM 6003 N N . SER A 1 773 ? 7.508 42.053 -34.048 1.00 24.72 773 SER A N 1
ATOM 6004 C CA . SER A 1 773 ? 6.895 41.355 -35.210 1.00 24.72 773 SER A CA 1
ATOM 6005 C C . SER A 1 773 ? 7.956 40.461 -35.907 1.00 24.72 773 SER A C 1
ATOM 6007 O O . SER A 1 773 ? 9.051 40.978 -36.110 1.00 24.72 773 SER A O 1
ATOM 6009 N N . LEU A 1 774 ? 7.589 39.268 -36.425 1.00 25.23 774 LEU A N 1
ATOM 6010 C CA . LEU A 1 774 ? 8.264 38.555 -37.555 1.00 25.23 774 LEU A CA 1
ATOM 6011 C C . LEU A 1 774 ? 9.748 38.132 -37.303 1.00 25.23 774 LEU A C 1
ATOM 6013 O O . LEU A 1 774 ? 10.333 38.525 -36.300 1.00 25.23 774 LEU A O 1
ATOM 6017 N N . ASP A 1 775 ? 10.459 37.315 -38.094 1.00 23.05 775 ASP A N 1
ATOM 6018 C CA . ASP A 1 775 ? 10.165 36.276 -39.116 1.00 23.05 775 ASP A CA 1
ATOM 6019 C C . AS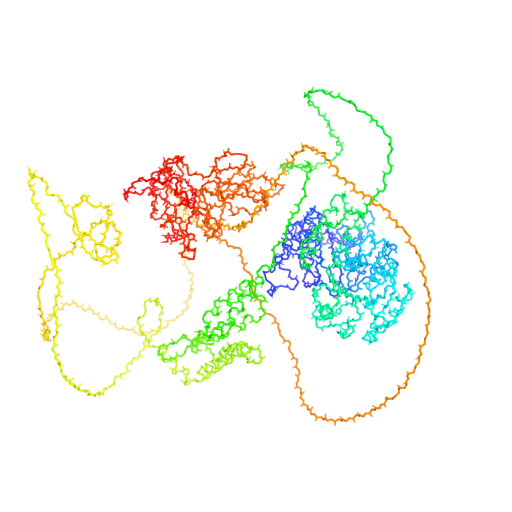P A 1 775 ? 11.346 35.254 -39.050 1.00 23.05 775 ASP A C 1
ATOM 6021 O O . ASP A 1 775 ? 12.446 35.635 -38.653 1.00 23.05 775 ASP A O 1
ATOM 6025 N N . ALA A 1 776 ? 11.165 33.929 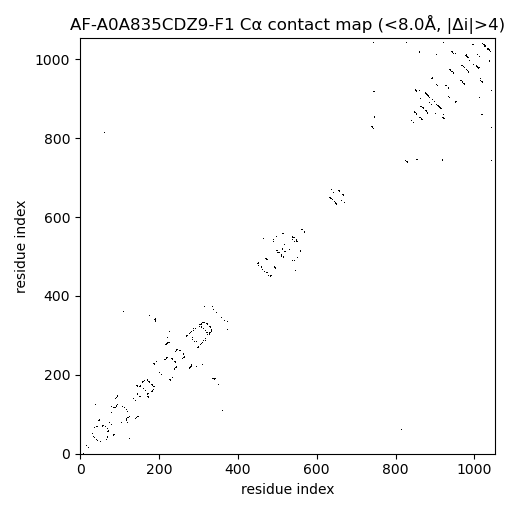-39.133 1.00 23.84 776 ALA A N 1
ATOM 6026 C CA . ALA A 1 776 ? 11.009 33.053 -40.315 1.00 23.84 776 ALA A CA 1
ATOM 6027 C C . ALA A 1 776 ? 12.317 32.649 -41.058 1.00 23.84 776 ALA A C 1
ATOM 6029 O O . ALA A 1 776 ? 13.130 33.494 -41.419 1.00 23.84 776 ALA A O 1
ATOM 6030 N N . GLY A 1 777 ? 12.445 31.338 -41.338 1.00 22.72 777 GLY A N 1
ATOM 6031 C CA . GLY A 1 777 ? 13.403 30.698 -42.264 1.00 22.72 777 GLY A CA 1
ATOM 6032 C C . GLY A 1 777 ? 14.844 30.423 -41.770 1.00 22.72 777 GLY A C 1
ATOM 6033 O O . GLY A 1 777 ? 15.290 31.013 -40.793 1.00 22.72 777 GLY A O 1
ATOM 6034 N N . GLU A 1 778 ? 15.658 29.571 -42.420 1.00 24.58 778 GLU A N 1
ATOM 6035 C CA . GLU A 1 778 ? 15.378 28.288 -43.117 1.00 24.58 778 GLU A CA 1
ATOM 6036 C C . GLU A 1 778 ? 16.696 27.562 -43.531 1.00 24.58 778 GLU A C 1
ATOM 6038 O O . GLU A 1 778 ? 17.595 28.195 -44.071 1.00 24.58 778 GLU A O 1
ATOM 6043 N N . ASP A 1 779 ? 16.740 26.235 -43.326 1.00 23.42 779 ASP A N 1
ATOM 6044 C CA . ASP A 1 779 ? 17.328 25.180 -44.200 1.00 23.42 779 ASP A CA 1
ATOM 6045 C C . ASP A 1 779 ? 18.867 24.954 -44.439 1.00 23.42 779 ASP A C 1
ATOM 6047 O O . ASP A 1 779 ? 19.693 25.857 -44.346 1.00 23.42 779 ASP A O 1
ATOM 6051 N N . TYR A 1 780 ? 19.196 23.691 -44.805 1.00 23.42 780 TYR A N 1
ATOM 6052 C CA . TYR A 1 780 ? 20.462 23.055 -45.291 1.00 23.42 780 TYR A CA 1
ATOM 6053 C C . TYR A 1 780 ? 21.765 23.173 -44.448 1.00 23.42 780 TYR A C 1
ATOM 6055 O O . TYR A 1 780 ? 21.968 24.112 -43.692 1.00 23.42 780 TYR A O 1
ATOM 6063 N N . GLY A 1 781 ? 22.759 22.266 -44.520 1.00 22.80 781 GLY A N 1
ATOM 6064 C CA . GLY A 1 781 ? 22.928 20.950 -45.181 1.00 22.80 781 GLY A CA 1
ATOM 6065 C C . GLY A 1 781 ? 24.355 20.406 -44.887 1.00 22.80 781 GLY A C 1
ATOM 6066 O O . GLY A 1 781 ? 25.307 21.175 -44.895 1.00 22.80 781 GLY A O 1
ATOM 6067 N N . GLU A 1 782 ? 24.520 19.198 -44.334 1.00 24.73 782 GLU A N 1
ATOM 6068 C CA . GLU A 1 782 ? 24.887 17.921 -45.001 1.00 24.73 782 GLU A CA 1
ATOM 6069 C C . GLU A 1 782 ? 26.394 17.702 -45.355 1.00 24.73 782 GLU A C 1
ATOM 6071 O O . GLU A 1 782 ? 27.072 18.583 -45.866 1.00 24.73 782 GLU A O 1
ATOM 6076 N N . THR A 1 783 ? 26.876 16.454 -45.177 1.00 22.47 783 THR A N 1
ATOM 6077 C CA . THR A 1 783 ? 28.162 15.848 -45.646 1.00 22.47 783 THR A CA 1
ATOM 6078 C C . THR A 1 783 ? 29.488 16.224 -44.931 1.00 22.47 783 THR A C 1
ATOM 6080 O O . THR A 1 783 ? 29.612 17.313 -44.392 1.00 22.47 783 THR A O 1
ATOM 6083 N N . ALA A 1 784 ? 30.564 15.403 -44.900 1.00 23.70 784 ALA A N 1
ATOM 6084 C CA . ALA A 1 784 ? 30.726 13.927 -44.916 1.00 23.70 784 ALA A CA 1
ATOM 6085 C C . ALA A 1 784 ? 32.211 13.486 -44.689 1.00 23.70 784 ALA A C 1
ATOM 6087 O O . ALA A 1 784 ? 33.107 14.171 -45.169 1.00 23.70 784 ALA A O 1
ATOM 6088 N N . LYS A 1 785 ? 32.440 12.248 -44.175 1.00 23.80 785 LYS A N 1
ATOM 6089 C CA . LYS A 1 785 ? 33.662 11.387 -44.362 1.00 23.80 785 LYS A CA 1
ATOM 6090 C C . LYS A 1 785 ? 34.993 11.899 -43.717 1.00 23.80 785 LYS A C 1
ATOM 6092 O O . LYS A 1 785 ? 35.074 13.056 -43.348 1.00 23.80 785 LYS A O 1
ATOM 6097 N N . MET A 1 786 ? 36.082 11.126 -43.505 1.00 22.31 786 MET A N 1
ATOM 6098 C CA . MET A 1 786 ? 36.396 9.676 -43.619 1.00 22.31 786 MET A CA 1
ATOM 6099 C C . MET A 1 786 ? 37.678 9.300 -42.820 1.00 22.31 786 MET A C 1
ATOM 6101 O O . MET A 1 786 ? 38.612 10.092 -42.816 1.00 22.31 786 MET A O 1
ATOM 6105 N N . ASN A 1 787 ? 37.789 8.034 -42.367 1.00 22.89 787 ASN A N 1
ATOM 6106 C CA . ASN A 1 787 ? 39.046 7.271 -42.122 1.00 22.89 787 ASN A CA 1
ATOM 6107 C C . ASN A 1 787 ? 40.010 7.796 -40.997 1.00 22.89 787 ASN A C 1
ATOM 6109 O O . ASN A 1 787 ? 39.824 8.891 -40.491 1.00 22.89 787 ASN A O 1
ATOM 6113 N N . ASN A 1 788 ? 41.034 7.071 -40.492 1.00 23.05 788 ASN A N 1
ATOM 6114 C CA . ASN A 1 788 ? 41.588 5.759 -40.874 1.00 23.05 788 ASN A CA 1
ATOM 6115 C C . ASN A 1 788 ? 42.293 4.975 -39.718 1.00 23.05 788 ASN A C 1
ATOM 6117 O O . ASN A 1 788 ? 43.101 5.552 -39.006 1.00 23.05 788 ASN A O 1
ATOM 6121 N N . GLN A 1 789 ? 42.066 3.651 -39.663 1.00 24.55 789 GLN A N 1
ATOM 6122 C CA . GLN A 1 789 ? 43.027 2.524 -39.479 1.00 24.55 789 GLN A CA 1
ATOM 6123 C C . GLN A 1 789 ? 44.098 2.395 -38.347 1.00 24.55 789 GLN A C 1
ATOM 6125 O O . GLN A 1 789 ? 44.885 3.293 -38.081 1.00 24.55 789 GLN A O 1
ATOM 6130 N N . ASN A 1 790 ? 44.278 1.115 -37.946 1.00 24.03 790 ASN A N 1
ATOM 6131 C CA . ASN A 1 790 ? 45.459 0.428 -37.353 1.00 24.03 790 ASN A CA 1
ATOM 6132 C C . ASN A 1 790 ? 45.820 0.703 -35.868 1.00 24.03 790 ASN A C 1
ATOM 6134 O O . ASN A 1 790 ? 45.694 1.822 -35.396 1.00 24.03 790 ASN A O 1
ATOM 6138 N N . GLY A 1 791 ? 46.332 -0.267 -35.086 1.00 22.05 791 GLY A N 1
ATOM 6139 C CA . GLY A 1 791 ? 46.518 -1.718 -35.321 1.00 22.05 791 GLY A CA 1
ATOM 6140 C C . GLY A 1 791 ? 47.521 -2.385 -34.342 1.00 22.05 791 GLY A C 1
ATOM 6141 O O . GLY A 1 791 ? 48.256 -1.670 -33.675 1.00 22.05 791 GLY A O 1
ATOM 6142 N N . TYR A 1 792 ? 47.608 -3.733 -34.350 1.00 23.83 792 TYR A N 1
ATOM 6143 C CA . TYR A 1 792 ? 48.540 -4.614 -33.577 1.00 23.83 792 TYR A CA 1
ATOM 6144 C C . TYR A 1 792 ? 48.206 -4.772 -32.062 1.00 23.83 792 TYR A C 1
ATOM 6146 O O . TYR A 1 792 ? 47.808 -3.804 -31.429 1.00 23.83 792 TYR A O 1
ATOM 6154 N N . LYS A 1 793 ? 48.084 -5.984 -31.465 1.00 23.83 793 LYS A N 1
ATOM 6155 C CA . LYS A 1 793 ? 49.015 -7.141 -31.253 1.00 23.83 793 LYS A CA 1
ATOM 6156 C C . LYS A 1 793 ? 50.110 -6.835 -30.211 1.00 23.83 793 LYS A C 1
ATOM 6158 O O . LYS A 1 793 ? 50.693 -5.765 -30.304 1.00 23.83 793 LYS A O 1
ATOM 6163 N N . ASN A 1 794 ? 50.479 -7.684 -29.239 1.00 23.62 794 ASN A N 1
ATOM 6164 C CA . ASN A 1 794 ? 50.167 -9.087 -28.848 1.00 23.62 794 ASN A CA 1
ATOM 6165 C C . ASN A 1 794 ? 50.016 -9.134 -27.291 1.00 23.62 794 ASN A C 1
ATOM 6167 O O . ASN A 1 794 ? 50.412 -8.174 -26.638 1.00 23.62 794 ASN A O 1
ATOM 6171 N N . ASP A 1 795 ? 49.292 -10.049 -26.633 1.00 23.73 795 ASP A N 1
ATOM 6172 C CA . ASP A 1 795 ? 49.538 -11.493 -26.385 1.00 23.73 795 ASP A CA 1
ATOM 6173 C C . ASP A 1 795 ? 50.837 -11.814 -25.606 1.00 23.73 795 ASP A C 1
ATOM 6175 O O . ASP A 1 795 ? 51.917 -11.574 -26.135 1.00 23.73 795 ASP A O 1
ATOM 6179 N N . ASP A 1 796 ? 50.709 -12.339 -24.372 1.00 24.78 796 ASP A N 1
ATOM 6180 C CA . ASP A 1 796 ? 51.584 -13.379 -23.780 1.00 24.78 796 ASP A CA 1
ATOM 6181 C C . ASP A 1 796 ? 51.108 -13.837 -22.374 1.00 24.78 796 ASP A C 1
ATOM 6183 O O . ASP A 1 796 ? 50.577 -13.054 -21.581 1.00 24.78 796 ASP A O 1
ATOM 6187 N N . THR A 1 797 ? 51.322 -15.118 -22.038 1.00 25.16 797 THR A N 1
ATOM 6188 C CA . THR A 1 797 ? 50.857 -15.769 -20.787 1.00 25.16 797 THR A CA 1
ATOM 6189 C C . THR A 1 797 ? 51.993 -16.343 -19.933 1.00 25.16 797 THR A C 1
ATOM 6191 O O . THR A 1 797 ? 52.852 -17.031 -20.479 1.00 25.16 797 THR A O 1
ATOM 6194 N N . VAL A 1 798 ? 51.922 -16.240 -18.594 1.00 25.23 798 VAL A N 1
ATOM 6195 C CA . VAL A 1 798 ? 52.661 -17.136 -17.669 1.00 25.23 798 VAL A CA 1
ATOM 6196 C C . VAL A 1 798 ? 51.828 -17.466 -16.414 1.00 25.23 798 VAL A C 1
ATOM 6198 O O . VAL A 1 798 ? 51.360 -16.564 -15.725 1.00 25.23 798 VAL A O 1
ATOM 6201 N N . ASP A 1 799 ? 51.680 -18.761 -16.098 1.00 23.34 799 ASP A N 1
ATOM 6202 C CA . ASP A 1 799 ? 51.160 -19.294 -14.819 1.00 23.34 799 ASP A CA 1
ATOM 6203 C C . ASP A 1 799 ? 52.318 -19.513 -13.828 1.00 23.34 799 ASP A C 1
ATOM 6205 O O . ASP A 1 799 ? 53.345 -20.079 -14.205 1.00 23.34 799 ASP A O 1
ATOM 6209 N N . MET A 1 800 ? 52.137 -19.135 -12.557 1.00 24.98 800 MET A N 1
ATOM 6210 C CA . MET A 1 800 ? 52.952 -19.636 -11.445 1.00 24.98 800 MET A CA 1
ATOM 6211 C C . MET A 1 800 ? 52.101 -19.877 -10.195 1.00 24.98 800 MET A C 1
ATOM 6213 O O . MET A 1 800 ? 51.508 -18.965 -9.619 1.00 24.98 800 MET A O 1
ATOM 6217 N N . ARG A 1 801 ? 52.100 -21.129 -9.727 1.00 22.70 801 ARG A N 1
ATOM 6218 C CA . ARG A 1 801 ? 51.349 -21.574 -8.547 1.00 22.70 801 ARG A CA 1
ATOM 6219 C C . ARG A 1 801 ? 52.150 -21.407 -7.257 1.00 22.70 801 ARG A C 1
ATOM 6221 O O . ARG A 1 801 ? 53.228 -21.979 -7.124 1.00 22.70 801 ARG A O 1
ATOM 6228 N N . GLY A 1 802 ? 51.533 -20.792 -6.250 1.00 22.78 802 GLY A N 1
ATOM 6229 C CA . GLY A 1 802 ? 51.887 -20.951 -4.836 1.00 22.78 802 GLY A CA 1
ATOM 6230 C C . GLY A 1 802 ? 50.671 -21.452 -4.055 1.00 22.78 802 GLY A C 1
ATOM 6231 O O . GLY A 1 802 ? 49.582 -20.906 -4.207 1.00 22.78 802 GLY A O 1
ATOM 6232 N N . LYS A 1 803 ? 50.823 -22.512 -3.251 1.00 24.77 803 LYS A N 1
ATOM 6233 C CA . LYS A 1 803 ? 49.761 -23.005 -2.356 1.00 24.77 803 LYS A CA 1
ATOM 6234 C C . LYS A 1 803 ? 49.979 -22.464 -0.948 1.00 24.77 803 LYS A C 1
ATOM 6236 O O . LYS A 1 803 ? 51.081 -22.608 -0.440 1.00 24.77 803 LYS A O 1
ATOM 6241 N N . GLU A 1 804 ? 48.898 -22.090 -0.273 1.00 22.55 804 GLU A N 1
ATOM 6242 C CA . GLU A 1 804 ? 48.596 -22.655 1.048 1.00 22.55 804 GLU A CA 1
ATOM 6243 C C . GLU A 1 804 ? 47.083 -22.613 1.319 1.00 22.55 804 GLU A C 1
ATOM 6245 O O . GLU A 1 804 ? 46.324 -22.151 0.464 1.00 22.55 804 GLU A O 1
ATOM 6250 N N . ALA A 1 805 ? 46.613 -23.234 2.406 1.00 22.36 805 ALA A N 1
ATOM 6251 C CA . ALA A 1 805 ? 45.218 -23.670 2.508 1.00 22.36 805 ALA A CA 1
ATOM 6252 C C . ALA A 1 805 ? 44.572 -23.448 3.883 1.00 22.36 805 ALA A C 1
ATOM 6254 O O . ALA A 1 805 ? 45.136 -23.809 4.912 1.00 22.36 805 ALA A O 1
ATOM 6255 N N . ALA A 1 806 ? 43.310 -23.009 3.868 1.00 23.14 806 ALA A N 1
ATOM 6256 C CA . ALA A 1 806 ? 42.379 -23.148 4.985 1.00 23.14 806 ALA A CA 1
ATOM 6257 C C . ALA A 1 806 ? 40.947 -23.411 4.476 1.00 23.14 806 ALA A C 1
ATOM 6259 O O . ALA A 1 806 ? 40.476 -22.783 3.530 1.00 23.14 806 ALA A O 1
ATOM 6260 N N . ARG A 1 807 ? 40.252 -24.359 5.117 1.00 21.25 807 ARG A N 1
ATOM 6261 C CA . ARG A 1 807 ? 38.781 -24.518 5.076 1.00 21.25 807 ARG A CA 1
ATOM 6262 C C . ARG A 1 807 ? 38.177 -23.627 6.201 1.00 21.25 807 ARG A C 1
ATOM 6264 O O . ARG A 1 807 ? 38.939 -23.107 7.004 1.00 21.25 807 ARG A O 1
ATOM 6271 N N . CYS A 1 808 ? 36.866 -23.416 6.372 1.00 20.72 808 CYS A N 1
ATOM 6272 C CA . CYS A 1 808 ? 35.702 -24.201 5.943 1.00 20.72 808 CYS A CA 1
ATOM 6273 C C . CYS A 1 808 ? 34.374 -23.396 5.991 1.00 20.72 808 CYS A C 1
ATOM 6275 O O . CYS A 1 808 ? 34.347 -22.300 6.531 1.00 20.72 808 CYS A O 1
ATOM 6277 N N . SER A 1 809 ? 33.295 -24.005 5.466 1.00 21.80 809 SER A N 1
ATOM 6278 C CA . SER A 1 809 ? 31.860 -23.922 5.867 1.00 21.80 809 SER A CA 1
ATOM 6279 C C . SER A 1 809 ? 31.300 -22.637 6.516 1.00 21.80 809 SER A C 1
ATOM 6281 O O . SER A 1 809 ? 31.734 -22.240 7.589 1.00 21.80 809 SER A O 1
ATOM 6283 N N . LYS A 1 810 ? 30.280 -21.987 5.932 1.00 23.84 810 LYS A N 1
ATOM 6284 C CA . LYS A 1 810 ? 28.831 -22.356 5.942 1.00 23.84 810 LYS A CA 1
ATOM 6285 C C . LYS A 1 810 ? 28.140 -22.332 7.325 1.00 23.84 810 LYS A C 1
ATOM 6287 O O . LYS A 1 810 ? 28.493 -23.115 8.195 1.00 23.84 810 LYS A O 1
ATOM 6292 N N . GLY A 1 811 ? 27.054 -21.555 7.393 1.00 21.31 811 GLY A N 1
ATOM 6293 C CA . GLY A 1 811 ? 25.971 -21.537 8.397 1.00 21.31 811 GLY A CA 1
ATOM 6294 C C . GLY A 1 811 ? 25.278 -20.162 8.315 1.00 21.31 811 GLY A C 1
ATOM 6295 O O . GLY A 1 811 ? 25.985 -19.169 8.431 1.00 21.31 811 GLY A O 1
ATOM 6296 N N . THR A 1 812 ? 24.027 -19.957 7.875 1.00 25.00 812 THR A N 1
ATOM 6297 C CA . THR A 1 812 ? 22.709 -20.412 8.387 1.00 25.00 812 THR A CA 1
ATOM 6298 C C . THR A 1 812 ? 22.532 -20.266 9.892 1.00 25.00 812 THR A C 1
ATOM 6300 O O . THR A 1 812 ? 23.128 -21.043 10.627 1.00 25.00 812 THR A O 1
ATOM 6303 N N . GLU A 1 813 ? 21.649 -19.354 10.308 1.00 22.44 813 GLU A N 1
ATOM 6304 C CA . GLU A 1 813 ? 20.607 -19.599 11.322 1.00 22.44 813 GLU A CA 1
ATOM 6305 C C . GLU A 1 813 ? 19.550 -18.474 11.295 1.00 22.44 813 GLU A C 1
ATOM 6307 O O . GLU A 1 813 ? 19.773 -17.425 10.686 1.00 22.44 813 GLU A O 1
ATOM 6312 N N . ASP A 1 814 ? 18.375 -18.751 11.864 1.00 21.94 814 ASP A N 1
ATOM 6313 C CA . ASP A 1 814 ? 17.118 -18.032 11.612 1.00 21.94 814 ASP A CA 1
ATOM 6314 C C . ASP A 1 814 ? 16.830 -16.831 12.536 1.00 21.94 814 ASP A C 1
ATOM 6316 O O . ASP A 1 814 ? 17.504 -16.569 13.535 1.00 21.94 814 ASP A O 1
ATOM 6320 N N . SER A 1 815 ? 15.784 -16.084 12.174 1.00 24.88 815 SER A N 1
ATOM 6321 C CA . SER A 1 815 ? 15.281 -14.901 12.872 1.00 24.88 815 SER A CA 1
ATOM 6322 C C . SER A 1 815 ? 14.435 -15.211 14.118 1.00 24.88 815 SER A C 1
ATOM 6324 O O . SER A 1 815 ? 13.732 -16.216 14.201 1.00 24.88 815 SER A O 1
ATOM 6326 N N . ALA A 1 816 ? 14.429 -14.264 15.061 1.00 22.78 816 ALA A N 1
ATOM 6327 C CA . ALA A 1 816 ? 13.411 -14.114 16.104 1.00 22.78 816 ALA A CA 1
ATOM 6328 C C . ALA A 1 816 ? 12.929 -12.645 16.127 1.00 22.78 816 ALA A C 1
ATOM 6330 O O . ALA A 1 816 ? 13.698 -11.754 15.765 1.00 22.78 816 ALA A O 1
ATOM 6331 N N . SER A 1 817 ? 11.659 -12.409 16.476 1.00 29.94 817 SER A N 1
ATOM 6332 C CA . SER A 1 817 ? 10.892 -11.187 16.147 1.00 29.94 817 SER A CA 1
ATOM 6333 C C . SER A 1 817 ? 10.779 -10.141 17.280 1.00 29.94 817 SER A C 1
ATOM 6335 O O . SER A 1 817 ? 11.385 -10.319 18.338 1.00 29.94 817 SER A O 1
ATOM 6337 N N . LYS A 1 818 ? 9.931 -9.114 17.026 1.00 27.44 818 LYS A N 1
ATOM 6338 C CA . LYS A 1 818 ? 9.454 -7.972 17.857 1.00 27.44 818 LYS A CA 1
ATOM 6339 C C . LYS A 1 818 ? 10.160 -6.629 17.573 1.00 27.44 818 LYS A C 1
ATOM 6341 O O . LYS A 1 818 ? 11.363 -6.620 17.349 1.00 27.44 818 LYS A O 1
ATOM 6346 N N . GLU A 1 819 ? 9.486 -5.468 17.540 1.00 26.84 819 GLU A N 1
ATOM 6347 C CA . GLU A 1 819 ? 8.064 -5.110 17.789 1.00 26.84 819 GLU A CA 1
ATOM 6348 C C . GLU A 1 819 ? 7.729 -3.734 17.143 1.00 26.84 819 GLU A C 1
ATOM 6350 O O . GLU A 1 819 ? 8.641 -3.026 16.717 1.00 26.84 819 GLU A O 1
ATOM 6355 N N . THR A 1 820 ? 6.450 -3.327 17.097 1.00 28.05 820 THR A N 1
ATOM 6356 C CA . THR A 1 820 ? 6.009 -1.950 16.747 1.00 28.05 820 THR A CA 1
ATOM 6357 C C . THR A 1 820 ? 4.866 -1.506 17.666 1.00 28.05 820 THR A C 1
ATOM 6359 O O . THR A 1 820 ? 4.001 -2.325 17.956 1.00 28.05 820 THR A O 1
ATOM 6362 N N . GLU A 1 821 ? 4.858 -0.243 18.106 1.00 31.47 821 GLU A N 1
ATOM 6363 C CA . GLU A 1 821 ? 3.980 0.265 19.181 1.00 31.47 821 GLU A CA 1
ATOM 6364 C C . GLU A 1 821 ? 2.489 0.434 18.770 1.00 31.47 821 GLU A C 1
ATOM 6366 O O . GLU A 1 821 ? 2.174 0.727 17.615 1.00 31.47 821 GLU A O 1
ATOM 6371 N N . ASP A 1 822 ? 1.583 0.237 19.741 1.00 30.00 822 ASP A N 1
ATOM 6372 C CA . ASP A 1 822 ? 0.110 0.173 19.609 1.00 30.00 822 ASP A CA 1
ATOM 6373 C C . ASP A 1 822 ? -0.619 1.506 19.939 1.00 30.00 822 ASP A C 1
ATOM 6375 O O . ASP A 1 822 ? -0.026 2.404 20.546 1.00 30.00 822 ASP A O 1
ATOM 6379 N N . PRO A 1 823 ? -1.928 1.648 19.622 1.00 41.75 823 PRO A N 1
ATOM 6380 C CA . PRO A 1 823 ? -2.744 2.788 20.054 1.00 41.75 823 PRO A CA 1
ATOM 6381 C C . PRO A 1 823 ? -2.906 2.870 21.584 1.00 41.75 823 PRO A C 1
ATOM 6383 O O . PRO A 1 823 ? -3.121 1.865 22.267 1.00 41.75 823 PRO A O 1
ATOM 6386 N N . THR A 1 824 ? -2.879 4.085 22.140 1.00 55.28 824 THR A N 1
ATOM 6387 C CA . THR A 1 824 ? -2.956 4.334 23.590 1.00 55.28 824 THR A CA 1
ATOM 6388 C C . THR A 1 824 ? -4.387 4.274 24.141 1.00 55.28 824 THR A C 1
ATOM 6390 O O . THR A 1 824 ? -5.035 5.290 24.406 1.00 55.28 824 THR A O 1
ATOM 6393 N N . PHE A 1 825 ? -4.882 3.055 24.366 1.00 63.97 825 PHE A N 1
ATOM 6394 C CA . PHE A 1 825 ? -6.142 2.821 25.076 1.00 63.97 825 PHE A CA 1
ATOM 6395 C C . PHE A 1 825 ? -6.011 3.061 26.584 1.00 63.97 825 PHE A C 1
ATOM 6397 O O . PHE A 1 825 ? -5.172 2.458 27.257 1.00 63.97 825 PHE A O 1
ATOM 6404 N N . PHE A 1 826 ? -6.905 3.877 27.146 1.00 68.69 826 PHE A N 1
ATOM 6405 C CA . PHE A 1 826 ? -7.017 4.056 28.597 1.00 68.69 826 PHE A CA 1
ATOM 6406 C C . PHE A 1 826 ? -8.179 3.233 29.151 1.00 68.69 826 PHE A C 1
ATOM 6408 O O . PHE A 1 826 ? -9.339 3.513 28.847 1.00 68.69 826 PHE A O 1
ATOM 6415 N N . ASN A 1 827 ? -7.858 2.251 29.998 1.00 77.75 827 ASN A N 1
ATOM 6416 C CA . ASN A 1 827 ? -8.840 1.492 30.773 1.00 77.75 827 ASN A CA 1
ATOM 6417 C C . ASN A 1 827 ? -9.302 2.319 31.986 1.00 77.75 827 ASN A C 1
ATOM 6419 O O . ASN A 1 827 ? -8.467 2.719 32.799 1.00 77.75 827 ASN A O 1
ATOM 6423 N N . TYR A 1 828 ? -10.609 2.520 32.148 1.00 80.12 828 TYR A N 1
ATOM 6424 C CA . TYR A 1 828 ? -11.220 3.197 33.300 1.00 80.12 828 TYR A CA 1
ATOM 6425 C C . TYR A 1 828 ? -12.332 2.327 33.923 1.00 80.12 828 TYR A C 1
ATOM 6427 O O . TYR A 1 828 ? -12.923 1.505 33.220 1.00 80.12 828 TYR A O 1
ATOM 6435 N N . PRO A 1 829 ? -12.597 2.440 35.240 1.00 83.25 829 PRO A N 1
ATOM 6436 C CA . PRO A 1 829 ? -13.702 1.735 35.888 1.00 83.25 829 PRO A CA 1
ATOM 6437 C C . PRO A 1 829 ? -15.054 2.294 35.438 1.00 83.25 829 PRO A C 1
ATOM 6439 O O . PRO A 1 829 ? -15.179 3.493 35.190 1.00 83.25 829 PRO A O 1
ATOM 6442 N N . ASP A 1 830 ? -16.072 1.440 35.405 1.00 80.62 830 ASP A N 1
ATOM 6443 C CA . ASP A 1 830 ? -17.459 1.874 35.227 1.00 80.62 830 ASP A CA 1
ATOM 6444 C C . ASP A 1 830 ? -17.910 2.818 36.361 1.00 80.62 830 ASP A C 1
ATOM 6446 O O . ASP A 1 830 ? -17.438 2.726 37.499 1.00 80.62 830 ASP A O 1
ATOM 6450 N N . ALA A 1 831 ? -18.837 3.723 36.033 1.00 84.12 831 ALA A N 1
ATOM 6451 C CA . ALA A 1 831 ? -19.581 4.516 37.010 1.00 84.12 831 ALA A CA 1
ATOM 6452 C C . ALA A 1 831 ? -20.488 3.611 37.870 1.00 84.12 831 ALA A C 1
ATOM 6454 O O . ALA A 1 831 ? -20.842 2.504 37.458 1.00 84.12 831 ALA A O 1
ATOM 6455 N N . GLU A 1 832 ? -20.852 4.066 39.068 1.00 81.94 832 GLU A N 1
ATOM 6456 C CA . GLU A 1 832 ? -21.654 3.295 40.026 1.00 81.94 832 GLU A CA 1
ATOM 6457 C C . GLU A 1 832 ? -23.164 3.472 39.815 1.00 81.94 832 GLU A C 1
ATOM 6459 O O . GLU A 1 832 ? -23.912 2.539 40.112 1.00 81.94 832 GLU A O 1
ATOM 6464 N N . PHE A 1 833 ? -23.615 4.623 39.294 1.00 85.06 833 PHE A N 1
ATOM 6465 C CA . PHE A 1 833 ? -25.049 4.948 39.196 1.00 85.06 833 PHE A CA 1
ATOM 6466 C C . PHE A 1 833 ? -25.533 5.355 37.787 1.00 85.06 833 PHE A C 1
ATOM 6468 O O . PHE A 1 833 ? -26.702 5.134 37.469 1.00 85.06 833 PHE A O 1
ATOM 6475 N N . SER A 1 834 ? -24.668 5.910 36.927 1.00 84.38 834 SER A N 1
ATOM 6476 C CA . SER A 1 834 ? -25.075 6.571 35.666 1.00 84.38 834 SER A CA 1
ATOM 6477 C C . SER A 1 834 ? -24.378 6.015 34.415 1.00 84.38 834 SER A C 1
ATOM 6479 O O . SER A 1 834 ? -23.152 5.917 34.373 1.00 84.38 834 SER A O 1
ATOM 6481 N N . ASP A 1 835 ? -25.120 5.729 33.334 1.00 82.50 835 ASP A N 1
ATOM 6482 C CA . ASP A 1 835 ? -24.517 5.279 32.066 1.00 82.50 835 ASP A CA 1
ATOM 6483 C C . ASP A 1 835 ? -24.172 6.429 31.103 1.00 82.50 835 ASP A C 1
ATOM 6485 O O . ASP A 1 835 ? -24.928 6.764 30.187 1.00 82.50 835 ASP A O 1
ATOM 6489 N N . PHE A 1 836 ? -22.962 6.967 31.258 1.00 83.62 836 PHE A N 1
ATOM 6490 C CA . PHE A 1 836 ? -22.371 7.980 30.372 1.00 83.62 836 PHE A CA 1
ATOM 6491 C C . PHE A 1 836 ? -22.003 7.473 28.956 1.00 83.62 836 PHE A C 1
ATOM 6493 O O . PHE A 1 836 ? -21.367 8.205 28.195 1.00 83.62 836 PHE A O 1
ATOM 6500 N N . VAL A 1 837 ? -22.338 6.227 28.586 1.00 75.56 837 VAL A N 1
ATOM 6501 C CA . VAL A 1 837 ? -21.974 5.617 27.287 1.00 75.56 837 VAL A CA 1
ATOM 6502 C C . VAL A 1 837 ? -23.182 5.353 26.377 1.00 75.56 837 VAL A C 1
ATOM 6504 O O . VAL A 1 837 ? -22.996 5.249 25.166 1.00 75.56 837 VAL A O 1
ATOM 6507 N N . SER A 1 838 ? -24.402 5.333 26.915 1.00 69.94 838 SER A N 1
ATOM 6508 C CA . SER A 1 838 ? -25.678 5.246 26.181 1.00 69.94 838 SER A CA 1
ATOM 6509 C C . SER A 1 838 ? -25.740 6.137 24.924 1.00 69.94 838 SER A C 1
ATOM 6511 O O . SER A 1 838 ? -25.869 5.622 23.808 1.00 69.94 838 SER A O 1
ATOM 6513 N N . ASP A 1 839 ? -25.534 7.447 25.092 1.00 66.81 839 ASP A N 1
ATOM 6514 C CA . ASP A 1 839 ? -25.503 8.461 24.021 1.00 66.81 839 ASP A CA 1
ATOM 6515 C C . ASP A 1 839 ? -24.405 8.217 22.966 1.00 66.81 839 ASP A C 1
ATOM 6517 O O . ASP A 1 839 ? -24.460 8.757 21.863 1.00 66.81 839 ASP A O 1
ATOM 6521 N N . LYS A 1 840 ? -23.391 7.395 23.272 1.00 69.50 840 LYS A N 1
ATOM 6522 C CA . LYS A 1 840 ? -22.272 7.082 22.366 1.00 69.50 840 LYS A CA 1
ATOM 6523 C C . LYS A 1 840 ? -22.578 5.925 21.417 1.00 69.50 840 LYS A C 1
ATOM 6525 O O . LYS A 1 840 ? -21.680 5.469 20.704 1.00 69.50 840 LYS A O 1
ATOM 6530 N N . ASN A 1 841 ? -23.802 5.401 21.385 1.00 67.06 841 ASN A N 1
ATOM 6531 C CA . ASN A 1 841 ? -24.206 4.445 20.355 1.00 67.06 841 ASN A CA 1
ATOM 6532 C C . ASN A 1 841 ? -24.343 5.132 18.992 1.00 67.06 841 ASN A C 1
ATOM 6534 O O . ASN A 1 841 ? -24.840 6.247 18.888 1.00 67.06 841 ASN A O 1
ATOM 6538 N N . GLY A 1 842 ? -23.864 4.465 17.936 1.00 60.25 842 GLY A N 1
ATOM 6539 C CA . GLY A 1 842 ? -23.650 5.081 16.617 1.00 60.25 842 GLY A CA 1
ATOM 6540 C C . GLY A 1 842 ? -24.912 5.589 15.908 1.00 60.25 842 GLY A C 1
ATOM 6541 O O . GLY A 1 842 ? -24.799 6.267 14.894 1.00 60.25 842 GLY A O 1
ATOM 6542 N N . GLU A 1 843 ? -26.089 5.275 16.448 1.00 65.50 843 GLU A N 1
ATOM 6543 C CA . GLU A 1 843 ? -27.404 5.714 15.978 1.00 65.50 843 GLU A CA 1
ATOM 6544 C C . GLU A 1 843 ? -27.795 7.113 16.503 1.00 65.50 843 GLU A C 1
ATOM 6546 O O . GLU A 1 843 ? -28.662 7.750 15.913 1.00 65.50 843 GLU A O 1
ATOM 6551 N N . TYR A 1 844 ? -27.145 7.616 17.564 1.00 71.69 844 TYR A N 1
ATOM 6552 C CA . TYR A 1 844 ? -27.428 8.928 18.178 1.00 71.69 844 TYR A CA 1
ATOM 6553 C C . TYR A 1 844 ? -26.557 10.080 17.651 1.00 71.69 844 TYR A C 1
ATOM 6555 O O . TYR A 1 844 ? -26.757 11.239 18.020 1.00 71.69 844 TYR A O 1
ATOM 6563 N N . PHE A 1 845 ? -25.581 9.783 16.792 1.00 85.12 845 PHE A N 1
ATOM 6564 C CA . PHE A 1 845 ? -24.729 10.797 16.182 1.00 85.12 845 PHE A CA 1
ATOM 6565 C C . PHE A 1 845 ? -25.453 11.421 14.986 1.00 85.12 845 PHE A C 1
ATOM 6567 O O . PHE A 1 845 ? -25.882 10.710 14.081 1.00 85.12 845 PHE A O 1
ATOM 6574 N N . GLU A 1 846 ? -25.554 12.750 14.955 1.00 86.31 846 GLU A N 1
ATOM 6575 C CA . GLU A 1 846 ? -26.306 13.495 13.937 1.00 86.31 846 GLU A CA 1
ATOM 6576 C C . GLU A 1 846 ? -25.492 14.639 13.316 1.00 86.31 846 GLU A C 1
ATOM 6578 O O . GLU A 1 846 ? -24.612 15.245 13.931 1.00 86.31 846 GLU A O 1
ATOM 6583 N N . SER A 1 847 ? -25.833 14.985 12.074 1.00 88.38 847 SER A N 1
ATOM 6584 C CA . SER A 1 847 ? -25.248 16.126 11.367 1.00 88.38 847 SER A CA 1
ATOM 6585 C C . SER A 1 847 ? -25.637 17.449 12.034 1.00 88.38 847 SER A C 1
ATOM 6587 O O . SER A 1 847 ? -26.816 17.781 12.106 1.00 88.38 847 SER A O 1
ATOM 6589 N N . GLY A 1 848 ? -24.647 18.241 12.446 1.00 86.69 848 GLY A N 1
ATOM 6590 C CA . GLY A 1 848 ? -24.837 19.505 13.168 1.00 86.69 848 GLY A CA 1
ATOM 6591 C C . GLY A 1 848 ? -24.467 19.445 14.654 1.00 86.69 848 GLY A C 1
ATOM 6592 O O . GLY A 1 848 ? -24.280 20.497 15.265 1.00 86.69 848 GLY A O 1
ATOM 6593 N N . GLN A 1 849 ? -24.310 18.248 15.226 1.00 92.38 849 GLN A N 1
ATOM 6594 C CA . GLN A 1 849 ? -23.823 18.068 16.595 1.00 92.38 849 GLN A CA 1
ATOM 6595 C C . GLN A 1 849 ? -22.335 18.427 16.721 1.00 92.38 849 GLN A C 1
ATOM 6597 O O . GLN A 1 849 ? -21.540 18.147 15.822 1.00 92.38 849 GLN A O 1
ATOM 6602 N N . ILE A 1 850 ? -21.944 18.988 17.867 1.00 93.31 850 ILE A N 1
ATOM 6603 C CA . ILE A 1 850 ? -20.544 19.244 18.232 1.00 93.31 850 ILE A CA 1
ATOM 6604 C C . ILE A 1 850 ? -20.200 18.356 19.421 1.00 93.31 850 ILE A C 1
ATOM 6606 O O . ILE A 1 850 ? -20.953 18.311 20.394 1.00 93.31 850 ILE A O 1
ATOM 6610 N N . TRP A 1 851 ? -19.068 17.664 19.345 1.00 94.75 851 TRP A N 1
ATOM 6611 C CA . TRP A 1 851 ? -18.627 16.712 20.362 1.00 94.75 851 TRP A CA 1
ATOM 6612 C C . TRP A 1 851 ? -17.255 17.078 20.929 1.00 94.75 851 TRP A C 1
ATOM 6614 O O . TRP A 1 851 ? -16.384 17.550 20.199 1.00 94.75 851 TRP A O 1
ATOM 6624 N N . ALA A 1 852 ? -17.069 16.812 22.222 1.00 94.88 852 ALA A N 1
ATOM 6625 C CA . ALA A 1 852 ? -15.769 16.762 22.882 1.00 94.88 852 ALA A CA 1
ATOM 6626 C C . ALA A 1 852 ? -15.052 15.444 22.571 1.00 94.88 852 ALA A C 1
ATOM 6628 O O . ALA A 1 852 ? -15.679 14.380 22.561 1.00 94.88 852 ALA A O 1
ATOM 6629 N N . ILE A 1 853 ? -13.742 15.520 22.351 1.00 94.62 853 ILE A N 1
ATOM 6630 C CA . ILE A 1 853 ? -12.877 14.430 21.894 1.00 94.62 853 ILE A CA 1
ATOM 6631 C C . ILE A 1 853 ? -11.626 14.354 22.782 1.00 94.62 853 ILE A C 1
ATOM 6633 O O . ILE A 1 853 ? -11.087 15.384 23.196 1.00 94.62 853 ILE A O 1
ATOM 6637 N N . TYR A 1 854 ? -11.181 13.135 23.098 1.00 92.50 854 TYR A N 1
ATOM 6638 C CA . TYR A 1 854 ? -10.039 12.895 23.985 1.00 92.50 854 TYR A CA 1
ATOM 6639 C C . TYR A 1 854 ? -8.688 13.214 23.312 1.00 92.50 854 TYR A C 1
ATOM 6641 O O . TYR A 1 854 ? -8.353 12.662 22.261 1.00 92.50 854 TYR A O 1
ATOM 6649 N N . ASP A 1 855 ? -7.894 14.082 23.944 1.00 87.38 855 ASP A N 1
ATOM 6650 C CA . ASP A 1 855 ? -6.578 14.502 23.444 1.00 87.38 855 ASP A CA 1
ATOM 6651 C C . ASP A 1 855 ? -5.448 13.487 23.680 1.00 87.38 855 ASP A C 1
ATOM 6653 O O . ASP A 1 855 ? -5.598 12.492 24.388 1.00 87.38 855 ASP A O 1
ATOM 6657 N N . THR A 1 856 ? -4.276 13.766 23.109 1.00 81.25 856 THR A N 1
ATOM 6658 C CA . THR A 1 856 ? -3.052 12.960 23.245 1.00 81.25 856 THR A CA 1
ATOM 6659 C C . THR A 1 856 ? -2.194 13.270 24.469 1.00 81.25 856 THR A C 1
ATOM 6661 O O . THR A 1 856 ? -1.252 12.522 24.726 1.00 81.25 856 THR A O 1
ATOM 6664 N N . VAL A 1 857 ? -2.472 14.332 25.231 1.00 80.44 857 VAL A N 1
ATOM 6665 C CA . VAL A 1 857 ? -1.563 14.800 26.295 1.00 80.44 857 VAL A CA 1
ATOM 6666 C C . VAL A 1 857 ? -1.775 14.008 27.582 1.00 80.44 857 VAL A C 1
ATOM 6668 O O . VAL A 1 857 ? -0.825 13.456 28.134 1.00 80.44 857 VAL A O 1
ATOM 6671 N N . ASP A 1 858 ? -3.025 13.905 28.034 1.00 84.94 858 ASP A N 1
ATOM 6672 C CA . ASP A 1 858 ? -3.411 13.011 29.136 1.00 84.94 858 ASP A CA 1
ATOM 6673 C C . ASP A 1 858 ? -4.791 12.355 28.945 1.00 84.94 858 ASP A C 1
ATOM 6675 O O . ASP A 1 858 ? -5.321 11.718 29.859 1.00 84.94 858 ASP A O 1
ATOM 6679 N N . GLY A 1 859 ? -5.360 12.449 27.736 1.00 85.62 859 GLY A N 1
ATOM 6680 C CA . GLY A 1 859 ? -6.576 11.722 27.372 1.00 85.62 859 GLY A CA 1
ATOM 6681 C C . GLY A 1 859 ? -7.842 12.400 27.868 1.00 85.62 859 GLY A C 1
ATOM 6682 O O . GLY A 1 859 ? -8.829 11.712 28.129 1.00 85.62 859 GLY A O 1
ATOM 6683 N N . MET A 1 860 ? -7.820 13.719 28.050 1.00 93.25 860 MET A N 1
ATOM 6684 C CA . MET A 1 860 ? -8.965 14.488 28.540 1.00 93.25 860 MET A CA 1
ATOM 6685 C C . MET A 1 860 ? -9.789 15.054 27.373 1.00 93.25 860 MET A C 1
ATOM 6687 O O . MET A 1 860 ? -9.251 15.252 26.284 1.00 93.25 860 MET A O 1
ATOM 6691 N N . PRO A 1 861 ? -11.104 15.279 27.551 1.00 94.44 861 PRO A N 1
ATOM 6692 C CA . PRO A 1 861 ? -12.001 15.665 26.461 1.00 94.44 861 PRO A CA 1
ATOM 6693 C C . PRO A 1 861 ? -11.904 17.164 26.126 1.00 94.44 861 PRO A C 1
ATOM 6695 O O . PRO A 1 861 ? -12.794 17.948 26.466 1.00 94.44 861 PRO A O 1
ATOM 6698 N N . ARG A 1 862 ? -10.790 17.561 25.498 1.00 93.62 862 ARG A N 1
ATOM 6699 C CA . ARG A 1 862 ? -10.436 18.964 25.214 1.00 93.62 862 ARG A CA 1
ATOM 6700 C C . ARG A 1 862 ? -10.682 19.402 23.781 1.00 93.62 862 ARG A C 1
ATOM 6702 O O . ARG A 1 862 ? -11.096 20.534 23.566 1.00 93.62 862 ARG A O 1
ATOM 6709 N N . PHE A 1 863 ? -10.422 18.529 22.810 1.00 94.38 863 PHE A N 1
ATOM 6710 C CA . PHE A 1 863 ? -10.633 18.868 21.407 1.00 94.38 863 PHE A CA 1
ATOM 6711 C C . PHE A 1 863 ? -12.128 18.879 21.086 1.00 94.38 863 PHE A C 1
ATOM 6713 O O . PHE A 1 863 ? -12.893 18.085 21.638 1.00 94.38 863 PHE A O 1
ATOM 6720 N N . TYR A 1 864 ? -12.543 19.742 20.159 1.00 95.38 864 TYR A N 1
ATOM 6721 C CA . TYR A 1 864 ? -13.926 19.816 19.691 1.00 95.38 864 TYR A CA 1
ATOM 6722 C C . TYR A 1 864 ? -14.005 19.592 18.185 1.00 95.38 864 TYR A C 1
ATOM 6724 O O . TYR A 1 864 ? -13.144 20.052 17.434 1.00 95.38 864 TYR A O 1
ATOM 6732 N N . ALA A 1 865 ? -15.060 18.914 17.733 1.00 94.81 865 ALA A N 1
ATOM 6733 C CA . ALA A 1 865 ? -15.359 18.802 16.310 1.00 94.81 865 ALA A CA 1
ATOM 6734 C C . ALA A 1 865 ? -16.866 18.835 16.025 1.00 94.81 865 ALA A C 1
ATOM 6736 O O . ALA A 1 865 ? -17.675 18.271 16.766 1.00 94.81 865 ALA A O 1
ATOM 6737 N N . LEU A 1 866 ? -17.233 19.486 14.919 1.00 93.88 866 LEU A N 1
ATOM 6738 C CA . LEU A 1 866 ? -18.584 19.515 14.360 1.00 93.88 866 LEU A CA 1
ATOM 6739 C C . LEU A 1 866 ? -18.776 18.338 13.400 1.00 93.88 866 LEU A C 1
ATOM 6741 O O . LEU A 1 866 ? -18.055 18.225 12.405 1.00 93.88 866 LEU A O 1
ATOM 6745 N N . ILE A 1 867 ? -19.811 17.530 13.621 1.00 93.50 867 ILE A N 1
ATOM 6746 C CA . ILE A 1 867 ? -20.243 16.505 12.668 1.00 93.50 867 ILE A CA 1
ATOM 6747 C C . ILE A 1 867 ? -20.884 17.198 11.465 1.00 93.50 867 ILE A C 1
ATOM 6749 O O . ILE A 1 867 ? -21.975 17.763 11.549 1.00 93.50 867 ILE A O 1
ATOM 6753 N N . ARG A 1 868 ? -20.204 17.142 10.318 1.00 89.12 868 ARG A N 1
ATOM 6754 C CA . ARG A 1 868 ? -20.693 17.651 9.027 1.00 89.12 868 ARG A CA 1
ATOM 6755 C C . ARG A 1 868 ? -21.621 16.673 8.324 1.00 89.12 868 ARG A C 1
ATOM 6757 O O . ARG A 1 868 ? -22.451 17.105 7.530 1.00 89.12 868 ARG A O 1
ATOM 6764 N N . LYS A 1 869 ? -21.412 15.369 8.530 1.00 89.44 869 LYS A N 1
ATOM 6765 C CA . LYS A 1 869 ? -22.211 14.302 7.919 1.00 89.44 869 LYS A CA 1
ATOM 6766 C C . LYS A 1 869 ? -21.995 12.969 8.631 1.00 89.44 869 LYS A C 1
ATOM 6768 O O . LYS A 1 869 ? -20.855 12.570 8.851 1.00 89.44 869 LYS A O 1
ATOM 6773 N N . VAL A 1 870 ? -23.089 12.257 8.881 1.00 88.19 870 VAL A N 1
ATOM 6774 C CA . VAL A 1 870 ? -23.096 10.833 9.245 1.00 88.19 870 VAL A CA 1
ATOM 6775 C C . VAL A 1 870 ? -23.115 10.016 7.949 1.00 88.19 870 VAL A C 1
ATOM 6777 O O . VAL A 1 870 ? -23.905 10.312 7.048 1.00 88.19 870 VAL A O 1
ATOM 6780 N N . ILE A 1 871 ? -22.218 9.041 7.809 1.00 83.06 871 ILE A N 1
ATOM 6781 C CA . ILE A 1 871 ? -21.983 8.302 6.559 1.00 83.06 871 ILE A CA 1
ATOM 6782 C C . ILE A 1 871 ? -22.333 6.825 6.762 1.00 83.06 871 ILE A C 1
ATOM 6784 O O . ILE A 1 871 ? -21.486 6.005 7.107 1.00 83.06 871 ILE A O 1
ATOM 6788 N N . SER A 1 872 ? -23.597 6.488 6.513 1.00 63.97 872 SER A N 1
ATOM 6789 C CA . SER A 1 872 ? -24.084 5.109 6.520 1.00 63.97 872 SER A CA 1
ATOM 6790 C C . SER A 1 872 ? -23.760 4.367 5.205 1.00 63.97 872 SER A C 1
ATOM 6792 O O . SER A 1 872 ? -23.679 4.997 4.145 1.00 63.97 872 SER A O 1
ATOM 6794 N N . PRO A 1 873 ? -23.602 3.027 5.233 1.00 61.66 873 PRO A N 1
ATOM 6795 C CA . PRO A 1 873 ? -23.546 2.170 6.419 1.00 61.66 873 PRO A CA 1
ATOM 6796 C C . PRO A 1 873 ? -22.204 2.281 7.173 1.00 61.66 873 PRO A C 1
ATOM 6798 O O . PRO A 1 873 ? -21.187 2.697 6.607 1.00 61.66 873 PRO A O 1
ATOM 6801 N N . GLY A 1 874 ? -22.231 1.862 8.443 1.00 67.81 874 GLY A N 1
ATOM 6802 C CA . GLY A 1 874 ? -21.115 1.941 9.392 1.00 67.81 874 GLY A CA 1
ATOM 6803 C C . GLY A 1 874 ? -21.174 3.177 10.299 1.00 67.81 874 GLY A C 1
ATOM 6804 O O . GLY A 1 874 ? -21.858 4.152 9.993 1.00 67.81 874 GLY A O 1
ATOM 6805 N N . PHE A 1 875 ? -20.449 3.138 11.421 1.00 79.19 875 PHE A N 1
ATOM 6806 C CA . PHE A 1 875 ? -20.194 4.331 12.231 1.00 79.19 875 PHE A CA 1
ATOM 6807 C C . PHE A 1 875 ? -19.058 5.120 11.583 1.00 79.19 875 PHE A C 1
ATOM 6809 O O . PHE A 1 875 ? -17.888 4.810 11.785 1.00 79.19 875 PHE A O 1
ATOM 6816 N N . ARG A 1 876 ? -19.407 6.094 10.739 1.00 84.94 876 ARG A N 1
ATOM 6817 C CA . ARG A 1 876 ? -18.433 6.942 10.044 1.00 84.94 876 ARG A CA 1
ATOM 6818 C C . ARG A 1 876 ? -18.921 8.375 10.011 1.00 84.94 876 ARG A C 1
ATOM 6820 O O . ARG A 1 876 ? -20.036 8.647 9.559 1.00 84.94 876 ARG A O 1
ATOM 6827 N N . LEU A 1 877 ? -18.090 9.290 10.488 1.00 89.44 877 LEU A N 1
ATOM 6828 C CA . LEU A 1 877 ? -18.447 10.691 10.671 1.00 89.44 877 LEU A CA 1
ATOM 6829 C C . LEU A 1 877 ? -17.468 11.567 9.901 1.00 89.44 877 LEU A C 1
ATOM 6831 O O . LEU A 1 877 ? -16.270 11.558 10.180 1.00 89.44 877 LEU A O 1
ATOM 6835 N N . ARG A 1 878 ? -17.977 12.374 8.964 1.00 91.81 878 ARG A N 1
ATOM 6836 C CA . ARG A 1 878 ? -17.208 13.511 8.450 1.00 91.81 878 ARG A CA 1
ATOM 6837 C C . ARG A 1 878 ? -17.250 14.601 9.511 1.00 91.81 878 ARG A C 1
ATOM 6839 O O . ARG A 1 878 ? -18.321 15.170 9.743 1.00 91.81 878 ARG A O 1
ATOM 6846 N N . ILE A 1 879 ? -16.114 14.887 10.131 1.00 94.62 879 ILE A N 1
ATOM 6847 C CA . ILE A 1 879 ? -15.981 15.889 11.190 1.00 94.62 879 ILE A CA 1
ATOM 6848 C C . ILE A 1 879 ? -15.114 17.057 10.718 1.00 94.62 879 ILE A C 1
ATOM 6850 O O . ILE A 1 879 ? -14.190 16.872 9.930 1.00 94.62 879 ILE A O 1
ATOM 6854 N N . THR A 1 880 ? -15.418 18.263 11.190 1.00 94.94 880 THR A N 1
ATOM 6855 C CA . THR A 1 880 ? -14.522 19.424 11.089 1.00 94.94 880 THR A CA 1
ATOM 6856 C C . THR A 1 880 ? -14.074 19.799 12.487 1.00 94.94 880 THR A C 1
ATOM 6858 O O . THR A 1 880 ? -14.927 20.077 13.334 1.00 94.94 880 THR A O 1
ATOM 6861 N N . TRP A 1 881 ? -12.765 19.819 12.717 1.00 95.25 881 TRP A N 1
ATOM 6862 C CA . TRP A 1 881 ? -12.193 20.221 13.998 1.00 95.25 881 TRP A CA 1
ATOM 6863 C C . TRP A 1 881 ? -12.407 21.711 14.271 1.00 95.25 881 TRP A C 1
ATOM 6865 O O . TRP A 1 881 ? -12.662 22.507 13.361 1.00 95.25 881 TRP A O 1
ATOM 6875 N N . PHE A 1 882 ? -12.339 22.074 15.545 1.00 93.75 882 PHE A N 1
ATOM 6876 C CA . PHE A 1 882 ? -12.362 23.451 16.017 1.00 93.75 882 PHE A CA 1
ATOM 6877 C C . PHE A 1 882 ? -10.944 23.856 16.423 1.00 93.75 882 PHE A C 1
ATOM 6879 O O . PHE A 1 882 ? -10.391 23.283 17.359 1.00 93.75 882 PHE A O 1
ATOM 6886 N N . GLU A 1 883 ? -10.383 24.858 15.750 1.00 92.12 883 GLU A N 1
ATOM 6887 C CA . GLU A 1 883 ? -9.093 25.458 16.125 1.00 92.12 883 GLU A CA 1
ATOM 6888 C C . GLU A 1 883 ? -9.346 26.616 17.086 1.00 92.12 883 GLU A C 1
ATOM 6890 O O . GLU A 1 883 ? -10.319 27.356 16.904 1.00 92.12 883 GLU A O 1
ATOM 6895 N N . ALA A 1 884 ? -8.484 26.796 18.087 1.00 91.88 884 ALA A N 1
ATOM 6896 C CA . ALA A 1 884 ? -8.590 27.925 19.004 1.00 91.88 884 ALA A CA 1
ATOM 6897 C C . ALA A 1 884 ? -8.319 29.253 18.272 1.00 91.88 884 ALA A C 1
ATOM 6899 O O . ALA A 1 884 ? -7.387 29.375 17.475 1.00 91.88 884 ALA A O 1
ATOM 6900 N N . GLU A 1 885 ? -9.132 30.264 18.565 1.00 90.75 885 GLU A N 1
ATOM 6901 C CA . GLU A 1 885 ? -8.989 31.628 18.050 1.00 90.75 885 GLU A CA 1
ATOM 6902 C C . GLU A 1 885 ? -8.616 32.551 19.230 1.00 90.75 885 GLU A C 1
ATOM 6904 O O . GLU A 1 885 ? -9.515 33.032 19.923 1.00 90.75 885 GLU A O 1
ATOM 6909 N N . PRO A 1 886 ? -7.313 32.723 19.538 1.00 90.69 886 PRO A N 1
ATOM 6910 C CA . PRO A 1 886 ? -6.853 33.485 20.703 1.00 90.69 886 PRO A CA 1
ATOM 6911 C C . PRO A 1 886 ? -7.094 34.993 20.544 1.00 90.69 886 PRO A C 1
ATOM 6913 O O . PRO A 1 886 ? -6.871 35.555 19.470 1.00 90.69 886 PRO A O 1
ATOM 6916 N N . ASP A 1 887 ? -7.500 35.655 21.630 1.00 82.56 887 ASP A N 1
ATOM 6917 C CA . ASP A 1 887 ? -7.793 37.096 21.659 1.00 82.56 887 ASP A CA 1
ATOM 6918 C C . ASP A 1 887 ? -6.571 37.962 22.015 1.00 82.56 887 ASP A C 1
ATOM 6920 O O . ASP A 1 887 ? -6.511 39.135 21.629 1.00 82.56 887 ASP A O 1
ATOM 6924 N N . ASP A 1 888 ? -5.598 37.422 22.762 1.00 86.50 888 ASP A N 1
ATOM 6925 C CA . ASP A 1 888 ? -4.432 38.178 23.235 1.00 86.50 888 ASP A CA 1
ATOM 6926 C C . ASP A 1 888 ? -3.072 37.486 23.019 1.00 86.50 888 ASP A C 1
ATOM 6928 O O . ASP A 1 888 ? -2.956 36.420 22.416 1.00 86.50 888 ASP A O 1
ATOM 6932 N N . LYS A 1 889 ? -1.995 38.157 23.448 1.00 87.44 889 LYS A N 1
ATOM 6933 C CA . LYS A 1 889 ? -0.612 37.707 23.231 1.00 87.44 889 LYS A CA 1
ATOM 6934 C C . LYS A 1 889 ? -0.193 36.529 24.101 1.00 87.44 889 LYS A C 1
ATOM 6936 O O . LYS A 1 889 ? 0.615 35.730 23.631 1.00 87.44 889 LYS A O 1
ATOM 6941 N N . ASP A 1 890 ? -0.678 36.441 25.333 1.00 87.75 890 ASP A N 1
ATOM 6942 C CA . ASP A 1 890 ? -0.369 35.315 26.212 1.00 87.75 890 ASP A CA 1
ATOM 6943 C C . ASP A 1 890 ? -1.186 34.079 25.755 1.00 87.75 890 ASP A C 1
ATOM 6945 O O . ASP A 1 890 ? -0.641 32.974 25.718 1.00 87.75 890 ASP A O 1
ATOM 6949 N N . GLU A 1 891 ? -2.424 34.268 25.266 1.00 90.81 891 GLU A N 1
ATOM 6950 C CA . GLU A 1 891 ? -3.211 33.217 24.589 1.00 90.81 891 GLU A CA 1
ATOM 6951 C C . GLU A 1 891 ? -2.587 32.755 23.255 1.00 90.81 891 GLU A C 1
ATOM 6953 O O . GLU A 1 891 ? -2.471 31.552 23.016 1.00 90.81 891 GLU A O 1
ATOM 6958 N N . MET A 1 892 ? -2.110 33.673 22.399 1.00 88.25 892 MET A N 1
ATOM 6959 C CA . MET A 1 892 ? -1.376 33.304 21.174 1.00 88.25 892 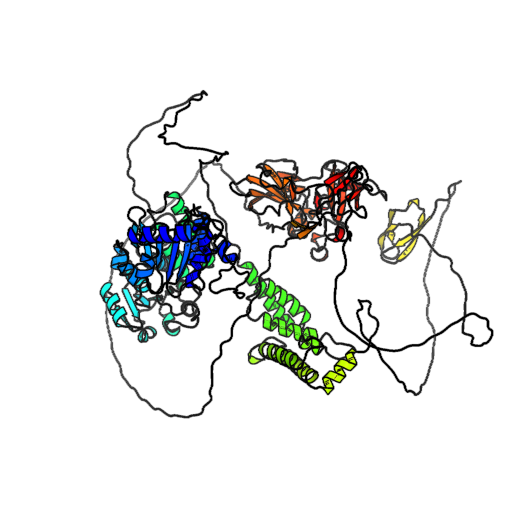MET A CA 1
ATOM 6960 C C . MET A 1 892 ? -0.119 32.486 21.499 1.00 88.25 892 MET A C 1
ATOM 6962 O O . MET A 1 892 ? 0.106 31.441 20.890 1.00 88.25 892 MET A O 1
ATOM 6966 N N . CYS A 1 893 ? 0.666 32.899 22.502 1.00 88.19 893 CYS A N 1
ATOM 6967 C CA . CYS A 1 893 ? 1.840 32.140 22.940 1.00 88.19 893 CYS A CA 1
ATOM 6968 C C . CYS A 1 893 ? 1.483 30.747 23.497 1.00 88.19 893 CYS A C 1
ATOM 6970 O O . CYS A 1 893 ? 2.283 29.822 23.363 1.00 88.19 893 CYS A O 1
ATOM 6972 N N . TRP A 1 894 ? 0.307 30.576 24.112 1.00 89.94 894 TRP A N 1
ATOM 6973 C CA . TRP A 1 894 ? -0.190 29.276 24.578 1.00 89.94 894 TRP A CA 1
ATOM 6974 C C . TRP A 1 894 ? -0.475 28.327 23.403 1.00 89.94 894 TRP A C 1
ATOM 6976 O O . TRP A 1 894 ? 0.029 27.199 23.390 1.00 89.94 894 TRP A O 1
ATOM 6986 N N . VAL A 1 895 ? -1.193 28.808 22.380 1.00 88.31 895 VAL A N 1
ATOM 6987 C CA . VAL A 1 895 ? -1.501 28.042 21.156 1.00 88.31 895 VAL A CA 1
ATOM 6988 C C . VAL A 1 895 ? -0.226 27.731 20.356 1.00 88.31 895 VAL A C 1
ATOM 6990 O O . VAL A 1 895 ? 0.013 26.574 20.022 1.00 88.31 895 VAL A O 1
ATOM 6993 N N . GLU A 1 896 ? 0.681 28.700 20.168 1.00 86.88 896 GLU A N 1
ATOM 6994 C CA . GLU A 1 896 ? 1.990 28.493 19.511 1.00 86.88 896 GLU A CA 1
ATOM 6995 C C . GLU A 1 896 ? 2.877 27.422 20.177 1.00 86.88 896 GLU A C 1
ATOM 6997 O O . GLU A 1 896 ? 3.839 26.940 19.571 1.00 86.88 896 GLU A O 1
ATOM 7002 N N . LYS A 1 897 ? 2.626 27.090 21.448 1.00 84.81 897 LYS A N 1
ATOM 7003 C CA . LYS A 1 897 ? 3.335 26.026 22.177 1.00 84.81 897 LYS A CA 1
ATOM 7004 C C . LYS A 1 897 ? 2.537 24.730 22.265 1.00 84.81 897 LYS A C 1
ATOM 7006 O O . LYS A 1 897 ? 2.921 23.831 23.014 1.00 84.81 897 LYS A O 1
ATOM 7011 N N . THR A 1 898 ? 1.472 24.600 21.472 1.00 84.88 898 THR A N 1
ATOM 7012 C CA . THR A 1 898 ? 0.597 23.419 21.394 1.00 84.88 898 THR A CA 1
ATOM 7013 C C . THR A 1 898 ? 0.026 23.005 22.757 1.00 84.88 898 THR A C 1
ATOM 7015 O O . THR A 1 898 ? -0.222 21.826 23.009 1.00 84.88 898 THR A O 1
ATOM 7018 N N . LEU A 1 899 ? -0.158 23.971 23.666 1.00 86.38 899 LEU A N 1
ATOM 7019 C CA . LEU A 1 899 ? -0.786 23.722 24.960 1.00 86.38 899 LEU A CA 1
ATOM 7020 C C . LEU A 1 899 ? -2.307 23.581 24.771 1.00 86.38 899 LEU A C 1
ATOM 7022 O O . LEU A 1 899 ? -2.888 24.340 23.993 1.00 86.38 899 LEU A O 1
ATOM 7026 N N . PRO A 1 900 ? -2.986 22.642 25.460 1.00 86.75 900 PRO A N 1
ATOM 7027 C CA . PRO A 1 900 ? -4.397 22.389 25.193 1.00 86.75 900 PRO A CA 1
ATOM 7028 C C . PRO A 1 900 ? -5.300 23.578 25.538 1.00 86.75 900 PRO A C 1
ATOM 7030 O O . PRO A 1 900 ? -5.110 24.242 26.557 1.00 86.75 900 PRO A O 1
ATOM 7033 N N . VAL A 1 901 ? -6.321 23.803 24.710 1.00 91.19 901 VAL A N 1
ATOM 7034 C CA . VAL A 1 901 ? -7.372 24.808 24.915 1.00 91.19 901 VAL A CA 1
ATOM 7035 C C . VAL A 1 901 ? -8.726 24.100 24.857 1.00 91.19 901 VAL A C 1
ATOM 7037 O O . VAL A 1 901 ? -8.974 23.330 23.935 1.00 91.19 901 VAL A O 1
ATOM 7040 N N . ALA A 1 902 ? -9.581 24.345 25.855 1.00 91.31 902 ALA A N 1
ATOM 7041 C CA . ALA A 1 902 ? -10.925 23.759 25.967 1.00 91.31 902 ALA A CA 1
ATOM 7042 C C . ALA A 1 902 ? -12.020 24.806 26.277 1.00 91.31 902 ALA A C 1
ATOM 7044 O O . ALA A 1 902 ? -13.186 24.481 26.486 1.00 91.31 902 ALA A O 1
ATOM 7045 N N . CYS A 1 903 ? -11.669 26.094 26.315 1.00 92.94 903 CYS A N 1
ATOM 7046 C CA . CYS A 1 903 ? -12.578 27.185 26.657 1.00 92.94 903 CYS A CA 1
ATOM 7047 C C . CYS A 1 903 ? -12.111 28.468 25.961 1.00 92.94 903 CYS A C 1
ATOM 7049 O O . CYS A 1 903 ? -10.935 28.809 26.060 1.00 92.94 903 CYS A O 1
ATOM 7051 N N . GLY A 1 904 ? -13.000 29.152 25.236 1.00 91.56 904 GLY A N 1
ATOM 7052 C CA . GLY A 1 904 ? -12.624 30.297 24.400 1.00 91.56 904 GLY A CA 1
ATOM 7053 C C . GLY A 1 904 ? -13.435 30.427 23.108 1.00 91.56 904 GLY A C 1
ATOM 7054 O O . GLY A 1 904 ? -14.542 29.886 22.983 1.00 91.56 904 GLY A O 1
ATOM 7055 N N . LYS A 1 905 ? -12.869 31.169 22.152 1.00 92.00 905 LYS A N 1
ATOM 7056 C CA . LYS A 1 905 ? -13.335 31.279 20.762 1.00 92.00 905 LYS A CA 1
ATOM 7057 C C . LYS A 1 905 ? -12.672 30.213 19.890 1.00 92.00 905 LYS A C 1
ATOM 7059 O O . LYS A 1 905 ? -11.540 29.807 20.147 1.00 92.00 905 LYS A O 1
ATOM 7064 N N . TYR A 1 906 ? -13.390 29.783 18.860 1.00 94.06 906 TYR A N 1
ATOM 7065 C CA . TYR A 1 906 ? -12.964 28.765 17.911 1.00 94.06 906 TYR A CA 1
ATOM 7066 C C . TYR A 1 906 ? -13.428 29.089 16.492 1.00 94.06 906 TYR A C 1
ATOM 7068 O O . TYR A 1 906 ? -14.558 29.550 16.279 1.00 94.06 906 TYR A O 1
ATOM 7076 N N . ARG A 1 907 ? -12.588 28.735 15.520 1.00 92.44 907 ARG A N 1
ATOM 7077 C CA . ARG A 1 907 ? -12.912 28.695 14.087 1.00 92.44 907 ARG A CA 1
ATOM 7078 C C . ARG A 1 907 ? -12.976 27.248 13.590 1.00 92.44 907 ARG A C 1
ATOM 7080 O O . ARG A 1 907 ? -12.595 26.318 14.297 1.00 92.44 907 ARG A O 1
ATOM 7087 N N . PHE A 1 908 ? -13.451 27.047 12.364 1.00 92.38 908 PHE A N 1
ATOM 7088 C CA . PHE A 1 908 ? -13.306 25.756 11.689 1.00 92.38 908 PHE A CA 1
ATOM 7089 C C . PHE A 1 908 ? -11.853 25.522 11.269 1.00 92.38 908 PHE A C 1
ATOM 7091 O O . PHE A 1 908 ? -11.273 26.389 10.623 1.00 92.38 908 PHE A O 1
ATOM 7098 N N . GLY A 1 909 ? -11.327 24.340 11.584 1.00 89.56 909 GLY A N 1
ATOM 7099 C CA . GLY A 1 909 ? -10.056 23.836 11.068 1.00 89.56 909 GLY A CA 1
ATOM 7100 C C . GLY A 1 909 ? -10.240 22.800 9.969 1.00 89.56 909 GLY A C 1
ATOM 7101 O O . GLY A 1 909 ? -11.234 22.808 9.227 1.00 89.56 909 GLY A O 1
ATOM 7102 N N . HIS A 1 910 ? -9.297 21.861 9.878 1.00 88.00 910 HIS A N 1
ATOM 7103 C CA . HIS A 1 910 ? -9.351 20.809 8.866 1.00 88.00 910 HIS A CA 1
ATOM 7104 C C . HIS A 1 910 ? -10.569 19.884 9.032 1.00 88.00 910 HIS A C 1
ATOM 7106 O O . HIS A 1 910 ? -11.192 19.764 10.091 1.00 88.00 910 HIS A O 1
ATOM 7112 N N . THR A 1 911 ? -10.947 19.241 7.927 1.00 91.50 911 THR A N 1
ATOM 7113 C CA . THR A 1 911 ? -12.107 18.345 7.853 1.00 91.50 911 THR A CA 1
ATOM 7114 C C . THR A 1 911 ? -11.664 16.960 7.416 1.00 91.50 911 THR A C 1
ATOM 7116 O O . THR A 1 911 ? -11.093 16.807 6.339 1.00 91.50 911 THR A O 1
ATOM 7119 N N . GLU A 1 912 ? -11.987 15.952 8.216 1.00 90.75 912 GLU A N 1
ATOM 7120 C CA . GLU A 1 912 ? -11.608 14.555 8.001 1.00 90.75 912 GLU A CA 1
ATOM 7121 C C . GLU A 1 912 ? -12.826 13.624 8.083 1.00 90.75 912 GLU A C 1
ATOM 7123 O O . GLU A 1 912 ? -13.963 14.066 8.281 1.00 90.75 912 GLU A O 1
ATOM 7128 N N . VAL A 1 913 ? -12.594 12.324 7.905 1.00 89.50 913 VAL A N 1
ATOM 7129 C CA . VAL A 1 913 ? -13.570 11.271 8.198 1.00 89.50 913 VAL A CA 1
ATOM 7130 C C . VAL A 1 913 ? -12.963 10.368 9.260 1.00 89.50 913 VAL A C 1
ATOM 7132 O O . VAL A 1 913 ? -11.889 9.816 9.038 1.00 89.50 913 VAL A O 1
ATOM 7135 N N . THR A 1 914 ? -13.656 10.214 10.386 1.00 87.38 914 THR A N 1
ATOM 7136 C CA . THR A 1 914 ? -13.287 9.264 11.440 1.00 87.38 914 THR A CA 1
ATOM 7137 C C . THR A 1 914 ? -14.274 8.101 11.496 1.00 87.38 914 THR A C 1
ATOM 7139 O O . THR A 1 914 ? -15.476 8.264 11.256 1.00 87.38 914 THR A O 1
ATOM 7142 N N . GLU A 1 915 ? -13.742 6.926 11.821 1.00 86.06 915 GLU A N 1
ATOM 7143 C CA . GLU A 1 915 ? -14.483 5.692 12.108 1.00 86.06 915 GLU A CA 1
ATOM 7144 C C . GLU A 1 915 ? -14.286 5.255 13.581 1.00 86.06 915 GLU A C 1
ATOM 7146 O O . GLU A 1 915 ? -14.888 4.284 14.040 1.00 86.06 915 GLU A O 1
ATOM 7151 N N . ASP A 1 916 ? -13.462 5.984 14.348 1.00 84.19 916 ASP A N 1
ATOM 7152 C CA . ASP A 1 916 ? -13.221 5.727 15.768 1.00 84.19 916 ASP A CA 1
ATOM 7153 C C . ASP A 1 916 ? -14.368 6.294 16.619 1.00 84.19 916 ASP A C 1
ATOM 7155 O O . ASP A 1 916 ? -14.626 7.497 16.640 1.00 84.19 916 ASP A O 1
ATOM 7159 N N . ARG A 1 917 ? -15.065 5.415 17.345 1.00 83.50 917 ARG A N 1
ATOM 7160 C CA . ARG A 1 917 ? -16.143 5.775 18.281 1.00 83.50 917 ARG A CA 1
ATOM 7161 C C . ARG A 1 917 ? -15.631 6.087 19.693 1.00 83.50 917 ARG A C 1
ATOM 7163 O O . ARG A 1 917 ? -16.321 6.760 20.454 1.00 83.50 917 ARG A O 1
ATOM 7170 N N . LEU A 1 918 ? -14.445 5.597 20.051 1.00 85.19 918 LEU A N 1
ATOM 7171 C CA . LEU A 1 918 ? -13.851 5.686 21.389 1.00 85.19 918 LEU A CA 1
ATOM 7172 C C . LEU A 1 918 ? -13.089 6.998 21.628 1.00 85.19 918 LEU A C 1
ATOM 7174 O O . LEU A 1 918 ? -12.795 7.313 22.783 1.00 85.19 918 LEU A O 1
ATOM 7178 N N . MET A 1 919 ? -12.829 7.782 20.575 1.00 90.44 919 MET A N 1
ATOM 7179 C CA . MET A 1 919 ? -12.364 9.172 20.683 1.00 90.44 919 MET A CA 1
ATOM 7180 C C . MET A 1 919 ? -13.428 10.129 21.248 1.00 90.44 919 MET A C 1
ATOM 7182 O O . MET A 1 919 ? -13.077 11.169 21.803 1.00 90.44 919 MET A O 1
ATOM 7186 N N . PHE A 1 920 ? -14.721 9.807 21.115 1.00 91.44 920 PHE A N 1
ATOM 7187 C CA . PHE A 1 920 ? -15.818 10.717 21.457 1.00 91.44 920 PHE A CA 1
ATOM 7188 C C . PHE A 1 920 ? -16.195 10.659 22.947 1.00 91.44 920 PHE A C 1
ATOM 7190 O O . PHE A 1 920 ? -16.521 9.613 23.520 1.00 91.44 920 PHE A O 1
ATOM 7197 N N . SER A 1 921 ? -16.193 11.827 23.589 1.00 92.00 921 SER A N 1
ATOM 7198 C CA . SER A 1 921 ? -16.517 11.976 25.005 1.00 92.00 921 SER A CA 1
ATOM 7199 C C . SER A 1 921 ? -17.980 12.328 25.246 1.00 92.00 921 SER A C 1
ATOM 7201 O O . SER A 1 921 ? -18.650 11.573 25.942 1.00 92.00 921 SER A O 1
ATOM 7203 N N . HIS A 1 922 ? -18.474 13.450 24.716 1.00 92.69 922 HIS A N 1
ATOM 7204 C CA . HIS A 1 922 ? -19.838 13.934 24.974 1.00 92.69 922 HIS A CA 1
ATOM 7205 C C . HIS A 1 922 ? -20.232 15.104 24.057 1.00 92.69 922 HIS A C 1
ATOM 7207 O O . HIS A 1 922 ? -19.364 15.764 23.486 1.00 92.69 922 HIS A O 1
ATOM 7213 N N . LEU A 1 923 ? -21.531 15.404 23.967 1.00 91.50 923 LEU A N 1
ATOM 7214 C CA . LEU A 1 923 ? -22.061 16.574 23.254 1.00 91.50 923 LEU A CA 1
ATOM 7215 C C . LEU A 1 923 ? -21.707 17.901 23.948 1.00 91.50 923 LEU A C 1
ATOM 7217 O O . LEU A 1 923 ? -21.891 18.057 25.157 1.00 91.50 923 LEU A O 1
ATOM 7221 N N . ILE A 1 924 ? -21.262 18.884 23.162 1.00 90.00 924 ILE A N 1
ATOM 7222 C CA . ILE A 1 924 ? -20.886 20.233 23.604 1.00 90.00 924 ILE A CA 1
ATOM 7223 C C . ILE A 1 924 ? -21.853 21.270 23.036 1.00 90.00 924 ILE A C 1
ATOM 7225 O O . ILE A 1 924 ? -22.044 21.397 21.826 1.00 90.00 924 ILE A O 1
ATOM 7229 N N . LEU A 1 925 ? -22.417 22.087 23.924 1.00 84.62 925 LEU A N 1
ATOM 7230 C CA . LEU A 1 925 ? -23.271 23.207 23.549 1.00 84.62 925 LEU A CA 1
ATOM 7231 C C . LEU A 1 925 ? -22.421 24.469 23.325 1.00 84.62 925 LEU A C 1
ATOM 7233 O O . LEU A 1 925 ? -22.130 25.218 24.261 1.00 84.62 925 LEU A O 1
ATOM 7237 N N . CYS A 1 926 ? -22.060 24.750 22.074 1.00 83.12 926 CYS A N 1
ATOM 7238 C CA . CYS A 1 926 ? -21.427 26.020 21.692 1.00 83.12 926 CYS A CA 1
ATOM 7239 C C . CYS A 1 926 ? -22.432 27.195 21.637 1.00 83.12 926 CYS A C 1
ATOM 7241 O O . CYS A 1 926 ? -23.653 27.007 21.688 1.00 83.12 926 CYS A O 1
ATOM 7243 N N . LYS A 1 927 ? -21.919 28.418 21.469 1.00 82.31 927 LYS A N 1
ATOM 7244 C CA . LYS A 1 927 ? -22.667 29.577 20.957 1.00 82.31 927 LYS A CA 1
ATOM 7245 C C . LYS A 1 927 ? -22.053 29.998 19.620 1.00 82.31 927 LYS A C 1
ATOM 7247 O O . LYS A 1 927 ? -20.911 30.441 19.589 1.00 82.31 927 LYS A O 1
ATOM 7252 N N . LYS A 1 928 ? -22.800 29.884 18.519 1.00 81.12 928 LYS A N 1
ATOM 7253 C CA . LYS A 1 928 ? -22.379 30.405 17.208 1.00 81.12 928 LYS A CA 1
ATOM 7254 C C . LYS A 1 928 ? -22.519 31.932 17.184 1.00 81.12 928 LYS A C 1
ATOM 7256 O O . LYS A 1 928 ? -23.567 32.438 17.586 1.00 81.12 928 LYS A O 1
ATOM 7261 N N . ILE A 1 929 ? -21.490 32.648 16.722 1.00 75.44 929 ILE A N 1
ATOM 7262 C CA . ILE A 1 929 ? -21.487 34.125 16.657 1.00 75.44 929 ILE A CA 1
ATOM 7263 C C . ILE A 1 929 ? -21.403 34.641 15.212 1.00 75.44 929 ILE A C 1
ATOM 7265 O O . ILE A 1 929 ? -22.105 35.590 14.870 1.00 75.44 929 ILE A O 1
ATOM 7269 N N . GLY A 1 930 ? -20.600 34.004 14.352 1.00 71.81 930 GLY A N 1
ATOM 7270 C CA . GLY A 1 930 ? -20.433 34.391 12.943 1.00 71.81 930 GLY A CA 1
ATOM 7271 C C . GLY A 1 930 ? -20.905 33.321 11.954 1.00 71.81 930 GLY A C 1
ATOM 7272 O O . GLY A 1 930 ? -21.615 32.384 12.318 1.00 71.81 930 GLY A O 1
ATOM 7273 N N . ARG A 1 931 ? -20.470 33.407 10.687 1.00 67.44 931 ARG A N 1
ATOM 7274 C CA . ARG A 1 931 ? -20.619 32.292 9.724 1.00 67.44 931 ARG A CA 1
ATOM 7275 C C . ARG A 1 931 ? -19.761 31.085 10.138 1.00 67.44 931 ARG A C 1
ATOM 7277 O O . ARG A 1 931 ? -20.250 29.951 10.077 1.00 67.44 931 ARG A O 1
ATOM 7284 N N . SER A 1 932 ? -18.547 31.371 10.609 1.00 73.50 932 SER A N 1
ATOM 7285 C CA . SER A 1 932 ? -17.419 30.466 10.885 1.00 73.50 932 SER A CA 1
ATOM 7286 C C . SER A 1 932 ? -17.010 30.357 12.362 1.00 73.50 932 SER A C 1
ATOM 7288 O O . SER A 1 932 ? -16.363 29.377 12.715 1.00 73.50 932 SER A O 1
ATOM 7290 N N . ASN A 1 933 ? -17.373 31.328 13.211 1.00 84.44 933 ASN A N 1
ATOM 7291 C CA . ASN A 1 933 ? -16.812 31.474 14.561 1.00 84.44 933 ASN A CA 1
ATOM 7292 C C . ASN A 1 933 ? -17.811 31.042 15.652 1.00 84.44 933 ASN A C 1
ATOM 7294 O O . ASN A 1 933 ? -19.011 31.369 15.595 1.00 84.44 933 ASN A O 1
ATOM 7298 N N . PHE A 1 934 ? -17.293 30.330 16.652 1.00 90.44 934 PHE A N 1
ATOM 7299 C CA . PHE A 1 934 ? -18.029 29.667 17.728 1.00 90.44 934 PHE A CA 1
ATOM 7300 C C . PHE A 1 934 ? -17.353 29.905 19.076 1.00 90.44 934 PHE A C 1
ATOM 7302 O O . PHE A 1 934 ? -16.132 29.925 19.164 1.00 90.44 934 PHE A O 1
ATOM 7309 N N . ASN A 1 935 ? -18.136 29.991 20.147 1.00 90.06 935 ASN A N 1
ATOM 7310 C CA . ASN A 1 935 ? -17.606 30.121 21.500 1.00 90.06 935 ASN A CA 1
ATOM 7311 C C . ASN A 1 935 ? -18.017 28.899 22.325 1.00 90.06 935 ASN A C 1
ATOM 7313 O O . ASN A 1 935 ? -19.196 28.518 22.337 1.00 90.06 935 ASN A O 1
ATOM 7317 N N . VAL A 1 936 ? -17.053 28.306 23.028 1.00 93.25 936 VAL A N 1
ATOM 7318 C CA . VAL A 1 936 ? -17.280 27.260 24.032 1.00 93.25 936 VAL A CA 1
ATOM 7319 C C . VAL A 1 936 ? -16.941 27.867 25.386 1.00 93.25 936 VAL A C 1
ATOM 7321 O O . VAL A 1 936 ? -15.785 28.184 25.658 1.00 93.25 936 VAL A O 1
ATOM 7324 N N . TYR A 1 937 ? -17.971 28.064 26.209 1.00 93.62 937 TYR A N 1
ATOM 7325 C CA . TYR A 1 937 ? -17.877 28.651 27.543 1.00 93.62 937 TYR A CA 1
ATOM 7326 C C . TYR A 1 937 ? -18.669 27.804 28.552 1.00 93.62 937 TYR A C 1
ATOM 7328 O O . TYR A 1 937 ? -19.699 27.243 28.163 1.00 93.62 937 TYR A O 1
ATOM 7336 N N . PRO A 1 938 ? -18.255 27.760 29.833 1.00 93.75 938 PRO A N 1
ATOM 7337 C CA . PRO A 1 938 ? -18.988 27.071 30.889 1.00 93.75 938 PRO A CA 1
ATOM 7338 C C . PRO A 1 938 ? -20.398 27.637 31.091 1.00 93.75 938 PRO A C 1
ATOM 7340 O O . PRO A 1 938 ? -20.609 28.857 31.063 1.00 93.75 938 PRO A O 1
ATOM 7343 N N . ARG A 1 939 ? -21.358 26.738 31.322 1.00 93.00 939 ARG A N 1
ATOM 7344 C CA . ARG A 1 939 ? -22.779 27.053 31.536 1.00 93.00 939 ARG A CA 1
ATOM 7345 C C . ARG A 1 939 ? -23.218 26.674 32.942 1.00 93.00 939 ARG A C 1
ATOM 7347 O O . ARG A 1 939 ? -22.706 25.721 33.528 1.00 93.00 939 ARG A O 1
ATOM 7354 N N . LYS A 1 940 ? -24.203 27.389 33.481 1.00 94.12 940 LYS A N 1
ATOM 7355 C CA . LYS A 1 940 ? -24.725 27.141 34.828 1.00 94.12 940 LYS A CA 1
ATOM 7356 C C . LYS A 1 940 ? -25.247 25.705 34.981 1.00 94.12 940 LYS A C 1
ATOM 7358 O O . LYS A 1 940 ? -26.081 25.255 34.201 1.00 94.12 940 LYS A O 1
ATOM 7363 N N . GLY A 1 941 ? -24.802 25.026 36.037 1.00 89.25 941 GLY A N 1
ATOM 7364 C CA . GLY A 1 941 ? -25.158 23.643 36.362 1.00 89.25 941 GLY A CA 1
ATOM 7365 C C . GLY A 1 941 ? -24.248 22.580 35.741 1.00 89.25 941 GLY A C 1
ATOM 7366 O O . GLY A 1 941 ? -24.432 21.403 36.033 1.00 89.25 941 GLY A O 1
ATOM 7367 N N . GLU A 1 942 ? -23.268 22.961 34.917 1.00 95.12 942 GLU A N 1
ATOM 7368 C CA . GLU A 1 942 ? -22.238 22.036 34.433 1.00 95.12 942 GLU A CA 1
ATOM 7369 C C . GLU A 1 942 ? -21.153 21.773 35.485 1.00 95.12 942 GLU A C 1
ATOM 7371 O O . GLU A 1 942 ? -20.944 22.571 36.402 1.00 95.12 942 GLU A O 1
ATOM 7376 N N . THR A 1 943 ? -20.400 20.689 35.296 1.00 96.81 943 THR A N 1
ATOM 7377 C CA . THR A 1 943 ? -19.163 20.405 36.030 1.00 96.81 943 THR A CA 1
ATOM 7378 C C . THR A 1 943 ? -17.949 20.478 35.112 1.00 96.81 943 THR A C 1
ATOM 7380 O O . THR A 1 943 ? -17.977 19.997 33.977 1.00 96.81 943 THR A O 1
ATOM 7383 N N . TRP A 1 944 ? -16.872 21.093 35.595 1.00 97.19 944 TRP A N 1
ATOM 7384 C CA . TRP A 1 944 ? -15.651 21.345 34.825 1.00 97.19 944 TRP A CA 1
ATOM 7385 C C . TRP A 1 944 ? -14.399 21.033 35.652 1.00 97.19 944 TRP A C 1
ATOM 7387 O O . TRP A 1 944 ? -14.394 21.165 36.877 1.00 97.19 944 TRP A O 1
ATOM 7397 N N . ALA A 1 945 ? -13.326 20.652 34.963 1.00 96.69 945 ALA A N 1
ATOM 7398 C CA . ALA A 1 945 ? -11.986 20.541 35.523 1.00 96.69 945 ALA A CA 1
ATOM 7399 C C . ALA A 1 945 ? -11.209 21.846 35.289 1.00 96.69 945 ALA A C 1
ATOM 7401 O O . ALA A 1 945 ? -11.166 22.366 34.170 1.00 96.69 945 ALA A O 1
ATOM 7402 N N . LEU A 1 946 ? -10.549 22.347 36.329 1.00 95.25 946 LEU A N 1
ATOM 7403 C CA . LEU A 1 946 ? -9.620 23.474 36.283 1.00 95.25 946 LEU A CA 1
ATOM 7404 C C . LEU A 1 946 ? -8.182 22.971 36.385 1.00 95.25 946 LEU A C 1
ATOM 7406 O O . LEU A 1 946 ? -7.904 22.033 37.134 1.00 95.25 946 LEU A O 1
ATOM 7410 N N . TYR A 1 947 ? -7.257 23.628 35.690 1.00 92.69 947 TYR A N 1
ATOM 7411 C CA . TYR A 1 947 ? -5.829 23.434 35.923 1.00 92.69 947 TYR A CA 1
ATOM 7412 C C . TYR A 1 947 ? -5.428 23.983 37.298 1.00 92.69 947 TYR A C 1
ATOM 7414 O O . TYR A 1 947 ? -5.651 25.154 37.621 1.00 92.69 947 TYR A O 1
ATOM 7422 N N . LYS A 1 948 ? -4.800 23.132 38.107 1.00 88.62 948 LYS A N 1
ATOM 7423 C CA . LYS A 1 948 ? -4.273 23.488 39.425 1.00 88.62 948 LYS A CA 1
ATOM 7424 C C . LYS A 1 948 ? -2.892 24.138 39.290 1.00 88.62 948 LYS A C 1
ATOM 7426 O O . LYS A 1 948 ? -2.074 23.698 38.486 1.00 88.62 948 LYS A O 1
ATOM 7431 N N . ASN A 1 949 ? -2.620 25.166 40.100 1.00 84.81 949 ASN A N 1
ATOM 7432 C CA . ASN A 1 949 ? -1.422 26.022 40.003 1.00 84.81 949 ASN A CA 1
ATOM 7433 C C . ASN A 1 949 ? -1.243 26.700 38.622 1.00 84.81 949 ASN A C 1
ATOM 7435 O O . ASN A 1 949 ? -0.116 26.972 38.208 1.00 84.81 949 ASN A O 1
ATOM 7439 N N . TRP A 1 950 ? -2.343 26.935 37.901 1.00 88.38 950 TRP A N 1
ATOM 7440 C CA . TRP A 1 950 ? -2.344 27.522 36.561 1.00 88.38 950 TRP A CA 1
ATOM 7441 C C . TRP A 1 950 ? -1.749 28.936 36.515 1.00 88.38 950 TRP A C 1
ATOM 7443 O O . TRP A 1 950 ? -2.037 29.774 37.370 1.00 88.38 950 TRP A O 1
ATOM 7453 N N . ASP A 1 951 ? -0.966 29.192 35.469 1.00 83.81 951 ASP A N 1
ATOM 7454 C CA . ASP A 1 951 ? -0.497 30.505 35.028 1.00 83.81 951 ASP A CA 1
ATOM 7455 C C . ASP A 1 951 ? -0.505 30.475 33.491 1.00 83.81 951 ASP A C 1
ATOM 7457 O O . ASP A 1 951 ? 0.019 29.531 32.895 1.00 83.81 951 ASP A O 1
ATOM 7461 N N . ILE A 1 952 ? -1.068 31.494 32.834 1.00 86.31 952 ILE A N 1
ATOM 7462 C CA . ILE A 1 952 ? -1.063 31.604 31.364 1.00 86.31 952 ILE A CA 1
ATOM 7463 C C . ILE A 1 952 ? 0.366 31.516 30.788 1.00 86.31 952 ILE A C 1
ATOM 7465 O O . ILE A 1 952 ? 0.564 31.068 29.665 1.00 86.31 952 ILE A O 1
ATOM 7469 N N . LYS A 1 953 ? 1.399 31.837 31.578 1.00 85.94 953 LYS A N 1
ATOM 7470 C CA . LYS A 1 953 ? 2.816 31.806 31.173 1.00 85.94 953 LYS A CA 1
ATOM 7471 C C . LYS A 1 953 ? 3.468 30.424 31.208 1.00 85.94 953 LYS A C 1
ATOM 7473 O O . LYS A 1 953 ? 4.684 30.324 31.024 1.00 85.94 953 LYS A O 1
ATOM 7478 N N . TRP A 1 954 ? 2.698 29.345 31.364 1.00 85.31 954 TRP A N 1
ATOM 7479 C CA . TRP A 1 954 ? 3.195 27.971 31.185 1.00 85.31 954 TRP A CA 1
ATOM 7480 C C . TRP A 1 954 ? 3.874 27.749 29.818 1.00 85.31 954 TRP A C 1
ATOM 7482 O O . TRP A 1 954 ? 4.810 26.952 29.737 1.00 85.31 954 TRP A O 1
ATOM 7492 N N . TYR A 1 955 ? 3.511 28.520 28.782 1.00 79.25 955 TYR A N 1
ATOM 7493 C CA . TYR A 1 955 ? 4.174 28.511 27.468 1.00 79.25 955 TYR A CA 1
ATOM 7494 C C . TYR A 1 955 ? 5.685 28.834 27.520 1.00 79.25 955 TYR A C 1
ATOM 7496 O O . TYR A 1 955 ? 6.425 28.468 26.606 1.00 79.25 955 TYR A O 1
ATOM 7504 N N . ILE A 1 956 ? 6.173 29.495 28.580 1.00 82.56 956 ILE A N 1
ATOM 7505 C CA . ILE A 1 956 ? 7.601 29.818 28.767 1.00 82.56 956 ILE A CA 1
ATOM 7506 C C . ILE A 1 956 ? 8.417 28.566 29.144 1.00 82.56 956 ILE A C 1
ATOM 7508 O O . ILE A 1 956 ? 9.610 28.498 28.849 1.00 82.56 956 ILE A O 1
ATOM 7512 N N . ASN A 1 957 ? 7.795 27.568 29.783 1.00 74.25 957 ASN A N 1
ATOM 7513 C CA . ASN A 1 957 ? 8.454 26.325 30.183 1.00 74.25 957 ASN A CA 1
ATOM 7514 C C . ASN A 1 957 ? 7.494 25.132 30.059 1.00 74.25 957 ASN A C 1
ATOM 7516 O O . ASN A 1 957 ? 6.930 24.653 31.041 1.00 74.25 957 ASN A O 1
ATOM 7520 N N . VAL A 1 958 ? 7.308 24.649 28.831 1.00 69.00 958 VAL A N 1
ATOM 7521 C CA . VAL A 1 958 ? 6.421 23.512 28.534 1.00 69.00 958 VAL A CA 1
ATOM 7522 C C . VAL A 1 958 ? 6.901 22.224 29.227 1.00 69.00 958 VAL A C 1
ATOM 7524 O O . VAL A 1 958 ? 6.089 21.437 29.712 1.00 69.00 958 VAL A O 1
ATOM 7527 N N . GLU A 1 959 ? 8.219 22.024 29.347 1.00 63.91 959 GLU A N 1
ATOM 7528 C CA . GLU A 1 959 ? 8.806 20.805 29.924 1.00 63.91 959 GLU A CA 1
ATOM 7529 C C . GLU A 1 959 ? 8.477 20.614 31.413 1.00 63.91 959 GLU A C 1
ATOM 7531 O O . GLU A 1 959 ? 8.295 19.478 31.854 1.00 63.91 959 GLU A O 1
ATOM 7536 N N . SER A 1 960 ? 8.330 21.689 32.199 1.00 59.88 960 SER A N 1
ATOM 7537 C CA . SER A 1 960 ? 7.996 21.567 33.629 1.00 59.88 960 SER A CA 1
ATOM 7538 C C . SER A 1 960 ? 6.533 21.215 33.919 1.00 59.88 960 SER A C 1
ATOM 7540 O O . SER A 1 960 ? 6.210 20.925 35.069 1.00 59.88 960 SER A O 1
ATOM 7542 N N . HIS A 1 961 ? 5.652 21.235 32.912 1.00 60.66 961 HIS A N 1
ATOM 7543 C CA . HIS A 1 961 ? 4.200 21.088 33.084 1.00 60.66 961 HIS A CA 1
ATOM 7544 C C . HIS A 1 961 ? 3.624 19.797 32.469 1.00 60.66 961 HIS A C 1
ATOM 7546 O O . HIS A 1 961 ? 2.410 19.628 32.437 1.00 60.66 961 HIS A O 1
ATOM 7552 N N . GLN A 1 962 ? 4.474 18.845 32.057 1.00 56.91 962 GLN A N 1
ATOM 7553 C CA . GLN A 1 962 ? 4.102 17.565 31.411 1.00 56.91 962 GLN A CA 1
ATOM 7554 C C . GLN A 1 962 ? 3.210 16.614 32.244 1.00 56.91 962 GLN A C 1
ATOM 7556 O O . GLN A 1 962 ? 2.889 15.514 31.799 1.00 56.91 962 GLN A O 1
ATOM 7561 N N . LYS A 1 963 ? 2.814 16.998 33.460 1.00 71.81 963 LYS A N 1
ATOM 7562 C CA . LYS A 1 963 ? 1.832 16.274 34.270 1.00 71.81 963 LYS A CA 1
ATOM 7563 C C . LYS A 1 963 ? 0.928 17.267 34.992 1.00 71.81 963 LYS A C 1
ATOM 7565 O O . LYS A 1 963 ? 1.252 17.734 36.082 1.00 71.81 963 LYS A O 1
ATOM 7570 N N . TYR A 1 964 ? -0.204 17.569 34.372 1.00 85.06 964 TYR A N 1
ATOM 7571 C CA . TYR A 1 964 ? -1.227 18.434 34.943 1.00 85.06 964 TYR A CA 1
ATOM 7572 C C . TYR A 1 964 ? -1.846 17.836 36.220 1.00 85.06 964 TYR A C 1
ATOM 7574 O O . TYR A 1 964 ? -1.995 16.619 36.362 1.00 85.06 964 TYR A O 1
ATOM 7582 N N . GLU A 1 965 ? -2.251 18.711 37.139 1.00 88.50 965 GLU A N 1
ATOM 7583 C CA . GLU A 1 965 ? -3.144 18.384 38.255 1.00 88.50 965 GLU A CA 1
ATOM 7584 C C . GLU A 1 965 ? -4.453 19.172 38.108 1.00 88.50 965 GLU A C 1
ATOM 7586 O O . GLU A 1 965 ? -4.458 20.270 37.544 1.00 88.50 965 GLU A O 1
ATOM 7591 N N . TYR A 1 966 ? -5.550 18.626 38.642 1.00 93.19 966 TYR A N 1
ATOM 7592 C CA . TYR A 1 966 ? -6.893 19.185 38.475 1.00 93.19 966 TYR A CA 1
ATOM 7593 C C . TYR A 1 966 ? -7.593 19.490 39.793 1.00 93.19 966 TYR A C 1
ATOM 7595 O O . TYR A 1 966 ? -7.457 18.757 40.775 1.00 93.19 966 TYR A O 1
ATOM 7603 N N . GLU A 1 967 ? -8.402 20.542 39.758 1.00 93.88 967 GLU A N 1
ATOM 7604 C CA . GLU A 1 967 ? -9.435 20.858 40.742 1.00 93.88 967 GLU A CA 1
ATOM 7605 C C . GLU A 1 967 ? -10.789 20.816 40.022 1.00 93.88 967 GLU A C 1
ATOM 7607 O O . GLU A 1 967 ? -10.900 21.290 38.892 1.00 93.88 967 GLU A O 1
ATOM 7612 N N . PHE A 1 968 ? -11.816 20.229 40.636 1.00 95.19 968 PHE A N 1
ATOM 7613 C CA . PHE A 1 968 ? -13.132 20.067 40.009 1.00 95.19 968 PHE A CA 1
ATOM 7614 C C . PHE A 1 968 ? -14.111 21.094 40.568 1.00 95.19 968 PHE A C 1
ATOM 7616 O O . PHE A 1 968 ? -14.076 21.399 41.763 1.00 95.19 968 PHE A O 1
ATOM 7623 N N . VAL A 1 969 ? -14.970 21.641 39.706 1.00 95.69 969 VAL A N 1
ATOM 7624 C CA . VAL A 1 969 ? -15.930 22.686 40.078 1.00 95.69 969 VAL A CA 1
ATOM 7625 C C . VAL A 1 969 ? -17.314 22.482 39.465 1.00 95.69 969 VAL A C 1
ATOM 7627 O O . VAL A 1 969 ? -17.441 21.993 38.343 1.00 95.69 969 VAL A O 1
ATOM 7630 N N . GLU A 1 970 ? -18.344 22.922 40.187 1.00 95.94 970 GLU A N 1
ATOM 7631 C CA . GLU A 1 970 ? -19.690 23.176 39.659 1.00 95.94 970 GLU A CA 1
ATOM 7632 C C . GLU A 1 970 ? -19.788 24.639 39.200 1.00 95.94 970 GLU A C 1
ATOM 7634 O O . GLU A 1 970 ? -19.360 25.558 39.907 1.00 95.94 970 GLU A O 1
ATOM 7639 N N . ILE A 1 971 ? -20.384 24.866 38.031 1.00 96.25 971 ILE A N 1
ATOM 7640 C CA . ILE A 1 971 ? -20.597 26.195 37.457 1.00 96.25 971 ILE A CA 1
ATOM 7641 C C . ILE A 1 971 ? -21.902 26.806 37.990 1.00 96.25 971 ILE A C 1
ATOM 7643 O O . ILE A 1 971 ? -22.988 26.253 37.821 1.00 96.25 971 ILE A O 1
ATOM 7647 N N . LEU A 1 972 ? -21.820 27.982 38.613 1.00 93.88 972 LEU A N 1
ATOM 7648 C CA . LEU A 1 972 ? -22.936 28.629 39.321 1.00 93.88 972 LEU A CA 1
ATOM 7649 C C . LEU A 1 972 ? -23.612 29.749 38.517 1.00 93.88 972 LEU A C 1
ATOM 7651 O O . LEU A 1 972 ? -24.774 30.085 38.775 1.00 93.88 972 LEU A O 1
ATOM 7655 N N . SER A 1 973 ? -22.897 30.322 37.549 1.00 94.44 973 SER A N 1
ATOM 7656 C CA . SER A 1 973 ? -23.403 31.298 36.582 1.00 94.44 973 SER A CA 1
ATOM 7657 C C . SER A 1 973 ? -22.925 30.943 35.182 1.00 94.44 973 SER A C 1
ATOM 7659 O O . SER A 1 973 ? -21.824 30.431 35.019 1.00 94.44 973 SER A O 1
ATOM 7661 N N . ASP A 1 974 ? -23.701 31.294 34.164 1.00 92.31 974 ASP A N 1
ATOM 7662 C CA . ASP A 1 974 ? -23.197 31.311 32.793 1.00 92.31 974 ASP A CA 1
ATOM 7663 C C . ASP A 1 974 ? -22.091 32.370 32.635 1.00 92.31 974 ASP A C 1
ATOM 7665 O O . ASP A 1 974 ? -22.011 33.325 33.420 1.00 92.31 974 ASP A O 1
ATOM 7669 N N . TYR A 1 975 ? -21.237 32.207 31.621 1.00 92.56 975 TYR A N 1
ATOM 7670 C CA . TYR A 1 975 ? -20.203 33.190 31.290 1.00 92.56 975 TYR A CA 1
ATOM 7671 C C . TYR A 1 975 ? -20.795 34.560 30.929 1.00 92.56 975 TYR A C 1
ATOM 7673 O O . TYR A 1 975 ? -21.659 34.674 30.053 1.00 92.56 975 TYR A O 1
ATOM 7681 N N . VAL A 1 976 ? -20.256 35.613 31.547 1.00 89.19 976 VAL A N 1
ATOM 7682 C CA . VAL A 1 976 ? -20.544 37.012 31.205 1.00 89.19 976 VAL A CA 1
ATOM 7683 C C . VAL A 1 976 ? -19.245 37.721 30.831 1.00 89.19 976 VAL A C 1
ATOM 7685 O O . VAL A 1 976 ? -18.297 37.759 31.612 1.00 89.19 976 VAL A O 1
ATOM 7688 N N . GLU A 1 977 ? -19.204 38.317 29.645 1.00 84.81 977 GLU A N 1
ATOM 7689 C CA . GLU A 1 977 ? -18.042 39.052 29.136 1.00 84.81 977 GLU A CA 1
ATOM 7690 C C . GLU A 1 977 ? -17.626 40.199 30.081 1.00 84.81 977 GLU A C 1
ATOM 7692 O O . GLU A 1 977 ? -18.464 40.872 30.687 1.00 84.81 977 GLU A O 1
ATOM 7697 N N . GLY A 1 978 ? -16.316 40.367 30.284 1.00 85.50 978 GLY A N 1
ATOM 7698 C CA . GLY A 1 978 ? -15.744 41.298 31.265 1.00 85.50 978 GLY A CA 1
ATOM 7699 C C . GLY A 1 978 ? -15.928 40.912 32.744 1.00 85.50 978 GLY A C 1
ATOM 7700 O O . GLY A 1 978 ? -15.402 41.607 33.612 1.00 85.50 978 GLY A O 1
ATOM 7701 N N . LYS A 1 979 ? -16.643 39.821 33.061 1.00 87.44 979 LYS A N 1
ATOM 7702 C CA . LYS A 1 979 ? -16.822 39.305 34.435 1.00 87.44 979 LYS A CA 1
ATOM 7703 C C . LYS A 1 979 ? -16.315 37.873 34.608 1.00 87.44 979 LYS A C 1
ATOM 7705 O O . LYS A 1 979 ? -15.725 37.574 35.642 1.00 87.44 979 LYS A O 1
ATOM 7710 N N . GLY A 1 980 ? -16.524 37.012 33.621 1.00 91.44 980 GLY A N 1
ATOM 7711 C CA . GLY A 1 980 ? -16.179 35.596 33.650 1.00 91.44 980 GLY A CA 1
ATOM 7712 C C . GLY A 1 980 ? -17.289 34.728 34.246 1.00 91.44 980 GLY A C 1
ATOM 7713 O O . GLY A 1 980 ? -18.455 34.891 33.882 1.00 91.44 980 GLY A O 1
ATOM 7714 N N . VAL A 1 981 ? -16.918 33.783 35.114 1.00 94.75 981 VAL A N 1
ATOM 7715 C CA . VAL A 1 981 ? -17.768 32.668 35.571 1.00 94.75 981 VAL A CA 1
ATOM 7716 C C . VAL A 1 981 ? -17.681 32.503 37.091 1.00 94.75 981 VAL A C 1
ATOM 7718 O O . VAL A 1 981 ? -16.580 32.413 37.633 1.00 94.75 981 VAL A O 1
ATOM 7721 N N . SER A 1 982 ? -18.816 32.403 37.786 1.00 93.88 982 SER A N 1
ATOM 7722 C CA . SER A 1 982 ? -18.858 31.995 39.200 1.00 93.88 982 SER A CA 1
ATOM 7723 C C . SER A 1 982 ? -18.901 30.472 39.332 1.00 93.88 982 SER A C 1
ATOM 7725 O O . SER A 1 982 ? -19.706 29.822 38.664 1.00 93.88 982 SER A O 1
ATOM 7727 N N . VAL A 1 983 ? -18.080 29.902 40.216 1.00 95.25 983 VAL A N 1
ATOM 7728 C CA . VAL A 1 983 ? -17.899 28.450 40.397 1.00 95.25 983 VAL A CA 1
ATOM 7729 C C . VAL A 1 983 ? -17.764 28.060 41.880 1.00 95.25 983 VAL A C 1
ATOM 7731 O O . VAL A 1 983 ? -17.367 28.887 42.703 1.00 95.25 983 VAL A O 1
ATOM 7734 N N . ALA A 1 984 ? -18.065 26.805 42.227 1.00 93.00 984 ALA A N 1
ATOM 7735 C CA . ALA A 1 984 ? -17.833 26.208 43.554 1.00 93.00 984 ALA A CA 1
ATOM 7736 C C . ALA A 1 984 ? -16.979 24.937 43.444 1.00 93.00 984 ALA A C 1
ATOM 7738 O O . ALA A 1 984 ? -17.200 24.141 42.535 1.00 93.00 984 ALA A O 1
ATOM 7739 N N . TYR A 1 985 ? -16.045 24.716 44.375 1.00 93.69 985 TYR A N 1
ATOM 7740 C CA . TYR A 1 985 ? -15.216 23.501 44.398 1.00 93.69 985 TYR A CA 1
ATOM 7741 C C . TYR A 1 985 ? -16.011 22.237 44.752 1.00 93.69 985 TYR A C 1
ATOM 7743 O O . TYR A 1 985 ? -16.948 22.276 45.555 1.00 93.69 985 TYR A O 1
ATOM 7751 N N . LEU A 1 986 ? -15.593 21.116 44.162 1.00 93.06 986 LEU A N 1
ATOM 7752 C CA . LEU A 1 986 ? -16.123 19.773 44.369 1.00 93.06 986 LEU A CA 1
ATOM 7753 C C . LEU A 1 986 ? -15.031 18.851 44.942 1.00 93.06 986 LEU A C 1
ATOM 7755 O O . LEU A 1 986 ? -14.049 18.535 44.270 1.00 93.06 986 LEU A O 1
ATOM 7759 N N . ASP A 1 987 ? -15.231 18.374 46.171 1.00 91.50 987 ASP A N 1
ATOM 7760 C CA . ASP A 1 987 ? -14.407 17.343 46.811 1.00 91.50 987 ASP A CA 1
ATOM 7761 C C . ASP A 1 987 ? -14.898 15.941 46.426 1.00 91.50 987 ASP A C 1
ATOM 7763 O O . ASP A 1 987 ? -16.103 15.674 46.453 1.00 91.50 987 ASP A O 1
ATOM 7767 N N . LYS A 1 988 ? -13.975 15.009 46.147 1.00 91.94 988 LYS A N 1
ATOM 7768 C CA . LYS A 1 988 ? -14.326 13.594 45.945 1.00 91.94 988 LYS A CA 1
ATOM 7769 C C . LYS A 1 988 ? -14.764 12.956 47.267 1.00 91.94 988 LYS A C 1
ATOM 7771 O O . LYS A 1 988 ? -14.032 13.002 48.260 1.00 91.94 988 LYS A O 1
ATOM 7776 N N . LEU A 1 989 ? -15.915 12.290 47.264 1.00 89.38 989 LEU A N 1
ATOM 7777 C CA . LEU A 1 989 ? -16.388 11.504 48.399 1.00 89.38 989 LEU A CA 1
ATOM 7778 C C . LEU A 1 989 ? -15.601 10.189 48.518 1.00 89.38 989 LEU A C 1
ATOM 7780 O O . LEU A 1 989 ? -15.283 9.524 47.532 1.00 89.38 989 LEU A O 1
ATOM 7784 N N . LYS A 1 990 ? -15.257 9.813 49.754 1.00 85.88 990 LYS A N 1
ATOM 7785 C CA . LYS A 1 990 ? -14.515 8.576 50.041 1.00 85.88 990 LYS A CA 1
ATOM 7786 C C . LYS A 1 990 ? -15.430 7.356 49.927 1.00 85.88 990 LYS A C 1
ATOM 7788 O O . LYS A 1 990 ? -16.590 7.427 50.308 1.00 85.88 990 LYS A O 1
ATOM 7793 N N . GLY A 1 991 ? -14.877 6.241 49.451 1.00 82.12 991 GLY A N 1
ATOM 7794 C CA . GLY A 1 991 ? -15.601 4.989 49.193 1.00 82.12 991 GLY A CA 1
ATOM 7795 C C . GLY A 1 991 ? -16.050 4.847 47.735 1.00 82.12 991 GLY A C 1
ATOM 7796 O O . GLY A 1 991 ? -15.887 3.777 47.157 1.00 82.12 991 GLY A O 1
ATOM 7797 N N . PHE A 1 992 ? -16.503 5.940 47.121 1.00 86.31 992 PHE A N 1
ATOM 7798 C CA . PHE A 1 992 ? -17.077 5.959 45.773 1.00 86.31 992 PHE A CA 1
ATOM 7799 C C . PHE A 1 992 ? -16.037 6.105 44.649 1.00 86.31 992 PHE A C 1
ATOM 7801 O O . PHE A 1 992 ? -14.992 6.750 44.813 1.00 86.31 992 PHE A O 1
ATOM 7808 N N . VAL A 1 993 ? -16.344 5.546 43.477 1.00 86.00 993 VAL A N 1
ATOM 7809 C CA . VAL A 1 993 ? -15.502 5.540 42.268 1.00 86.00 993 VAL A CA 1
ATOM 7810 C C . VAL A 1 993 ? -15.326 6.952 41.715 1.00 86.00 993 VAL A C 1
ATOM 7812 O O . VAL A 1 993 ? -14.184 7.381 41.536 1.00 86.00 993 VAL A O 1
ATOM 7815 N N . SER A 1 994 ? -16.416 7.695 41.511 1.00 92.62 994 SER A N 1
ATOM 7816 C CA . SER A 1 994 ? -16.392 9.040 40.913 1.00 92.62 994 SER A CA 1
ATOM 7817 C C . SER A 1 994 ? -17.477 9.989 41.448 1.00 92.62 994 SER A C 1
ATOM 7819 O O . SER A 1 994 ? -17.887 10.914 40.750 1.00 92.62 994 SER A O 1
ATOM 7821 N N . LEU A 1 995 ? -17.916 9.801 42.699 1.00 93.38 995 LEU A N 1
ATOM 7822 C CA . LEU A 1 995 ? -18.881 10.685 43.364 1.00 93.38 995 LEU A CA 1
ATOM 7823 C C . LEU A 1 995 ? -18.195 11.875 44.068 1.00 93.38 995 LEU A C 1
ATOM 7825 O O . LEU A 1 995 ? -17.195 11.702 44.771 1.00 93.38 995 LEU A O 1
ATOM 7829 N N . PHE A 1 996 ? -18.746 13.079 43.905 1.00 94.12 996 PHE A N 1
ATOM 7830 C CA . PHE A 1 996 ? -18.216 14.351 44.410 1.00 94.12 996 PHE A CA 1
ATOM 7831 C C . PHE A 1 996 ? -19.309 15.216 45.061 1.00 94.12 996 PHE A C 1
ATOM 7833 O O . PHE A 1 996 ? -20.477 15.164 44.685 1.00 94.12 996 PHE A O 1
ATOM 7840 N N . SER A 1 997 ? -18.931 16.076 46.006 1.00 91.88 997 SER A N 1
ATOM 7841 C CA . SER A 1 997 ? -19.834 17.018 46.691 1.00 91.88 997 SER A CA 1
ATOM 7842 C C . SER A 1 997 ? -19.191 18.392 46.859 1.00 91.88 997 SER A C 1
ATOM 7844 O O . SER A 1 997 ? -17.968 18.477 46.963 1.00 91.88 997 SER A O 1
ATOM 7846 N N . ARG A 1 998 ? -19.991 19.462 46.962 1.00 90.06 998 ARG A N 1
ATOM 7847 C CA . ARG A 1 998 ? -19.472 20.819 47.209 1.00 90.06 998 ARG A CA 1
ATOM 7848 C C . ARG A 1 998 ? -18.592 20.889 48.463 1.00 90.06 998 ARG A C 1
ATOM 7850 O O . ARG A 1 998 ? -18.955 20.373 49.521 1.00 90.06 998 ARG A O 1
ATOM 7857 N N . THR A 1 999 ? -17.458 21.572 48.348 1.00 81.31 999 THR A N 1
ATOM 7858 C CA . THR A 1 999 ? -16.465 21.719 49.419 1.00 81.31 999 THR A CA 1
ATOM 7859 C C . THR A 1 999 ? -16.997 22.543 50.597 1.00 81.31 999 THR A C 1
ATOM 7861 O O . THR A 1 999 ? -17.036 23.769 50.557 1.00 81.31 999 THR A O 1
ATOM 7864 N N . MET A 1 1000 ? -17.297 21.870 51.712 1.00 66.00 1000 MET A N 1
ATOM 7865 C CA . MET A 1 1000 ? -17.689 22.466 53.008 1.00 66.00 1000 MET A CA 1
ATOM 7866 C C . MET A 1 1000 ? -16.530 23.182 53.753 1.00 66.00 1000 MET A C 1
ATOM 7868 O O . MET A 1 1000 ? -16.593 23.385 54.966 1.00 66.00 1000 MET A O 1
ATOM 7872 N N . LYS A 1 1001 ? -15.409 23.483 53.081 1.00 52.59 1001 LYS A N 1
ATOM 7873 C CA . LYS A 1 1001 ? -14.143 23.918 53.707 1.00 52.59 1001 LYS A CA 1
ATOM 7874 C C . LYS A 1 1001 ? -13.466 25.062 52.950 1.00 52.59 1001 LYS A C 1
ATOM 7876 O O . LYS A 1 1001 ? -12.455 24.859 52.284 1.00 52.59 1001 LYS A O 1
ATOM 7881 N N . GLY A 1 1002 ? -13.969 26.281 53.119 1.00 55.56 1002 GLY A N 1
ATOM 7882 C CA . GLY A 1 1002 ? -13.290 27.491 52.652 1.00 55.56 1002 GLY A CA 1
ATOM 7883 C C . GLY A 1 1002 ? -14.251 28.506 52.053 1.00 55.56 1002 GLY A C 1
ATOM 7884 O O . GLY A 1 1002 ? -15.359 28.688 52.546 1.00 55.56 1002 GLY A O 1
ATOM 7885 N N . VAL A 1 1003 ? -13.804 29.180 50.995 1.00 55.75 1003 VAL A N 1
ATOM 7886 C CA . VAL A 1 1003 ? -14.642 30.089 50.207 1.00 55.75 1003 VAL A CA 1
ATOM 7887 C C . VAL A 1 1003 ? -15.547 29.239 49.313 1.00 55.75 1003 VAL A C 1
ATOM 7889 O O . VAL A 1 1003 ? -15.076 28.653 48.343 1.00 55.75 1003 VAL A O 1
ATOM 7892 N N . GLU A 1 1004 ? -16.832 29.158 49.662 1.00 61.94 1004 GLU A N 1
ATOM 7893 C CA . GLU A 1 1004 ? -17.812 28.257 49.028 1.00 61.94 1004 GLU A CA 1
ATOM 7894 C C . GLU A 1 1004 ? -17.973 28.490 47.518 1.00 61.94 1004 GLU A C 1
ATOM 7896 O O . GLU A 1 1004 ? -18.225 27.550 46.769 1.00 61.94 1004 GLU A O 1
ATOM 7901 N N . CYS A 1 1005 ? -17.846 29.746 47.076 1.00 81.12 1005 CYS A N 1
ATOM 7902 C CA . CYS A 1 1005 ? -18.015 30.177 45.690 1.00 81.12 1005 CYS A CA 1
ATOM 7903 C C . CYS A 1 1005 ? -16.957 31.236 45.341 1.00 81.12 1005 CYS A C 1
ATOM 7905 O O . CYS A 1 1005 ? -16.804 32.209 46.083 1.00 81.12 1005 CYS A O 1
ATOM 7907 N N . PHE A 1 1006 ? -16.278 31.108 44.202 1.00 88.62 1006 PHE A N 1
ATOM 7908 C CA . PHE A 1 1006 ? -15.351 32.122 43.683 1.00 88.62 1006 PHE A CA 1
ATOM 7909 C C . PHE A 1 1006 ? -15.637 32.441 42.211 1.00 88.62 1006 PHE A C 1
ATOM 7911 O O . PHE A 1 1006 ? -16.411 31.751 41.554 1.00 88.62 1006 PHE A O 1
ATOM 7918 N N . GLN A 1 1007 ? -15.044 33.520 41.701 1.00 91.50 1007 GLN A N 1
ATOM 7919 C CA . GLN A 1 1007 ? -15.253 33.997 40.335 1.00 91.50 1007 GLN A CA 1
ATOM 7920 C C . GLN A 1 1007 ? -13.944 33.893 39.550 1.00 91.50 1007 GLN A C 1
ATOM 7922 O O . GLN A 1 1007 ? -12.933 34.453 39.969 1.00 91.50 1007 GLN A O 1
ATOM 7927 N N . ILE A 1 1008 ? -13.972 33.178 38.426 1.00 93.50 1008 ILE A N 1
ATOM 7928 C CA . ILE A 1 1008 ? -12.875 33.090 37.457 1.00 93.50 1008 ILE A CA 1
ATOM 7929 C C . ILE A 1 1008 ? -13.081 34.226 36.442 1.00 93.50 1008 ILE A C 1
ATOM 7931 O O . ILE A 1 1008 ? -14.123 34.229 35.781 1.00 93.50 1008 ILE A O 1
ATOM 7935 N N . PRO A 1 1009 ? -12.163 35.205 36.325 1.00 92.00 1009 PRO A N 1
ATOM 7936 C CA . PRO A 1 1009 ? -12.278 36.326 35.390 1.00 92.00 1009 PRO A CA 1
ATOM 7937 C C . PRO A 1 1009 ? -12.361 35.906 33.916 1.00 92.00 1009 PRO A C 1
ATOM 7939 O O . PRO A 1 1009 ? -11.860 34.856 33.525 1.00 92.00 1009 PRO A O 1
ATOM 7942 N N . SER A 1 1010 ? -12.891 36.786 33.057 1.00 88.25 1010 SER A N 1
ATOM 7943 C CA . SER A 1 1010 ? -12.899 36.577 31.595 1.00 88.25 1010 SER A CA 1
ATOM 7944 C C . SER A 1 1010 ? -11.509 36.439 30.956 1.00 88.25 1010 SER A C 1
ATOM 7946 O O . SER A 1 1010 ? -11.444 35.986 29.823 1.00 88.25 1010 SER A O 1
ATOM 7948 N N . VAL A 1 1011 ? -10.435 36.818 31.658 1.00 87.94 1011 VAL A N 1
ATOM 7949 C CA . VAL A 1 1011 ? -9.029 36.685 31.221 1.00 87.94 1011 VAL A CA 1
ATOM 7950 C C . VAL A 1 1011 ? -8.335 35.427 31.772 1.00 87.94 1011 VAL A C 1
ATOM 7952 O O . VAL A 1 1011 ? -7.152 35.218 31.542 1.00 87.94 1011 VAL A O 1
ATOM 7955 N N . GLU A 1 1012 ? -9.051 34.582 32.522 1.00 91.44 1012 GLU A N 1
ATOM 7956 C CA . GLU A 1 1012 ? -8.553 33.291 33.028 1.00 91.44 1012 GLU A CA 1
ATOM 7957 C C . GLU A 1 1012 ? -9.237 32.102 32.319 1.00 91.44 1012 GLU A C 1
ATOM 7959 O O . GLU A 1 1012 ? -9.342 31.014 32.879 1.00 91.44 1012 GLU A O 1
ATOM 7964 N N . LEU A 1 1013 ? -9.749 32.268 31.092 1.00 90.88 1013 LEU A N 1
ATOM 7965 C CA . LEU A 1 1013 ? -10.522 31.205 30.430 1.00 90.88 1013 LEU A CA 1
ATOM 7966 C C . LEU A 1 1013 ? -9.702 29.942 30.139 1.00 90.88 1013 LEU A C 1
ATOM 7968 O O . LEU A 1 1013 ? -10.215 28.838 30.318 1.00 90.88 1013 LEU A O 1
ATOM 7972 N N . TYR A 1 1014 ? -8.415 30.076 29.809 1.00 92.69 1014 TYR A N 1
ATOM 7973 C CA . TYR A 1 1014 ? -7.515 28.932 29.592 1.00 92.69 1014 TYR A CA 1
ATOM 7974 C C . TYR A 1 1014 ? -7.166 28.172 30.894 1.00 92.69 1014 TYR A C 1
ATOM 7976 O O . TYR A 1 1014 ? -6.485 27.149 30.855 1.00 92.69 1014 TYR A O 1
ATOM 7984 N N . ARG A 1 1015 ? -7.672 28.614 32.058 1.00 93.75 1015 ARG A N 1
ATOM 7985 C CA . ARG A 1 1015 ? -7.643 27.851 33.317 1.00 93.75 1015 ARG A CA 1
ATOM 7986 C C . ARG A 1 1015 ? -8.624 26.673 33.315 1.00 93.75 1015 ARG A C 1
ATOM 7988 O O . ARG A 1 1015 ? -8.423 25.716 34.065 1.00 93.75 1015 ARG A O 1
ATOM 7995 N N . PHE A 1 1016 ? -9.673 26.719 32.489 1.00 95.56 1016 PHE A N 1
ATOM 7996 C CA . PHE A 1 1016 ? -10.600 25.603 32.291 1.00 95.56 1016 PHE A CA 1
ATOM 7997 C C . PHE A 1 1016 ? -9.949 24.527 31.406 1.00 95.56 1016 PHE A C 1
ATOM 7999 O O . PHE A 1 1016 ? -9.696 24.749 30.225 1.00 95.56 1016 PHE A O 1
ATOM 8006 N N . SER A 1 1017 ? -9.700 23.348 31.982 1.00 94.56 1017 SER A N 1
ATOM 8007 C CA . SER A 1 1017 ? -9.035 22.219 31.315 1.00 94.56 1017 SER A CA 1
ATOM 8008 C C . SER A 1 1017 ? -9.984 21.423 30.426 1.00 94.56 1017 SER A C 1
ATOM 8010 O O . SER A 1 1017 ? -9.570 21.006 29.354 1.00 94.56 1017 SER A O 1
ATOM 8012 N N . HIS A 1 1018 ? -11.219 21.169 30.874 1.00 96.25 1018 HIS A N 1
ATOM 8013 C CA . HIS A 1 1018 ? -12.288 20.518 30.100 1.00 96.25 1018 HIS A CA 1
ATOM 8014 C C . HIS A 1 1018 ? -13.611 20.503 30.879 1.00 96.25 1018 HIS A C 1
ATOM 8016 O O . HIS A 1 1018 ? -13.632 20.603 32.109 1.00 96.25 1018 HIS A O 1
ATOM 8022 N N . ARG A 1 1019 ? -14.718 20.307 30.157 1.00 96.12 1019 ARG A N 1
ATOM 8023 C CA . ARG A 1 1019 ? -16.015 19.930 30.728 1.00 96.12 1019 ARG A CA 1
ATOM 8024 C C . ARG A 1 1019 ? -15.997 18.451 31.114 1.00 96.12 1019 ARG A C 1
ATOM 8026 O O . ARG A 1 1019 ? -15.497 17.617 30.361 1.00 96.12 1019 ARG A O 1
ATOM 8033 N N . VAL A 1 1020 ? -16.572 18.125 32.264 1.00 96.06 1020 VAL A N 1
ATOM 8034 C CA . VAL A 1 1020 ? -16.703 16.754 32.773 1.00 96.06 1020 VAL A CA 1
ATOM 8035 C C . VAL A 1 1020 ? -18.190 16.392 32.731 1.00 96.06 1020 VAL A C 1
ATOM 8037 O O . VAL A 1 1020 ? -18.981 17.126 33.326 1.00 96.06 1020 VAL A O 1
ATOM 8040 N N . PRO A 1 1021 ? -18.619 15.325 32.028 1.00 94.88 1021 PRO A N 1
ATOM 8041 C CA . PRO A 1 1021 ? -20.000 14.854 32.104 1.00 94.88 1021 PRO A CA 1
ATOM 8042 C C . PRO A 1 1021 ? -20.358 14.434 33.531 1.00 94.88 1021 PRO A C 1
ATOM 8044 O O . PRO A 1 1021 ? -19.540 13.827 34.222 1.00 94.88 1021 PRO A O 1
ATOM 8047 N N . SER A 1 1022 ? -21.580 14.743 33.963 1.00 94.31 1022 SER A N 1
ATOM 8048 C CA . SER A 1 1022 ? -22.036 14.449 35.321 1.00 94.31 1022 SER A CA 1
ATOM 8049 C C . SER A 1 1022 ? -23.522 14.140 35.399 1.00 94.31 1022 SER A C 1
ATOM 8051 O O . SER A 1 1022 ? -24.318 14.785 34.712 1.00 94.31 1022 SER A O 1
ATOM 8053 N N . HIS A 1 1023 ? -23.896 13.263 36.324 1.00 92.75 1023 HIS A N 1
ATOM 8054 C CA . HIS A 1 1023 ? -25.267 13.128 36.809 1.00 92.75 1023 HIS A CA 1
ATOM 8055 C C . HIS A 1 1023 ? -25.367 13.683 38.236 1.00 92.75 1023 HIS A C 1
ATOM 8057 O O . HIS A 1 1023 ? -24.392 13.637 38.987 1.00 92.75 1023 HIS A O 1
ATOM 8063 N N . LYS A 1 1024 ? -26.528 14.223 38.620 1.00 92.38 1024 LYS A N 1
ATOM 8064 C CA . LYS A 1 1024 ? -26.743 14.814 39.949 1.00 92.38 1024 LYS A CA 1
ATOM 8065 C C . LYS A 1 1024 ? -27.644 13.910 40.783 1.00 92.38 1024 LYS A C 1
ATOM 8067 O O . LYS A 1 1024 ? -28.777 13.658 40.387 1.00 92.38 1024 LYS A O 1
ATOM 8072 N N . MET A 1 1025 ? -27.132 13.445 41.917 1.00 91.94 1025 MET A N 1
ATOM 8073 C CA . MET A 1 1025 ? -27.784 12.448 42.763 1.00 91.94 1025 MET A CA 1
ATOM 8074 C C . MET A 1 1025 ? -28.980 13.023 43.525 1.00 91.94 1025 MET A C 1
ATOM 8076 O O . MET A 1 1025 ? -28.964 14.171 43.985 1.00 91.94 1025 MET A O 1
ATOM 8080 N N . THR A 1 1026 ? -29.978 12.174 43.732 1.00 89.38 1026 THR A N 1
ATOM 8081 C CA . THR A 1 1026 ? -31.149 12.405 44.587 1.00 89.38 1026 THR A CA 1
ATOM 8082 C C . THR A 1 1026 ? -30.890 12.058 46.056 1.00 89.38 1026 THR A C 1
ATOM 8084 O O . THR A 1 1026 ? -31.625 12.518 46.924 1.00 89.38 1026 THR A O 1
ATOM 8087 N N . GLY A 1 1027 ? -29.855 11.262 46.351 1.00 86.00 1027 GLY A N 1
ATOM 8088 C CA . GLY A 1 1027 ? -29.600 10.710 47.686 1.00 86.00 1027 GLY A CA 1
ATOM 8089 C C . GLY A 1 1027 ? -30.434 9.462 48.006 1.00 86.00 1027 GLY A C 1
ATOM 8090 O O . GLY A 1 1027 ? -30.430 9.003 49.147 1.00 86.00 1027 GLY A O 1
ATOM 8091 N N . GLN A 1 1028 ? -31.157 8.915 47.022 1.00 85.69 1028 GLN A N 1
ATOM 8092 C CA . GLN A 1 1028 ? -31.951 7.682 47.146 1.00 85.69 1028 GLN A CA 1
ATOM 8093 C C . GLN A 1 1028 ? -31.289 6.477 46.456 1.00 85.69 1028 GLN A C 1
ATOM 8095 O O . GLN A 1 1028 ? -31.777 5.358 46.582 1.00 85.69 1028 GLN A O 1
ATOM 8100 N N . GLU A 1 1029 ? -30.178 6.689 45.745 1.00 87.25 1029 GLU A N 1
ATOM 8101 C CA . GLU A 1 1029 ? -29.495 5.670 44.939 1.00 87.25 1029 GLU A CA 1
ATOM 8102 C C . GLU A 1 1029 ? -28.880 4.559 45.804 1.00 87.25 1029 GLU A C 1
ATOM 8104 O O . GLU A 1 1029 ? -28.921 3.385 45.438 1.00 87.25 1029 GLU A O 1
ATOM 8109 N N . ARG A 1 1030 ? -28.295 4.930 46.953 1.00 85.31 1030 ARG A N 1
ATOM 8110 C CA . ARG A 1 1030 ? -27.680 4.012 47.923 1.00 85.31 1030 ARG A CA 1
ATOM 8111 C C . ARG A 1 1030 ? -27.457 4.707 49.268 1.00 85.31 1030 ARG A C 1
ATOM 8113 O O . ARG A 1 1030 ? -27.185 5.905 49.318 1.00 85.31 1030 ARG A O 1
ATOM 8120 N N . GLU A 1 1031 ? -27.484 3.941 50.360 1.00 76.44 1031 GLU A N 1
ATOM 8121 C CA . GLU A 1 1031 ? -27.055 4.426 51.677 1.00 76.44 1031 GLU A CA 1
ATOM 8122 C C . GLU A 1 1031 ? -25.642 5.045 51.609 1.00 76.44 1031 GLU A C 1
ATOM 8124 O O . GLU A 1 1031 ? -24.694 4.428 51.121 1.00 76.44 1031 GLU A O 1
ATOM 8129 N N . GLY A 1 1032 ? -25.514 6.286 52.090 1.00 79.38 1032 GLY A N 1
ATOM 8130 C CA . GLY A 1 1032 ? -24.265 7.054 52.078 1.00 79.38 1032 GLY A CA 1
ATOM 8131 C C . GLY A 1 1032 ? -24.078 8.012 50.893 1.00 79.38 1032 GLY A C 1
ATOM 8132 O O . GLY A 1 1032 ? -23.123 8.788 50.919 1.00 79.38 1032 GLY A O 1
ATOM 8133 N N . VAL A 1 1033 ? -24.967 8.011 49.891 1.00 88.19 1033 VAL A N 1
ATOM 8134 C CA . VAL A 1 1033 ? -24.973 9.000 48.792 1.00 88.19 1033 VAL A CA 1
ATOM 8135 C C . VAL A 1 1033 ? -25.651 10.300 49.263 1.00 88.19 1033 VAL A C 1
ATOM 8137 O O . VAL A 1 1033 ? -26.817 10.258 49.650 1.00 88.19 1033 VAL A O 1
ATOM 8140 N N . PRO A 1 1034 ? -24.981 11.471 49.251 1.00 87.06 1034 PRO A N 1
ATOM 8141 C CA . PRO A 1 1034 ? -25.621 12.728 49.648 1.00 87.06 1034 PRO A CA 1
ATOM 8142 C C . PRO A 1 1034 ? -26.525 13.296 48.545 1.00 87.06 1034 PRO A C 1
ATOM 8144 O O . PRO A 1 1034 ? -26.119 13.355 47.381 1.00 87.06 1034 PRO A O 1
ATOM 8147 N N . GLU A 1 1035 ? -27.703 13.806 48.914 1.00 88.50 1035 GLU A N 1
ATOM 8148 C CA . GLU A 1 1035 ? -28.567 14.567 48.000 1.00 88.50 1035 GLU A CA 1
ATOM 8149 C C . GLU A 1 1035 ? -27.798 15.744 47.373 1.00 88.50 1035 GLU A C 1
ATOM 8151 O O . GLU A 1 1035 ? -27.080 16.487 48.049 1.00 88.50 1035 GLU A O 1
ATOM 8156 N N . GLY A 1 1036 ? -27.931 15.913 46.056 1.00 85.50 1036 GLY A N 1
ATOM 8157 C CA . GLY A 1 1036 ? -27.294 16.999 45.318 1.00 85.50 1036 GLY A CA 1
ATOM 8158 C C . GLY A 1 1036 ? -25.780 16.859 45.123 1.00 85.50 1036 GLY A C 1
ATOM 8159 O O . GLY A 1 1036 ? -25.167 17.796 44.604 1.00 85.50 1036 GLY A O 1
ATOM 8160 N N . SER A 1 1037 ? -25.187 15.717 45.494 1.00 92.25 1037 SER A N 1
ATOM 8161 C CA . SER A 1 1037 ? -23.855 15.310 45.027 1.00 92.25 1037 SER A CA 1
ATOM 8162 C C . SER A 1 1037 ? -23.858 15.024 43.516 1.00 92.25 1037 SER A C 1
ATOM 8164 O O . SER A 1 1037 ? -24.914 14.894 42.895 1.00 92.25 1037 SER A O 1
ATOM 8166 N N . PHE A 1 1038 ? -22.676 14.960 42.906 1.00 94.81 1038 PHE A N 1
ATOM 8167 C CA . PHE A 1 1038 ? -22.497 14.702 41.478 1.00 94.81 1038 PHE A CA 1
ATOM 8168 C C . PHE A 1 1038 ? -21.672 13.436 41.272 1.00 94.81 1038 PHE A C 1
ATOM 8170 O O . PHE A 1 1038 ? -20.569 13.326 41.806 1.00 94.81 1038 PHE A O 1
ATOM 8177 N N . GLU A 1 1039 ? -22.169 12.508 40.461 1.00 94.88 1039 GLU A N 1
ATOM 8178 C CA . GLU A 1 1039 ? -21.332 11.464 39.875 1.00 94.88 1039 GLU A CA 1
ATOM 8179 C C . GLU A 1 1039 ? -20.729 12.016 38.586 1.00 94.88 1039 GLU A C 1
ATOM 8181 O O . GLU A 1 1039 ? -21.457 12.516 37.729 1.00 94.88 1039 GLU A O 1
ATOM 8186 N N . LEU A 1 1040 ? -19.404 11.957 38.467 1.00 95.44 1040 LEU A N 1
ATOM 8187 C CA . LEU A 1 1040 ? -18.660 12.411 37.294 1.00 95.44 1040 LEU A CA 1
ATOM 8188 C C . LEU A 1 1040 ? -18.269 11.208 36.423 1.00 95.44 1040 LEU A C 1
ATOM 8190 O O . LEU A 1 1040 ? -17.929 10.152 36.958 1.00 95.44 1040 LEU A O 1
ATOM 8194 N N . ASP A 1 1041 ? -18.268 11.364 35.098 1.00 93.69 1041 ASP A N 1
ATOM 8195 C CA . ASP A 1 1041 ? -17.818 10.324 34.158 1.00 93.69 1041 ASP A CA 1
ATOM 8196 C C . ASP A 1 1041 ? -16.347 9.938 34.433 1.00 93.69 1041 ASP A C 1
ATOM 8198 O O . ASP A 1 1041 ? -15.457 10.775 34.233 1.00 93.69 1041 ASP A O 1
ATOM 8202 N N . PRO A 1 1042 ? -16.041 8.687 34.846 1.00 91.62 1042 PRO A N 1
ATOM 8203 C CA . PRO A 1 1042 ? -14.665 8.254 35.089 1.00 91.62 1042 PRO A CA 1
ATOM 8204 C C . PRO A 1 1042 ? -13.763 8.362 33.850 1.00 91.62 1042 PRO A C 1
ATOM 8206 O O . PRO A 1 1042 ? -12.547 8.509 33.995 1.00 91.62 1042 PRO A O 1
ATOM 8209 N N . ALA A 1 1043 ? -14.327 8.359 32.636 1.00 90.38 1043 ALA A N 1
ATOM 8210 C CA . ALA A 1 1043 ? -13.573 8.574 31.402 1.00 90.38 1043 ALA A CA 1
ATOM 8211 C C . ALA A 1 1043 ? -13.024 10.009 31.275 1.00 90.38 1043 ALA A C 1
ATOM 8213 O O . ALA A 1 1043 ? -12.098 10.236 30.493 1.00 90.38 1043 ALA A O 1
ATOM 8214 N N . ALA A 1 1044 ? -13.558 10.969 32.035 1.00 92.62 1044 ALA A N 1
ATOM 8215 C CA . ALA A 1 1044 ? -13.116 12.363 32.106 1.00 92.62 1044 ALA A CA 1
ATOM 8216 C C . ALA A 1 1044 ? -12.439 12.703 33.455 1.00 92.62 1044 ALA A C 1
ATOM 8218 O O . ALA A 1 1044 ? -12.393 13.863 33.858 1.00 92.62 1044 ALA A O 1
ATOM 8219 N N . LEU A 1 1045 ? -11.900 11.698 34.161 1.00 92.12 1045 LEU A N 1
ATOM 8220 C CA . LEU A 1 1045 ? -11.134 11.872 35.399 1.00 92.12 1045 LEU A CA 1
ATOM 8221 C C . LEU A 1 1045 ? -9.703 11.310 35.273 1.00 92.12 1045 LEU A C 1
ATOM 8223 O O . LEU A 1 1045 ? -9.474 10.324 34.568 1.00 92.12 1045 LEU A O 1
ATOM 8227 N N . PRO A 1 1046 ? -8.710 11.887 35.979 1.00 88.69 1046 PRO A N 1
ATOM 8228 C CA . PRO A 1 1046 ? -7.361 11.334 36.031 1.00 88.69 1046 PRO A CA 1
ATOM 8229 C C . PRO A 1 1046 ? -7.332 10.037 36.853 1.00 88.69 1046 PRO A C 1
ATOM 8231 O O . PRO A 1 1046 ? -7.858 9.970 37.967 1.00 88.69 1046 PRO A O 1
ATOM 8234 N N . MET A 1 1047 ? -6.620 9.020 36.357 1.00 80.69 1047 MET A N 1
ATOM 8235 C CA . MET A 1 1047 ? -6.519 7.698 37.004 1.00 80.69 1047 MET A CA 1
ATOM 8236 C C . MET A 1 1047 ? -6.022 7.747 38.462 1.00 80.69 1047 MET A C 1
ATOM 8238 O O . MET A 1 1047 ? -6.368 6.880 39.263 1.00 80.69 1047 MET A O 1
ATOM 8242 N N . SER A 1 1048 ? -5.264 8.781 38.843 1.00 81.06 1048 SER A N 1
ATOM 8243 C CA . SER A 1 1048 ? -4.815 9.018 40.222 1.00 81.06 1048 SER A CA 1
ATOM 8244 C C . SER A 1 1048 ? -5.950 9.259 41.227 1.00 81.06 1048 SER A C 1
ATOM 8246 O O . SER A 1 1048 ? -5.761 8.973 42.407 1.00 81.06 1048 SER A O 1
ATOM 8248 N N . LEU A 1 1049 ? -7.119 9.748 40.792 1.00 81.75 1049 LEU A N 1
ATOM 8249 C CA . LEU A 1 1049 ? -8.307 9.915 41.645 1.00 81.75 1049 LEU A CA 1
ATOM 8250 C C . LEU A 1 1049 ? -9.197 8.662 41.688 1.00 81.75 1049 LEU A C 1
ATOM 8252 O O . LEU A 1 1049 ? -10.017 8.514 42.599 1.00 81.75 1049 LEU A O 1
ATOM 8256 N N . LEU A 1 1050 ? -9.030 7.755 40.723 1.00 78.44 1050 LEU A N 1
ATOM 8257 C CA . LEU A 1 1050 ? -9.800 6.515 40.596 1.00 78.44 1050 LEU A CA 1
ATOM 8258 C C . LEU A 1 1050 ? -9.126 5.341 41.331 1.00 78.44 1050 LEU A C 1
ATOM 8260 O O . LEU A 1 1050 ? -9.809 4.490 41.894 1.00 78.44 1050 LEU A O 1
ATOM 8264 N N . ALA A 1 1051 ? -7.792 5.343 41.427 1.00 58.06 1051 ALA A N 1
ATOM 8265 C CA . ALA A 1 1051 ? -6.973 4.302 42.065 1.00 58.06 1051 ALA A CA 1
ATOM 8266 C C . ALA A 1 1051 ? -7.082 4.197 43.611 1.00 58.06 1051 ALA A C 1
ATOM 8268 O O . ALA A 1 1051 ? -6.214 3.601 44.245 1.00 58.06 1051 ALA A O 1
ATOM 8269 N N . GLY A 1 1052 ? -8.111 4.789 44.229 1.00 49.47 1052 GLY A N 1
ATOM 8270 C CA . GLY A 1 1052 ? -8.305 4.845 45.687 1.00 49.47 1052 GLY A CA 1
ATOM 8271 C C . GLY A 1 1052 ? -9.434 3.967 46.246 1.00 49.47 1052 GLY A C 1
ATOM 8272 O O . GLY A 1 1052 ? -9.751 4.098 47.425 1.00 49.47 1052 GLY A O 1
ATOM 8273 N N . CYS A 1 1053 ? -10.066 3.127 45.419 1.00 43.69 1053 CYS A N 1
ATOM 8274 C CA . CYS A 1 1053 ? -11.234 2.312 45.787 1.00 43.69 1053 CYS A CA 1
ATOM 8275 C C . CYS A 1 1053 ? -10.923 0.805 45.743 1.00 43.69 1053 CYS A C 1
ATOM 8277 O O . CYS A 1 1053 ? -11.449 0.081 44.886 1.00 43.69 1053 CYS A O 1
ATOM 8279 N N . SER A 1 1054 ? -10.065 0.379 46.677 1.00 29.25 1054 SER A N 1
ATOM 8280 C CA . SER A 1 1054 ? -9.687 -1.008 46.995 1.00 29.25 1054 SER A CA 1
ATOM 8281 C C . SER A 1 1054 ? -9.938 -1.302 48.472 1.00 29.25 1054 SER A C 1
ATOM 8283 O O . SER A 1 1054 ? -9.351 -0.544 49.280 1.00 29.25 1054 SER A O 1
#

pLDDT: mean 70.17, std 27.91, range [19.36, 98.62]

InterPro domains:
  IPR001381 3-dehydroquinate dehydratase type I [PF01487] (30-85)
  IPR001623 DnaJ domain [PF00226] (512-573)
  IPR001623 DnaJ domain [PR00625] (514-532)
  IPR001623 DnaJ domain [PR00625] (532-547)
  IPR001623 DnaJ domain [PR00625] (548-568)
  IPR001623 DnaJ domain [PS50076] (512-576)
  IPR001623 DnaJ domain [SM00271] (511-568)
  IPR001623 DnaJ domain [cd06257] (512-565)
  IPR006151 Quinate/shikimate 5-dehydrogenase/glutamyl-tRNA reductase [PF01488] (215-279)
  IPR011342 Shikimate dehydrogenase [TIGR00507] (90-360)
  IPR013708 Shikimate dehydrogenase substrate binding, N-terminal [PF08501] (94-174)
  IPR013785 Aldolase-type TIM barrel [G3DSA:3.20.20.70] (28-88)
  IPR022893 Shikimate dehydrogenase family [MF_00222] (89-368)
  IPR024593 Domain of unknown function DUF3444 [PF11926] (824-1029)
  IPR036291 NAD(P)-binding domain superfamily [SSF51735] (190-350)
  IPR036869 Chaperone J-domain superfamily [G3DSA:1.10.287.110] (509-628)
  IPR036869 Chaperone J-domain superfamily [SSF46565] (508-579)
  IPR046346 Aminoacid dehydrogenase-like, N-terminal domain superfamily [SSF53223] (81-188)

Solvent-accessible surface area (backbone atoms only — not comparable to full-atom values): 65494 Å² total; per-residue (Å²): 135,85,89,78,55,62,66,64,52,52,53,53,52,48,52,41,50,77,70,66,46,95,70,80,90,74,90,67,95,60,92,41,75,66,73,50,68,30,74,75,16,34,58,41,55,62,46,20,54,36,72,70,27,70,61,67,74,55,26,92,52,90,74,65,70,95,55,60,42,58,49,33,46,66,43,39,57,70,34,50,42,45,89,72,45,37,69,82,40,29,34,35,28,42,37,14,54,83,46,93,76,62,62,59,27,50,52,47,27,55,26,25,60,75,61,71,47,70,48,40,34,37,79,37,64,50,93,53,65,77,56,51,58,59,75,56,55,53,90,43,47,40,34,36,38,40,38,52,77,45,11,54,55,43,54,76,68,31,81,40,67,39,70,66,17,58,73,41,61,17,16,35,32,37,37,38,42,90,88,79,62,45,33,39,23,31,52,26,56,21,56,7,44,46,51,47,51,49,53,62,72,49,59,93,56,85,73,82,66,95,65,59,90,46,44,73,39,50,36,40,30,32,27,64,44,48,57,17,32,22,45,50,46,38,42,42,78,40,47,23,43,37,32,25,29,9,91,54,45,68,49,7,42,56,51,12,66,73,68,73,39,40,59,36,46,42,84,50,55,57,76,65,65,97,55,73,63,23,36,40,36,39,34,48,74,66,14,26,64,91,46,42,87,37,52,87,64,54,55,87,41,33,62,36,23,48,30,40,35,34,58,42,44,44,46,60,73,25,42,53,48,51,39,25,48,78,41,75,16,47,70,41,50,12,48,51,24,54,34,39,22,47,47,45,45,56,66,68,42,63,88,82,53,96,57,76,65,57,50,58,54,38,46,53,40,39,51,51,56,40,36,58,76,56,72,53,85,86,71,79,82,81,76,87,80,71,84,82,79,92,76,92,79,80,82,89,86,87,91,85,82,85,90,81,90,86,91,82,89,83,88,81,85,87,80,84,86,90,82,90,88,87,93,87,82,88,81,90,85,91,86,83,86,86,90,85,90,87,88,82,91,86,86,85,88,79,70,69,44,56,55,53,16,53,52,29,38,59,55,17,53,55,24,29,68,70,66,36,26,69,61,14,35,55,32,36,48,51,14,36,72,48,30,69,88,46,86,65,47,70,48,55,38,53,33,18,47,32,47,45,22,54,69,50,52,41,98,70,97,40,60,32,46,41,62,39,55,73,46,63,95,83,58,50,74,66,56,53,55,50,42,48,52,54,48,50,74,50,25,33,56,96,82,26,84,54,64,58,16,57,62,31,41,49,50,43,49,53,26,48,62,32,68,69,33,72,66,52,30,49,52,49,58,57,65,72,67,73,90,74,97,67,99,70,90,87,86,85,91,80,92,90,85,91,87,90,89,88,89,85,86,90,90,90,93,91,84,90,84,86,90,88,87,86,92,89,89,91,88,90,84,88,84,90,86,90,89,84,82,85,78,87,74,56,66,36,39,23,57,41,90,90,76,67,54,71,49,78,44,51,54,94,45,55,80,38,80,44,66,39,88,90,75,71,49,73,44,60,35,50,77,56,80,82,86,83,82,80,81,89,78,81,88,79,82,92,86,83,87,89,82,86,89,86,90,82,89,86,79,90,79,92,80,89,84,87,87,84,87,78,84,86,83,89,81,92,89,80,90,83,89,90,88,84,88,86,84,89,80,90,79,82,80,76,72,79,79,77,81,57,69,47,72,36,34,51,49,89,81,80,91,75,84,87,82,85,88,84,83,86,86,84,82,89,83,90,82,89,77,90,78,91,79,92,83,88,87,82,87,89,81,85,90,81,90,79,91,82,86,88,81,86,90,81,92,89,88,86,90,84,91,82,86,85,88,83,87,80,82,91,79,89,84,85,89,83,75,87,84,82,92,78,84,72,66,47,77,32,63,64,62,93,88,62,77,81,56,67,75,71,42,74,85,67,62,52,64,73,45,34,35,23,22,18,28,71,87,84,42,42,38,29,44,42,32,37,29,73,33,67,46,79,85,70,63,32,36,34,32,29,34,50,38,82,48,64,91,50,71,59,49,44,45,25,52,77,60,71,49,88,64,43,36,48,42,27,33,73,49,68,71,53,75,47,66,72,69,46,32,59,59,47,83,49,80,66,46,79,78,57,99,63,36,32,34,38,64,68,44,55,78,41,38,34,33,28,46,53,94,65,59,76,65,47,53,81,48,59,81,84,53,82,72,82,50,74,44,42,29,42,27,72,33,51,64,39,89,91,55,18,32,37,32,25,47,41,40,74,46,85,84,50,70,45,35,28,34,75,44,94,78,73,81,58,64,52,71,46,44,57,90,48,42,72,39,36,52,23,70,31,59,69,50,72,39,79,37,76,90,44,95,90,47,56,62,73,19,34,40,40,45,45,76,59,51,65,66,84,72,50,76,72,70,126

Foldseek 3Di:
DCPPDVVVVVVVQVVCVVVPDPDDDDPPPDAAADFDFAQQGLCCQQQCQQVVHNHHDADCDDPDDPTHNHHHPCCNCQLFVSVLRHNQAAEEEEEEVPWPLDCVSNLVNLLCVLLVNRYGYDTHDDDDPLVVCVVPQDPSHFKYFYDPPCFLVLLVNFPAEDPLSVLLNGFGMWGQFPPPSTTYTDFQLLQLQQVLVQDLLCPPDPPVDPATPLAAAEEEEEALGSSSSSNQQSSLVSHHAYEYEYCDQVSRVVSCVSSVHYTHYLVCLQVDQPAAQHEYEYPDCACAPPNQVGDSYDLNSLLRHQEYEYLHVRPQCGPHQVSNVVSNHRYGTNLSSVLRSVLVSLVVNVNVDDDPVSSVSSNVSSVVVSVVSVVDFDDDDDDPPPDDDDDDDDDDDDDDDDDDDDDDDDDDDDDDDDDDDDDDDDDDDDDDDDDDDDDDDDGDDDPPLLVQLVVLQVVLLVCLVVVVLVVSLVSLVVSCQSPVPPPLSVLSNLQSQLSVQQVPDDDPNHGPLCSNLVHDLPDDLVRLVVSLVVLLVSLPCVNRVGRRSVVSNVSNVVSSVQCNPPVSSVVVVVVVPDDDDDPDDDDDDDDDDDDDDDDDDDDDDDDDDDDDDDDDDDDDYDDDDDDDDDDPQDKAKFADPVPRDIDIDGPVQAQPWDQDPVPRDIDRGHHPDDDDDDDDDDDDDDDDDDDDDDDDDDDDDDDDDDDDDDDDDDDDDDDDDDDDDDDDDDDPPDDDPDWDWDKFFADDDDDDDDDDDDDDDDDDDDDDDDDDDDDDDDDDDDDDDDDDDDDDDDDDDDDDDDDDDDDDDDDDDDDDDDDHDDTDMDIFTDADFDDQCVCLPLVNDDQQWKFFFFHDLQGARQWIWGFNDQDPDASKTWIWTWDADDDDDLSVLCVVLVHTARFHKTFTDDIDMDRDSSRTRGTFDWDDDDPTMIGGWDAAFFKFWFWPPDDSCCSVPVPVCSDTDTWMWGWHHTQDAQFGTKIFTWDDDPQGQAKTDTDPDDDGIDTDGPVNRRRTPHTWDWDFDCCPRDPPRDHRIIGTGRSNDRVVSRVRND

Mean predicted aligned error: 23.93 Å

Radius of gyration: 42.98 Å; Cα contacts (8 Å, |Δi|>4): 1538; chains: 1; bounding box: 104×108×140 Å

Secondary structure (DSSP, 8-state):
---S-HHHHHHHHHHHHHTT-S-------S-------SGGGHHHHHGGGTTT-S----BSSSS--SSTT--BHHHHHHTS-TTT--SS-EEEEEEESS-TT--HHHHHHHHHHHHT--EEEEEEE-S-HHHHHHHT-STTEEEEEE-TTTHHHHHHH-SEE-HHHHHHT--SEEEE-TTT--EEEE--HHHHHHHHHHHHHHTT-----SS-TTTTSEEEEE--SHHHHHHHHHHHHTT-EEEEEESSHHHHHHHHHHHT-EEEETTGGGG--SSSSEEEEE-SSTT-TT-TT--SS-HHHHTTEEEEEES--SSSS-HHHHHHHTTTPEEE-HHHHHHHHHHHHHHHTTTT-S-SHHHHHHHHHHHHHHHHHTT----PPPPTTS-PPP--------------------------------------------------------SHHHHHHHHHHHHHHHHHHTT-HHHHHHHHHHHHHH-TT-TTHHHHHHHHHHHHHHHS-BTTTB--HHHHTT--TT--HHHHHHHHHHHHHHH-TTT--STTHHHHHHHHHHHHHHHSSHHHHHHHHHHTT-----S----------------------------------------------S--PPEEEEE-TTT--EEEEEGGGTT-EEE-TTT--EEE------------------------------------------------------------------PPP---EEEE----------------------------------------------------------------------------PPP--EEEEPPSS--TTGGGSTTS--TT-EEEEE-SSS--EEEEEEEEEE-SSSS-EEEEEEEE---SHHHHHHHTTT----SEEEEEEEEEEE--STTEEEE---EE-SSS-EEE---TT-EEEEETT--GGGGG-SGGGSS--EEEEEE-S--BTTTBEEEEEEEEPSSSSSEEEE-SSS-S-EEE-TT-GGGEEEEE-EEE--S-SSTTPPTT-EEE-GGGS-HHHHTT--